Protein 8HMZ (pdb70)

B-factor: mean 37.79, std 27.29, range [3.71, 102.04]

Nearest PDB structures (foldseek):
  8hmz-assembly1_C  TM=1.004E+00  e=1.438E-59  Homo sapiens
  7uxa-assembly1_D  TM=9.930E-01  e=2.088E-48  Homo sapiens
  8iss-assembly1_D  TM=9.424E-01  e=1.522E-50  Homo sapiens
  7zrz-assembly1_CP1  TM=9.848E-01  e=1.367E-38  Homo sapiens
  5x89-assembly1_A-2  TM=7.540E-01  e=1.310E-06  Methanopyrus kandleri AV19

GO terms:
  GO:0006388 tRNA splicing, via endonucleolytic cleavage and ligation (P, IDA)
  GO:0005654 nucleoplasm (C, TAS)
  GO:0005515 protein binding (F, IPI)
  GO:0005654 nucleoplasm (C, IDA)
  GO:0000379 tRNA-type intron splice site recognition and cleavage (P, IDA)

Secondary structure (DSSP, 8-state):
--SSSS---SS--S---SS-S----EEEEEETTEEEE--HHHHHHHHHSS--SEESSSSSSS---SS-SGGGTTSTTS---S--B-HHHHHHHHHHHHHHHHHTT--HHHHHHHHHHHT--EEEEE-----EEEEE--------EEE-HHHHHHHHTTT--EEEEETTEE--TTHHHHHHHHHSTTHHHHHHHHHHHHTTT-EEEE-TTTTSSEEEESS-TTT--EEEEEEEEEEETTS----SS---TTHHHHHHHHHHHTT-EEEEEEEEE-TT--TTGGGSGGGGGG-EEEEEEEEE--TTTSS-SS---/---EEEETTEEEE--HHHHHHIIIII-----B-S--SS-TT-SSS--S-EEEPHHHHHHHHHTTS--EEEPP---SSS-HHHHHHHHHHHHHHHHTHHHHHHHHHHHHHHTSHHHHHHHHHHHHHHHHHHHTT--TTSSEEEE-SS-SS-EEE-B--TTS--SS-TTTT-HHHHHHHHHHHHHHHTT-EEEE-TTTTSSEEEESS-TTTB---EEEEE--TTSEEEHHHHHHHHHHHHHTT-EEEEEEE-TTS-EEEEEEEE--/--EEE-------HHHHHHHHS---PPPPSSSSS-BS----SSHHHHHHHHHHHTHHHHSS--EEEESSS-EEEEEETTTTEEEESS---GGGGTS-EEETTEEEE-HHHHHHHHHHTSEE-BSSSSB--HHHHHHHH-SSSS--HHHHHHHHHHHTTT-EEEE--GGG---S---S-----TT---EE--SSTT-TTGGGS--S----EEEE-GGGSTT--TTS--S-SEEEEEEETTSPPP-HHHHHHHHHHH-SS-EEEEEEETTEEEEEEEEEE---TT---/-TT-HHHHHHHHT----SHHHHHHHHHHHIIIIII--EEEEEEEETTTTEEEEEEESSBTB--EEEEEEESS-EEEHHHHHHHHHHHHHHH---SSPPEEEEEEE-TTS-EEEEEEESS---SS--/-EEEEEE-SSEEEEEEPPTT--EEEEEEEE--EETTEEPPBT--EEE-TT-EEEEEESS-EEEEEEE--SEEEEE----HHHHHHHHHHHHHHHHHHTTTT----EEEEE--SSS-HHHHHHHHHHHHHHTT---EEEE--TTS-SSSSSSEEEEEE-SS---SSS-S--SS-EEEE--SS-TTS-HHHHHHHHHHHHHHHHHHHHH-HHHHHH-EEEE-----SSTHHHHHHHHHHHTT--EEEEES-HHHHHHHTTSS-TTSEEEEEPPPTT-----HHHHHHHHHHHHHHHHT-GGG----EEEEEETTT-EE-B--BPPPP-GGGTT-EEEEE--EEEEEEEEE--TTTTEEEEEESS-SSPS-SEEEE-SS---

Foldseek 3Di:
DAQDPQDRDFDDPPDDDPPDDDAAAAEWEQDPNWIKHQDPVNQCVCCVPLRFFDWPPDGRGVPDQPADPVCCVVPVVDDDDRFEHEDVVVVVLLVVLVVVVVVVPHDDVVVVVVQVVQQCVWGKYWAVDIGIGTGHDSDDDGIMGIGDLLRQCCCCPNPNRYWYDYPNDTDGCLVSLVVNCVVPVPSQQLSLVCCVQVVVVWRWDQDVVLPAGIFTHNHDDVPGDTAEGEHTFEAEPVRHDDGPDDDDVVNVVSSQVSCVVVNYWYKYKYKYAYPPDDPVNVSDNCSSVGIDMDIDTDHDDDPVPVPDVPDDD/DAAWEQEQAWTKDQDDVVQVCCCVPQQAHAAADAADPVGRPDDPDHHDIGTDDNLVVVVCVVVPNYFYFYDDDDPVVPDPVVVVVVVVVVVVLQVVVVVVVVVVVVVVCVVCVVVVVVVVVVVVVVVVVCVVVPPPVPGDDDDDRDDPDDDDTDTDDQCDDDRSNNQHPDPVSVQVSLVVVVLSVVQWRWDQDPVLLAGIFTWNGDPVPTDTAAGEHGDEPPDDDDVVSVVVNQVSCVVVNHWYKYWYQDPVSDIDIDTDHDDD/DDDDDDDDDDQDPVRLVVLVPDDDDQDDQAPDDDDDDPPDDPPVVVSVVVNVVSVVVVVPHDDHDDPVQAWEWEADPVVAWIWTPDDADLCVLQAFDADPNTTIGALLVVLLCVVVPRYFYDYPNHTDDNVRSCVRQADPVRHHDQRSLVVNVQVVVQKRKDWDDLVPPDPDPPDPDPVPPPVPPDDDDALQRPQVVLCVCVDDWDWTIFIADNVQSVPADPVCRDQGQEIEIEDEPVDDDDDSSVSSNVPNSNDPHFYKYWYAYVHDIDIDGDDDDDDDPPPDD/DCVPPQLVVLVVQPLDDPVQSVLVVLVVCCQCPVLPWPDKDWDADNVLSFIKIWTGSDPPDAIAIETEDEPVDDDDVVVVVVVQVVQCVVSPDPPDFGKHWYWYAYPVSDTDIDIDTDDDDDDPPD/DKDKDWAAAQKKKWWAAAAAWKKWKFFDWDWWDWLAAIDDHRDIDIHHHPDITTTHGHHIGMMMMDIDTPDTDMDNQFPCVVLVVVVVVLVCQQVVCVVPVHFGAEEAAAAAPLFCLVSSVLNNCQVLVVVVAWAKEKEAQLQQDQLAQRQWIWIAGAPHFFDRHRTGDDDVIQIGGRFDNDCVVPVVSLLVVLLVVLVVVVVVCVVVVRNRSSPYYYHHHNDDDDCRVVSVQSNCVSNVHQEYEYGPDCVCVVVVVVPHDPNYHYHYDYGGPNRDDDDDVRSVVSSLVSVCCQQQNDVRPQDWDKFKDAPVAAWEQEVDDTDDDDPVQAQWKKFPVPSTDGMKGWHAADDVRRITIIIGRDDPDRPDSYIYIHPDGHD

Sequence (1367 aa):
VYETYESPLPIPFGQDHGPLKEFKIFRAEMINNNVIVRNAEDIEQLYGKGYFGKGILSRSRPSFTISDPKLVAKWKDMKTNMPIITSKRYQHSVEWAAELMRRQGQDESTVRRILKDYTKEYVLVEEQRNRLICRRNPYRIFEYLQLSLEEAFFLVYALGCLSIYYEKEPLTIVKLWKAFTVVQPTFRTTYMAYHYFRSKGWVPKVGLKYGTDLLLYRKGPPFYHASYSVIIELVDDHFEGSLRRPLSWKSLAALSRVSVNVSKELMLCYLIKPSTMTDKEMESPECMKRIKVQEVILSRWVSSRERSDQDDLMLVVEVANGRSLVWGAEAVQALRERLGVGGRTVGALPRGPRQNSRLGLPLLLMPEEARLLAEIGAVTLVSAPRPDSRHHSLALTSFKRQQEESFQEQSALAAEARETRRQELLEKITEGQAAKKQKLEQASGASPRSALLVQLATARPRPVKARPLDWRVQSKDWPHAGRPAHELRYSIYRDLWERGFFLSAAGKFGGDFLVYPGDPLRFHAHYIAQCWAPEDTIPLQDLVAAGRLGTSVRKTLLLCSPQPDGKVVYTSLQWASAAVEVPAGRVLSARELFAARSRSQKLPQRSHGPKDFLPDGSAAQAERLRRCREELWQLLAEQRVERLGSLVAAEWRPEEGFVELKSPAGKFWQTMGFSEQGRQRLHPEEALYLLECGSIHLFHQDLPLSIQEAYQLLLTDHTVTFLQYQVFSHLKRLGYVVRRFQPSSVPGQASSPAVVLQHISVLQTTHLPDGGARLLEKSGGLEIIFDVYQADAVATFRKNNPGKPYARMCISGFDEPVPDLCSLKRLSYQSGDVPLIFALVDHGDISFYSFRDFTLPQDVGHMGTHPKYLEMMELDIGDATQVYVAFLVYLDLMESKSWHEVNCVGLPELQLICLVGTEIEGEGLQTVVPTPITASLSHNRIREILKASRKLQGDPDLPMSFTLAIVESDSTIVYYKLTDGFMLPDPQPTTKFELERETELRFEVEASQSVQLELLTGMAEIFGTELTRNKKFTFDAGAKVAVFTWHGCSVQLSGRTEVAYVSKDTPMLLYLNTHTALEQMRRQAEKEEERGPRVMVVGPTDVGKSTVCRLLLNYAVRLGRRPTYVELDVGQGSVSIPGTMGALYIERPADVEEGFSIQAPLVYHFGSTTPGTNIKLYNKITSRLADVFNQRCEVNRRASVSGCVINTCGWVKGSGYQALVHAASAFEVDVVVVLDQERLYNELKRDLPHFVRTVLLPKSGGVVERSKDFRRECRDERIREYFYGFRGCFYPHAFNVKFSDVKIYKVLVPVTPGRDMVHHLLSVSTSVAGFIVVTSVDLEHQVFTVLSPAPRPLPKNFLLIMDIRFM

Radius of gyration: 47.11 Å; Cα contacts (8 Å, |Δi|>4): 2543; chains: 5; bounding box: 120×109×137 Å

Structure (mmCIF, N/CA/C/O backbone):
data_8HMZ
#
_entry.id   8HMZ
#
_cell.length_a   1.00
_cell.length_b   1.00
_cell.length_c   1.00
_cell.angle_alpha   90.00
_cell.angle_beta   90.00
_cell.angle_gamma   90.00
#
_symmetry.space_group_name_H-M   'P 1'
#
loop_
_entity.id
_entity.type
_entity.pdbx_description
1 polymer 'tRNA-splicing endonuclease subunit Sen2'
2 polymer 'tRNA-splicing endonuclease subunit Sen34'
3 polymer 'tRNA-splicing endonuclease subunit Sen54'
4 polymer 'Chromosome 1 open reading frame 19, isoform CRA_a'
5 polymer "Pre-tRNA 5' END"
6 polymer "Pre-tRNA 3' END"
7 polymer "Polyribonucleotide 5'-hydroxyl-kinase Clp1"
8 non-polymer 'MAGNESIUM ION'
#
loop_
_atom_site.group_PDB
_atom_site.id
_atom_site.type_symbol
_atom_site.label_atom_id
_atom_site.label_alt_id
_atom_site.label_comp_id
_atom_site.label_asym_id
_atom_site.label_entity_id
_atom_site.label_seq_id
_atom_site.pdbx_PDB_ins_code
_atom_site.Cartn_x
_atom_site.Cartn_y
_atom_site.Cartn_z
_atom_site.occupancy
_atom_site.B_iso_or_equiv
_atom_site.auth_seq_id
_atom_site.auth_comp_id
_atom_site.auth_asym_id
_atom_site.auth_atom_id
_atom_site.pdbx_PDB_model_num
ATOM 1 N N . VAL A 1 35 ? 142.572 117.577 112.726 1.00 50.05 15 VAL A N 1
ATOM 2 C CA . VAL A 1 35 ? 141.194 118.011 112.574 1.00 50.05 15 VAL A CA 1
ATOM 3 C C . VAL A 1 35 ? 140.363 116.992 113.369 1.00 50.05 15 VAL A C 1
ATOM 4 O O . VAL A 1 35 ? 139.227 116.684 113.023 1.00 50.05 15 VAL A O 1
ATOM 8 N N . TYR A 1 36 ? 140.922 116.447 114.450 1.00 53.16 16 TYR A N 1
ATOM 9 C CA . TYR A 1 36 ? 140.226 115.308 115.032 1.00 53.16 16 TYR A CA 1
ATOM 10 C C . TYR A 1 36 ? 139.662 115.503 116.441 1.00 53.16 16 TYR A C 1
ATOM 11 O O . TYR A 1 36 ? 138.448 115.671 116.575 1.00 53.16 16 TYR A O 1
ATOM 20 N N . GLU A 1 37 ? 140.522 115.551 117.467 1.00 46.63 17 GLU A N 1
ATOM 21 C CA . GLU A 1 37 ? 140.160 115.658 118.904 1.00 46.63 17 GLU A CA 1
ATOM 22 C C . GLU A 1 37 ? 138.655 115.647 119.212 1.00 46.63 17 GLU A C 1
ATOM 23 O O . GLU A 1 37 ? 138.168 116.444 120.017 1.00 46.63 17 GLU A O 1
ATOM 29 N N . THR A 1 38 ? 137.909 114.727 118.598 1.00 52.28 18 THR A N 1
ATOM 30 C CA . THR A 1 38 ? 136.479 114.613 118.869 1.00 52.28 18 THR A CA 1
ATOM 31 C C . THR A 1 38 ? 135.983 113.259 118.382 1.00 52.28 18 THR A C 1
ATOM 32 O O . THR A 1 38 ? 136.514 112.706 117.416 1.00 52.28 18 THR A O 1
ATOM 36 N N . TYR A 1 39 ? 134.983 112.721 119.078 1.00 55.42 19 TYR A N 1
ATOM 37 C CA . TYR A 1 39 ? 134.465 111.391 118.785 1.00 55.42 19 TYR A CA 1
ATOM 38 C C . TYR A 1 39 ? 133.709 111.303 117.462 1.00 55.42 19 TYR A C 1
ATOM 39 O O . TYR A 1 39 ? 133.437 110.197 116.983 1.00 55.42 19 TYR A O 1
ATOM 48 N N . GLU A 1 40 ? 133.356 112.440 116.861 1.00 52.72 20 GLU A N 1
ATOM 49 C CA . GLU A 1 40 ? 132.439 112.394 115.726 1.00 52.72 20 GLU A CA 1
ATOM 50 C C . GLU A 1 40 ? 133.125 112.129 114.386 1.00 52.72 20 GLU A C 1
ATOM 51 O O . GLU A 1 40 ? 132.880 111.095 113.754 1.00 52.72 20 GLU A O 1
ATOM 57 N N . SER A 1 41 ? 133.976 113.059 113.938 1.00 53.56 21 SER A N 1
ATOM 58 C CA . SER A 1 41 ? 134.662 112.970 112.649 1.00 53.56 21 SER A CA 1
ATOM 59 C C . SER A 1 41 ? 136.138 113.296 112.846 1.00 53.56 21 SER A C 1
ATOM 60 O O . SER A 1 41 ? 136.580 114.411 112.533 1.00 53.56 21 SER A O 1
ATOM 63 N N . PRO A 1 42 ? 136.929 112.357 113.358 1.00 53.69 22 PRO A N 1
ATOM 64 C CA . PRO A 1 42 ? 138.367 112.644 113.516 1.00 53.69 22 PRO A CA 1
ATOM 65 C C . PRO A 1 42 ? 139.162 112.407 112.237 1.00 53.69 22 PRO A C 1
ATOM 66 O O . PRO A 1 42 ? 140.081 111.587 112.167 1.00 53.69 22 PRO A O 1
ATOM 70 N N . LEU A 1 43 ? 138.819 113.147 111.185 1.00 53.45 23 LEU A N 1
ATOM 71 C CA . LEU A 1 43 ? 139.562 113.006 109.944 1.00 53.45 23 LEU A CA 1
ATOM 72 C C . LEU A 1 43 ? 140.066 114.368 109.465 1.00 53.45 23 LEU A C 1
ATOM 73 O O . LEU A 1 43 ? 139.340 115.363 109.553 1.00 53.45 23 LEU A O 1
ATOM 78 N N . PRO A 1 44 ? 141.334 114.458 109.000 1.00 53.02 24 PRO A N 1
ATOM 79 C CA . PRO A 1 44 ? 141.881 115.767 108.600 1.00 53.02 24 PRO A CA 1
ATOM 80 C C . PRO A 1 44 ? 141.103 116.471 107.493 1.00 53.02 24 PRO A C 1
ATOM 81 O O . PRO A 1 44 ? 140.496 117.518 107.737 1.00 53.02 24 PRO A O 1
ATOM 85 N N . ILE A 1 45 ? 141.102 115.912 106.284 1.00 51.59 25 ILE A N 1
ATOM 86 C CA . ILE A 1 45 ? 140.299 116.447 105.185 1.00 51.59 25 ILE A CA 1
ATOM 87 C C . ILE A 1 45 ? 139.756 115.321 104.296 1.00 51.59 25 ILE A C 1
ATOM 88 O O . ILE A 1 45 ? 139.786 115.439 103.062 1.00 51.59 25 ILE A O 1
ATOM 93 N N . PRO A 1 46 ? 139.244 114.215 104.835 1.00 53.64 26 PRO A N 1
ATOM 94 C CA . PRO A 1 46 ? 138.277 113.431 104.060 1.00 53.64 26 PRO A CA 1
ATOM 95 C C . PRO A 1 46 ? 136.920 114.117 104.014 1.00 53.64 26 PRO A C 1
ATOM 96 O O . PRO A 1 46 ? 136.363 114.502 105.044 1.00 53.64 26 PRO A O 1
ATOM 100 N N . PHE A 1 47 ? 136.388 114.283 102.803 1.00 54.03 27 PHE A N 1
ATOM 101 C CA . PHE A 1 47 ? 135.015 114.747 102.636 1.00 54.03 27 PHE A CA 1
ATOM 102 C C . PHE A 1 47 ? 134.015 113.605 102.527 1.00 54.03 27 PHE A C 1
ATOM 103 O O . PHE A 1 47 ? 132.806 113.846 102.623 1.00 54.03 27 PHE A O 1
ATOM 111 N N . GLY A 1 48 ? 134.487 112.376 102.324 1.00 49.59 28 GLY A N 1
ATOM 112 C CA . GLY A 1 48 ? 133.614 111.219 102.259 1.00 49.59 28 GLY A CA 1
ATOM 113 C C . GLY A 1 48 ? 133.193 110.738 103.631 1.00 49.59 28 GLY A C 1
ATOM 114 O O . GLY A 1 48 ? 133.739 109.759 104.150 1.00 49.59 28 GLY A O 1
ATOM 115 N N . GLN A 1 49 ? 132.228 111.436 104.226 1.00 54.24 29 GLN A N 1
ATOM 116 C CA . GLN A 1 49 ? 131.796 111.141 105.587 1.00 54.24 29 GLN A CA 1
ATOM 117 C C . GLN A 1 49 ? 131.297 109.705 105.697 1.00 54.24 29 GLN A C 1
ATOM 118 O O . GLN A 1 49 ? 130.412 109.282 104.947 1.00 54.24 29 GLN A O 1
ATOM 124 N N . ASP A 1 50 ? 131.876 108.951 106.632 1.00 54.82 30 ASP A N 1
ATOM 125 C CA . ASP A 1 50 ? 131.414 107.598 106.917 1.00 54.82 30 ASP A CA 1
ATOM 126 C C . ASP A 1 50 ? 131.904 107.174 108.294 1.00 54.82 30 ASP A C 1
ATOM 127 O O . ASP A 1 50 ? 133.093 106.891 108.471 1.00 54.82 30 ASP A O 1
ATOM 132 N N . HIS A 1 51 ? 130.989 107.142 109.264 1.00 53.17 31 HIS A N 1
ATOM 133 C CA . HIS A 1 51 ? 131.289 106.595 110.582 1.00 53.17 31 HIS A CA 1
ATOM 134 C C . HIS A 1 51 ? 130.364 105.436 110.933 1.00 53.17 31 HIS A C 1
ATOM 135 O O . HIS A 1 51 ? 130.830 104.382 111.380 1.00 53.17 31 HIS A O 1
ATOM 142 N N . GLY A 1 52 ? 129.058 105.615 110.736 1.00 45.47 32 GLY A N 1
ATOM 143 C CA . GLY A 1 52 ? 128.098 104.633 111.175 1.00 45.47 32 GLY A CA 1
ATOM 144 C C . GLY A 1 52 ? 127.185 105.146 112.269 1.00 45.47 32 GLY A C 1
ATOM 145 O O . GLY A 1 52 ? 126.260 105.930 112.028 1.00 45.47 32 GLY A O 1
ATOM 146 N N . PRO A 1 53 ? 127.427 104.703 113.503 1.00 45.93 33 PRO A N 1
ATOM 147 C CA . PRO A 1 53 ? 126.475 104.959 114.592 1.00 45.93 33 PRO A CA 1
ATOM 148 C C . PRO A 1 53 ? 126.533 106.381 115.133 1.00 45.93 33 PRO A C 1
ATOM 149 O O . PRO A 1 53 ? 127.226 106.660 116.117 1.00 45.93 33 PRO A O 1
ATOM 153 N N . LEU A 1 54 ? 125.800 107.290 114.496 1.00 49.10 34 LEU A N 1
ATOM 154 C CA . LEU A 1 54 ? 125.840 108.701 114.855 1.00 49.10 34 LEU A CA 1
ATOM 155 C C . LEU A 1 54 ? 124.432 109.260 114.675 1.00 49.10 34 LEU A C 1
ATOM 156 O O . LEU A 1 54 ? 123.581 108.635 114.035 1.00 49.10 34 LEU A O 1
ATOM 161 N N . LYS A 1 55 ? 124.174 110.435 115.258 1.00 48.56 35 LYS A N 1
ATOM 162 C CA . LYS A 1 55 ? 122.831 110.992 115.121 1.00 48.56 35 LYS A CA 1
ATOM 163 C C . LYS A 1 55 ? 122.666 111.826 113.856 1.00 48.56 35 LYS A C 1
ATOM 164 O O . LYS A 1 55 ? 122.049 111.371 112.887 1.00 48.56 35 LYS A O 1
ATOM 170 N N . GLU A 1 56 ? 123.231 113.036 113.849 1.00 50.89 36 GLU A N 1
ATOM 171 C CA . GLU A 1 56 ? 123.224 113.894 112.667 1.00 50.89 36 GLU A CA 1
ATOM 172 C C . GLU A 1 56 ? 124.223 115.042 112.799 1.00 50.89 36 GLU A C 1
ATOM 173 O O . GLU A 1 56 ? 123.954 116.008 113.521 1.00 50.89 36 GLU A O 1
ATOM 179 N N . PHE A 1 57 ? 125.363 114.968 112.118 1.00 49.50 37 PHE A N 1
ATOM 180 C CA . PHE A 1 57 ? 126.320 116.066 112.091 1.00 49.50 37 PHE A CA 1
ATOM 181 C C . PHE A 1 57 ? 126.293 116.732 110.722 1.00 49.50 37 PHE A C 1
ATOM 182 O O . PHE A 1 57 ? 126.299 116.051 109.692 1.00 49.50 37 PHE A O 1
ATOM 190 N N . LYS A 1 58 ? 126.264 118.062 110.710 1.00 46.47 38 LYS A N 1
ATOM 191 C CA . LYS A 1 58 ? 126.246 118.837 109.469 1.00 46.47 38 LYS A CA 1
ATOM 192 C C . LYS A 1 58 ? 127.443 119.784 109.469 1.00 46.47 38 LYS A C 1
ATOM 193 O O . LYS A 1 58 ? 127.445 120.793 110.182 1.00 46.47 38 LYS A O 1
ATOM 199 N N . ILE A 1 59 ? 128.455 119.450 108.665 1.00 42.89 39 ILE A N 1
ATOM 200 C CA . ILE A 1 59 ? 129.672 120.250 108.604 1.00 42.89 39 ILE A CA 1
ATOM 201 C C . ILE A 1 59 ? 129.350 121.642 108.082 1.00 42.89 39 ILE A C 1
ATOM 202 O O . ILE A 1 59 ? 128.612 121.806 107.102 1.00 42.89 39 ILE A O 1
ATOM 207 N N . PHE A 1 60 ? 129.888 122.658 108.751 1.00 42.01 40 PHE A N 1
ATOM 208 C CA . PHE A 1 60 ? 129.663 124.036 108.351 1.00 42.01 40 PHE A CA 1
ATOM 209 C C . PHE A 1 60 ? 130.656 124.446 107.262 1.00 42.01 40 PHE A C 1
ATOM 210 O O . PHE A 1 60 ? 131.575 123.703 106.907 1.00 42.01 40 PHE A O 1
ATOM 218 N N . ARG A 1 61 ? 130.457 125.647 106.721 1.00 41.85 41 ARG A N 1
ATOM 219 C CA . ARG A 1 61 ? 131.239 126.132 105.594 1.00 41.85 41 ARG A CA 1
ATOM 220 C C . ARG A 1 61 ? 131.750 127.540 105.870 1.00 41.85 41 ARG A C 1
ATOM 221 O O . ARG A 1 61 ? 131.115 128.319 106.583 1.00 41.85 41 ARG A O 1
ATOM 229 N N . ALA A 1 62 ? 132.907 127.856 105.291 1.00 38.55 42 ALA A N 1
ATOM 230 C CA . ALA A 1 62 ? 133.502 129.180 105.407 1.00 38.55 42 ALA A CA 1
ATOM 231 C C . ALA A 1 62 ? 134.490 129.384 104.267 1.00 38.55 42 ALA A C 1
ATOM 232 O O . ALA A 1 62 ? 135.053 128.422 103.738 1.00 38.55 42 ALA A O 1
ATOM 234 N N . GLU A 1 63 ? 134.685 130.644 103.884 1.00 41.03 43 GLU A N 1
ATOM 235 C CA . GLU A 1 63 ? 135.619 131.017 102.831 1.00 41.03 43 GLU A CA 1
ATOM 236 C C . GLU A 1 63 ? 136.637 132.009 103.376 1.00 41.03 43 GLU A C 1
ATOM 237 O O . GLU A 1 63 ? 136.285 132.907 104.150 1.00 41.03 43 GLU A O 1
ATOM 243 N N . MET A 1 64 ? 137.895 131.836 102.978 1.00 44.18 44 MET A N 1
ATOM 244 C CA . MET A 1 64 ? 138.982 132.713 103.400 1.00 44.18 44 MET A CA 1
ATOM 245 C C . MET A 1 64 ? 139.232 133.757 102.316 1.00 44.18 44 MET A C 1
ATOM 246 O O . MET A 1 64 ? 139.793 133.446 101.261 1.00 44.18 44 MET A O 1
ATOM 251 N N . ILE A 1 65 ? 138.821 134.993 102.580 1.00 41.16 45 ILE A N 1
ATOM 252 C CA . ILE A 1 65 ? 139.012 136.119 101.674 1.00 41.16 45 ILE A CA 1
ATOM 253 C C . ILE A 1 65 ? 140.076 137.022 102.285 1.00 41.16 45 ILE A C 1
ATOM 254 O O . ILE A 1 65 ? 139.898 137.540 103.395 1.00 41.16 45 ILE A O 1
ATOM 259 N N . ASN A 1 66 ? 141.198 137.170 101.572 1.00 41.36 46 ASN A N 1
ATOM 260 C CA . ASN A 1 66 ? 142.353 137.988 101.945 1.00 41.36 46 ASN A CA 1
ATOM 261 C C . ASN A 1 66 ? 142.621 137.973 103.446 1.00 41.36 46 ASN A C 1
ATOM 262 O O . ASN A 1 66 ? 142.601 139.023 104.095 1.00 41.36 46 ASN A O 1
ATOM 267 N N . ASN A 1 67 ? 142.855 136.778 103.995 1.00 41.15 47 ASN A N 1
ATOM 268 C CA . ASN A 1 67 ? 143.254 136.561 105.385 1.00 41.15 47 ASN A CA 1
ATOM 269 C C . ASN A 1 67 ? 142.132 136.836 106.379 1.00 41.15 47 ASN A C 1
ATOM 270 O O . ASN A 1 67 ? 142.396 137.241 107.516 1.00 41.15 47 ASN A O 1
ATOM 275 N N . ASN A 1 68 ? 140.882 136.620 105.971 1.00 40.79 48 ASN A N 1
ATOM 276 C CA . ASN A 1 68 ? 139.748 136.720 106.882 1.00 40.79 48 ASN A CA 1
ATOM 277 C C . ASN A 1 68 ? 138.744 135.631 106.542 1.00 40.79 48 ASN A C 1
ATOM 278 O O . ASN A 1 68 ? 138.373 135.473 105.377 1.00 40.79 48 ASN A O 1
ATOM 283 N N . VAL A 1 69 ? 138.297 134.899 107.555 1.00 34.57 49 VAL A N 1
ATOM 284 C CA . VAL A 1 69 ? 137.352 133.805 107.368 1.00 34.57 49 VAL A CA 1
ATOM 285 C C . VAL A 1 69 ? 135.939 134.344 107.533 1.00 34.57 49 VAL A C 1
ATOM 286 O O . VAL A 1 69 ? 135.622 134.986 108.541 1.00 34.57 49 VAL A O 1
ATOM 290 N N . ILE A 1 70 ? 135.085 134.084 106.544 1.00 35.83 50 ILE A N 1
ATOM 291 C CA . ILE A 1 70 ? 133.719 134.596 106.536 1.00 35.83 50 ILE A CA 1
ATOM 292 C C . ILE A 1 70 ? 132.769 133.482 106.122 1.00 35.83 50 ILE A C 1
ATOM 293 O O . ILE A 1 70 ? 133.093 132.659 105.259 1.00 35.83 50 ILE A O 1
ATOM 298 N N . VAL A 1 71 ? 131.596 133.452 106.749 1.00 37.89 51 VAL A N 1
ATOM 299 C CA . VAL A 1 71 ? 130.515 132.544 106.382 1.00 37.89 51 VAL A CA 1
ATOM 300 C C . VAL A 1 71 ? 129.363 133.385 105.847 1.00 37.89 51 VAL A C 1
ATOM 301 O O . VAL A 1 71 ? 129.035 134.434 106.417 1.00 37.89 51 VAL A O 1
ATOM 305 N N . ARG A 1 72 ? 128.776 132.949 104.730 1.00 43.27 52 ARG A N 1
ATOM 306 C CA . ARG A 1 72 ? 127.767 133.727 104.021 1.00 43.27 52 ARG A CA 1
ATOM 307 C C . ARG A 1 72 ? 126.407 133.035 103.961 1.00 43.27 52 ARG A C 1
ATOM 308 O O . ARG A 1 72 ? 125.600 133.353 103.081 1.00 43.27 52 ARG A O 1
ATOM 316 N N . ASN A 1 73 ? 126.133 132.098 104.864 1.00 43.89 53 ASN A N 1
ATOM 317 C CA . ASN A 1 73 ? 124.874 131.365 104.862 1.00 43.89 53 ASN A CA 1
ATOM 318 C C . ASN A 1 73 ? 124.125 131.614 106.164 1.00 43.89 53 ASN A C 1
ATOM 319 O O . ASN A 1 73 ? 124.730 131.666 107.238 1.00 43.89 53 ASN A O 1
ATOM 324 N N . ALA A 1 74 ? 122.799 131.749 106.061 1.00 45.51 54 ALA A N 1
ATOM 325 C CA . ALA A 1 74 ? 121.992 132.111 107.224 1.00 45.51 54 ALA A CA 1
ATOM 326 C C . ALA A 1 74 ? 121.953 130.989 108.254 1.00 45.51 54 ALA A C 1
ATOM 327 O O . ALA A 1 74 ? 122.049 131.244 109.462 1.00 45.51 54 ALA A O 1
ATOM 329 N N . GLU A 1 75 ? 121.797 129.745 107.795 1.00 46.92 55 GLU A N 1
ATOM 330 C CA . GLU A 1 75 ? 121.848 128.598 108.698 1.00 46.92 55 GLU A CA 1
ATOM 331 C C . GLU A 1 75 ? 123.167 128.563 109.456 1.00 46.92 55 GLU A C 1
ATOM 332 O O . GLU A 1 75 ? 123.197 128.421 110.686 1.00 46.92 55 GLU A O 1
ATOM 338 N N . ASP A 1 76 ? 124.272 128.698 108.721 1.00 44.17 56 ASP A N 1
ATOM 339 C CA . ASP A 1 76 ? 125.599 128.641 109.316 1.00 44.17 56 ASP A CA 1
ATOM 340 C C . ASP A 1 76 ? 125.778 129.743 110.352 1.00 44.17 56 ASP A C 1
ATOM 341 O O . ASP A 1 76 ? 126.253 129.493 111.470 1.00 44.17 56 ASP A O 1
ATOM 346 N N . ILE A 1 77 ? 125.360 130.963 110.004 1.00 42.68 57 ILE A N 1
ATOM 347 C CA . ILE A 1 77 ? 125.482 132.107 110.903 1.00 42.68 57 ILE A CA 1
ATOM 348 C C . ILE A 1 77 ? 124.692 131.870 112.182 1.00 42.68 57 ILE A C 1
ATOM 349 O O . ILE A 1 77 ? 125.206 132.043 113.297 1.00 42.68 57 ILE A O 1
ATOM 354 N N . GLU A 1 78 ? 123.417 131.500 112.038 1.00 44.82 58 GLU A N 1
ATOM 355 C CA . GLU A 1 78 ? 122.557 131.359 113.207 1.00 44.82 58 GLU A CA 1
ATOM 356 C C . GLU A 1 78 ? 123.036 130.231 114.109 1.00 44.82 58 GLU A C 1
ATOM 357 O O . GLU A 1 78 ? 122.976 130.348 115.338 1.00 44.82 58 GLU A O 1
ATOM 363 N N . GLN A 1 79 ? 123.533 129.136 113.524 1.00 44.28 59 GLN A N 1
ATOM 364 C CA . GLN A 1 79 ? 124.038 128.043 114.348 1.00 44.28 59 GLN A CA 1
ATOM 365 C C . GLN A 1 79 ? 125.315 128.438 115.082 1.00 44.28 59 GLN A C 1
ATOM 366 O O . GLN A 1 79 ? 125.475 128.117 116.265 1.00 44.28 59 GLN A O 1
ATOM 372 N N . LEU A 1 80 ? 126.240 129.131 114.407 1.00 40.79 60 LEU A N 1
ATOM 373 C CA . LEU A 1 80 ? 127.477 129.510 115.087 1.00 40.79 60 LEU A CA 1
ATOM 374 C C . LEU A 1 80 ? 127.248 130.556 116.166 1.00 40.79 60 LEU A C 1
ATOM 375 O O . LEU A 1 80 ? 127.992 130.591 117.153 1.00 40.79 60 LEU A O 1
ATOM 380 N N . TYR A 1 81 ? 126.249 131.424 116.008 1.00 43.84 61 TYR A N 1
ATOM 381 C CA . TYR A 1 81 ? 126.074 132.471 117.007 1.00 43.84 61 TYR A CA 1
ATOM 382 C C . TYR A 1 81 ? 125.108 132.102 118.121 1.00 43.84 61 TYR A C 1
ATOM 383 O O . TYR A 1 81 ? 125.308 132.537 119.260 1.00 43.84 61 TYR A O 1
ATOM 392 N N . GLY A 1 82 ? 124.071 131.314 117.842 1.00 39.54 62 GLY A N 1
ATOM 393 C CA . GLY A 1 82 ? 123.236 130.843 118.930 1.00 39.54 62 GLY A CA 1
ATOM 394 C C . GLY A 1 82 ? 123.909 129.837 119.834 1.00 39.54 62 GLY A C 1
ATOM 395 O O . GLY A 1 82 ? 123.411 129.587 120.936 1.00 39.54 62 GLY A O 1
ATOM 396 N N . LYS A 1 83 ? 125.035 129.275 119.401 1.00 41.58 63 LYS A N 1
ATOM 397 C CA . LYS A 1 83 ? 125.740 128.219 120.118 1.00 41.58 63 LYS A CA 1
ATOM 398 C C . LYS A 1 83 ? 127.167 128.690 120.359 1.00 41.58 63 LYS A C 1
ATOM 399 O O . LYS A 1 83 ? 127.957 128.792 119.415 1.00 41.58 63 LYS A O 1
ATOM 405 N N . GLY A 1 84 ? 127.501 128.976 121.616 1.00 37.74 64 GLY A N 1
ATOM 406 C CA . GLY A 1 84 ? 128.838 129.387 121.974 1.00 37.74 64 GLY A CA 1
ATOM 407 C C . GLY A 1 84 ? 129.186 130.825 121.660 1.00 37.74 64 GLY A C 1
ATOM 408 O O . GLY A 1 84 ? 130.213 131.312 122.145 1.00 37.74 64 GLY A O 1
ATOM 409 N N . TYR A 1 85 ? 128.373 131.518 120.860 1.00 37.74 65 TYR A N 1
ATOM 410 C CA . TYR A 1 85 ? 128.619 132.908 120.471 1.00 37.74 65 TYR A CA 1
ATOM 411 C C . TYR A 1 85 ? 129.962 133.044 119.749 1.00 37.74 65 TYR A C 1
ATOM 412 O O . TYR A 1 85 ? 130.889 133.712 120.209 1.00 37.74 65 TYR A O 1
ATOM 421 N N . PHE A 1 86 ? 130.044 132.388 118.595 1.00 32.98 66 PHE A N 1
ATOM 422 C CA . PHE A 1 86 ? 131.261 132.351 117.794 1.00 32.98 66 PHE A CA 1
ATOM 423 C C . PHE A 1 86 ? 131.244 133.485 116.775 1.00 32.98 66 PHE A C 1
ATOM 424 O O . PHE A 1 86 ? 130.299 133.607 115.989 1.00 32.98 66 PHE A O 1
ATOM 432 N N . GLY A 1 87 ? 132.287 134.306 116.789 1.00 34.99 67 GLY A N 1
ATOM 433 C CA . GLY A 1 87 ? 132.443 135.342 115.794 1.00 34.99 67 GLY A CA 1
ATOM 434 C C . GLY A 1 87 ? 131.644 136.597 116.084 1.00 34.99 67 GLY A C 1
ATOM 435 O O . GLY A 1 87 ? 130.999 136.756 117.124 1.00 34.99 67 GLY A O 1
ATOM 436 N N . LYS A 1 88 ? 131.703 137.512 115.120 1.00 37.71 68 LYS A N 1
ATOM 437 C CA . LYS A 1 88 ? 131.080 138.822 115.217 1.00 37.71 68 LYS A CA 1
ATOM 438 C C . LYS A 1 88 ? 130.417 139.163 113.891 1.00 37.71 68 LYS A C 1
ATOM 439 O O . LYS A 1 88 ? 130.901 138.780 112.824 1.00 37.71 68 LYS A O 1
ATOM 445 N N . GLY A 1 89 ? 129.306 139.892 113.963 1.00 39.75 69 GLY A N 1
ATOM 446 C CA . GLY A 1 89 ? 128.660 140.366 112.750 1.00 39.75 69 GLY A CA 1
ATOM 447 C C . GLY A 1 89 ? 129.475 141.481 112.115 1.00 39.75 69 GLY A C 1
ATOM 448 O O . GLY A 1 89 ? 129.969 142.382 112.792 1.00 39.75 69 GLY A O 1
ATOM 449 N N . ILE A 1 90 ? 129.603 141.418 110.789 1.00 41.68 70 ILE A N 1
ATOM 450 C CA . ILE A 1 90 ? 130.545 142.294 110.100 1.00 41.68 70 ILE A CA 1
ATOM 451 C C . ILE A 1 90 ? 130.064 143.741 110.061 1.00 41.68 70 ILE A C 1
ATOM 452 O O . ILE A 1 90 ? 130.886 144.658 109.927 1.00 41.68 70 ILE A O 1
ATOM 457 N N . LEU A 1 91 ? 128.762 143.978 110.224 1.00 45.11 71 LEU A N 1
ATOM 458 C CA . LEU A 1 91 ? 128.208 145.325 110.238 1.00 45.11 71 LEU A CA 1
ATOM 459 C C . LEU A 1 91 ? 127.787 145.752 111.638 1.00 45.11 71 LEU A C 1
ATOM 460 O O . LEU A 1 91 ? 128.141 146.849 112.079 1.00 45.11 71 LEU A O 1
ATOM 465 N N . SER A 1 92 ? 127.033 144.920 112.352 1.00 46.07 72 SER A N 1
ATOM 466 C CA . SER A 1 92 ? 126.563 145.302 113.675 1.00 46.07 72 SER A CA 1
ATOM 467 C C . SER A 1 92 ? 127.699 145.205 114.694 1.00 46.07 72 SER A C 1
ATOM 468 O O . SER A 1 92 ? 128.851 144.905 114.365 1.00 46.07 72 SER A O 1
ATOM 471 N N . ARG A 1 93 ? 127.359 145.464 115.957 1.00 46.75 73 ARG A N 1
ATOM 472 C CA . ARG A 1 93 ? 128.324 145.405 117.049 1.00 46.75 73 ARG A CA 1
ATOM 473 C C . ARG A 1 93 ? 128.379 144.024 117.696 1.00 46.75 73 ARG A C 1
ATOM 474 O O . ARG A 1 93 ? 129.454 143.428 117.808 1.00 46.75 73 ARG A O 1
ATOM 482 N N . SER A 1 94 ? 127.230 143.499 118.121 1.00 51.10 74 SER A N 1
ATOM 483 C CA . SER A 1 94 ? 127.187 142.236 118.855 1.00 51.10 74 SER A CA 1
ATOM 484 C C . SER A 1 94 ? 126.952 141.041 117.934 1.00 51.10 74 SER A C 1
ATOM 485 O O . SER A 1 94 ? 127.790 140.136 117.860 1.00 51.10 74 SER A O 1
ATOM 488 N N . ARG A 1 95 ? 125.835 141.039 117.209 1.00 51.39 75 ARG A N 1
ATOM 489 C CA . ARG A 1 95 ? 125.477 139.886 116.393 1.00 51.39 75 ARG A CA 1
ATOM 490 C C . ARG A 1 95 ? 125.247 140.313 114.951 1.00 51.39 75 ARG A C 1
ATOM 491 O O . ARG A 1 95 ? 125.028 141.499 114.687 1.00 51.39 75 ARG A O 1
ATOM 499 N N . PRO A 1 96 ? 125.275 139.388 113.994 1.00 46.66 76 PRO A N 1
ATOM 500 C CA . PRO A 1 96 ? 124.899 139.747 112.621 1.00 46.66 76 PRO A CA 1
ATOM 501 C C . PRO A 1 96 ? 123.409 140.017 112.514 1.00 46.66 76 PRO A C 1
ATOM 502 O O . PRO A 1 96 ? 122.645 139.187 112.013 1.00 46.66 76 PRO A O 1
ATOM 506 N N . SER A 1 97 ? 122.993 141.192 112.993 1.00 47.66 77 SER A N 1
ATOM 507 C CA . SER A 1 97 ? 121.589 141.579 113.039 1.00 47.66 77 SER A CA 1
ATOM 508 C C . SER A 1 97 ? 121.393 142.983 112.485 1.00 47.66 77 SER A C 1
ATOM 509 O O . SER A 1 97 ? 120.483 143.703 112.914 1.00 47.66 77 SER A O 1
ATOM 512 N N . PHE A 1 98 ? 122.236 143.386 111.536 1.00 48.97 78 PHE A N 1
ATOM 513 C CA . PHE A 1 98 ? 122.163 144.723 110.959 1.00 48.97 78 PHE A CA 1
ATOM 514 C C . PHE A 1 98 ? 120.999 144.781 109.984 1.00 48.97 78 PHE A C 1
ATOM 515 O O . PHE A 1 98 ? 121.108 144.317 108.845 1.00 48.97 78 PHE A O 1
ATOM 523 N N . THR A 1 99 ? 119.888 145.357 110.428 1.00 50.13 79 THR A N 1
ATOM 524 C CA . THR A 1 99 ? 118.792 145.666 109.526 1.00 50.13 79 THR A CA 1
ATOM 525 C C . THR A 1 99 ? 119.183 146.866 108.679 1.00 50.13 79 THR A C 1
ATOM 526 O O . THR A 1 99 ? 119.594 147.900 109.212 1.00 50.13 79 THR A O 1
ATOM 530 N N . ILE A 1 100 ? 119.052 146.734 107.361 1.00 51.19 80 ILE A N 1
ATOM 531 C CA . ILE A 1 100 ? 119.378 147.845 106.477 1.00 51.19 80 ILE A CA 1
ATOM 532 C C . ILE A 1 100 ? 118.184 148.781 106.422 1.00 51.19 80 ILE A C 1
ATOM 533 O O . ILE A 1 100 ? 118.187 149.771 105.683 1.00 51.19 80 ILE A O 1
ATOM 538 N N . SER A 1 101 ? 117.166 148.476 107.221 1.00 51.94 81 SER A N 1
ATOM 539 C CA . SER A 1 101 ? 116.093 149.418 107.470 1.00 51.94 81 SER A CA 1
ATOM 540 C C . SER A 1 101 ? 116.590 150.540 108.376 1.00 51.94 81 SER A C 1
ATOM 541 O O . SER A 1 101 ? 117.732 150.546 108.844 1.00 51.94 81 SER A O 1
ATOM 544 N N . ASP A 1 102 ? 115.722 151.495 108.615 1.00 52.41 82 ASP A N 1
ATOM 545 C CA . ASP A 1 102 ? 116.104 152.596 109.473 1.00 52.41 82 ASP A CA 1
ATOM 546 C C . ASP A 1 102 ? 115.364 152.515 110.801 1.00 52.41 82 ASP A C 1
ATOM 547 O O . ASP A 1 102 ? 114.145 152.315 110.817 1.00 52.41 82 ASP A O 1
ATOM 552 N N . PRO A 1 103 ? 116.065 152.670 111.924 1.00 50.97 83 PRO A N 1
ATOM 553 C CA . PRO A 1 103 ? 115.417 152.481 113.229 1.00 50.97 83 PRO A CA 1
ATOM 554 C C . PRO A 1 103 ? 114.524 153.652 113.604 1.00 50.97 83 PRO A C 1
ATOM 555 O O . PRO A 1 103 ? 113.514 153.475 114.292 1.00 50.97 83 PRO A O 1
ATOM 559 N N . LYS A 1 104 ? 114.891 154.855 113.154 1.00 50.11 84 LYS A N 1
ATOM 560 C CA . LYS A 1 104 ? 114.128 156.045 113.512 1.00 50.11 84 LYS A CA 1
ATOM 561 C C . LYS A 1 104 ? 112.740 156.033 112.879 1.00 50.11 84 LYS A C 1
ATOM 562 O O . LYS A 1 104 ? 111.760 156.398 113.537 1.00 50.11 84 LYS A O 1
ATOM 568 N N . LEU A 1 105 ? 112.629 155.606 111.624 1.00 49.67 85 LEU A N 1
ATOM 569 C CA . LEU A 1 105 ? 111.357 155.623 110.913 1.00 49.67 85 LEU A CA 1
ATOM 570 C C . LEU A 1 105 ? 110.566 154.329 111.064 1.00 49.67 85 LEU A C 1
ATOM 571 O O . LEU A 1 105 ? 109.650 154.085 110.273 1.00 49.67 85 LEU A O 1
ATOM 576 N N . VAL A 1 106 ? 110.902 153.487 112.042 1.00 47.88 86 VAL A N 1
ATOM 577 C CA . VAL A 1 106 ? 110.055 152.334 112.332 1.00 47.88 86 VAL A CA 1
ATOM 578 C C . VAL A 1 106 ? 108.718 152.795 112.897 1.00 47.88 86 VAL A C 1
ATOM 579 O O . VAL A 1 106 ? 107.663 152.234 112.577 1.00 47.88 86 VAL A O 1
ATOM 583 N N . ALA A 1 107 ? 108.739 153.830 113.735 1.00 47.53 87 ALA A N 1
ATOM 584 C CA . ALA A 1 107 ? 107.515 154.427 114.250 1.00 47.53 87 ALA A CA 1
ATOM 585 C C . ALA A 1 107 ? 106.855 155.373 113.257 1.00 47.53 87 ALA A C 1
ATOM 586 O O . ALA A 1 107 ? 105.766 155.882 113.544 1.00 47.53 87 ALA A O 1
ATOM 588 N N . LYS A 1 108 ? 107.482 155.618 112.105 1.00 51.83 88 LYS A N 1
ATOM 589 C CA . LYS A 1 108 ? 106.912 156.489 111.083 1.00 51.83 88 LYS A CA 1
ATOM 590 C C . LYS A 1 108 ? 105.565 155.963 110.608 1.00 51.83 88 LYS A C 1
ATOM 591 O O . LYS A 1 108 ? 104.538 156.626 110.777 1.00 51.83 88 LYS A O 1
ATOM 597 N N . TRP A 1 109 ? 105.556 154.769 110.025 1.00 57.51 89 TRP A N 1
ATOM 598 C CA . TRP A 1 109 ? 104.348 154.176 109.470 1.00 57.51 89 TRP A CA 1
ATOM 599 C C . TRP A 1 109 ? 104.122 152.770 110.010 1.00 57.51 89 TRP A C 1
ATOM 600 O O . TRP A 1 109 ? 103.850 151.832 109.257 1.00 57.51 89 TRP A O 1
ATOM 611 N N . LYS A 1 110 ? 104.239 152.606 111.327 1.00 57.99 90 LYS A N 1
ATOM 612 C CA . LYS A 1 110 ? 103.854 151.341 111.949 1.00 57.99 90 LYS A CA 1
ATOM 613 C C . LYS A 1 110 ? 102.317 151.164 111.989 1.00 57.99 90 LYS A C 1
ATOM 614 O O . LYS A 1 110 ? 101.783 150.114 112.370 1.00 57.99 90 LYS A O 1
ATOM 620 N N . ASP A 1 111 ? 101.617 152.212 111.542 1.00 57.88 91 ASP A N 1
ATOM 621 C CA . ASP A 1 111 ? 100.164 152.162 111.419 1.00 57.88 91 ASP A CA 1
ATOM 622 C C . ASP A 1 111 ? 99.724 151.204 110.319 1.00 57.88 91 ASP A C 1
ATOM 623 O O . ASP A 1 111 ? 98.587 150.716 110.341 1.00 57.88 91 ASP A O 1
ATOM 628 N N . MET A 1 112 ? 100.596 150.930 109.356 1.00 58.19 92 MET A N 1
ATOM 629 C CA . MET A 1 112 ? 100.284 150.094 108.208 1.00 58.19 92 MET A CA 1
ATOM 630 C C . MET A 1 112 ? 100.748 148.661 108.446 1.00 58.19 92 MET A C 1
ATOM 631 O O . MET A 1 112 ? 101.531 148.376 109.355 1.00 58.19 92 MET A O 1
ATOM 636 N N . LYS A 1 113 ? 100.246 147.754 107.611 1.00 54.88 93 LYS A N 1
ATOM 637 C CA . LYS A 1 113 ? 100.617 146.343 107.654 1.00 54.88 93 LYS A CA 1
ATOM 638 C C . LYS A 1 113 ? 101.546 146.040 106.482 1.00 54.88 93 LYS A C 1
ATOM 639 O O . LYS A 1 113 ? 101.088 145.859 105.348 1.00 54.88 93 LYS A O 1
ATOM 645 N N . THR A 1 114 ? 102.845 145.986 106.754 1.00 54.23 94 THR A N 1
ATOM 646 C CA . THR A 1 114 ? 103.837 145.620 105.748 1.00 54.23 94 THR A CA 1
ATOM 647 C C . THR A 1 114 ? 104.943 144.831 106.443 1.00 54.23 94 THR A C 1
ATOM 648 O O . THR A 1 114 ? 104.808 144.414 107.599 1.00 54.23 94 THR A O 1
ATOM 652 N N . ASN A 1 115 ? 106.050 144.613 105.737 1.00 53.73 95 ASN A N 1
ATOM 653 C CA . ASN A 1 115 ? 107.188 143.886 106.274 1.00 53.73 95 ASN A CA 1
ATOM 654 C C . ASN A 1 115 ? 108.350 144.840 106.559 1.00 53.73 95 ASN A C 1
ATOM 655 O O . ASN A 1 115 ? 108.215 146.064 106.522 1.00 53.73 95 ASN A O 1
ATOM 660 N N . MET A 1 116 ? 109.509 144.248 106.850 1.00 56.31 96 MET A N 1
ATOM 661 C CA . MET A 1 116 ? 110.664 144.996 107.348 1.00 56.31 96 MET A CA 1
ATOM 662 C C . MET A 1 116 ? 111.139 146.128 106.438 1.00 56.31 96 MET A C 1
ATOM 663 O O . MET A 1 116 ? 111.366 147.239 106.948 1.00 56.31 96 MET A O 1
ATOM 668 N N . PRO A 1 117 ? 111.344 145.935 105.114 1.00 55.65 97 PRO A N 1
ATOM 669 C CA . PRO A 1 117 ? 112.031 146.978 104.329 1.00 55.65 97 PRO A CA 1
ATOM 670 C C . PRO A 1 117 ? 111.261 148.284 104.179 1.00 55.65 97 PRO A C 1
ATOM 671 O O . PRO A 1 117 ? 110.250 148.341 103.471 1.00 55.65 97 PRO A O 1
ATOM 675 N N . ILE A 1 118 ? 111.752 149.344 104.829 1.00 53.28 98 ILE A N 1
ATOM 676 C CA . ILE A 1 118 ? 111.281 150.715 104.633 1.00 53.28 98 ILE A CA 1
ATOM 677 C C . ILE A 1 118 ? 112.486 151.647 104.691 1.00 53.28 98 ILE A C 1
ATOM 678 O O . ILE A 1 118 ? 113.088 151.830 105.755 1.00 53.28 98 ILE A O 1
ATOM 683 N N . ILE A 1 119 ? 112.846 152.249 103.557 1.00 55.32 99 ILE A N 1
ATOM 684 C CA . ILE A 1 119 ? 114.091 152.999 103.418 1.00 55.32 99 ILE A CA 1
ATOM 685 C C . ILE A 1 119 ? 113.785 154.417 102.950 1.00 55.32 99 ILE A C 1
ATOM 686 O O . ILE A 1 119 ? 112.897 154.626 102.117 1.00 55.32 99 ILE A O 1
ATOM 691 N N . THR A 1 120 ? 114.526 155.391 103.478 1.00 57.38 100 THR A N 1
ATOM 692 C CA . THR A 1 120 ? 114.457 156.744 102.942 1.00 57.38 100 THR A CA 1
ATOM 693 C C . THR A 1 120 ? 114.984 156.777 101.507 1.00 57.38 100 THR A C 1
ATOM 694 O O . THR A 1 120 ? 115.653 155.854 101.037 1.00 57.38 100 THR A O 1
ATOM 698 N N . SER A 1 121 ? 114.673 157.873 100.812 1.00 56.21 101 SER A N 1
ATOM 699 C CA . SER A 1 121 ? 114.939 157.954 99.379 1.00 56.21 101 SER A CA 1
ATOM 700 C C . SER A 1 121 ? 116.431 158.055 99.074 1.00 56.21 101 SER A C 1
ATOM 701 O O . SER A 1 121 ? 116.924 157.388 98.157 1.00 56.21 101 SER A O 1
ATOM 704 N N . LYS A 1 122 ? 117.168 158.868 99.833 1.00 56.67 102 LYS A N 1
ATOM 705 C CA . LYS A 1 122 ? 118.528 159.206 99.418 1.00 56.67 102 LYS A CA 1
ATOM 706 C C . LYS A 1 122 ? 119.495 158.036 99.587 1.00 56.67 102 LYS A C 1
ATOM 707 O O . LYS A 1 122 ? 120.487 157.947 98.852 1.00 56.67 102 LYS A O 1
ATOM 713 N N . ARG A 1 123 ? 119.226 157.112 100.515 1.00 56.46 103 ARG A N 1
ATOM 714 C CA . ARG A 1 123 ? 120.100 155.947 100.626 1.00 56.46 103 ARG A CA 1
ATOM 715 C C . ARG A 1 123 ? 119.966 155.043 99.409 1.00 56.46 103 ARG A C 1
ATOM 716 O O . ARG A 1 123 ? 120.971 154.552 98.875 1.00 56.46 103 ARG A O 1
ATOM 724 N N . TYR A 1 124 ? 118.733 154.804 98.958 1.00 57.89 104 TYR A N 1
ATOM 725 C CA . TYR A 1 124 ? 118.553 154.062 97.716 1.00 57.89 104 TYR A CA 1
ATOM 726 C C . TYR A 1 124 ? 119.099 154.840 96.527 1.00 57.89 104 TYR A C 1
ATOM 727 O O . TYR A 1 124 ? 119.584 154.243 95.560 1.00 57.89 104 TYR A O 1
ATOM 736 N N . GLN A 1 125 ? 119.068 156.173 96.592 1.00 57.00 105 GLN A N 1
ATOM 737 C CA . GLN A 1 125 ? 119.715 156.965 95.551 1.00 57.00 105 GLN A CA 1
ATOM 738 C C . GLN A 1 125 ? 121.220 156.741 95.521 1.00 57.00 105 GLN A C 1
ATOM 739 O O . GLN A 1 125 ? 121.811 156.673 94.438 1.00 57.00 105 GLN A O 1
ATOM 745 N N . HIS A 1 126 ? 121.842 156.576 96.686 1.00 57.86 106 HIS A N 1
ATOM 746 C CA . HIS A 1 126 ? 123.276 156.311 96.730 1.00 57.86 106 HIS A CA 1
ATOM 747 C C . HIS A 1 126 ? 123.590 154.897 96.248 1.00 57.86 106 HIS A C 1
ATOM 748 O O . HIS A 1 126 ? 124.615 154.668 95.584 1.00 57.86 106 HIS A O 1
ATOM 755 N N . SER A 1 127 ? 122.730 153.931 96.588 1.00 55.88 107 SER A N 1
ATOM 756 C CA . SER A 1 127 ? 122.902 152.593 96.029 1.00 55.88 107 SER A CA 1
ATOM 757 C C . SER A 1 127 ? 122.749 152.621 94.513 1.00 55.88 107 SER A C 1
ATOM 758 O O . SER A 1 127 ? 123.425 151.875 93.800 1.00 55.88 107 SER A O 1
ATOM 761 N N . VAL A 1 128 ? 121.888 153.500 93.998 1.00 55.25 108 VAL A N 1
ATOM 762 C CA . VAL A 1 128 ? 121.781 153.665 92.552 1.00 55.25 108 VAL A CA 1
ATOM 763 C C . VAL A 1 128 ? 123.033 154.327 91.987 1.00 55.25 108 VAL A C 1
ATOM 764 O O . VAL A 1 128 ? 123.435 154.040 90.855 1.00 55.25 108 VAL A O 1
ATOM 768 N N . GLU A 1 129 ? 123.682 155.200 92.760 1.00 57.53 109 GLU A N 1
ATOM 769 C CA . GLU A 1 129 ? 124.967 155.751 92.330 1.00 57.53 109 GLU A CA 1
ATOM 770 C C . GLU A 1 129 ? 126.003 154.641 92.158 1.00 57.53 109 GLU A C 1
ATOM 771 O O . GLU A 1 129 ? 126.592 154.475 91.079 1.00 57.53 109 GLU A O 1
ATOM 777 N N . TRP A 1 130 ? 126.233 153.854 93.211 1.00 57.33 110 TRP A N 1
ATOM 778 C CA . TRP A 1 130 ? 127.206 152.773 93.051 1.00 57.33 110 TRP A CA 1
ATOM 779 C C . TRP A 1 130 ? 126.618 151.524 92.388 1.00 57.33 110 TRP A C 1
ATOM 780 O O . TRP A 1 130 ? 127.255 150.461 92.413 1.00 57.33 110 TRP A O 1
ATOM 791 N N . ALA A 1 131 ? 125.431 151.637 91.796 1.00 53.17 111 ALA A N 1
ATOM 792 C CA . ALA A 1 131 ? 124.930 150.680 90.817 1.00 53.17 111 ALA A CA 1
ATOM 793 C C . ALA A 1 131 ? 125.194 151.131 89.390 1.00 53.17 111 ALA A C 1
ATOM 794 O O . ALA A 1 131 ? 125.565 150.316 88.545 1.00 53.17 111 ALA A O 1
ATOM 796 N N . ALA A 1 132 ? 125.016 152.423 89.104 1.00 52.87 112 ALA A N 1
ATOM 797 C CA . ALA A 1 132 ? 125.510 152.984 87.854 1.00 52.87 112 ALA A CA 1
ATOM 798 C C . ALA A 1 132 ? 127.023 152.856 87.751 1.00 52.87 112 ALA A C 1
ATOM 799 O O . ALA A 1 132 ? 127.557 152.815 86.637 1.00 52.87 112 ALA A O 1
ATOM 801 N N . GLU A 1 133 ? 127.717 152.796 88.891 1.00 54.24 113 GLU A N 1
ATOM 802 C CA . GLU A 1 133 ? 129.106 152.343 88.903 1.00 54.24 113 GLU A CA 1
ATOM 803 C C . GLU A 1 133 ? 129.259 151.033 88.133 1.00 54.24 113 GLU A C 1
ATOM 804 O O . GLU A 1 133 ? 129.990 150.956 87.137 1.00 54.24 113 GLU A O 1
ATOM 810 N N . LEU A 1 134 ? 128.555 149.989 88.588 1.00 54.40 114 LEU A N 1
ATOM 811 C CA . LEU A 1 134 ? 128.599 148.693 87.915 1.00 54.40 114 LEU A CA 1
ATOM 812 C C . LEU A 1 134 ? 128.133 148.806 86.470 1.00 54.40 114 LEU A C 1
ATOM 813 O O . LEU A 1 134 ? 128.657 148.124 85.581 1.00 54.40 114 LEU A O 1
ATOM 818 N N . MET A 1 135 ? 127.130 149.651 86.224 1.00 54.96 115 MET A N 1
ATOM 819 C CA . MET A 1 135 ? 126.581 149.793 84.879 1.00 54.96 115 MET A CA 1
ATOM 820 C C . MET A 1 135 ? 127.632 150.296 83.899 1.00 54.96 115 MET A C 1
ATOM 821 O O . MET A 1 135 ? 127.805 149.723 82.817 1.00 54.96 115 MET A O 1
ATOM 826 N N . ARG A 1 136 ? 128.348 151.364 84.259 1.00 54.14 116 ARG A N 1
ATOM 827 C CA . ARG A 1 136 ? 129.365 151.889 83.353 1.00 54.14 116 ARG A CA 1
ATOM 828 C C . ARG A 1 136 ? 130.584 150.976 83.308 1.00 54.14 116 ARG A C 1
ATOM 829 O O . ARG A 1 136 ? 131.253 150.882 82.272 1.00 54.14 116 ARG A O 1
ATOM 837 N N . ARG A 1 137 ? 130.893 150.296 84.416 1.00 52.27 117 ARG A N 1
ATOM 838 C CA . ARG A 1 137 ? 132.045 149.399 84.424 1.00 52.27 117 ARG A CA 1
ATOM 839 C C . ARG A 1 137 ? 131.846 148.177 83.534 1.00 52.27 117 ARG A C 1
ATOM 840 O O . ARG A 1 137 ? 132.831 147.520 83.179 1.00 52.27 117 ARG A O 1
ATOM 848 N N . GLN A 1 138 ? 130.606 147.855 83.162 1.00 55.68 118 GLN A N 1
ATOM 849 C CA . GLN A 1 138 ? 130.333 146.716 82.294 1.00 55.68 118 GLN A CA 1
ATOM 850 C C . GLN A 1 138 ? 130.010 147.128 80.863 1.00 55.68 118 GLN A C 1
ATOM 851 O O . GLN A 1 138 ? 129.557 146.290 80.075 1.00 55.68 118 GLN A O 1
ATOM 857 N N . GLY A 1 139 ? 130.230 148.394 80.507 1.00 51.04 119 GLY A N 1
ATOM 858 C CA . GLY A 1 139 ? 130.236 148.815 79.123 1.00 51.04 119 GLY A CA 1
ATOM 859 C C . GLY A 1 139 ? 128.949 149.411 78.588 1.00 51.04 119 GLY A C 1
ATOM 860 O O . GLY A 1 139 ? 128.961 149.960 77.479 1.00 51.04 119 GLY A O 1
ATOM 861 N N . GLN A 1 140 ? 127.843 149.329 79.323 1.00 54.08 120 GLN A N 1
ATOM 862 C CA . GLN A 1 140 ? 126.582 149.877 78.838 1.00 54.08 120 GLN A CA 1
ATOM 863 C C . GLN A 1 140 ? 126.583 151.394 78.991 1.00 54.08 120 GLN A C 1
ATOM 864 O O . GLN A 1 140 ? 126.876 151.918 80.071 1.00 54.08 120 GLN A O 1
ATOM 870 N N . ASP A 1 141 ? 126.251 152.097 77.910 1.00 52.93 121 ASP A N 1
ATOM 871 C CA . ASP A 1 141 ? 126.330 153.549 77.915 1.00 52.93 121 ASP A CA 1
ATOM 872 C C . ASP A 1 141 ? 125.178 154.161 78.711 1.00 52.93 121 ASP A C 1
ATOM 873 O O . ASP A 1 141 ? 124.203 153.497 79.071 1.00 52.93 121 ASP A O 1
ATOM 878 N N . GLU A 1 142 ? 125.292 155.471 78.942 1.00 52.69 122 GLU A N 1
ATOM 879 C CA . GLU A 1 142 ? 124.458 156.144 79.933 1.00 52.69 122 GLU A CA 1
ATOM 880 C C . GLU A 1 142 ? 122.992 156.175 79.513 1.00 52.69 122 GLU A C 1
ATOM 881 O O . GLU A 1 142 ? 122.098 155.945 80.340 1.00 52.69 122 GLU A O 1
ATOM 887 N N . SER A 1 143 ? 122.721 156.449 78.233 1.00 52.57 123 SER A N 1
ATOM 888 C CA . SER A 1 143 ? 121.343 156.629 77.790 1.00 52.57 123 SER A CA 1
ATOM 889 C C . SER A 1 143 ? 120.547 155.330 77.801 1.00 52.57 123 SER A C 1
ATOM 890 O O . SER A 1 143 ? 119.315 155.377 77.877 1.00 52.57 123 SER A O 1
ATOM 893 N N . THR A 1 144 ? 121.215 154.179 77.731 1.00 54.49 124 THR A N 1
ATOM 894 C CA . THR A 1 144 ? 120.532 152.900 77.887 1.00 54.49 124 THR A CA 1
ATOM 895 C C . THR A 1 144 ? 120.500 152.436 79.339 1.00 54.49 124 THR A C 1
ATOM 896 O O . THR A 1 144 ? 119.541 151.770 79.746 1.00 54.49 124 THR A O 1
ATOM 900 N N . VAL A 1 145 ? 121.532 152.770 80.120 1.00 53.29 125 VAL A N 1
ATOM 901 C CA . VAL A 1 145 ? 121.514 152.513 81.560 1.00 53.29 125 VAL A CA 1
ATOM 902 C C . VAL A 1 145 ? 120.311 153.188 82.209 1.00 53.29 125 VAL A C 1
ATOM 903 O O . VAL A 1 145 ? 119.585 152.576 83.003 1.00 53.29 125 VAL A O 1
ATOM 907 N N . ARG A 1 146 ? 120.087 154.464 81.891 1.00 54.57 126 ARG A N 1
ATOM 908 C CA . ARG A 1 146 ? 118.966 155.178 82.495 1.00 54.57 126 ARG A CA 1
ATOM 909 C C . ARG A 1 146 ? 117.634 154.525 82.151 1.00 54.57 126 ARG A C 1
ATOM 910 O O . ARG A 1 146 ? 116.775 154.371 83.023 1.00 54.57 126 ARG A O 1
ATOM 918 N N . ARG A 1 147 ? 117.451 154.105 80.895 1.00 55.52 127 ARG A N 1
ATOM 919 C CA . ARG A 1 147 ? 116.178 153.489 80.524 1.00 55.52 127 ARG A CA 1
ATOM 920 C C . ARG A 1 147 ? 116.010 152.113 81.165 1.00 55.52 127 ARG A C 1
ATOM 921 O O . ARG A 1 147 ? 114.918 151.772 81.643 1.00 55.52 127 ARG A O 1
ATOM 929 N N . ILE A 1 148 ? 117.082 151.316 81.206 1.00 53.28 128 ILE A N 1
ATOM 930 C CA . ILE A 1 148 ? 116.994 149.981 81.793 1.00 53.28 128 ILE A CA 1
ATOM 931 C C . ILE A 1 148 ? 116.642 150.070 83.273 1.00 53.28 128 ILE A C 1
ATOM 932 O O . ILE A 1 148 ? 115.757 149.353 83.762 1.00 53.28 128 ILE A O 1
ATOM 937 N N . LEU A 1 149 ? 117.296 150.971 84.004 1.00 53.05 129 LEU A N 1
ATOM 938 C CA . LEU A 1 149 ? 116.989 151.097 85.422 1.00 53.05 129 LEU A CA 1
ATOM 939 C C . LEU A 1 149 ? 115.697 151.858 85.685 1.00 53.05 129 LEU A C 1
ATOM 940 O O . LEU A 1 149 ? 115.062 151.619 86.716 1.00 53.05 129 LEU A O 1
ATOM 945 N N . LYS A 1 150 ? 115.264 152.726 84.764 1.00 52.18 130 LYS A N 1
ATOM 946 C CA . LYS A 1 150 ? 113.937 153.317 84.869 1.00 52.18 130 LYS A CA 1
ATOM 947 C C . LYS A 1 150 ? 112.868 152.248 84.749 1.00 52.18 130 LYS A C 1
ATOM 948 O O . LYS A 1 150 ? 111.815 152.341 85.391 1.00 52.18 130 LYS A O 1
ATOM 954 N N . ASP A 1 151 ? 113.123 151.231 83.923 1.00 55.02 131 ASP A N 1
ATOM 955 C CA . ASP A 1 151 ? 112.271 150.051 83.916 1.00 55.02 131 ASP A CA 1
ATOM 956 C C . ASP A 1 151 ? 112.444 149.210 85.174 1.00 55.02 131 ASP A C 1
ATOM 957 O O . ASP A 1 151 ? 111.499 148.525 85.580 1.00 55.02 131 ASP A O 1
ATOM 962 N N . TYR A 1 152 ? 113.625 149.240 85.797 1.00 57.27 132 TYR A N 1
ATOM 963 C CA . TYR A 1 152 ? 113.800 148.547 87.069 1.00 57.27 132 TYR A CA 1
ATOM 964 C C . TYR A 1 152 ? 113.317 149.366 88.263 1.00 57.27 132 TYR A C 1
ATOM 965 O O . TYR A 1 152 ? 113.063 148.791 89.326 1.00 57.27 132 TYR A O 1
ATOM 974 N N . THR A 1 153 ? 113.183 150.686 88.119 1.00 55.15 133 THR A N 1
ATOM 975 C CA . THR A 1 153 ? 112.526 151.517 89.123 1.00 55.15 133 THR A CA 1
ATOM 976 C C . THR A 1 153 ? 111.037 151.691 88.852 1.00 55.15 133 THR A C 1
ATOM 977 O O . THR A 1 153 ? 110.459 152.723 89.221 1.00 55.15 133 THR A O 1
ATOM 981 N N . LYS A 1 154 ? 110.406 150.709 88.214 1.00 55.90 134 LYS A N 1
ATOM 982 C CA . LYS A 1 154 ? 108.982 150.760 87.899 1.00 55.90 134 LYS A CA 1
ATOM 983 C C . LYS A 1 154 ? 108.132 150.881 89.159 1.00 55.90 134 LYS A C 1
ATOM 984 O O . LYS A 1 154 ? 107.492 151.906 89.394 1.00 55.90 134 LYS A O 1
ATOM 990 N N . GLU A 1 276 ? 114.508 139.885 97.352 1.00 60.04 256 GLU A N 1
ATOM 991 C CA . GLU A 1 276 ? 114.821 139.926 95.928 1.00 60.04 256 GLU A CA 1
ATOM 992 C C . GLU A 1 276 ? 114.428 141.270 95.319 1.00 60.04 256 GLU A C 1
ATOM 993 O O . GLU A 1 276 ? 114.792 141.576 94.185 1.00 60.04 256 GLU A O 1
ATOM 999 N N . TYR A 1 277 ? 113.687 142.068 96.083 1.00 59.38 257 TYR A N 1
ATOM 1000 C CA . TYR A 1 277 ? 113.339 143.427 95.682 1.00 59.38 257 TYR A CA 1
ATOM 1001 C C . TYR A 1 277 ? 112.927 144.191 96.933 1.00 59.38 257 TYR A C 1
ATOM 1002 O O . TYR A 1 277 ? 112.693 143.605 97.993 1.00 59.38 257 TYR A O 1
ATOM 1011 N N . VAL A 1 278 ? 112.843 145.514 96.794 1.00 56.70 258 VAL A N 1
ATOM 1012 C CA . VAL A 1 278 ? 112.759 146.405 97.946 1.00 56.70 258 VAL A CA 1
ATOM 1013 C C . VAL A 1 278 ? 111.514 147.276 97.843 1.00 56.70 258 VAL A C 1
ATOM 1014 O O . VAL A 1 278 ? 110.705 147.112 96.925 1.00 56.70 258 VAL A O 1
ATOM 1018 N N . LEU A 1 279 ? 111.336 148.194 98.792 1.00 56.23 259 LEU A N 1
ATOM 1019 C CA . LEU A 1 279 ? 110.210 149.127 98.774 1.00 56.23 259 LEU A CA 1
ATOM 1020 C C . LEU A 1 279 ? 110.724 150.501 99.180 1.00 56.23 259 LEU A C 1
ATOM 1021 O O . LEU A 1 279 ? 111.060 150.715 100.349 1.00 56.23 259 LEU A O 1
ATOM 1026 N N . VAL A 1 280 ? 110.792 151.428 98.227 1.00 56.06 260 VAL A N 1
ATOM 1027 C CA . VAL A 1 280 ? 111.246 152.777 98.540 1.00 56.06 260 VAL A CA 1
ATOM 1028 C C . VAL A 1 280 ? 110.068 153.598 99.045 1.00 56.06 260 VAL A C 1
ATOM 1029 O O . VAL A 1 280 ? 108.901 153.267 98.810 1.00 56.06 260 VAL A O 1
ATOM 1033 N N . GLU A 1 281 ? 110.378 154.662 99.774 1.00 55.99 261 GLU A N 1
ATOM 1034 C CA . GLU A 1 281 ? 109.399 155.654 100.190 1.00 55.99 261 GLU A CA 1
ATOM 1035 C C . GLU A 1 281 ? 109.620 156.949 99.416 1.00 55.99 261 GLU A C 1
ATOM 1036 O O . GLU A 1 281 ? 110.598 157.104 98.679 1.00 55.99 261 GLU A O 1
ATOM 1042 N N . GLU A 1 282 ? 108.692 157.885 99.593 1.00 55.65 262 GLU A N 1
ATOM 1043 C CA . GLU A 1 282 ? 108.770 159.178 98.918 1.00 55.65 262 GLU A CA 1
ATOM 1044 C C . GLU A 1 282 ? 109.827 160.076 99.551 1.00 55.65 262 GLU A C 1
ATOM 1045 O O . GLU A 1 282 ? 109.811 161.293 99.364 1.00 55.65 262 GLU A O 1
ATOM 1051 N N . GLN A 1 300 ? 102.394 168.381 102.185 1.00 53.44 280 GLN A N 1
ATOM 1052 C CA . GLN A 1 300 ? 102.652 167.265 101.284 1.00 53.44 280 GLN A CA 1
ATOM 1053 C C . GLN A 1 300 ? 102.703 165.936 102.034 1.00 53.44 280 GLN A C 1
ATOM 1054 O O . GLN A 1 300 ? 102.752 165.904 103.265 1.00 53.44 280 GLN A O 1
ATOM 1060 N N . ARG A 1 301 ? 102.694 164.843 101.280 1.00 56.26 281 ARG A N 1
ATOM 1061 C CA . ARG A 1 301 ? 102.663 163.493 101.822 1.00 56.26 281 ARG A CA 1
ATOM 1062 C C . ARG A 1 301 ? 103.955 162.756 101.485 1.00 56.26 281 ARG A C 1
ATOM 1063 O O . ARG A 1 301 ? 104.730 163.170 100.620 1.00 56.26 281 ARG A O 1
ATOM 1071 N N . ASN A 1 302 ? 104.182 161.646 102.186 1.00 56.02 282 ASN A N 1
ATOM 1072 C CA . ASN A 1 302 ? 105.320 160.765 101.925 1.00 56.02 282 ASN A CA 1
ATOM 1073 C C . ASN A 1 302 ? 104.826 159.321 101.889 1.00 56.02 282 ASN A C 1
ATOM 1074 O O . ASN A 1 302 ? 104.575 158.718 102.938 1.00 56.02 282 ASN A O 1
ATOM 1079 N N . ARG A 1 303 ? 104.707 158.765 100.686 1.00 56.21 283 ARG A N 1
ATOM 1080 C CA . ARG A 1 303 ? 104.188 157.421 100.454 1.00 56.21 283 ARG A CA 1
ATOM 1081 C C . ARG A 1 303 ? 105.302 156.514 99.933 1.00 56.21 283 ARG A C 1
ATOM 1082 O O . ARG A 1 303 ? 106.467 156.906 99.856 1.00 56.21 283 ARG A O 1
ATOM 1090 N N . LEU A 1 304 ? 104.931 155.285 99.571 1.00 55.57 284 LEU A N 1
ATOM 1091 C CA . LEU A 1 304 ? 105.906 154.254 99.246 1.00 55.57 284 LEU A CA 1
ATOM 1092 C C . LEU A 1 304 ? 105.464 153.458 98.025 1.00 55.57 284 LEU A C 1
ATOM 1093 O O . LEU A 1 304 ? 104.269 153.333 97.742 1.00 55.57 284 LEU A O 1
ATOM 1098 N N . ILE A 1 305 ? 106.451 152.907 97.318 1.00 55.78 285 ILE A N 1
ATOM 1099 C CA . ILE A 1 305 ? 106.228 152.079 96.134 1.00 55.78 285 ILE A CA 1
ATOM 1100 C C . ILE A 1 305 ? 107.331 151.029 96.060 1.00 55.78 285 ILE A C 1
ATOM 1101 O O . ILE A 1 305 ? 108.477 151.279 96.448 1.00 55.78 285 ILE A O 1
ATOM 1106 N N . CYS A 1 306 ? 106.973 149.843 95.569 1.00 59.03 286 CYS A N 1
ATOM 1107 C CA . CYS A 1 306 ? 107.935 148.755 95.424 1.00 59.03 286 CYS A CA 1
ATOM 1108 C C . CYS A 1 306 ? 108.967 149.062 94.344 1.00 59.03 286 CYS A C 1
ATOM 1109 O O . CYS A 1 306 ? 108.633 149.567 93.268 1.00 59.03 286 CYS A O 1
ATOM 1112 N N . ARG A 1 307 ? 110.222 148.741 94.641 1.00 57.40 287 ARG A N 1
ATOM 1113 C CA . ARG A 1 307 ? 111.379 148.930 93.782 1.00 57.40 287 ARG A CA 1
ATOM 1114 C C . ARG A 1 307 ? 112.070 147.581 93.583 1.00 57.40 287 ARG A C 1
ATOM 1115 O O . ARG A 1 307 ? 111.804 146.610 94.298 1.00 57.40 287 ARG A O 1
ATOM 1123 N N . ARG A 1 308 ? 113.012 147.540 92.646 1.00 58.54 288 ARG A N 1
ATOM 1124 C CA . ARG A 1 308 ? 113.839 146.364 92.418 1.00 58.54 288 ARG A CA 1
ATOM 1125 C C . ARG A 1 308 ? 115.148 146.509 93.186 1.00 58.54 288 ARG A C 1
ATOM 1126 O O . ARG A 1 308 ? 115.561 147.619 93.533 1.00 58.54 288 ARG A O 1
ATOM 1134 N N . ASN A 1 309 ? 115.797 145.373 93.447 1.00 58.16 289 ASN A N 1
ATOM 1135 C CA . ASN A 1 309 ? 117.002 145.311 94.271 1.00 58.16 289 ASN A CA 1
ATOM 1136 C C . ASN A 1 309 ? 118.161 146.099 93.667 1.00 58.16 289 ASN A C 1
ATOM 1137 O O . ASN A 1 309 ? 118.699 145.713 92.621 1.00 58.16 289 ASN A O 1
ATOM 1142 N N . PRO A 1 310 ? 118.574 147.208 94.288 1.00 54.83 290 PRO A N 1
ATOM 1143 C CA . PRO A 1 310 ? 119.724 147.956 93.760 1.00 54.83 290 PRO A CA 1
ATOM 1144 C C . PRO A 1 310 ? 121.038 147.199 93.886 1.00 54.83 290 PRO A C 1
ATOM 1145 O O . PRO A 1 310 ? 121.746 147.012 92.892 1.00 54.83 290 PRO A O 1
ATOM 1149 N N . TYR A 1 311 ? 121.374 146.755 95.098 1.00 50.56 291 TYR A N 1
ATOM 1150 C CA . TYR A 1 311 ? 122.650 146.093 95.345 1.00 50.56 291 TYR A CA 1
ATOM 1151 C C . TYR A 1 311 ? 122.534 145.082 96.477 1.00 50.56 291 TYR A C 1
ATOM 1152 O O . TYR A 1 311 ? 121.880 145.349 97.490 1.00 50.56 291 TYR A O 1
ATOM 1161 N N . ARG A 1 312 ? 123.191 143.935 96.301 1.00 51.58 292 ARG A N 1
ATOM 1162 C CA . ARG A 1 312 ? 123.224 142.881 97.307 1.00 51.58 292 ARG A CA 1
ATOM 1163 C C . ARG A 1 312 ? 124.079 143.296 98.499 1.00 51.58 292 ARG A C 1
ATOM 1164 O O . ARG A 1 312 ? 125.208 143.770 98.340 1.00 51.58 292 ARG A O 1
ATOM 1172 N N . ILE A 1 313 ? 123.540 143.094 99.702 1.00 50.58 293 ILE A N 1
ATOM 1173 C CA . ILE A 1 313 ? 124.211 143.507 100.932 1.00 50.58 293 ILE A CA 1
ATOM 1174 C C . ILE A 1 313 ? 124.130 142.414 101.992 1.00 50.58 293 ILE A C 1
ATOM 1175 O O . ILE A 1 313 ? 124.269 142.692 103.189 1.00 50.58 293 ILE A O 1
ATOM 1180 N N . PHE A 1 314 ? 123.900 141.173 101.562 1.00 51.89 294 PHE A N 1
ATOM 1181 C CA . PHE A 1 314 ? 123.640 140.077 102.490 1.00 51.89 294 PHE A CA 1
ATOM 1182 C C . PHE A 1 314 ? 124.754 139.950 103.526 1.00 51.89 294 PHE A C 1
ATOM 1183 O O . PHE A 1 314 ? 125.927 140.202 103.240 1.00 51.89 294 PHE A O 1
ATOM 1191 N N . GLU A 1 315 ? 124.371 139.559 104.740 1.00 50.52 295 GLU A N 1
ATOM 1192 C CA . GLU A 1 315 ? 125.265 139.539 105.888 1.00 50.52 295 GLU A CA 1
ATOM 1193 C C . GLU A 1 315 ? 126.301 138.427 105.764 1.00 50.52 295 GLU A C 1
ATOM 1194 O O . GLU A 1 315 ? 126.083 137.402 105.113 1.00 50.52 295 GLU A O 1
ATOM 1200 N N . TYR A 1 316 ? 127.444 138.643 106.412 1.00 44.55 296 TYR A N 1
ATOM 1201 C CA . TYR A 1 316 ? 128.488 137.635 106.543 1.00 44.55 296 TYR A CA 1
ATOM 1202 C C . TYR A 1 316 ? 128.989 137.625 107.978 1.00 44.55 296 TYR A C 1
ATOM 1203 O O . TYR A 1 316 ? 129.226 138.685 108.563 1.00 44.55 296 TYR A O 1
ATOM 1212 N N . LEU A 1 317 ? 129.140 136.432 108.541 1.00 36.24 297 LEU A N 1
ATOM 1213 C CA . LEU A 1 317 ? 129.745 136.286 109.858 1.00 36.24 297 LEU A CA 1
ATOM 1214 C C . LEU A 1 317 ? 131.255 136.181 109.694 1.00 36.24 297 LEU A C 1
ATOM 1215 O O . LEU A 1 317 ? 131.743 135.309 108.968 1.00 36.24 297 LEU A O 1
ATOM 1220 N N . GLN A 1 318 ? 131.994 137.066 110.355 1.00 35.01 298 GLN A N 1
ATOM 1221 C CA . GLN A 1 318 ? 133.447 137.119 110.238 1.00 35.01 298 GLN A CA 1
ATOM 1222 C C . GLN A 1 318 ? 134.056 136.482 111.480 1.00 35.01 298 GLN A C 1
ATOM 1223 O O . GLN A 1 318 ? 133.917 137.010 112.588 1.00 35.01 298 GLN A O 1
ATOM 1229 N N . LEU A 1 319 ? 134.726 135.347 111.293 1.00 31.41 299 LEU A N 1
ATOM 1230 C CA . LEU A 1 319 ? 135.299 134.579 112.390 1.00 31.41 299 LEU A CA 1
ATOM 1231 C C . LEU A 1 319 ? 136.764 134.943 112.572 1.00 31.41 299 LEU A C 1
ATOM 1232 O O . LEU A 1 319 ? 137.502 135.077 111.591 1.00 31.41 299 LEU A O 1
ATOM 1237 N N . SER A 1 320 ? 137.178 135.107 113.826 1.00 26.72 300 SER A N 1
ATOM 1238 C CA . SER A 1 320 ? 138.582 135.333 114.126 1.00 26.72 300 SER A CA 1
ATOM 1239 C C . SER A 1 320 ? 139.414 134.121 113.716 1.00 26.72 300 SER A C 1
ATOM 1240 O O . SER A 1 320 ? 138.893 133.043 113.420 1.00 26.72 300 SER A O 1
ATOM 1243 N N . LEU A 1 321 ? 140.733 134.314 113.686 1.00 26.98 301 LEU A N 1
ATOM 1244 C CA . LEU A 1 321 ? 141.632 133.228 113.306 1.00 26.98 301 LEU A CA 1
ATOM 1245 C C . LEU A 1 321 ? 141.603 132.109 114.340 1.00 26.98 301 LEU A C 1
ATOM 1246 O O . LEU A 1 321 ? 141.331 130.947 114.010 1.00 26.98 301 LEU A O 1
ATOM 1251 N N . GLU A 1 322 ? 141.904 132.441 115.600 1.00 26.40 302 GLU A N 1
ATOM 1252 C CA . GLU A 1 322 ? 141.826 131.459 116.677 1.00 26.40 302 GLU A CA 1
ATOM 1253 C C . GLU A 1 322 ? 140.455 130.797 116.735 1.00 26.40 302 GLU A C 1
ATOM 1254 O O . GLU A 1 322 ? 140.352 129.592 116.980 1.00 26.40 302 GLU A O 1
ATOM 1260 N N . GLU A 1 323 ? 139.391 131.570 116.510 1.00 28.21 303 GLU A N 1
ATOM 1261 C CA . GLU A 1 323 ? 138.045 131.004 116.520 1.00 28.21 303 GLU A CA 1
ATOM 1262 C C . GLU A 1 323 ? 137.886 129.941 115.442 1.00 28.21 303 GLU A C 1
ATOM 1263 O O . GLU A 1 323 ? 137.463 128.812 115.721 1.00 28.21 303 GLU A O 1
ATOM 1269 N N . ALA A 1 324 ? 138.219 130.289 114.197 1.00 27.30 304 ALA A N 1
ATOM 1270 C CA . ALA A 1 324 ? 138.051 129.350 113.094 1.00 27.30 304 ALA A CA 1
ATOM 1271 C C . ALA A 1 324 ? 138.933 128.123 113.264 1.00 27.30 304 ALA A C 1
ATOM 1272 O O . ALA A 1 324 ? 138.540 127.018 112.868 1.00 27.30 304 ALA A O 1
ATOM 1274 N N . PHE A 1 325 ? 140.119 128.285 113.858 1.00 27.65 305 PHE A N 1
ATOM 1275 C CA . PHE A 1 325 ? 140.977 127.124 114.068 1.00 27.65 305 PHE A CA 1
ATOM 1276 C C . PHE A 1 325 ? 140.425 126.223 115.165 1.00 27.65 305 PHE A C 1
ATOM 1277 O O . PHE A 1 325 ? 140.402 124.997 115.016 1.00 27.65 305 PHE A O 1
ATOM 1285 N N . PHE A 1 326 ? 139.977 126.810 116.279 1.00 26.71 306 PHE A N 1
ATOM 1286 C CA . PHE A 1 326 ? 139.310 126.015 117.304 1.00 26.71 306 PHE A CA 1
ATOM 1287 C C . PHE A 1 326 ? 138.094 125.302 116.739 1.00 26.71 306 PHE A C 1
ATOM 1288 O O . PHE A 1 326 ? 137.723 124.227 117.222 1.00 26.71 306 PHE A O 1
ATOM 1296 N N . LEU A 1 327 ? 137.469 125.876 115.712 1.00 28.13 307 LEU A N 1
ATOM 1297 C CA . LEU A 1 327 ? 136.308 125.229 115.115 1.00 28.13 307 LEU A CA 1
ATOM 1298 C C . LEU A 1 327 ? 136.708 124.075 114.202 1.00 28.13 307 LEU A C 1
ATOM 1299 O O . LEU A 1 327 ? 136.063 123.021 114.221 1.00 28.13 307 LEU A O 1
ATOM 1304 N N . VAL A 1 328 ? 137.754 124.248 113.395 1.00 32.22 308 VAL A N 1
ATOM 1305 C CA . VAL A 1 328 ? 138.178 123.178 112.493 1.00 32.22 308 VAL A CA 1
ATOM 1306 C C . VAL A 1 328 ? 139.011 122.134 113.235 1.00 32.22 308 VAL A C 1
ATOM 1307 O O . VAL A 1 328 ? 138.760 120.929 113.128 1.00 32.22 308 VAL A O 1
ATOM 1311 N N . TYR A 1 329 ? 140.024 122.574 113.984 1.00 34.95 309 TYR A N 1
ATOM 1312 C CA . TYR A 1 329 ? 140.929 121.642 114.653 1.00 34.95 309 TYR A CA 1
ATOM 1313 C C . TYR A 1 329 ? 140.256 120.954 115.838 1.00 34.95 309 TYR A C 1
ATOM 1314 O O . TYR A 1 329 ? 140.123 119.726 115.864 1.00 34.95 309 TYR A O 1
ATOM 1323 N N . ALA A 1 330 ? 139.824 121.731 116.834 1.00 31.22 310 ALA A N 1
ATOM 1324 C CA . ALA A 1 330 ? 139.377 121.158 118.099 1.00 31.22 310 ALA A CA 1
ATOM 1325 C C . ALA A 1 330 ? 137.966 120.587 118.053 1.00 31.22 310 ALA A C 1
ATOM 1326 O O . ALA A 1 330 ? 137.591 119.847 118.968 1.00 31.22 310 ALA A O 1
ATOM 1328 N N . LEU A 1 331 ? 137.180 120.907 117.044 1.00 31.95 311 LEU A N 1
ATOM 1329 C CA . LEU A 1 331 ? 135.837 120.341 117.014 1.00 31.95 311 LEU A CA 1
ATOM 1330 C C . LEU A 1 331 ? 135.527 119.637 115.703 1.00 31.95 311 LEU A C 1
ATOM 1331 O O . LEU A 1 331 ? 134.828 118.622 115.708 1.00 31.95 311 LEU A O 1
ATOM 1336 N N . GLY A 1 332 ? 136.027 120.151 114.580 1.00 33.22 312 GLY A N 1
ATOM 1337 C CA . GLY A 1 332 ? 135.824 119.533 113.288 1.00 33.22 312 GLY A CA 1
ATOM 1338 C C . GLY A 1 332 ? 134.606 120.000 112.520 1.00 33.22 312 GLY A C 1
ATOM 1339 O O . GLY A 1 332 ? 134.396 119.539 111.391 1.00 33.22 312 GLY A O 1
ATOM 1340 N N . CYS A 1 333 ? 133.802 120.899 113.082 1.00 35.56 313 CYS A N 1
ATOM 1341 C CA . CYS A 1 333 ? 132.538 121.296 112.473 1.00 35.56 313 CYS A CA 1
ATOM 1342 C C . CYS A 1 333 ? 132.687 122.357 111.388 1.00 35.56 313 CYS A C 1
ATOM 1343 O O . CYS A 1 333 ? 131.669 122.830 110.876 1.00 35.56 313 CYS A O 1
ATOM 1346 N N . LEU A 1 334 ? 133.905 122.742 111.017 1.00 33.78 314 LEU A N 1
ATOM 1347 C CA . LEU A 1 334 ? 134.096 123.831 110.071 1.00 33.78 314 LEU A CA 1
ATOM 1348 C C . LEU A 1 334 ? 135.111 123.434 109.013 1.00 33.78 314 LEU A C 1
ATOM 1349 O O . LEU A 1 334 ? 136.101 122.761 109.310 1.00 33.78 314 LEU A O 1
ATOM 1354 N N . SER A 1 335 ? 134.857 123.857 107.777 1.00 37.37 315 SER A N 1
ATOM 1355 C CA . SER A 1 335 ? 135.768 123.642 106.663 1.00 37.37 315 SER A CA 1
ATOM 1356 C C . SER A 1 335 ? 136.034 124.978 105.989 1.00 37.37 315 SER A C 1
ATOM 1357 O O . SER A 1 335 ? 135.094 125.693 105.630 1.00 37.37 315 SER A O 1
ATOM 1360 N N . ILE A 1 336 ? 137.311 125.307 105.816 1.00 38.50 316 ILE A N 1
ATOM 1361 C CA . ILE A 1 336 ? 137.734 126.580 105.242 1.00 38.50 316 ILE A CA 1
ATOM 1362 C C . ILE A 1 336 ? 138.109 126.358 103.786 1.00 38.50 316 ILE A C 1
ATOM 1363 O O . ILE A 1 336 ? 138.727 125.343 103.441 1.00 38.50 316 ILE A O 1
ATOM 1368 N N . TYR A 1 337 ? 137.735 127.302 102.926 1.00 44.82 317 TYR A N 1
ATOM 1369 C CA . TYR A 1 337 ? 138.036 127.240 101.501 1.00 44.82 317 TYR A CA 1
ATOM 1370 C C . TYR A 1 337 ? 138.908 128.423 101.111 1.00 44.82 317 TYR A C 1
ATOM 1371 O O . TYR A 1 337 ? 138.577 129.572 101.421 1.00 44.82 317 TYR A O 1
ATOM 1380 N N . TYR A 1 338 ? 140.012 128.140 100.426 1.00 50.17 318 TYR A N 1
ATOM 1381 C CA . TYR A 1 338 ? 140.897 129.159 99.866 1.00 50.17 318 TYR A CA 1
ATOM 1382 C C . TYR A 1 338 ? 140.993 128.892 98.370 1.00 50.17 318 TYR A C 1
ATOM 1383 O O . TYR A 1 338 ? 141.699 127.975 97.948 1.00 50.17 318 TYR A O 1
ATOM 1392 N N . GLU A 1 339 ? 140.283 129.693 97.576 1.00 53.83 319 GLU A N 1
ATOM 1393 C CA . GLU A 1 339 ? 140.113 129.468 96.140 1.00 53.83 319 GLU A CA 1
ATOM 1394 C C . GLU A 1 339 ? 139.468 128.104 95.881 1.00 53.83 319 GLU A C 1
ATOM 1395 O O . GLU A 1 339 ? 139.948 127.293 95.085 1.00 53.83 319 GLU A O 1
ATOM 1401 N N . LYS A 1 340 ? 138.361 127.867 96.590 1.00 52.29 320 LYS A N 1
ATOM 1402 C CA . LYS A 1 340 ? 137.499 126.701 96.408 1.00 52.29 320 LYS A CA 1
ATOM 1403 C C . LYS A 1 340 ? 138.179 125.365 96.696 1.00 52.29 320 LYS A C 1
ATOM 1404 O O . LYS A 1 340 ? 137.566 124.310 96.505 1.00 52.29 320 LYS A O 1
ATOM 1410 N N . GLU A 1 341 ? 139.424 125.380 97.165 1.00 49.45 321 GLU A N 1
ATOM 1411 C CA . GLU A 1 341 ? 140.083 124.138 97.557 1.00 49.45 321 GLU A CA 1
ATOM 1412 C C . GLU A 1 341 ? 140.235 124.088 99.072 1.00 49.45 321 GLU A C 1
ATOM 1413 O O . GLU A 1 341 ? 140.920 124.946 99.652 1.00 49.45 321 GLU A O 1
ATOM 1419 N N . PRO A 1 342 ? 139.595 123.133 99.747 1.00 45.16 322 PRO A N 1
ATOM 1420 C CA . PRO A 1 342 ? 139.663 123.079 101.212 1.00 45.16 322 PRO A CA 1
ATOM 1421 C C . PRO A 1 342 ? 141.088 122.938 101.725 1.00 45.16 322 PRO A C 1
ATOM 1422 O O . PRO A 1 342 ? 141.979 122.443 101.032 1.00 45.16 322 PRO A O 1
ATOM 1426 N N . LEU A 1 343 ? 141.290 123.385 102.962 1.00 42.39 323 LEU A N 1
ATOM 1427 C CA . LEU A 1 343 ? 142.590 123.422 103.610 1.00 42.39 323 LEU A CA 1
ATOM 1428 C C . LEU A 1 343 ? 142.709 122.267 104.607 1.00 42.39 323 LEU A C 1
ATOM 1429 O O . LEU A 1 343 ? 141.775 121.483 104.799 1.00 42.39 323 LEU A O 1
ATOM 1434 N N . THR A 1 344 ? 143.873 122.157 105.248 1.00 41.19 324 THR A N 1
ATOM 1435 C CA . THR A 1 344 ? 144.109 121.189 106.312 1.00 41.19 324 THR A CA 1
ATOM 1436 C C . THR A 1 344 ? 144.806 121.903 107.461 1.00 41.19 324 THR A C 1
ATOM 1437 O O . THR A 1 344 ? 145.525 122.881 107.255 1.00 41.19 324 THR A O 1
ATOM 1441 N N . ILE A 1 345 ? 144.621 121.382 108.680 1.00 40.34 325 ILE A N 1
ATOM 1442 C CA . ILE A 1 345 ? 145.190 122.033 109.861 1.00 40.34 325 ILE A CA 1
ATOM 1443 C C . ILE A 1 345 ? 146.700 121.894 109.962 1.00 40.34 325 ILE A C 1
ATOM 1444 O O . ILE A 1 345 ? 147.271 122.249 111.000 1.00 40.34 325 ILE A O 1
ATOM 1449 N N . VAL A 1 346 ? 147.365 121.386 108.928 1.00 39.11 326 VAL A N 1
ATOM 1450 C CA . VAL A 1 346 ? 148.812 121.519 108.816 1.00 39.11 326 VAL A CA 1
ATOM 1451 C C . VAL A 1 346 ? 149.095 122.833 108.103 1.00 39.11 326 VAL A C 1
ATOM 1452 O O . VAL A 1 346 ? 149.717 123.749 108.662 1.00 39.11 326 VAL A O 1
ATOM 1456 N N . LYS A 1 347 ? 148.604 122.949 106.871 1.00 40.28 327 LYS A N 1
ATOM 1457 C CA . LYS A 1 347 ? 148.789 124.194 106.145 1.00 40.28 327 LYS A CA 1
ATOM 1458 C C . LYS A 1 347 ? 147.881 125.308 106.650 1.00 40.28 327 LYS A C 1
ATOM 1459 O O . LYS A 1 347 ? 148.209 126.478 106.443 1.00 40.28 327 LYS A O 1
ATOM 1465 N N . LEU A 1 348 ? 146.786 124.988 107.348 1.00 36.94 328 LEU A N 1
ATOM 1466 C CA . LEU A 1 348 ? 146.026 126.034 108.029 1.00 36.94 328 LEU A CA 1
ATOM 1467 C C . LEU A 1 348 ? 146.848 126.646 109.153 1.00 36.94 328 LEU A C 1
ATOM 1468 O O . LEU A 1 348 ? 146.911 127.873 109.296 1.00 36.94 328 LEU A O 1
ATOM 1473 N N . TRP A 1 349 ? 147.457 125.798 109.985 1.00 36.32 329 TRP A N 1
ATOM 1474 C CA . TRP A 1 349 ? 148.422 126.256 110.976 1.00 36.32 329 TRP A CA 1
ATOM 1475 C C . TRP A 1 349 ? 149.486 127.137 110.337 1.00 36.32 329 TRP A C 1
ATOM 1476 O O . TRP A 1 349 ? 149.757 128.247 110.807 1.00 36.32 329 TRP A O 1
ATOM 1487 N N . LYS A 1 350 ? 150.083 126.658 109.242 1.00 37.53 330 LYS A N 1
ATOM 1488 C CA . LYS A 1 350 ? 151.154 127.408 108.585 1.00 37.53 330 LYS A CA 1
ATOM 1489 C C . LYS A 1 350 ? 150.672 128.774 108.103 1.00 37.53 330 LYS A C 1
ATOM 1490 O O . LYS A 1 350 ? 151.326 129.798 108.340 1.00 37.53 330 LYS A O 1
ATOM 1496 N N . ALA A 1 351 ? 149.525 128.806 107.421 1.00 36.22 331 ALA A N 1
ATOM 1497 C CA . ALA A 1 351 ? 149.015 130.048 106.853 1.00 36.22 331 ALA A CA 1
ATOM 1498 C C . ALA A 1 351 ? 148.633 131.041 107.941 1.00 36.22 331 ALA A C 1
ATOM 1499 O O . ALA A 1 351 ? 148.989 132.223 107.868 1.00 36.22 331 ALA A O 1
ATOM 1501 N N . PHE A 1 352 ? 147.886 130.585 108.949 1.00 31.98 332 PHE A N 1
ATOM 1502 C CA . PHE A 1 352 ? 147.486 131.477 110.030 1.00 31.98 332 PHE A CA 1
ATOM 1503 C C . PHE A 1 352 ? 148.697 131.987 110.798 1.00 31.98 332 PHE A C 1
ATOM 1504 O O . PHE A 1 352 ? 148.701 133.128 111.274 1.00 31.98 332 PHE A O 1
ATOM 1512 N N . THR A 1 353 ? 149.737 131.157 110.931 1.00 35.32 333 THR A N 1
ATOM 1513 C CA . THR A 1 353 ? 150.949 131.607 111.604 1.00 35.32 333 THR A CA 1
ATOM 1514 C C . THR A 1 353 ? 151.717 132.617 110.764 1.00 35.32 333 THR A C 1
ATOM 1515 O O . THR A 1 353 ? 152.342 133.530 111.315 1.00 35.32 333 THR A O 1
ATOM 1519 N N . VAL A 1 354 ? 151.681 132.478 109.438 1.00 38.47 334 VAL A N 1
ATOM 1520 C CA . VAL A 1 354 ? 152.455 133.378 108.590 1.00 38.47 334 VAL A CA 1
ATOM 1521 C C . VAL A 1 354 ? 151.729 134.691 108.311 1.00 38.47 334 VAL A C 1
ATOM 1522 O O . VAL A 1 354 ? 152.387 135.695 108.010 1.00 38.47 334 VAL A O 1
ATOM 1526 N N . VAL A 1 355 ? 150.398 134.730 108.409 1.00 37.20 335 VAL A N 1
ATOM 1527 C CA . VAL A 1 355 ? 149.714 136.004 108.207 1.00 37.20 335 VAL A CA 1
ATOM 1528 C C . VAL A 1 355 ? 149.697 136.819 109.497 1.00 37.20 335 VAL A C 1
ATOM 1529 O O . VAL A 1 355 ? 149.957 138.027 109.482 1.00 37.20 335 VAL A O 1
ATOM 1533 N N . GLN A 1 356 ? 149.401 136.179 110.630 1.00 36.63 336 GLN A N 1
ATOM 1534 C CA . GLN A 1 356 ? 149.455 136.810 111.946 1.00 36.63 336 GLN A CA 1
ATOM 1535 C C . GLN A 1 356 ? 150.595 136.162 112.721 1.00 36.63 336 GLN A C 1
ATOM 1536 O O . GLN A 1 356 ? 150.436 135.063 113.272 1.00 36.63 336 GLN A O 1
ATOM 1542 N N . PRO A 1 357 ? 151.769 136.794 112.782 1.00 37.67 337 PRO A N 1
ATOM 1543 C CA . PRO A 1 357 ? 152.969 136.113 113.294 1.00 37.67 337 PRO A CA 1
ATOM 1544 C C . PRO A 1 357 ? 152.899 135.680 114.753 1.00 37.67 337 PRO A C 1
ATOM 1545 O O . PRO A 1 357 ? 153.861 135.100 115.267 1.00 37.67 337 PRO A O 1
ATOM 1549 N N . THR A 1 358 ? 151.785 135.942 115.429 1.00 35.63 338 THR A N 1
ATOM 1550 C CA . THR A 1 358 ? 151.613 135.565 116.829 1.00 35.63 338 THR A CA 1
ATOM 1551 C C . THR A 1 358 ? 150.311 134.789 116.994 1.00 35.63 338 THR A C 1
ATOM 1552 O O . THR A 1 358 ? 149.553 134.983 117.944 1.00 35.63 338 THR A O 1
ATOM 1556 N N . PHE A 1 359 ? 150.047 133.886 116.049 1.00 29.77 339 PHE A N 1
ATOM 1557 C CA . PHE A 1 359 ? 148.845 133.065 116.101 1.00 29.77 339 PHE A CA 1
ATOM 1558 C C . PHE A 1 359 ? 148.965 131.921 117.098 1.00 29.77 339 PHE A C 1
ATOM 1559 O O . PHE A 1 359 ? 147.952 131.508 117.670 1.00 29.77 339 PHE A O 1
ATOM 1567 N N . ARG A 1 360 ? 150.177 131.422 117.344 1.00 32.71 340 ARG A N 1
ATOM 1568 C CA . ARG A 1 360 ? 150.327 130.213 118.147 1.00 32.71 340 ARG A CA 1
ATOM 1569 C C . ARG A 1 360 ? 149.988 130.465 119.610 1.00 32.71 340 ARG A C 1
ATOM 1570 O O . ARG A 1 360 ? 149.201 129.723 120.208 1.00 32.71 340 ARG A O 1
ATOM 1578 N N . THR A 1 361 ? 150.576 131.504 120.210 1.00 26.86 341 THR A N 1
ATOM 1579 C CA . THR A 1 361 ? 150.294 131.787 121.613 1.00 26.86 341 THR A CA 1
ATOM 1580 C C . THR A 1 361 ? 148.827 132.145 121.818 1.00 26.86 341 THR A C 1
ATOM 1581 O O . THR A 1 361 ? 148.193 131.684 122.776 1.00 26.86 341 THR A O 1
ATOM 1585 N N . THR A 1 362 ? 148.268 132.963 120.922 1.00 25.13 342 THR A N 1
ATOM 1586 C CA . THR A 1 362 ? 146.882 133.381 121.079 1.00 25.13 342 THR A CA 1
ATOM 1587 C C . THR A 1 362 ? 145.927 132.211 120.915 1.00 25.13 342 THR A C 1
ATOM 1588 O O . THR A 1 362 ? 144.958 132.101 121.673 1.00 25.13 342 THR A O 1
ATOM 1592 N N . TYR A 1 363 ? 146.197 131.305 119.972 1.00 24.08 343 TYR A N 1
ATOM 1593 C CA . TYR A 1 363 ? 145.338 130.136 119.855 1.00 24.08 343 TYR A CA 1
ATOM 1594 C C . TYR A 1 363 ? 145.528 129.165 121.008 1.00 24.08 343 TYR A C 1
ATOM 1595 O O . TYR A 1 363 ? 144.571 128.498 121.401 1.00 24.08 343 TYR A O 1
ATOM 1604 N N . MET A 1 364 ? 146.728 129.082 121.581 1.00 25.96 344 MET A N 1
ATOM 1605 C CA . MET A 1 364 ? 146.914 128.183 122.713 1.00 25.96 344 MET A CA 1
ATOM 1606 C C . MET A 1 364 ? 146.169 128.694 123.936 1.00 25.96 344 MET A C 1
ATOM 1607 O O . MET A 1 364 ? 145.528 127.915 124.652 1.00 25.96 344 MET A O 1
ATOM 1612 N N . ALA A 1 365 ? 146.194 130.009 124.161 1.00 19.38 345 ALA A N 1
ATOM 1613 C CA . ALA A 1 365 ? 145.415 130.575 125.258 1.00 19.38 345 ALA A CA 1
ATOM 1614 C C . ALA A 1 365 ? 143.917 130.441 125.005 1.00 19.38 345 ALA A C 1
ATOM 1615 O O . ALA A 1 365 ? 143.155 130.109 125.921 1.00 19.38 345 ALA A O 1
ATOM 1617 N N . TYR A 1 366 ? 143.475 130.700 123.771 1.00 19.22 346 TYR A N 1
ATOM 1618 C CA . TYR A 1 366 ? 142.065 130.541 123.429 1.00 19.22 346 TYR A CA 1
ATOM 1619 C C . TYR A 1 366 ? 141.597 129.107 123.641 1.00 19.22 346 TYR A C 1
ATOM 1620 O O . TYR A 1 366 ? 140.516 128.872 124.195 1.00 19.22 346 TYR A O 1
ATOM 1629 N N . HIS A 1 367 ? 142.398 128.135 123.203 1.00 21.37 347 HIS A N 1
ATOM 1630 C CA . HIS A 1 367 ? 142.064 126.731 123.406 1.00 21.37 347 HIS A CA 1
ATOM 1631 C C . HIS A 1 367 ? 142.017 126.382 124.885 1.00 21.37 347 HIS A C 1
ATOM 1632 O O . HIS A 1 367 ? 141.124 125.654 125.329 1.00 21.37 347 HIS A O 1
ATOM 1639 N N . TYR A 1 368 ? 142.977 126.885 125.664 1.00 20.37 348 TYR A N 1
ATOM 1640 C CA . TYR A 1 368 ? 142.987 126.598 127.092 1.00 20.37 348 TYR A CA 1
ATOM 1641 C C . TYR A 1 368 ? 141.740 127.143 127.775 1.00 20.37 348 TYR A C 1
ATOM 1642 O O . TYR A 1 368 ? 141.150 126.472 128.627 1.00 20.37 348 TYR A O 1
ATOM 1651 N N . PHE A 1 369 ? 141.318 128.354 127.407 1.00 16.70 349 PHE A N 1
ATOM 1652 C CA . PHE A 1 369 ? 140.194 128.985 128.095 1.00 16.70 349 PHE A CA 1
ATOM 1653 C C . PHE A 1 369 ? 138.858 128.394 127.661 1.00 16.70 349 PHE A C 1
ATOM 1654 O O . PHE A 1 369 ? 138.045 127.998 128.501 1.00 16.70 349 PHE A O 1
ATOM 1662 N N . ARG A 1 370 ? 138.599 128.338 126.354 1.00 20.60 350 ARG A N 1
ATOM 1663 C CA . ARG A 1 370 ? 137.318 127.801 125.906 1.00 20.60 350 ARG A CA 1
ATOM 1664 C C . ARG A 1 370 ? 137.151 126.319 126.214 1.00 20.60 350 ARG A C 1
ATOM 1665 O O . ARG A 1 370 ? 136.046 125.792 126.043 1.00 20.60 350 ARG A O 1
ATOM 1673 N N . SER A 1 371 ? 138.201 125.636 126.667 1.00 24.02 351 SER A N 1
ATOM 1674 C CA . SER A 1 371 ? 138.083 124.244 127.079 1.00 24.02 351 SER A CA 1
ATOM 1675 C C . SER A 1 371 ? 137.608 124.098 128.515 1.00 24.02 351 SER A C 1
ATOM 1676 O O . SER A 1 371 ? 137.222 122.995 128.916 1.00 24.02 351 SER A O 1
ATOM 1679 N N . LYS A 1 372 ? 137.640 125.173 129.297 1.00 24.74 352 LYS A N 1
ATOM 1680 C CA . LYS A 1 372 ? 137.105 125.177 130.649 1.00 24.74 352 LYS A CA 1
ATOM 1681 C C . LYS A 1 372 ? 135.647 125.608 130.699 1.00 24.74 352 LYS A C 1
ATOM 1682 O O . LYS A 1 372 ? 135.081 125.706 131.792 1.00 24.74 352 LYS A O 1
ATOM 1688 N N . GLY A 1 373 ? 135.028 125.866 129.549 1.00 21.20 353 GLY A N 1
ATOM 1689 C CA . GLY A 1 373 ? 133.644 126.279 129.486 1.00 21.20 353 GLY A CA 1
ATOM 1690 C C . GLY A 1 373 ? 133.429 127.772 129.369 1.00 21.20 353 GLY A C 1
ATOM 1691 O O . GLY A 1 373 ? 132.291 128.199 129.140 1.00 21.20 353 GLY A O 1
ATOM 1692 N N . TRP A 1 374 ? 134.478 128.575 129.524 1.00 20.42 354 TRP A N 1
ATOM 1693 C CA . TRP A 1 374 ? 134.363 130.019 129.411 1.00 20.42 354 TRP A CA 1
ATOM 1694 C C . TRP A 1 374 ? 134.164 130.421 127.953 1.00 20.42 354 TRP A C 1
ATOM 1695 O O . TRP A 1 374 ? 134.218 129.598 127.035 1.00 20.42 354 TRP A O 1
ATOM 1706 N N . VAL A 1 375 ? 133.924 131.709 127.734 1.00 21.35 355 VAL A N 1
ATOM 1707 C CA . VAL A 1 375 ? 133.771 132.220 126.374 1.00 21.35 355 VAL A CA 1
ATOM 1708 C C . VAL A 1 375 ? 134.786 133.335 126.161 1.00 21.35 355 VAL A C 1
ATOM 1709 O O . VAL A 1 375 ? 134.681 134.398 126.791 1.00 21.35 355 VAL A O 1
ATOM 1713 N N . PRO A 1 376 ? 135.801 133.125 125.325 1.00 19.40 356 PRO A N 1
ATOM 1714 C CA . PRO A 1 376 ? 136.792 134.175 125.076 1.00 19.40 356 PRO A CA 1
ATOM 1715 C C . PRO A 1 376 ? 136.397 135.082 123.923 1.00 19.40 356 PRO A C 1
ATOM 1716 O O . PRO A 1 376 ? 135.948 134.637 122.865 1.00 19.40 356 PRO A O 1
ATOM 1720 N N . LYS A 1 377 ? 136.567 136.381 124.144 1.00 21.50 357 LYS A N 1
ATOM 1721 C CA . LYS A 1 377 ? 136.361 137.390 123.118 1.00 21.50 357 LYS A CA 1
ATOM 1722 C C . LYS A 1 377 ? 137.560 138.325 123.116 1.00 21.50 357 LYS A C 1
ATOM 1723 O O . LYS A 1 377 ? 138.391 138.298 124.022 1.00 21.50 357 LYS A O 1
ATOM 1729 N N . VAL A 1 378 ? 137.657 139.150 122.090 1.00 20.92 358 VAL A N 1
ATOM 1730 C CA . VAL A 1 378 ? 138.831 139.998 121.931 1.00 20.92 358 VAL A CA 1
ATOM 1731 C C . VAL A 1 378 ? 138.721 141.206 122.853 1.00 20.92 358 VAL A C 1
ATOM 1732 O O . VAL A 1 378 ? 137.630 141.741 123.083 1.00 20.92 358 VAL A O 1
ATOM 1736 N N . GLY A 1 379 ? 139.857 141.625 123.402 1.00 18.79 359 GLY A N 1
ATOM 1737 C CA . GLY A 1 379 ? 139.890 142.697 124.377 1.00 18.79 359 GLY A CA 1
ATOM 1738 C C . GLY A 1 379 ? 140.551 143.953 123.855 1.00 18.79 359 GLY A C 1
ATOM 1739 O O . GLY A 1 379 ? 141.344 144.585 124.557 1.00 18.79 359 GLY A O 1
ATOM 1740 N N . LEU A 1 380 ? 140.228 144.320 122.614 1.00 19.30 360 LEU A N 1
ATOM 1741 C CA . LEU A 1 380 ? 140.894 145.445 121.966 1.00 19.30 360 LEU A CA 1
ATOM 1742 C C . LEU A 1 380 ? 140.547 146.766 122.638 1.00 19.30 360 LEU A C 1
ATOM 1743 O O . LEU A 1 380 ? 141.402 147.651 122.755 1.00 19.30 360 LEU A O 1
ATOM 1748 N N . LYS A 1 381 ? 139.302 146.918 123.093 1.00 18.97 361 LYS A N 1
ATOM 1749 C CA . LYS A 1 381 ? 138.863 148.186 123.663 1.00 18.97 361 LYS A CA 1
ATOM 1750 C C . LYS A 1 381 ? 139.536 148.504 124.991 1.00 18.97 361 LYS A C 1
ATOM 1751 O O . LYS A 1 381 ? 139.473 149.653 125.440 1.00 18.97 361 LYS A O 1
ATOM 1757 N N . TYR A 1 382 ? 140.173 147.523 125.630 1.00 16.20 362 TYR A N 1
ATOM 1758 C CA . TYR A 1 382 ? 140.806 147.723 126.925 1.00 16.20 362 TYR A CA 1
ATOM 1759 C C . TYR A 1 382 ? 142.324 147.639 126.887 1.00 16.20 362 TYR A C 1
ATOM 1760 O O . TYR A 1 382 ? 142.967 147.995 127.878 1.00 16.20 362 TYR A O 1
ATOM 1769 N N . GLY A 1 383 ? 142.909 147.174 125.791 1.00 17.59 363 GLY A N 1
ATOM 1770 C CA . GLY A 1 383 ? 144.346 147.072 125.674 1.00 17.59 363 GLY A CA 1
ATOM 1771 C C . GLY A 1 383 ? 144.935 145.732 126.046 1.00 17.59 363 GLY A C 1
ATOM 1772 O O . GLY A 1 383 ? 146.163 145.608 126.088 1.00 17.59 363 GLY A O 1
ATOM 1773 N N . THR A 1 384 ? 144.106 144.733 126.323 1.00 16.26 364 THR A N 1
ATOM 1774 C CA . THR A 1 384 ? 144.538 143.396 126.687 1.00 16.26 364 THR A CA 1
ATOM 1775 C C . THR A 1 384 ? 144.380 142.461 125.493 1.00 16.26 364 THR A C 1
ATOM 1776 O O . THR A 1 384 ? 144.097 142.892 124.370 1.00 16.26 364 THR A O 1
ATOM 1780 N N . ASP A 1 385 ? 144.570 141.167 125.738 1.00 17.97 365 ASP A N 1
ATOM 1781 C CA . ASP A 1 385 ? 144.491 140.160 124.690 1.00 17.97 365 ASP A CA 1
ATOM 1782 C C . ASP A 1 385 ? 143.124 139.501 124.598 1.00 17.97 365 ASP A C 1
ATOM 1783 O O . ASP A 1 385 ? 142.590 139.357 123.495 1.00 17.97 365 ASP A O 1
ATOM 1788 N N . LEU A 1 386 ? 142.537 139.095 125.723 1.00 16.46 366 LEU A N 1
ATOM 1789 C CA . LEU A 1 386 ? 141.226 138.460 125.699 1.00 16.46 366 LEU A CA 1
ATOM 1790 C C . LEU A 1 386 ? 140.376 138.958 126.859 1.00 16.46 366 LEU A C 1
ATOM 1791 O O . LEU A 1 386 ? 140.871 139.561 127.811 1.00 16.46 366 LEU A O 1
ATOM 1796 N N . LEU A 1 387 ? 139.079 138.681 126.764 1.00 17.42 367 LEU A N 1
ATOM 1797 C CA . LEU A 1 387 ? 138.112 138.872 127.834 1.00 17.42 367 LEU A CA 1
ATOM 1798 C C . LEU A 1 387 ? 137.317 137.585 127.980 1.00 17.42 367 LEU A C 1
ATOM 1799 O O . LEU A 1 387 ? 136.940 136.968 126.979 1.00 17.42 367 LEU A O 1
ATOM 1804 N N . LEU A 1 388 ? 137.061 137.176 129.220 1.00 17.72 368 LEU A N 1
ATOM 1805 C CA . LEU A 1 388 ? 136.399 135.901 129.484 1.00 17.72 368 LEU A CA 1
ATOM 1806 C C . LEU A 1 388 ? 135.005 136.135 130.046 1.00 17.72 368 LEU A C 1
ATOM 1807 O O . LEU A 1 388 ? 134.851 136.761 131.099 1.00 17.72 368 LEU A O 1
ATOM 1812 N N . TYR A 1 389 ? 133.998 135.630 129.338 1.00 25.23 369 TYR A N 1
ATOM 1813 C CA . TYR A 1 389 ? 132.609 135.678 129.767 1.00 25.23 369 TYR A CA 1
ATOM 1814 C C . TYR A 1 389 ? 132.211 134.331 130.353 1.00 25.23 369 TYR A C 1
ATOM 1815 O O . TYR A 1 389 ? 132.596 133.279 129.833 1.00 25.23 369 TYR A O 1
ATOM 1824 N N . ARG A 1 390 ? 131.433 134.372 131.437 1.00 33.58 370 ARG A N 1
ATOM 1825 C CA . ARG A 1 390 ? 131.031 133.141 132.112 1.00 33.58 370 ARG A CA 1
ATOM 1826 C C . ARG A 1 390 ? 130.186 132.259 131.200 1.00 33.58 370 ARG A C 1
ATOM 1827 O O . ARG A 1 390 ? 130.476 131.070 131.028 1.00 33.58 370 ARG A O 1
ATOM 1835 N N . LYS A 1 391 ? 129.128 132.820 130.609 1.00 36.57 371 LYS A N 1
ATOM 1836 C CA . LYS A 1 391 ? 128.304 132.060 129.677 1.00 36.57 371 LYS A CA 1
ATOM 1837 C C . LYS A 1 391 ? 127.943 132.819 128.407 1.00 36.57 371 LYS A C 1
ATOM 1838 O O . LYS A 1 391 ? 127.103 132.333 127.645 1.00 36.57 371 LYS A O 1
ATOM 1844 N N . GLY A 1 392 ? 128.533 133.984 128.155 1.00 37.47 372 GLY A N 1
ATOM 1845 C CA . GLY A 1 392 ? 128.302 134.697 126.923 1.00 37.47 372 GLY A CA 1
ATOM 1846 C C . GLY A 1 392 ? 128.027 136.166 127.143 1.00 37.47 372 GLY A C 1
ATOM 1847 O O . GLY A 1 392 ? 127.668 136.595 128.242 1.00 37.47 372 GLY A O 1
ATOM 1848 N N . PRO A 1 393 ? 128.206 136.969 126.098 1.00 38.43 373 PRO A N 1
ATOM 1849 C CA . PRO A 1 393 ? 127.933 138.410 126.199 1.00 38.43 373 PRO A CA 1
ATOM 1850 C C . PRO A 1 393 ? 126.502 138.712 126.620 1.00 38.43 373 PRO A C 1
ATOM 1851 O O . PRO A 1 393 ? 126.297 139.549 127.512 1.00 38.43 373 PRO A O 1
ATOM 1855 N N . PRO A 1 394 ? 125.475 138.084 126.023 1.00 42.29 374 PRO A N 1
ATOM 1856 C CA . PRO A 1 394 ? 124.104 138.477 126.392 1.00 42.29 374 PRO A CA 1
ATOM 1857 C C . PRO A 1 394 ? 123.683 138.023 127.777 1.00 42.29 374 PRO A C 1
ATOM 1858 O O . PRO A 1 394 ? 122.808 138.660 128.374 1.00 42.29 374 PRO A O 1
ATOM 1862 N N . PHE A 1 395 ? 124.264 136.948 128.308 1.00 45.55 375 PHE A N 1
ATOM 1863 C CA . PHE A 1 395 ? 123.876 136.480 129.634 1.00 45.55 375 PHE A CA 1
ATOM 1864 C C . PHE A 1 395 ? 124.654 137.200 130.732 1.00 45.55 375 PHE A C 1
ATOM 1865 O O . PHE A 1 395 ? 124.062 137.807 131.630 1.00 45.55 375 PHE A O 1
ATOM 1873 N N . TYR A 1 396 ? 125.983 137.136 130.679 1.00 43.32 376 TYR A N 1
ATOM 1874 C CA . TYR A 1 396 ? 126.842 137.747 131.682 1.00 43.32 376 TYR A CA 1
ATOM 1875 C C . TYR A 1 396 ? 127.763 138.758 131.013 1.00 43.32 376 TYR A C 1
ATOM 1876 O O . TYR A 1 396 ? 127.842 138.848 129.786 1.00 43.32 376 TYR A O 1
ATOM 1885 N N . HIS A 1 397 ? 128.461 139.527 131.838 1.00 36.42 377 HIS A N 1
ATOM 1886 C CA . HIS A 1 397 ? 129.536 140.399 131.390 1.00 36.42 377 HIS A CA 1
ATOM 1887 C C . HIS A 1 397 ? 130.878 139.796 131.783 1.00 36.42 377 HIS A C 1
ATOM 1888 O O . HIS A 1 397 ? 130.957 138.889 132.614 1.00 36.42 377 HIS A O 1
ATOM 1895 N N . ALA A 1 398 ? 131.940 140.305 131.167 1.00 23.77 378 ALA A N 1
ATOM 1896 C CA . ALA A 1 398 ? 133.250 139.701 131.348 1.00 23.77 378 ALA A CA 1
ATOM 1897 C C . ALA A 1 398 ? 133.754 139.902 132.770 1.00 23.77 378 ALA A C 1
ATOM 1898 O O . ALA A 1 398 ? 133.513 140.933 133.404 1.00 23.77 378 ALA A O 1
ATOM 1900 N N . SER A 1 399 ? 134.466 138.894 133.267 1.00 19.77 379 SER A N 1
ATOM 1901 C CA . SER A 1 399 ? 135.050 138.916 134.599 1.00 19.77 379 SER A CA 1
ATOM 1902 C C . SER A 1 399 ? 136.559 139.108 134.558 1.00 19.77 379 SER A C 1
ATOM 1903 O O . SER A 1 399 ? 137.115 139.837 135.382 1.00 19.77 379 SER A O 1
ATOM 1906 N N . TYR A 1 400 ? 137.230 138.459 133.610 1.00 17.59 380 TYR A N 1
ATOM 1907 C CA . TYR A 1 400 ? 138.680 138.454 133.527 1.00 17.59 380 TYR A CA 1
ATOM 1908 C C . TYR A 1 400 ? 139.144 139.048 132.206 1.00 17.59 380 TYR A C 1
ATOM 1909 O O . TYR A 1 400 ? 138.485 138.901 131.169 1.00 17.59 380 TYR A O 1
ATOM 1918 N N . SER A 1 401 ? 140.313 139.688 132.262 1.00 16.23 381 SER A N 1
ATOM 1919 C CA . SER A 1 401 ? 140.945 140.357 131.128 1.00 16.23 381 SER A CA 1
ATOM 1920 C C . SER A 1 401 ? 142.377 139.844 131.033 1.00 16.23 381 SER A C 1
ATOM 1921 O O . SER A 1 401 ? 143.208 140.158 131.890 1.00 16.23 381 SER A O 1
ATOM 1924 N N . VAL A 1 402 ? 142.665 139.070 129.987 1.00 14.72 382 VAL A N 1
ATOM 1925 C CA . VAL A 1 402 ? 143.829 138.189 129.929 1.00 14.72 382 VAL A CA 1
ATOM 1926 C C . VAL A 1 402 ? 144.882 138.741 128.979 1.00 14.72 382 VAL A C 1
ATOM 1927 O O . VAL A 1 402 ? 144.561 139.245 127.894 1.00 14.72 382 VAL A O 1
ATOM 1931 N N . ILE A 1 403 ? 146.148 138.615 129.385 1.00 18.30 383 ILE A N 1
ATOM 1932 C CA . ILE A 1 403 ? 147.323 138.925 128.573 1.00 18.30 383 ILE A CA 1
ATOM 1933 C C . ILE A 1 403 ? 148.160 137.656 128.455 1.00 18.30 383 ILE A C 1
ATOM 1934 O O . ILE A 1 403 ? 148.375 136.961 129.453 1.00 18.30 383 ILE A O 1
ATOM 1939 N N . ILE A 1 404 ? 148.646 137.363 127.247 1.00 21.71 384 ILE A N 1
ATOM 1940 C CA . ILE A 1 404 ? 149.271 136.079 126.941 1.00 21.71 384 ILE A CA 1
ATOM 1941 C C . ILE A 1 404 ? 150.762 136.265 126.686 1.00 21.71 384 ILE A C 1
ATOM 1942 O O . ILE A 1 404 ? 151.189 137.244 126.067 1.00 21.71 384 ILE A O 1
ATOM 1947 N N . GLU A 1 405 ? 151.557 135.299 127.154 1.00 27.59 385 GLU A N 1
ATOM 1948 C CA . GLU A 1 405 ? 153.007 135.323 126.990 1.00 27.59 385 GLU A CA 1
ATOM 1949 C C . GLU A 1 405 ? 153.523 133.905 126.773 1.00 27.59 385 GLU A C 1
ATOM 1950 O O . GLU A 1 405 ? 152.895 132.926 127.182 1.00 27.59 385 GLU A O 1
ATOM 1956 N N . LEU A 1 406 ? 154.692 133.809 126.135 1.00 32.31 386 LEU A N 1
ATOM 1957 C CA . LEU A 1 406 ? 155.335 132.536 125.826 1.00 32.31 386 LEU A CA 1
ATOM 1958 C C . LEU A 1 406 ? 156.773 132.547 126.325 1.00 32.31 386 LEU A C 1
ATOM 1959 O O . LEU A 1 406 ? 157.495 133.529 126.132 1.00 32.31 386 LEU A O 1
ATOM 1964 N N . VAL A 1 407 ? 157.190 131.444 126.952 1.00 34.88 387 VAL A N 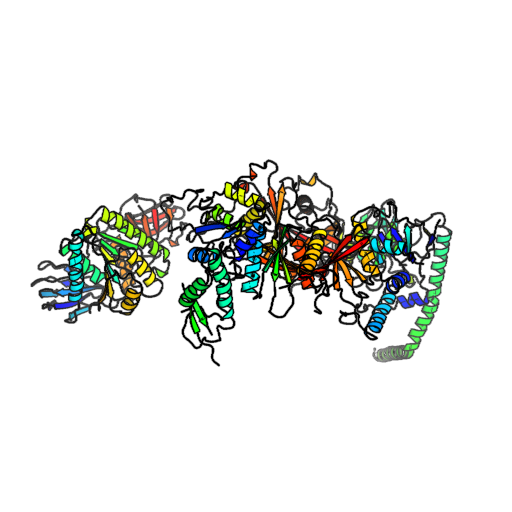1
ATOM 1965 C CA . VAL A 1 407 ? 158.522 131.309 127.536 1.00 34.88 387 VAL A CA 1
ATOM 1966 C C . VAL A 1 407 ? 158.960 129.851 127.439 1.00 34.88 387 VAL A C 1
ATOM 1967 O O . VAL A 1 407 ? 158.183 128.967 127.074 1.00 34.88 387 VAL A O 1
ATOM 1971 N N . ASP A 1 408 ? 160.226 129.603 127.771 1.00 42.29 388 ASP A N 1
ATOM 1972 C CA . ASP A 1 408 ? 160.829 128.277 127.761 1.00 42.29 388 ASP A CA 1
ATOM 1973 C C . ASP A 1 408 ? 160.750 127.646 129.147 1.00 42.29 388 ASP A C 1
ATOM 1974 O O . ASP A 1 408 ? 160.452 128.313 130.140 1.00 42.29 388 ASP A O 1
ATOM 1979 N N . ASP A 1 409 ? 161.033 126.343 129.209 1.00 43.29 389 ASP A N 1
ATOM 1980 C CA . ASP A 1 409 ? 160.974 125.633 130.481 1.00 43.29 389 ASP A CA 1
ATOM 1981 C C . ASP A 1 409 ? 162.216 125.855 131.331 1.00 43.29 389 ASP A C 1
ATOM 1982 O O . ASP A 1 409 ? 162.370 125.221 132.380 1.00 43.29 389 ASP A O 1
ATOM 1987 N N . HIS A 1 410 ? 163.099 126.750 130.895 1.00 48.45 390 HIS A N 1
ATOM 1988 C CA . HIS A 1 410 ? 164.064 127.404 131.765 1.00 48.45 390 HIS A CA 1
ATOM 1989 C C . HIS A 1 410 ? 163.774 128.892 131.863 1.00 48.45 390 HIS A C 1
ATOM 1990 O O . HIS A 1 410 ? 164.599 129.650 132.384 1.00 48.45 390 HIS A O 1
ATOM 1997 N N . PHE A 1 411 ? 162.615 129.316 131.355 1.00 46.02 391 PHE A N 1
ATOM 1998 C CA . PHE A 1 411 ? 162.152 130.699 131.432 1.00 46.02 391 PHE A CA 1
ATOM 1999 C C . PHE A 1 411 ? 163.061 131.628 130.634 1.00 46.02 391 PHE A C 1
ATOM 2000 O O . PHE A 1 411 ? 163.320 132.770 131.018 1.00 46.02 391 PHE A O 1
ATOM 2008 N N . GLU A 1 412 ? 163.545 131.115 129.507 1.00 46.04 392 GLU A N 1
ATOM 2009 C CA . GLU A 1 412 ? 164.135 131.914 128.447 1.00 46.04 392 GLU A CA 1
ATOM 2010 C C . GLU A 1 412 ? 163.059 132.261 127.425 1.00 46.04 392 GLU A C 1
ATOM 2011 O O . GLU A 1 412 ? 162.115 131.497 127.210 1.00 46.04 392 GLU A O 1
ATOM 2017 N N . GLY A 1 413 ? 163.203 133.422 126.795 1.00 44.50 393 GLY A N 1
ATOM 2018 C CA . GLY A 1 413 ? 162.240 133.795 125.778 1.00 44.50 393 GLY A CA 1
ATOM 2019 C C . GLY A 1 413 ? 161.971 135.279 125.657 1.00 44.50 393 GLY A C 1
ATOM 2020 O O . GLY A 1 413 ? 161.992 136.011 126.652 1.00 44.50 393 GLY A O 1
ATOM 2021 N N . SER A 1 414 ? 161.709 135.731 124.433 1.00 42.78 394 SER A N 1
ATOM 2022 C CA . SER A 1 414 ? 161.340 137.115 124.191 1.00 42.78 394 SER A CA 1
ATOM 2023 C C . SER A 1 414 ? 159.891 137.343 124.616 1.00 42.78 394 SER A C 1
ATOM 2024 O O . SER A 1 414 ? 159.193 136.429 125.062 1.00 42.78 394 SER A O 1
ATOM 2027 N N . LEU A 1 415 ? 159.428 138.582 124.483 1.00 39.25 395 LEU A N 1
ATOM 2028 C CA . LEU A 1 415 ? 158.078 138.945 124.882 1.00 39.25 395 LEU A CA 1
ATOM 2029 C C . LEU A 1 415 ? 157.318 139.539 123.705 1.00 39.25 395 LEU A C 1
ATOM 2030 O O . LEU A 1 415 ? 157.901 140.182 122.826 1.00 39.25 395 LEU A O 1
ATOM 2035 N N . ARG A 1 416 ? 156.004 139.307 123.698 1.00 33.67 396 ARG A N 1
ATOM 2036 C CA . ARG A 1 416 ? 155.138 139.934 122.706 1.00 33.67 396 ARG A CA 1
ATOM 2037 C C . ARG A 1 416 ? 155.157 141.449 122.859 1.00 33.67 396 ARG A C 1
ATOM 2038 O O . ARG A 1 416 ? 155.474 142.183 121.916 1.00 33.67 396 ARG A O 1
ATOM 2046 N N . ARG A 1 417 ? 154.814 141.934 124.051 1.00 28.96 397 ARG A N 1
ATOM 2047 C CA . ARG A 1 417 ? 154.958 143.336 124.407 1.00 28.96 397 ARG A CA 1
ATOM 2048 C C . ARG A 1 417 ? 155.643 143.406 125.765 1.00 28.96 397 ARG A C 1
ATOM 2049 O O . ARG A 1 417 ? 155.204 142.736 126.717 1.00 28.96 397 ARG A O 1
ATOM 2057 N N . PRO A 1 418 ? 156.718 144.179 125.901 1.00 28.79 398 PRO A N 1
ATOM 2058 C CA . PRO A 1 418 ? 157.401 144.264 127.196 1.00 28.79 398 PRO A CA 1
ATOM 2059 C C . PRO A 1 418 ? 156.600 145.085 128.192 1.00 28.79 398 PRO A C 1
ATOM 2060 O O . PRO A 1 418 ? 156.113 146.174 127.882 1.00 28.79 398 PRO A O 1
ATOM 2064 N N . LEU A 1 419 ? 156.467 144.550 129.401 1.00 23.87 399 LEU A N 1
ATOM 2065 C CA . LEU A 1 419 ? 155.668 145.182 130.440 1.00 23.87 399 LEU A CA 1
ATOM 2066 C C . LEU A 1 419 ? 156.565 146.014 131.346 1.00 23.87 399 LEU A C 1
ATOM 2067 O O . LEU A 1 419 ? 157.497 145.489 131.961 1.00 23.87 399 LEU A O 1
ATOM 2072 N N . SER A 1 420 ? 156.298 147.312 131.404 1.00 19.78 400 SER A N 1
ATOM 2073 C CA . SER A 1 420 ? 156.880 148.170 132.423 1.00 19.78 400 SER A CA 1
ATOM 2074 C C . SER A 1 420 ? 156.010 148.084 133.672 1.00 19.78 400 SER A C 1
ATOM 2075 O O . SER A 1 420 ? 155.135 147.222 133.789 1.00 19.78 400 SER A O 1
ATOM 2078 N N . TRP A 1 421 ? 156.240 148.975 134.632 1.00 18.96 401 TRP A N 1
ATOM 2079 C CA . TRP A 1 421 ? 155.296 149.180 135.719 1.00 18.96 401 TRP A CA 1
ATOM 2080 C C . TRP A 1 421 ? 154.362 150.349 135.450 1.00 18.96 401 TRP A C 1
ATOM 2081 O O . TRP A 1 421 ? 153.590 150.734 136.332 1.00 18.96 401 TRP A O 1
ATOM 2092 N N . LYS A 1 422 ? 154.408 150.912 134.245 1.00 14.41 402 LYS A N 1
ATOM 2093 C CA . LYS A 1 422 ? 153.409 151.875 133.808 1.00 14.41 402 LYS A CA 1
ATOM 2094 C C . LYS A 1 422 ? 152.321 151.241 132.961 1.00 14.41 402 LYS A C 1
ATOM 2095 O O . LYS A 1 422 ? 151.169 151.680 133.021 1.00 14.41 402 LYS A O 1
ATOM 2101 N N . SER A 1 423 ? 152.662 150.228 132.163 1.00 13.76 403 SER A N 1
ATOM 2102 C CA . SER A 1 423 ? 151.638 149.482 131.446 1.00 13.76 403 SER A CA 1
ATOM 2103 C C . SER A 1 423 ? 150.764 148.693 132.409 1.00 13.76 403 SER A C 1
ATOM 2104 O O . SER A 1 423 ? 149.539 148.643 132.250 1.00 13.76 403 SER A O 1
ATOM 2107 N N . LEU A 1 424 ? 151.371 148.093 133.432 1.00 12.60 404 LEU A N 1
ATOM 2108 C CA . LEU A 1 424 ? 150.604 147.294 134.377 1.00 12.60 404 LEU A CA 1
ATOM 2109 C C . LEU A 1 424 ? 149.755 148.167 135.288 1.00 12.60 404 LEU A C 1
ATOM 2110 O O . LEU A 1 424 ? 148.609 147.820 135.584 1.00 12.60 404 LEU A O 1
ATOM 2115 N N . ALA A 1 425 ? 150.288 149.310 135.723 1.00 13.13 405 ALA A N 1
ATOM 2116 C CA . ALA A 1 425 ? 149.498 150.222 136.542 1.00 13.13 405 ALA A CA 1
ATOM 2117 C C . ALA A 1 425 ? 148.296 150.753 135.769 1.00 13.13 405 ALA A C 1
ATOM 2118 O O . ALA A 1 425 ? 147.179 150.802 136.299 1.00 13.13 405 ALA A O 1
ATOM 2120 N N . ALA A 1 426 ? 148.497 151.116 134.501 1.00 12.13 406 ALA A N 1
ATOM 2121 C CA . ALA A 1 426 ? 147.394 151.612 133.684 1.00 12.13 406 ALA A CA 1
ATOM 2122 C C . ALA A 1 426 ? 146.362 150.521 133.425 1.00 12.13 406 ALA A C 1
ATOM 2123 O O . ALA A 1 426 ? 145.152 150.760 133.526 1.00 12.13 406 ALA A O 1
ATOM 2125 N N . LEU A 1 427 ? 146.823 149.320 133.068 1.00 11.90 407 LEU A N 1
ATOM 2126 C CA . LEU A 1 427 ? 145.903 148.219 132.804 1.00 11.90 407 LEU A CA 1
ATOM 2127 C C . LEU A 1 427 ? 145.099 147.868 134.047 1.00 11.90 407 LEU A C 1
ATOM 2128 O O . LEU A 1 427 ? 143.884 147.651 133.971 1.00 11.90 407 LEU A O 1
ATOM 2133 N N . SER A 1 428 ? 145.755 147.843 135.209 1.00 12.54 408 SER A N 1
ATOM 2134 C CA . SER A 1 428 ? 145.060 147.537 136.451 1.00 12.54 408 SER A CA 1
ATOM 2135 C C . SER A 1 428 ? 144.048 148.619 136.798 1.00 12.54 408 SER A C 1
ATOM 2136 O O . SER A 1 428 ? 142.931 148.314 137.231 1.00 12.54 408 SER A O 1
ATOM 2139 N N . ARG A 1 429 ? 144.408 149.886 136.591 1.00 12.24 409 ARG A N 1
ATOM 2140 C CA . ARG A 1 429 ? 143.479 150.971 136.881 1.00 12.24 409 ARG A CA 1
ATOM 2141 C C . ARG A 1 429 ? 142.241 150.883 135.996 1.00 12.24 409 ARG A C 1
ATOM 2142 O O . ARG A 1 429 ? 141.105 150.949 136.486 1.00 12.24 409 ARG A O 1
ATOM 2150 N N . VAL A 1 430 ? 142.439 150.703 134.687 1.00 13.04 410 VAL A N 1
ATOM 2151 C CA . VAL A 1 430 ? 141.292 150.646 133.786 1.00 13.04 410 VAL A CA 1
ATOM 2152 C C . VAL A 1 430 ? 140.501 149.354 133.936 1.00 13.04 410 VAL A C 1
ATOM 2153 O O . VAL A 1 430 ? 139.339 149.303 133.518 1.00 13.04 410 VAL A O 1
ATOM 2157 N N . SER A 1 431 ? 141.087 148.307 134.519 1.00 13.70 411 SER A N 1
ATOM 2158 C CA . SER A 1 431 ? 140.300 147.118 134.823 1.00 13.70 411 SER A CA 1
ATOM 2159 C C . SER A 1 431 ? 139.496 147.284 136.105 1.00 13.70 411 SER A C 1
ATOM 2160 O O . SER A 1 431 ? 138.395 146.738 136.213 1.00 13.70 411 SER A O 1
ATOM 2163 N N . VAL A 1 432 ? 140.020 148.028 137.082 1.00 16.19 412 VAL A N 1
ATOM 2164 C CA . VAL A 1 432 ? 139.238 148.295 138.284 1.00 16.19 412 VAL A CA 1
ATOM 2165 C C . VAL A 1 432 ? 138.086 149.242 137.975 1.00 16.19 412 VAL A C 1
ATOM 2166 O O . VAL A 1 432 ? 137.010 149.135 138.575 1.00 16.19 412 VAL A O 1
ATOM 2170 N N . ASN A 1 433 ? 138.274 150.168 137.030 1.00 16.40 413 ASN A N 1
ATOM 2171 C CA . ASN A 1 433 ? 137.179 151.066 136.672 1.00 16.40 413 ASN A CA 1
ATOM 2172 C C . ASN A 1 433 ? 136.026 150.328 135.997 1.00 16.40 413 ASN A C 1
ATOM 2173 O O . ASN A 1 433 ? 134.884 150.798 136.047 1.00 16.40 413 ASN A O 1
ATOM 2178 N N . VAL A 1 434 ? 136.288 149.186 135.368 1.00 15.72 414 VAL A N 1
ATOM 2179 C CA . VAL A 1 434 ? 135.257 148.452 134.645 1.00 15.72 414 VAL A CA 1
ATOM 2180 C C . VAL A 1 434 ? 134.923 147.127 135.330 1.00 15.72 414 VAL A C 1
ATOM 2181 O O . VAL A 1 434 ? 134.256 146.280 134.742 1.00 15.72 414 VAL A O 1
ATOM 2185 N N . SER A 1 435 ? 135.361 146.948 136.578 1.00 16.96 415 SER A N 1
ATOM 2186 C CA . SER A 1 435 ? 135.005 145.790 137.397 1.00 16.96 415 SER A CA 1
ATOM 2187 C C . SER A 1 435 ? 135.425 144.482 136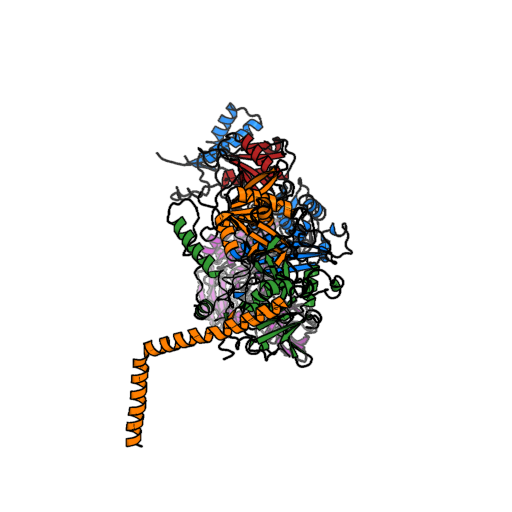.716 1.00 16.96 415 SER A C 1
ATOM 2188 O O . SER A 1 435 ? 134.607 143.628 136.371 1.00 16.96 415 SER A O 1
ATOM 2191 N N . LYS A 1 436 ? 136.739 144.349 136.537 1.00 15.58 416 LYS A N 1
ATOM 2192 C CA . LYS A 1 436 ? 137.329 143.156 135.947 1.00 15.58 416 LYS A CA 1
ATOM 2193 C C . LYS A 1 436 ? 138.603 142.804 136.703 1.00 15.58 416 LYS A C 1
ATOM 2194 O O . LYS A 1 436 ? 139.038 143.526 137.604 1.00 15.58 416 LYS A O 1
ATOM 2200 N N . GLU A 1 437 ? 139.209 141.682 136.322 1.00 17.99 417 GLU A N 1
ATOM 2201 C CA . GLU A 1 437 ? 140.420 141.182 136.957 1.00 17.99 417 GLU A CA 1
ATOM 2202 C C . GLU A 1 437 ? 141.500 141.004 135.903 1.00 17.99 417 GLU A C 1
ATOM 2203 O O . GLU A 1 437 ? 141.230 140.487 134.815 1.00 17.99 417 GLU A O 1
ATOM 2209 N N . LEU A 1 438 ? 142.718 141.427 136.232 1.00 13.15 418 LEU A N 1
ATOM 2210 C CA . LEU A 1 438 ? 143.837 141.429 135.292 1.00 13.15 418 LEU A CA 1
ATOM 2211 C C . LEU A 1 438 ? 144.635 140.144 135.487 1.00 13.15 418 LEU A C 1
ATOM 2212 O O . LEU A 1 438 ? 145.493 140.044 136.365 1.00 13.15 418 LEU A O 1
ATOM 2217 N N . MET A 1 439 ? 144.345 139.155 134.650 1.00 15.52 419 MET A N 1
ATOM 2218 C CA . MET A 1 439 ? 145.063 137.891 134.663 1.00 15.52 419 MET A CA 1
ATOM 2219 C C . MET A 1 439 ? 146.202 137.930 133.653 1.00 15.52 419 MET A C 1
ATOM 2220 O O . MET A 1 439 ? 145.996 138.270 132.485 1.00 15.52 419 MET A O 1
ATOM 2225 N N . LEU A 1 440 ? 147.400 137.584 134.108 1.00 17.65 420 LEU A N 1
ATOM 2226 C CA . LEU A 1 440 ? 148.546 137.383 133.233 1.00 17.65 420 LEU A CA 1
ATOM 2227 C C . LEU A 1 440 ? 148.735 135.887 133.022 1.00 17.65 420 LEU A C 1
ATOM 2228 O O . LEU A 1 440 ? 148.914 135.135 133.987 1.00 17.65 420 LEU A O 1
ATOM 2233 N N . CYS A 1 441 ? 148.678 135.463 131.768 1.00 21.40 421 CYS A N 1
ATOM 2234 C CA . CYS A 1 441 ? 148.849 134.069 131.398 1.00 21.40 421 CYS A CA 1
ATOM 2235 C C . CYS A 1 441 ? 150.246 133.858 130.834 1.00 21.40 421 CYS A C 1
ATOM 2236 O O . CYS A 1 441 ? 150.758 134.695 130.086 1.00 21.40 421 CYS A O 1
ATOM 2239 N N . TYR A 1 442 ? 150.865 132.745 131.209 1.00 22.64 422 TYR A N 1
ATOM 2240 C CA . TYR A 1 442 ? 152.162 132.347 130.692 1.00 22.64 422 TYR A CA 1
ATOM 2241 C C . TYR A 1 442 ? 152.044 130.958 130.092 1.00 22.64 422 TYR A C 1
ATOM 2242 O O . TYR A 1 442 ? 151.356 130.090 130.640 1.00 22.64 422 TYR A O 1
ATOM 2251 N N . LEU A 1 443 ? 152.715 130.753 128.964 1.00 27.80 423 LEU A N 1
ATOM 2252 C CA . LEU A 1 443 ? 152.780 129.453 128.312 1.00 27.80 423 LEU A CA 1
ATOM 2253 C C . LEU A 1 443 ? 154.231 128.999 128.323 1.00 27.80 423 LEU A C 1
ATOM 2254 O O . LEU A 1 443 ? 155.089 129.632 127.699 1.00 27.80 423 LEU A O 1
ATOM 2259 N N . ILE A 1 444 ? 154.501 127.918 129.044 1.00 31.86 424 ILE A N 1
ATOM 2260 C CA . ILE A 1 444 ? 155.851 127.410 129.246 1.00 31.86 424 ILE A CA 1
ATOM 2261 C C . ILE A 1 444 ? 156.048 126.200 128.348 1.00 31.86 424 ILE A C 1
ATOM 2262 O O . ILE A 1 444 ? 155.304 125.217 128.445 1.00 31.86 424 ILE A O 1
ATOM 2267 N N . LYS A 1 445 ? 157.053 126.267 127.479 1.00 38.10 425 LYS A N 1
ATOM 2268 C CA . LYS A 1 445 ? 157.352 125.191 126.556 1.00 38.10 425 LYS A CA 1
ATOM 2269 C C . LYS A 1 445 ? 158.710 124.580 126.878 1.00 38.10 425 LYS A C 1
ATOM 2270 O O . LYS A 1 445 ? 159.616 125.289 127.329 1.00 38.10 425 LYS A O 1
ATOM 2276 N N . PRO A 1 446 ? 158.876 123.273 126.684 1.00 39.41 426 PRO A N 1
ATOM 2277 C CA . PRO A 1 446 ? 160.117 122.615 127.106 1.00 39.41 426 PRO A CA 1
ATOM 2278 C C . PRO A 1 446 ? 161.322 123.112 126.323 1.00 39.41 426 PRO A C 1
ATOM 2279 O O . PRO A 1 446 ? 161.214 123.627 125.208 1.00 39.41 426 PRO A O 1
ATOM 2283 N N . SER A 1 447 ? 162.494 122.951 126.938 1.00 41.99 427 SER A N 1
ATOM 2284 C CA . SER A 1 447 ? 163.739 123.368 126.308 1.00 41.99 427 SER A CA 1
ATOM 2285 C C . SER A 1 447 ? 164.234 122.369 125.275 1.00 41.99 427 SER A C 1
ATOM 2286 O O . SER A 1 447 ? 164.984 122.752 124.371 1.00 41.99 427 SER A O 1
ATOM 2289 N N . THR A 1 448 ? 163.836 121.111 125.390 1.00 44.19 428 THR A N 1
ATOM 2290 C CA . THR A 1 448 ? 164.182 120.068 124.430 1.00 44.19 428 THR A CA 1
ATOM 2291 C C . THR A 1 448 ? 163.391 120.167 123.144 1.00 44.19 428 THR A C 1
ATOM 2292 O O . THR A 1 448 ? 163.524 119.296 122.272 1.00 44.19 428 THR A O 1
ATOM 2296 N N . MET A 1 449 ? 162.571 121.204 123.016 1.00 44.63 429 MET A N 1
ATOM 2297 C CA . MET A 1 449 ? 161.707 121.377 121.861 1.00 44.63 429 MET A CA 1
ATOM 2298 C C . MET A 1 449 ? 162.425 122.165 120.772 1.00 44.63 429 MET A C 1
ATOM 2299 O O . MET A 1 449 ? 163.300 122.990 121.048 1.00 44.63 429 MET A O 1
ATOM 2304 N N . THR A 1 450 ? 162.036 121.907 119.527 1.00 43.15 430 THR A N 1
ATOM 2305 C CA . THR A 1 450 ? 162.684 122.496 118.366 1.00 43.15 430 THR A CA 1
ATOM 2306 C C . THR A 1 450 ? 161.647 123.199 117.505 1.00 43.15 430 THR A C 1
ATOM 2307 O O . THR A 1 450 ? 160.457 122.880 117.552 1.00 43.15 430 THR A O 1
ATOM 2311 N N . ASP A 1 451 ? 162.115 124.161 116.708 1.00 42.56 431 ASP A N 1
ATOM 2312 C CA . ASP A 1 451 ? 161.230 124.992 115.898 1.00 42.56 431 ASP A CA 1
ATOM 2313 C C . ASP A 1 451 ? 160.568 124.232 114.754 1.00 42.56 431 ASP A C 1
ATOM 2314 O O . ASP A 1 451 ? 159.842 124.861 113.976 1.00 42.56 431 ASP A O 1
ATOM 2319 N N . LYS A 1 452 ? 160.782 122.923 114.614 1.00 43.61 432 LYS A N 1
ATOM 2320 C CA . LYS A 1 452 ? 160.004 122.109 113.692 1.00 43.61 432 LYS A CA 1
ATOM 2321 C C . LYS A 1 452 ? 159.049 121.166 114.408 1.00 43.61 432 LYS A C 1
ATOM 2322 O O . LYS A 1 452 ? 158.049 120.751 113.814 1.00 43.61 432 LYS A O 1
ATOM 2328 N N . GLU A 1 453 ? 159.323 120.834 115.672 1.00 44.10 433 GLU A N 1
ATOM 2329 C CA . GLU A 1 453 ? 158.334 120.139 116.484 1.00 44.10 433 GLU A CA 1
ATOM 2330 C C . GLU A 1 453 ? 157.170 121.051 116.835 1.00 44.10 433 GLU A C 1
ATOM 2331 O O . GLU A 1 453 ? 156.037 120.579 116.974 1.00 44.10 433 GLU A O 1
ATOM 2337 N N . MET A 1 454 ? 157.430 122.350 116.973 1.00 44.84 434 MET A N 1
ATOM 2338 C CA . MET A 1 454 ? 156.396 123.343 117.220 1.00 44.84 434 MET A CA 1
ATOM 2339 C C . MET A 1 454 ? 155.815 123.904 115.925 1.00 44.84 434 MET A C 1
ATOM 2340 O O . MET A 1 454 ? 155.156 124.949 115.948 1.00 44.84 434 MET A O 1
ATOM 2345 N N . GLU A 1 455 ? 156.043 123.227 114.801 1.00 42.59 435 GLU A N 1
ATOM 2346 C CA . GLU A 1 455 ? 155.423 123.569 113.530 1.00 42.59 435 GLU A CA 1
ATOM 2347 C C . GLU A 1 455 ? 154.200 122.714 113.243 1.00 42.59 435 GLU A C 1
ATOM 2348 O O . GLU A 1 455 ? 153.506 122.954 112.250 1.00 42.59 435 GLU A O 1
ATOM 2354 N N . SER A 1 456 ? 153.928 121.731 114.075 1.00 42.94 436 SER A N 1
ATOM 2355 C CA . SER A 1 456 ? 152.758 120.879 114.181 1.00 42.94 436 SER A CA 1
ATOM 2356 C C . SER A 1 456 ? 151.858 121.368 115.310 1.00 42.94 436 SER A C 1
ATOM 2357 O O . SER A 1 456 ? 152.345 121.872 116.327 1.00 42.94 436 SER A O 1
ATOM 2360 N N . PRO A 1 457 ? 150.539 121.244 115.156 1.00 42.72 437 PRO A N 1
ATOM 2361 C CA . PRO A 1 457 ? 149.646 121.657 116.251 1.00 42.72 437 PRO A CA 1
ATOM 2362 C C . PRO A 1 457 ? 149.802 120.812 117.502 1.00 42.72 437 PRO A C 1
ATOM 2363 O O . PRO A 1 457 ? 149.731 121.345 118.616 1.00 42.72 437 PRO A O 1
ATOM 2367 N N . GLU A 1 458 ? 150.025 119.504 117.348 1.00 44.89 438 GLU A N 1
ATOM 2368 C CA . GLU A 1 458 ? 150.041 118.585 118.482 1.00 44.89 438 GLU A CA 1
ATOM 2369 C C . GLU A 1 458 ? 151.162 118.872 119.471 1.00 44.89 438 GLU A C 1
ATOM 2370 O O . GLU A 1 458 ? 151.184 118.264 120.548 1.00 44.89 438 GLU A O 1
ATOM 2376 N N . CYS A 1 459 ? 152.082 119.784 119.144 1.00 42.90 439 CYS A N 1
ATOM 2377 C CA . CYS A 1 459 ? 153.008 120.301 120.146 1.00 42.90 439 CYS A CA 1
ATOM 2378 C C . CYS A 1 459 ? 152.269 120.777 121.389 1.00 42.90 439 CYS A C 1
ATOM 2379 O O . CYS A 1 459 ? 152.818 120.727 122.496 1.00 42.90 439 CYS A O 1
ATOM 2382 N N . MET A 1 460 ? 151.024 121.233 121.223 1.00 41.33 440 MET A N 1
ATOM 2383 C CA . MET A 1 460 ? 150.140 121.617 122.318 1.00 41.33 440 MET A CA 1
ATOM 2384 C C . MET A 1 460 ? 150.162 120.609 123.459 1.00 41.33 440 MET A C 1
ATOM 2385 O O . MET A 1 460 ? 150.076 120.988 124.630 1.00 41.33 440 MET A O 1
ATOM 2390 N N . LYS A 1 461 ? 150.272 119.322 123.131 1.00 44.18 441 LYS A N 1
ATOM 2391 C CA . LYS A 1 461 ? 150.191 118.286 124.154 1.00 44.18 441 LYS A CA 1
ATOM 2392 C C . LYS A 1 461 ? 151.403 118.251 125.080 1.00 44.18 441 LYS A C 1
ATOM 2393 O O . LYS A 1 461 ? 151.438 117.397 125.971 1.00 44.18 441 LYS A O 1
ATOM 2399 N N . ARG A 1 462 ? 152.390 119.140 124.911 1.00 41.58 442 ARG A N 1
ATOM 2400 C CA . ARG A 1 462 ? 153.564 119.143 125.778 1.00 41.58 442 ARG A CA 1
ATOM 2401 C C . ARG A 1 462 ? 153.907 120.536 126.296 1.00 41.58 442 ARG A C 1
ATOM 2402 O O . ARG A 1 462 ? 155.027 120.753 126.767 1.00 41.58 442 ARG A O 1
ATOM 2410 N N . ILE A 1 463 ? 152.977 121.482 126.224 1.00 35.39 443 ILE A N 1
ATOM 2411 C CA . ILE A 1 463 ? 153.194 122.833 126.726 1.00 35.39 443 ILE A CA 1
ATOM 2412 C C . ILE A 1 463 ? 152.292 123.055 127.935 1.00 35.39 443 ILE A C 1
ATOM 2413 O O . ILE A 1 463 ? 151.177 122.527 128.009 1.00 35.39 443 ILE A O 1
ATOM 2418 N N . LYS A 1 464 ? 152.790 123.828 128.897 1.00 31.88 444 LYS A N 1
ATOM 2419 C CA . LYS A 1 464 ? 152.109 124.065 130.161 1.00 31.88 444 LYS A CA 1
ATOM 2420 C C . LYS A 1 464 ? 151.592 125.496 130.232 1.00 31.88 444 LYS A C 1
ATOM 2421 O O . LYS A 1 464 ? 152.110 126.398 129.572 1.00 31.88 444 LYS A O 1
ATOM 2427 N N . VAL A 1 465 ? 150.570 125.698 131.062 1.00 27.70 445 VAL A N 1
ATOM 2428 C CA . VAL A 1 465 ? 149.923 126.995 131.221 1.00 27.70 445 VAL A CA 1
ATOM 2429 C C . VAL A 1 465 ? 150.007 127.414 132.683 1.00 27.70 445 VAL A C 1
ATOM 2430 O O . VAL A 1 465 ? 149.985 126.575 133.589 1.00 27.70 445 VAL A O 1
ATOM 2434 N N . GLN A 1 466 ? 150.108 128.722 132.912 1.00 24.65 446 GLN A N 1
ATOM 2435 C CA . GLN A 1 466 ? 150.131 129.247 134.274 1.00 24.65 446 GLN A CA 1
ATOM 2436 C C . GLN A 1 466 ? 149.466 130.612 134.318 1.00 24.65 446 GLN A C 1
ATOM 2437 O O . GLN A 1 466 ? 149.917 131.542 133.647 1.00 24.65 446 GLN A O 1
ATOM 2443 N N . GLU A 1 467 ? 148.414 130.734 135.118 1.00 21.13 447 GLU A N 1
ATOM 2444 C CA . GLU A 1 467 ? 147.758 132.013 135.331 1.00 21.13 447 GLU A CA 1
ATOM 2445 C C . GLU A 1 467 ? 148.255 132.660 136.615 1.00 21.13 447 GLU A C 1
ATOM 2446 O O . GLU A 1 467 ? 148.614 131.980 137.578 1.00 21.13 447 GLU A O 1
ATOM 2452 N N . VAL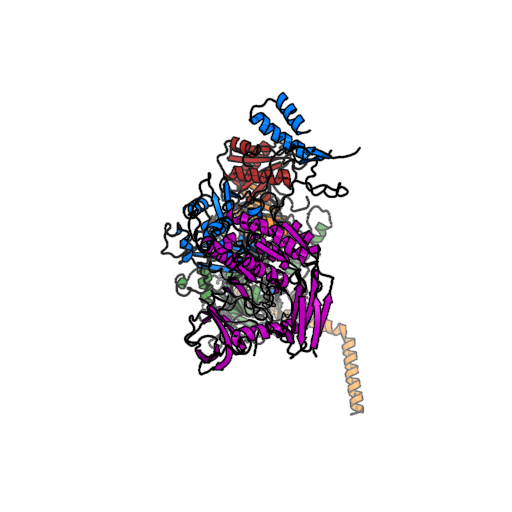 A 1 468 ? 148.269 133.990 136.619 1.00 17.33 448 VAL A N 1
ATOM 2453 C CA . VAL A 1 468 ? 148.424 134.774 137.840 1.00 17.33 448 VAL A CA 1
ATOM 2454 C C . VAL A 1 468 ? 147.438 135.926 137.768 1.00 17.33 448 VAL A C 1
ATOM 2455 O O . VAL A 1 468 ? 147.068 136.368 136.678 1.00 17.33 448 VAL A O 1
ATOM 2459 N N . ILE A 1 469 ? 146.986 136.392 138.925 1.00 14.83 449 ILE A N 1
ATOM 2460 C CA . ILE A 1 469 ? 146.064 137.517 139.011 1.00 14.83 449 ILE A CA 1
ATOM 2461 C C . ILE A 1 469 ? 146.807 138.678 139.650 1.00 14.83 449 ILE A C 1
ATOM 2462 O O . ILE A 1 469 ? 147.312 138.556 140.772 1.00 14.83 449 ILE A O 1
ATOM 2467 N N . LEU A 1 470 ? 146.887 139.799 138.939 1.00 12.99 450 LEU A N 1
ATOM 2468 C CA . LEU A 1 470 ? 147.531 140.990 139.469 1.00 12.99 450 LEU A CA 1
ATOM 2469 C C . LEU A 1 470 ? 146.483 141.893 140.101 1.00 12.99 450 LEU A C 1
ATOM 2470 O O . LEU A 1 470 ? 145.449 142.177 139.489 1.00 12.99 450 LEU A O 1
ATOM 2475 N N . SER A 1 471 ? 146.753 142.343 141.323 1.00 11.93 451 SER A N 1
ATOM 2476 C CA . SER A 1 471 ? 145.817 143.162 142.074 1.00 11.93 451 SER A CA 1
ATOM 2477 C C . SER A 1 471 ? 146.557 144.371 142.624 1.00 11.93 451 SER A C 1
ATOM 2478 O O . SER A 1 471 ? 147.762 144.532 142.426 1.00 11.93 451 SER A O 1
ATOM 2481 N N . ARG A 1 472 ? 145.823 145.220 143.336 1.00 9.77 452 ARG A N 1
ATOM 2482 C CA . ARG A 1 472 ? 146.361 146.454 143.900 1.00 9.77 452 ARG A CA 1
ATOM 2483 C C . ARG A 1 472 ? 146.114 146.422 145.402 1.00 9.77 452 ARG A C 1
ATOM 2484 O O . ARG A 1 472 ? 145.033 146.788 145.871 1.00 9.77 452 ARG A O 1
ATOM 2492 N N . TRP A 1 473 ? 147.116 145.973 146.145 1.00 8.70 453 TRP A N 1
ATOM 2493 C CA . TRP A 1 473 ? 147.049 145.964 147.597 1.00 8.70 453 TRP A CA 1
ATOM 2494 C C . TRP A 1 473 ? 147.011 147.398 148.110 1.00 8.70 453 TRP A C 1
ATOM 2495 O O . TRP A 1 473 ? 147.957 148.163 147.900 1.00 8.70 453 TRP A O 1
ATOM 2506 N N . VAL A 1 474 ? 145.918 147.773 148.764 1.00 9.73 454 VAL A N 1
ATOM 2507 C CA . VAL A 1 474 ? 145.789 149.103 149.346 1.00 9.73 454 VAL A CA 1
ATOM 2508 C C . VAL A 1 474 ? 146.219 149.036 150.803 1.00 9.73 454 VAL A C 1
ATOM 2509 O O . VAL A 1 474 ? 145.683 148.244 151.584 1.00 9.73 454 VAL A O 1
ATOM 2513 N N . SER A 1 475 ? 147.186 149.878 151.167 1.00 9.22 455 SER A N 1
ATOM 2514 C CA . SER A 1 475 ? 147.812 149.787 152.481 1.00 9.22 455 SER A CA 1
ATOM 2515 C C . SER A 1 475 ? 146.799 149.986 153.602 1.00 9.22 455 SER A C 1
ATOM 2516 O O . SER A 1 475 ? 146.816 149.263 154.604 1.00 9.22 455 SER A O 1
ATOM 2519 N N . SER A 1 476 ? 145.901 150.955 153.448 1.00 11.88 456 SER A N 1
ATOM 2520 C CA . SER A 1 476 ? 145.029 151.365 154.540 1.00 11.88 456 SER A CA 1
ATOM 2521 C C . SER A 1 476 ? 143.780 150.507 154.683 1.00 11.88 456 SER A C 1
ATOM 2522 O O . SER A 1 476 ? 143.103 150.602 155.711 1.00 11.88 456 SER A O 1
ATOM 2525 N N . ARG A 1 477 ? 143.453 149.676 153.698 1.00 11.58 457 ARG A N 1
ATOM 2526 C CA . ARG A 1 477 ? 142.260 148.849 153.789 1.00 11.58 457 ARG A CA 1
ATOM 2527 C C . ARG A 1 477 ? 142.530 147.454 154.331 1.00 11.58 457 ARG A C 1
ATOM 2528 O O . ARG A 1 477 ? 141.579 146.763 154.708 1.00 11.58 457 ARG A O 1
ATOM 2536 N N . GLU A 1 478 ? 143.788 147.020 154.379 1.00 14.23 458 GLU A N 1
ATOM 2537 C CA . GLU A 1 478 ? 144.118 145.655 154.765 1.00 14.23 458 GLU A CA 1
ATOM 2538 C C . GLU A 1 478 ? 144.865 145.582 156.090 1.00 14.23 458 GLU A C 1
ATOM 2539 O O . GLU A 1 478 ? 145.552 144.591 156.351 1.00 14.23 458 GLU A O 1
ATOM 2545 N N . ARG A 1 479 ? 144.748 146.602 156.937 1.00 12.66 459 ARG A N 1
ATOM 2546 C CA . ARG A 1 479 ? 145.404 146.575 158.234 1.00 12.66 459 ARG A CA 1
ATOM 2547 C C . ARG A 1 479 ? 144.551 145.908 159.302 1.00 12.66 459 ARG A C 1
ATOM 2548 O O . ARG A 1 479 ? 144.977 145.818 160.458 1.00 12.66 459 ARG A O 1
ATOM 2556 N N . SER A 1 480 ? 143.358 145.441 158.941 1.00 24.33 460 SER A N 1
ATOM 2557 C CA . SER A 1 480 ? 142.577 144.558 159.795 1.00 24.33 460 SER A CA 1
ATOM 2558 C C . SER A 1 480 ? 141.662 143.697 158.938 1.00 24.33 460 SER A C 1
ATOM 2559 O O . SER A 1 480 ? 140.584 144.147 158.538 1.00 24.33 460 SER A O 1
ATOM 2562 N N . ASP A 1 481 ? 142.076 142.465 158.639 1.00 29.52 461 ASP A N 1
ATOM 2563 C CA . ASP A 1 481 ? 141.257 141.576 157.816 1.00 29.52 461 ASP A CA 1
ATOM 2564 C C . ASP A 1 481 ? 140.441 140.648 158.718 1.00 29.52 461 ASP A C 1
ATOM 2565 O O . ASP A 1 481 ? 140.435 139.423 158.581 1.00 29.52 461 ASP A O 1
ATOM 2570 N N . GLN A 1 482 ? 139.745 141.268 159.670 1.00 38.65 462 GLN A N 1
ATOM 2571 C CA . GLN A 1 482 ? 138.732 140.569 160.447 1.00 38.65 462 GLN A CA 1
ATOM 2572 C C . GLN A 1 482 ? 137.434 141.366 160.450 1.00 38.65 462 GLN A C 1
ATOM 2573 O O . GLN A 1 482 ? 136.343 140.789 160.453 1.00 38.65 462 GLN A O 1
ATOM 2579 N N . ASP A 1 483 ? 137.545 142.694 160.485 1.00 46.00 463 ASP A N 1
ATOM 2580 C CA . ASP A 1 483 ? 136.374 143.561 160.498 1.00 46.00 463 ASP A CA 1
ATOM 2581 C C . ASP A 1 483 ? 135.515 143.376 159.253 1.00 46.00 463 ASP A C 1
ATOM 2582 O O . ASP A 1 483 ? 135.934 143.723 158.144 1.00 46.00 463 ASP A O 1
ATOM 2587 N N . ASP A 1 484 ? 134.313 142.823 159.425 1.00 49.11 464 ASP A N 1
ATOM 2588 C CA . ASP A 1 484 ? 133.305 142.800 158.363 1.00 49.11 464 ASP A CA 1
ATOM 2589 C C . ASP A 1 484 ? 131.940 142.650 159.037 1.00 49.11 464 ASP A C 1
ATOM 2590 O O . ASP A 1 484 ? 131.489 141.535 159.308 1.00 49.11 464 ASP A O 1
ATOM 2595 N N . LEU A 1 485 ? 131.286 143.783 159.276 1.00 46.88 465 LEU A N 1
ATOM 2596 C CA . LEU A 1 485 ? 129.973 143.833 159.923 1.00 46.88 465 LEU A CA 1
ATOM 2597 C C . LEU A 1 485 ? 129.884 142.937 161.160 1.00 46.88 465 LEU A C 1
ATOM 2598 O O . LEU A 1 485 ? 130.882 142.675 161.826 1.00 46.88 465 LEU A O 1
ATOM 2603 N N . MET B 2 21 ? 171.387 182.399 147.674 1.00 22.57 1 MET B N 1
ATOM 2604 C CA . MET B 2 21 ? 170.999 181.428 146.658 1.00 22.57 1 MET B CA 1
ATOM 2605 C C . MET B 2 21 ? 170.815 180.058 147.299 1.00 22.57 1 MET B C 1
ATOM 2606 O O . MET B 2 21 ? 171.349 179.794 148.375 1.00 22.57 1 MET B O 1
ATOM 2611 N N . LEU B 2 22 ? 170.060 179.187 146.639 1.00 15.18 2 LEU B N 1
ATOM 2612 C CA . LEU B 2 22 ? 169.674 177.924 147.243 1.00 15.18 2 LEU B CA 1
ATOM 2613 C C . LEU B 2 22 ? 170.769 176.877 147.075 1.00 15.18 2 LEU B C 1
ATOM 2614 O O . LEU B 2 22 ? 171.699 177.025 146.282 1.00 15.18 2 LEU B O 1
ATOM 2619 N N . VAL B 2 23 ? 170.640 175.801 147.842 1.00 14.35 3 VAL B N 1
ATOM 2620 C CA . VAL B 2 23 ? 171.587 174.693 147.815 1.00 14.35 3 VAL B CA 1
ATOM 2621 C C . VAL B 2 23 ? 170.812 173.404 148.045 1.00 14.35 3 VAL B C 1
ATOM 2622 O O . VAL B 2 23 ? 170.038 173.291 149.000 1.00 14.35 3 VAL B O 1
ATOM 2626 N N . VAL B 2 24 ? 170.993 172.447 147.143 1.00 14.94 4 VAL B N 1
ATOM 2627 C CA . VAL B 2 24 ? 170.340 171.148 147.214 1.00 14.94 4 VAL B CA 1
ATOM 2628 C C . VAL B 2 24 ? 171.406 170.113 147.538 1.00 14.94 4 VAL B C 1
ATOM 2629 O O . VAL B 2 24 ? 172.527 170.193 147.024 1.00 14.94 4 VAL B O 1
ATOM 2633 N N . GLU B 2 25 ? 171.071 169.148 148.393 1.00 17.96 5 GLU B N 1
ATOM 2634 C CA . GLU B 2 25 ? 172.042 168.150 148.822 1.00 17.96 5 GLU B CA 1
ATOM 2635 C C . GLU B 2 25 ? 171.848 166.885 147.999 1.00 17.96 5 GLU B C 1
ATOM 2636 O O . GLU B 2 25 ? 170.784 166.257 148.054 1.00 17.96 5 GLU B O 1
ATOM 2642 N N . VAL B 2 26 ? 172.871 166.527 147.230 1.00 15.18 6 VAL B N 1
ATOM 2643 C CA . VAL B 2 26 ? 172.844 165.362 146.357 1.00 15.18 6 VAL B CA 1
ATOM 2644 C C . VAL B 2 26 ? 173.675 164.274 147.017 1.00 15.18 6 VAL B C 1
ATOM 2645 O O . VAL B 2 26 ? 174.903 164.377 147.101 1.00 15.18 6 VAL B O 1
ATOM 2649 N N . ALA B 2 27 ? 173.004 163.230 147.492 1.00 17.56 7 ALA B N 1
ATOM 2650 C CA . ALA B 2 27 ? 173.655 162.088 148.119 1.00 17.56 7 ALA B CA 1
ATOM 2651 C C . ALA B 2 27 ? 173.312 160.844 147.316 1.00 17.56 7 ALA B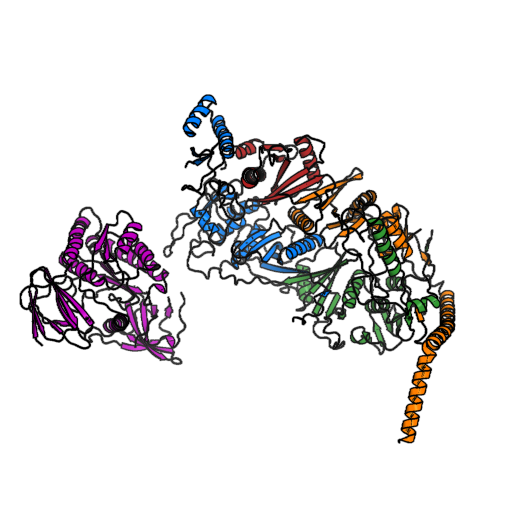 C 1
ATOM 2652 O O . ALA B 2 27 ? 172.132 160.561 147.084 1.00 17.56 7 ALA B O 1
ATOM 2654 N N . ASN B 2 28 ? 174.339 160.126 146.866 1.00 21.98 8 ASN B N 1
ATOM 2655 C CA . ASN B 2 28 ? 174.180 158.893 146.100 1.00 21.98 8 ASN B CA 1
ATOM 2656 C C . ASN B 2 28 ? 173.379 159.108 144.822 1.00 21.98 8 ASN B C 1
ATOM 2657 O O . ASN B 2 28 ? 172.876 158.148 144.230 1.00 21.98 8 ASN B O 1
ATOM 2662 N N . GLY B 2 29 ? 173.243 160.355 144.389 1.00 19.25 9 GLY B N 1
ATOM 2663 C CA . GLY B 2 29 ? 172.482 160.671 143.204 1.00 19.25 9 GLY B CA 1
ATOM 2664 C C . GLY B 2 29 ? 171.046 161.074 143.438 1.00 19.25 9 GLY B C 1
ATOM 2665 O O . GLY B 2 29 ? 170.281 161.143 142.470 1.00 19.25 9 GLY B O 1
ATOM 2666 N N . ARG B 2 30 ? 170.646 161.337 144.682 1.00 16.06 10 ARG B N 1
ATOM 2667 C CA . ARG B 2 30 ? 169.303 161.823 144.965 1.00 16.06 10 ARG B CA 1
ATOM 2668 C C . ARG B 2 30 ? 169.379 163.162 145.680 1.00 16.06 10 ARG B C 1
ATOM 2669 O O . ARG B 2 30 ? 170.249 163.378 146.531 1.00 16.06 10 ARG B O 1
ATOM 2677 N N . SER B 2 31 ? 168.453 164.051 145.330 1.00 13.50 11 SER B N 1
ATOM 2678 C CA . SER B 2 31 ? 168.510 165.462 145.685 1.00 13.50 11 SER B CA 1
ATOM 2679 C C . SER B 2 31 ? 167.438 165.776 146.717 1.00 13.50 11 SER B C 1
ATOM 2680 O O . SER B 2 31 ? 166.242 165.599 146.453 1.00 13.50 11 SER B O 1
ATOM 2683 N N . LEU B 2 32 ? 167.865 166.253 147.882 1.00 9.42 12 LEU B N 1
ATOM 2684 C CA . LEU B 2 32 ? 166.952 166.619 148.949 1.00 9.42 12 LEU B CA 1
ATOM 2685 C C . LEU B 2 32 ? 167.130 168.080 149.334 1.00 9.42 12 LEU B C 1
ATOM 2686 O O . LEU B 2 32 ? 168.222 168.656 149.212 1.00 9.42 12 LEU B O 1
ATOM 2691 N N . VAL B 2 33 ? 166.025 168.669 149.786 1.00 6.14 13 VAL B N 1
ATOM 2692 C CA . VAL B 2 33 ? 165.980 170.028 150.307 1.00 6.14 13 VAL B CA 1
ATOM 2693 C C . VAL B 2 33 ? 165.480 169.952 151.742 1.00 6.14 13 VAL B C 1
ATOM 2694 O O . VAL B 2 33 ? 164.460 169.309 152.015 1.00 6.14 13 VAL B O 1
ATOM 2698 N N . TRP B 2 34 ? 166.198 170.603 152.654 1.00 4.29 14 TRP B N 1
ATOM 2699 C CA . TRP B 2 34 ? 165.957 170.450 154.078 1.00 4.29 14 TRP B CA 1
ATOM 2700 C C . TRP B 2 34 ? 165.466 171.711 154.769 1.00 4.29 14 TRP B C 1
ATOM 2701 O O . TRP B 2 34 ? 165.123 171.646 155.953 1.00 4.29 14 TRP B O 1
ATOM 2712 N N . GLY B 2 35 ? 165.423 172.845 154.080 1.00 11.37 15 GLY B N 1
ATOM 2713 C CA . GLY B 2 35 ? 164.946 174.076 154.661 1.00 11.37 15 GLY B CA 1
ATOM 2714 C C . GLY B 2 35 ? 163.532 174.403 154.227 1.00 11.37 15 GLY B C 1
ATOM 2715 O O . GLY B 2 35 ? 163.047 173.918 153.211 1.00 11.37 15 GLY B O 1
ATOM 2716 N N . ALA B 2 36 ? 162.873 175.249 155.017 1.00 13.93 16 ALA B N 1
ATOM 2717 C CA . ALA B 2 36 ? 161.497 175.637 154.745 1.00 13.93 16 ALA B CA 1
ATOM 2718 C C . ALA B 2 36 ? 161.384 176.889 153.889 1.00 13.93 16 ALA B C 1
ATOM 2719 O O . ALA B 2 36 ? 160.338 177.100 153.267 1.00 13.93 16 ALA B O 1
ATOM 2721 N N . GLU B 2 37 ? 162.427 177.715 153.839 1.00 13.26 17 GLU B N 1
ATOM 2722 C CA . GLU B 2 37 ? 162.433 178.887 152.975 1.00 13.26 17 GLU B CA 1
ATOM 2723 C C . GLU B 2 37 ? 162.873 178.553 151.559 1.00 13.26 17 GLU B C 1
ATOM 2724 O O . GLU B 2 37 ? 162.452 179.225 150.609 1.00 13.26 17 GLU B O 1
ATOM 2730 N N . ALA B 2 38 ? 163.696 177.515 151.395 1.00 11.53 18 ALA B N 1
ATOM 2731 C CA . ALA B 2 38 ? 164.108 177.103 150.062 1.00 11.53 18 ALA B CA 1
ATOM 2732 C C . ALA B 2 38 ? 162.956 176.473 149.295 1.00 11.53 18 ALA B C 1
ATOM 2733 O O . ALA B 2 38 ? 162.841 176.675 148.084 1.00 11.53 18 ALA B O 1
ATOM 2735 N N . VAL B 2 39 ? 162.071 175.751 149.983 1.00 10.55 19 VAL B N 1
ATOM 2736 C CA . VAL B 2 39 ? 160.894 175.192 149.323 1.00 10.55 19 VAL B CA 1
ATOM 2737 C C . VAL B 2 39 ? 159.941 176.302 148.899 1.00 10.55 19 VAL B C 1
ATOM 2738 O O . VAL B 2 39 ? 159.397 176.284 147.785 1.00 10.55 19 VAL B O 1
ATOM 2742 N N . GLN B 2 40 ? 159.716 177.276 149.782 1.00 11.61 20 GLN B N 1
ATOM 2743 C CA . GLN B 2 40 ? 158.865 178.405 149.430 1.00 11.61 20 GLN B CA 1
ATOM 2744 C C . GLN B 2 40 ? 159.428 179.165 148.240 1.00 11.61 20 GLN B C 1
ATOM 2745 O O . GLN B 2 40 ? 158.693 179.492 147.304 1.00 11.61 20 GLN B O 1
ATOM 2751 N N . ALA B 2 41 ? 160.731 179.452 148.255 1.00 11.53 21 ALA B N 1
ATOM 2752 C CA . ALA B 2 41 ? 161.348 180.144 147.128 1.00 11.53 21 ALA B CA 1
ATOM 2753 C C . ALA B 2 41 ? 161.208 179.333 145.847 1.00 11.53 21 ALA B C 1
ATOM 2754 O O . ALA B 2 41 ? 160.800 179.862 144.807 1.00 11.53 21 ALA B O 1
ATOM 2756 N N . LEU B 2 42 ? 161.508 178.033 145.915 1.00 10.60 22 LEU B N 1
ATOM 2757 C CA . LEU B 2 42 ? 161.389 177.167 144.748 1.00 10.60 22 LEU B CA 1
ATOM 2758 C C . LEU B 2 42 ? 159.999 177.256 144.137 1.00 10.60 22 LEU B C 1
ATOM 2759 O O . LEU B 2 42 ? 159.851 177.580 142.954 1.00 10.60 22 LEU B O 1
ATOM 2764 N N . ARG B 2 43 ? 158.963 177.018 144.941 1.00 11.28 23 ARG B N 1
ATOM 2765 C CA . ARG B 2 43 ? 157.626 176.929 144.363 1.00 11.28 23 ARG B CA 1
ATOM 2766 C C . ARG B 2 43 ? 157.097 178.294 143.944 1.00 11.28 23 ARG B C 1
ATOM 2767 O O . ARG B 2 43 ? 156.506 178.431 142.869 1.00 11.28 23 ARG B O 1
ATOM 2775 N N . GLU B 2 44 ? 157.300 179.319 144.771 1.00 12.34 24 GLU B N 1
ATOM 2776 C CA . GLU B 2 44 ? 156.724 180.623 144.489 1.00 12.34 24 GLU B CA 1
ATOM 2777 C C . GLU B 2 44 ? 157.523 181.434 143.477 1.00 12.34 24 GLU B C 1
ATOM 2778 O O . GLU B 2 44 ? 157.038 182.485 143.045 1.00 12.34 24 GLU B O 1
ATOM 2784 N N . ARG B 2 45 ? 158.715 180.991 143.079 1.00 12.54 25 ARG B N 1
ATOM 2785 C CA . ARG B 2 45 ? 159.484 181.745 142.099 1.00 12.54 25 ARG B CA 1
ATOM 2786 C C . ARG B 2 45 ? 159.802 180.966 140.836 1.00 12.54 25 ARG B C 1
ATOM 2787 O O . ARG B 2 45 ? 159.727 181.525 139.741 1.00 12.54 25 ARG B O 1
ATOM 2795 N N . LEU B 2 46 ? 160.164 179.691 140.953 1.00 10.17 26 LEU B N 1
ATOM 2796 C CA . LEU B 2 46 ? 160.686 178.941 139.823 1.00 10.17 26 LEU B CA 1
ATOM 2797 C C . LEU B 2 46 ? 159.697 177.934 139.259 1.00 10.17 26 LEU B C 1
ATOM 2798 O O . LEU B 2 46 ? 159.994 177.307 138.237 1.00 10.17 26 LEU B O 1
ATOM 2803 N N . GLY B 2 47 ? 158.538 177.766 139.885 1.00 9.46 27 GLY B N 1
ATOM 2804 C CA . GLY B 2 47 ? 157.563 176.819 139.384 1.00 9.46 27 GLY B CA 1
ATOM 2805 C C . GLY B 2 47 ? 157.952 175.374 139.574 1.00 9.46 27 GLY B C 1
ATOM 2806 O O . GLY B 2 47 ? 157.588 174.528 138.754 1.00 9.46 27 GLY B O 1
ATOM 2807 N N . VAL B 2 48 ? 158.691 175.067 140.636 1.00 11.80 28 VAL B N 1
ATOM 2808 C CA . VAL B 2 48 ? 159.120 173.711 140.952 1.00 11.80 28 VAL B CA 1
ATOM 2809 C C . VAL B 2 48 ? 158.514 173.332 142.295 1.00 11.80 28 VAL B C 1
ATOM 2810 O O . VAL B 2 48 ? 158.615 174.095 143.260 1.00 11.80 28 VAL B O 1
ATOM 2814 N N . GLY B 2 49 ? 157.899 172.153 142.361 1.00 12.95 29 GLY B N 1
ATOM 2815 C CA . GLY B 2 49 ? 157.114 171.800 143.528 1.00 12.95 29 GLY B CA 1
ATOM 2816 C C . GLY B 2 49 ? 157.645 170.650 144.358 1.00 12.95 29 GLY B C 1
ATOM 2817 O O . GLY B 2 49 ? 157.414 170.607 145.569 1.00 12.95 29 GLY B O 1
ATOM 2818 N N . GLY B 2 50 ? 158.341 169.708 143.732 1.00 11.01 30 GLY B N 1
ATOM 2819 C CA . GLY B 2 50 ? 158.977 168.646 144.484 1.00 11.01 30 GLY B CA 1
ATOM 2820 C C . GLY B 2 50 ? 157.987 167.635 145.036 1.00 11.01 30 GLY B C 1
ATOM 2821 O O . GLY B 2 50 ? 156.897 167.418 144.501 1.00 11.01 30 GLY B O 1
ATOM 2822 N N . ARG B 2 51 ? 158.397 166.998 146.133 1.00 10.24 31 ARG B N 1
ATOM 2823 C CA . ARG B 2 51 ? 157.567 166.027 146.834 1.00 10.24 31 ARG B CA 1
ATOM 2824 C C . ARG B 2 51 ? 158.053 165.850 148.268 1.00 10.24 31 ARG B C 1
ATOM 2825 O O . ARG B 2 51 ? 159.177 165.392 148.491 1.00 10.24 31 ARG B O 1
ATOM 2833 N N . THR B 2 52 ? 157.221 166.204 149.244 1.00 9.80 32 THR B N 1
ATOM 2834 C CA . THR B 2 52 ? 157.584 166.041 150.645 1.00 9.80 32 THR B CA 1
ATOM 2835 C C . THR B 2 52 ? 157.495 164.572 151.036 1.00 9.80 32 THR B C 1
ATOM 2836 O O . THR B 2 52 ? 156.451 163.938 150.865 1.00 9.80 32 THR B O 1
ATOM 2840 N N . VAL B 2 53 ? 158.590 164.036 151.571 1.00 9.40 33 VAL B N 1
ATOM 2841 C CA . VAL B 2 53 ? 158.699 162.607 151.840 1.00 9.40 33 VAL B CA 1
ATOM 2842 C C . VAL B 2 53 ? 158.886 162.288 153.313 1.00 9.40 33 VAL B C 1
ATOM 2843 O O . VAL B 2 53 ? 158.831 161.106 153.683 1.00 9.40 33 VAL B O 1
ATOM 2847 N N . GLY B 2 54 ? 159.091 163.281 154.167 1.00 11.02 34 GLY B N 1
ATOM 2848 C CA . GLY B 2 54 ? 159.387 163.041 155.566 1.00 11.02 34 GLY B CA 1
ATOM 2849 C C . GLY B 2 54 ? 158.160 162.665 156.364 1.00 11.02 34 GLY B C 1
ATOM 2850 O O . GLY B 2 54 ? 157.229 162.026 155.863 1.00 11.02 34 GLY B O 1
ATOM 2851 N N . ALA B 2 55 ? 158.164 163.050 157.633 1.00 12.27 35 ALA B N 1
ATOM 2852 C CA . ALA B 2 55 ? 157.037 162.846 158.525 1.00 12.27 35 ALA B CA 1
ATOM 2853 C C . ALA B 2 55 ? 156.612 164.182 159.115 1.00 12.27 35 ALA B C 1
ATOM 2854 O O . ALA B 2 55 ? 157.357 165.165 159.087 1.00 12.27 35 ALA B O 1
ATOM 2856 N N . LEU B 2 56 ? 155.402 164.210 159.656 1.00 14.60 36 LEU B N 1
ATOM 2857 C CA . LEU B 2 56 ? 155.100 165.512 160.232 1.00 14.60 36 LEU B CA 1
ATOM 2858 C C . LEU B 2 56 ? 155.474 165.534 161.710 1.00 14.60 36 LEU B C 1
ATOM 2859 O O . LEU B 2 56 ? 155.293 164.535 162.409 1.00 14.60 36 LEU B O 1
ATOM 2864 N N . PRO B 2 57 ? 156.004 166.652 162.207 1.00 14.85 37 PRO B N 1
ATOM 2865 C CA . PRO B 2 57 ? 156.285 166.748 163.646 1.00 14.85 37 PRO B CA 1
ATOM 2866 C C . PRO B 2 57 ? 155.035 166.749 164.505 1.00 14.85 37 PRO B C 1
ATOM 2867 O O . PRO B 2 57 ? 155.135 166.502 165.713 1.00 14.85 37 PRO B O 1
ATOM 2871 N N . ARG B 2 58 ? 153.865 167.019 163.926 1.00 22.35 38 ARG B N 1
ATOM 2872 C CA . ARG B 2 58 ? 152.607 167.017 164.655 1.00 22.35 38 ARG B CA 1
ATOM 2873 C C . ARG B 2 58 ? 151.657 165.908 164.228 1.00 22.35 38 ARG B C 1
ATOM 2874 O O . ARG B 2 58 ? 150.630 165.710 164.885 1.00 22.35 38 ARG B O 1
ATOM 2882 N N . GLY B 2 59 ? 151.965 165.186 163.154 1.00 19.33 39 GLY B N 1
ATOM 2883 C CA . GLY B 2 59 ? 151.098 164.149 162.647 1.00 19.33 39 GLY B CA 1
ATOM 2884 C C . GLY B 2 59 ? 151.799 162.831 162.379 1.00 19.33 39 GLY B C 1
ATOM 2885 O O . GLY B 2 59 ? 151.556 162.187 161.356 1.00 19.33 39 GLY B O 1
ATOM 2886 N N . PRO B 2 60 ? 152.693 162.401 163.272 1.00 19.48 40 PRO B N 1
ATOM 2887 C CA . PRO B 2 60 ? 153.628 161.325 162.929 1.00 19.48 40 PRO B CA 1
ATOM 2888 C C . PRO B 2 60 ? 153.022 159.930 162.890 1.00 19.48 40 PRO B C 1
ATOM 2889 O O . PRO B 2 60 ? 153.778 158.956 162.867 1.00 19.48 40 PRO B O 1
ATOM 2893 N N . ARG B 2 61 ? 151.700 159.790 162.891 1.00 15.92 41 ARG B N 1
ATOM 2894 C CA . ARG B 2 61 ? 151.039 158.491 162.787 1.00 15.92 41 ARG B CA 1
ATOM 2895 C C . ARG B 2 61 ? 150.000 158.513 161.676 1.00 15.92 41 ARG B C 1
ATOM 2896 O O . ARG B 2 61 ? 148.871 158.046 161.833 1.00 15.92 41 ARG B O 1
ATOM 2904 N N . GLN B 2 62 ? 150.382 159.058 160.524 1.00 15.76 42 GLN B N 1
ATOM 2905 C CA . GLN B 2 62 ? 149.466 159.199 159.402 1.00 15.76 42 GLN B CA 1
ATOM 2906 C C . GLN B 2 62 ? 150.269 159.354 158.121 1.00 15.76 42 GLN B C 1
ATOM 2907 O O . GLN B 2 62 ? 151.408 159.827 158.140 1.00 15.76 42 GLN B O 1
ATOM 2913 N N . ASN B 2 63 ? 149.661 158.947 157.007 1.00 14.35 43 ASN B N 1
ATOM 2914 C CA . ASN B 2 63 ? 150.273 159.045 155.689 1.00 14.35 43 ASN B CA 1
ATOM 2915 C C . ASN B 2 63 ? 149.609 160.094 154.806 1.00 14.35 43 ASN B C 1
ATOM 2916 O O . ASN B 2 63 ? 149.942 160.190 153.621 1.00 14.35 43 ASN B O 1
ATOM 2921 N N . SER B 2 64 ? 148.678 160.879 155.350 1.00 19.01 44 SER B N 1
ATOM 2922 C CA . SER B 2 64 ? 147.962 161.858 154.537 1.00 19.01 44 SER B CA 1
ATOM 2923 C C . SER B 2 64 ? 148.837 163.068 154.230 1.00 19.01 44 SER B C 1
ATOM 2924 O O . SER B 2 64 ? 148.994 163.458 153.068 1.00 19.01 44 SER B O 1
ATOM 2927 N N . ARG B 2 65 ? 149.405 163.687 155.261 1.00 19.09 45 ARG B N 1
ATOM 2928 C CA . ARG B 2 65 ? 150.289 164.832 155.093 1.00 19.09 45 ARG B CA 1
ATOM 2929 C C . ARG B 2 65 ? 151.679 164.500 155.610 1.00 19.09 45 ARG B C 1
ATOM 2930 O O . ARG B 2 65 ? 151.830 163.926 156.692 1.00 19.09 45 ARG B O 1
ATOM 2938 N N . LEU B 2 66 ? 152.691 164.887 154.840 1.00 12.55 46 LEU B N 1
ATOM 2939 C CA . LEU B 2 66 ? 154.079 164.647 155.194 1.00 12.55 46 LEU B CA 1
ATOM 2940 C C . LEU B 2 66 ? 154.843 165.962 155.143 1.00 12.55 46 LEU B C 1
ATOM 2941 O O . LEU B 2 66 ? 154.375 166.954 154.580 1.00 12.55 46 LEU B O 1
ATOM 2946 N N . GLY B 2 67 ? 156.031 165.958 155.740 1.00 9.99 47 GLY B N 1
ATOM 2947 C CA . GLY B 2 67 ? 156.829 167.163 155.837 1.00 9.99 47 GLY B CA 1
ATOM 2948 C C . GLY B 2 67 ? 158.209 167.030 155.232 1.00 9.99 47 GLY B C 1
ATOM 2949 O O . GLY B 2 67 ? 158.437 166.183 154.367 1.00 9.99 47 GLY B O 1
ATOM 2950 N N . LEU B 2 68 ? 159.138 167.868 155.682 1.00 8.05 48 LEU B N 1
ATOM 2951 C CA . LEU B 2 68 ? 160.481 167.879 155.134 1.00 8.05 48 LEU B CA 1
ATOM 2952 C C . LEU B 2 68 ? 161.189 166.559 155.429 1.00 8.05 48 LEU B C 1
ATOM 2953 O O . LEU B 2 68 ? 160.875 165.883 156.410 1.00 8.05 48 LEU B O 1
ATOM 2958 N N . PRO B 2 69 ? 162.163 166.166 154.592 1.00 6.09 49 PRO B N 1
ATOM 2959 C CA . PRO B 2 69 ? 162.736 166.863 153.437 1.00 6.09 49 PRO B CA 1
ATOM 2960 C C . PRO B 2 69 ? 161.847 166.839 152.204 1.00 6.09 49 PRO B C 1
ATOM 2961 O O . PRO B 2 69 ? 160.876 166.092 152.150 1.00 6.09 49 PRO B O 1
ATOM 2965 N N . LEU B 2 70 ? 162.182 167.665 151.222 1.00 8.36 50 LEU B N 1
ATOM 2966 C CA . LEU B 2 70 ? 161.511 167.663 149.933 1.00 8.36 50 LEU B CA 1
ATOM 2967 C C . LEU B 2 70 ? 162.431 167.031 148.898 1.00 8.36 50 LEU B C 1
ATOM 2968 O O . LEU B 2 70 ? 163.594 167.426 148.770 1.00 8.36 50 LEU B O 1
ATOM 2973 N N . LEU B 2 71 ? 161.912 166.040 148.180 1.00 9.00 51 LEU B N 1
ATOM 2974 C CA . LEU B 2 71 ? 162.689 165.272 147.216 1.00 9.00 51 LEU B CA 1
ATOM 2975 C C . LEU B 2 71 ? 162.530 165.873 145.825 1.00 9.00 51 LEU B C 1
ATOM 2976 O O . LEU B 2 71 ? 161.404 166.068 145.356 1.00 9.00 51 LEU B O 1
ATOM 2981 N N . LEU B 2 72 ? 163.649 166.163 145.165 1.00 9.83 52 LEU B N 1
ATOM 2982 C CA . LEU B 2 72 ? 163.632 166.647 143.793 1.00 9.83 52 LEU B CA 1
ATOM 2983 C C . LEU B 2 72 ? 163.989 165.520 142.834 1.00 9.83 52 LEU B C 1
ATOM 2984 O O . LEU B 2 72 ? 164.831 164.672 143.142 1.00 9.83 52 LEU B O 1
ATOM 2989 N N . MET B 2 73 ? 163.333 165.508 141.674 1.00 12.68 53 MET B N 1
ATOM 2990 C CA . MET B 2 73 ? 163.743 164.626 140.598 1.00 12.68 53 MET B CA 1
ATOM 2991 C C . MET B 2 73 ? 165.115 165.052 140.082 1.00 12.68 53 MET B C 1
ATOM 2992 O O . MET B 2 73 ? 165.541 166.190 140.295 1.00 12.68 53 MET B O 1
ATOM 2997 N N . PRO B 2 74 ? 165.832 164.156 139.396 1.00 13.24 54 PRO B N 1
ATOM 2998 C CA . PRO B 2 74 ? 167.129 164.567 138.832 1.00 13.24 54 PRO B CA 1
ATOM 2999 C C . PRO B 2 74 ? 166.992 165.636 137.766 1.00 13.24 54 PRO B C 1
ATOM 3000 O O . PRO B 2 74 ? 167.862 166.509 137.651 1.00 13.24 54 PRO B O 1
ATOM 3004 N N . GLU B 2 75 ? 165.909 165.598 136.989 1.00 11.83 55 GLU B N 1
ATOM 3005 C CA . GLU B 2 75 ? 165.694 166.602 135.954 1.00 11.83 55 GLU B CA 1
ATOM 3006 C C . GLU B 2 75 ? 165.438 167.980 136.554 1.00 11.83 55 GLU B C 1
ATOM 3007 O O . GLU B 2 75 ? 165.945 168.987 136.046 1.00 11.83 55 GLU B O 1
ATOM 3013 N N . GLU B 2 76 ? 164.663 168.048 137.640 1.00 12.29 56 GLU B N 1
ATOM 3014 C CA . GLU B 2 76 ? 164.440 169.335 138.291 1.00 12.29 56 GLU B CA 1
ATOM 3015 C C . GLU B 2 76 ? 165.736 169.902 138.851 1.00 12.29 56 GLU B C 1
ATOM 3016 O O . GLU B 2 76 ? 166.004 171.101 138.713 1.00 12.29 56 GLU B O 1
ATOM 3022 N N . ALA B 2 77 ? 166.563 169.056 139.469 1.00 10.01 57 ALA B N 1
ATOM 3023 C CA . ALA B 2 77 ? 167.817 169.538 140.037 1.00 10.01 57 ALA B CA 1
ATOM 3024 C C . ALA B 2 77 ? 168.781 169.982 138.946 1.00 10.01 57 ALA B C 1
ATOM 3025 O O . ALA B 2 77 ? 169.482 170.987 139.103 1.00 10.01 57 ALA B O 1
ATOM 3027 N N . ARG B 2 78 ? 168.814 169.261 137.824 1.00 10.33 58 ARG B N 1
ATOM 3028 C CA . ARG B 2 78 ? 169.682 169.657 136.721 1.00 10.33 58 ARG B CA 1
ATOM 3029 C C . ARG B 2 78 ? 169.227 170.976 136.108 1.00 10.33 58 ARG B C 1
ATOM 3030 O O . ARG B 2 78 ? 170.047 171.863 135.840 1.00 10.33 58 ARG B O 1
ATOM 3038 N N . LEU B 2 79 ? 167.919 171.122 135.876 1.00 8.75 59 LEU B N 1
ATOM 3039 C CA . LEU B 2 79 ? 167.387 172.379 135.362 1.00 8.75 59 LEU B CA 1
ATOM 3040 C C . LEU B 2 79 ? 167.669 173.538 136.305 1.00 8.75 59 LEU B C 1
ATOM 3041 O O . LEU B 2 79 ? 168.035 174.631 135.856 1.00 8.75 59 LEU B O 1
ATOM 3046 N N . LEU B 2 80 ? 167.551 173.310 137.613 1.00 8.98 60 LEU B N 1
ATOM 3047 C CA . LEU B 2 80 ? 167.766 174.383 138.573 1.00 8.98 60 LEU B CA 1
ATOM 3048 C C . LEU B 2 80 ? 169.238 174.754 138.672 1.00 8.98 60 LEU B C 1
ATOM 3049 O O . LEU B 2 80 ? 169.573 175.927 138.865 1.00 8.98 60 LEU B O 1
ATOM 3054 N N . ALA B 2 81 ? 170.131 173.772 138.555 1.00 10.45 61 ALA B N 1
ATOM 3055 C CA . ALA B 2 81 ? 171.555 174.080 138.512 1.00 10.45 61 ALA B CA 1
ATOM 3056 C C . ALA B 2 81 ? 171.912 174.858 137.253 1.00 10.45 61 ALA B C 1
ATOM 3057 O O . ALA B 2 81 ? 172.735 175.780 137.297 1.00 10.45 61 ALA B O 1
ATOM 3059 N N . GLU B 2 82 ? 171.302 174.505 136.119 1.00 12.33 62 GLU B N 1
ATOM 3060 C CA . GLU B 2 82 ? 171.664 175.149 134.860 1.00 12.33 62 GLU B CA 1
ATOM 3061 C C . GLU B 2 82 ? 171.158 176.585 134.792 1.00 12.33 62 GLU B C 1
ATOM 3062 O O . GLU B 2 82 ? 171.900 177.490 134.394 1.00 12.33 62 GLU B O 1
ATOM 3068 N N . ILE B 2 83 ? 169.901 176.826 135.170 1.00 12.15 63 ILE B N 1
ATOM 3069 C CA . ILE B 2 83 ? 169.389 178.195 135.120 1.00 12.15 63 ILE B CA 1
ATOM 3070 C C . ILE B 2 83 ? 170.013 179.033 136.231 1.00 12.15 63 ILE B C 1
ATOM 3071 O O . ILE B 2 83 ? 169.795 180.246 136.302 1.00 12.15 63 ILE B O 1
ATOM 3076 N N . GLY B 2 84 ? 170.798 178.399 137.097 1.00 13.63 64 GLY B N 1
ATOM 3077 C CA . GLY B 2 84 ? 171.560 179.131 138.089 1.00 13.63 64 GLY B CA 1
ATOM 3078 C C . GLY B 2 84 ? 170.795 179.534 139.325 1.00 13.63 64 GLY B C 1
ATOM 3079 O O . GLY B 2 84 ? 171.082 180.585 139.905 1.00 13.63 64 GLY B O 1
ATOM 3080 N N . ALA B 2 85 ? 169.832 178.725 139.758 1.00 13.47 65 ALA B N 1
ATOM 3081 C CA . ALA B 2 85 ? 169.040 179.038 140.938 1.00 13.47 65 ALA B CA 1
ATOM 3082 C C . ALA B 2 85 ? 169.494 178.292 142.182 1.00 13.47 65 ALA B C 1
ATOM 3083 O O . ALA B 2 85 ? 169.299 178.793 143.292 1.00 13.47 65 ALA B O 1
ATOM 3085 N N . VAL B 2 86 ? 170.085 177.108 142.027 1.00 11.39 66 VAL B N 1
ATOM 3086 C CA . VAL B 2 86 ? 170.563 176.329 143.162 1.00 11.39 66 VAL B CA 1
ATOM 3087 C C . VAL B 2 86 ? 172.044 176.037 142.981 1.00 11.39 66 VAL B C 1
ATOM 3088 O O . VAL B 2 86 ? 172.665 176.482 142.011 1.00 11.39 66 VAL B O 1
ATOM 3092 N N . THR B 2 87 ? 172.615 175.286 143.918 1.00 14.94 67 THR B N 1
ATOM 3093 C CA . THR B 2 87 ? 174.006 174.852 143.834 1.00 14.94 67 THR B CA 1
ATOM 3094 C C . THR B 2 87 ? 174.060 173.423 144.350 1.00 14.94 67 THR B C 1
ATOM 3095 O O . THR B 2 87 ? 173.914 173.196 145.553 1.00 14.94 67 THR B O 1
ATOM 3099 N N . LEU B 2 88 ? 174.253 172.465 143.450 1.00 13.39 68 LEU B N 1
ATOM 3100 C CA . LEU B 2 88 ? 174.341 171.066 143.848 1.00 13.39 68 LEU B CA 1
ATOM 3101 C C . LEU B 2 88 ? 175.685 170.810 144.510 1.00 13.39 68 LEU B C 1
ATOM 3102 O O . LEU B 2 88 ? 176.733 170.884 143.862 1.00 13.39 68 LEU B O 1
ATOM 3107 N N . VAL B 2 89 ? 175.661 170.534 145.806 1.00 14.06 69 VAL B N 1
ATOM 3108 C CA . VAL B 2 89 ? 176.840 170.117 146.525 1.00 14.06 69 VAL B CA 1
ATOM 3109 C C . VAL B 2 89 ? 176.748 168.616 146.786 1.00 14.06 69 VAL B C 1
ATOM 3110 O O . VAL B 2 89 ? 175.709 167.993 146.597 1.00 14.06 69 VAL B O 1
ATOM 3114 N N . SER B 2 90 ? 177.856 168.031 147.219 1.00 15.79 70 SER B N 1
ATOM 3115 C CA . SER B 2 90 ? 177.872 166.661 147.706 1.00 15.79 70 SER B CA 1
ATOM 3116 C C . SER B 2 90 ? 177.758 166.684 149.223 1.00 15.79 70 SER B C 1
ATOM 3117 O O . SER B 2 90 ? 178.351 167.541 149.885 1.00 15.79 70 SER B O 1
ATOM 3120 N N . ALA B 2 91 ? 176.980 165.752 149.764 1.00 20.27 71 ALA B N 1
ATOM 3121 C CA . ALA B 2 91 ? 176.671 165.763 151.187 1.00 20.27 71 ALA B CA 1
ATOM 3122 C C . ALA B 2 91 ? 177.958 165.712 152.004 1.00 20.27 71 ALA B C 1
ATOM 3123 O O . ALA B 2 91 ? 178.756 164.781 151.835 1.00 20.27 71 ALA B O 1
ATOM 3125 N N . PRO B 2 92 ? 178.199 166.679 152.887 1.00 24.92 72 PRO B N 1
ATOM 3126 C CA . PRO B 2 92 ? 179.481 166.727 153.598 1.00 24.92 72 PRO B CA 1
ATOM 3127 C C . PRO B 2 92 ? 179.649 165.549 154.541 1.00 24.92 72 PRO B C 1
ATOM 3128 O O . PRO B 2 92 ? 178.737 164.758 154.789 1.00 24.92 72 PRO B O 1
ATOM 3132 N N . ARG B 2 93 ? 180.861 165.452 155.081 1.00 36.67 73 ARG B N 1
ATOM 3133 C CA . ARG B 2 93 ? 181.229 164.454 156.069 1.00 36.67 73 ARG B CA 1
ATOM 3134 C C . ARG B 2 93 ? 181.864 165.183 157.243 1.00 36.67 73 ARG B C 1
ATOM 3135 O O . ARG B 2 93 ? 182.615 166.152 157.032 1.00 36.67 73 ARG B O 1
ATOM 3143 N N . PRO B 2 94 ? 181.563 164.793 158.485 1.00 42.00 74 PRO B N 1
ATOM 3144 C CA . PRO B 2 94 ? 182.185 165.449 159.640 1.00 42.00 74 PRO B CA 1
ATOM 3145 C C . PRO B 2 94 ? 183.702 165.507 159.502 1.00 42.00 74 PRO B C 1
ATOM 3146 O O . PRO B 2 94 ? 184.344 164.574 159.016 1.00 42.00 74 PRO B O 1
ATOM 3150 N N . ASP B 2 95 ? 184.268 166.625 159.948 1.00 47.34 75 ASP B N 1
ATOM 3151 C CA . ASP B 2 95 ? 185.674 166.924 159.700 1.00 47.34 75 ASP B CA 1
ATOM 3152 C C . ASP B 2 95 ? 186.583 166.262 160.731 1.00 47.34 75 ASP B C 1
ATOM 3153 O O . ASP B 2 95 ? 187.746 165.962 160.438 1.00 47.34 75 ASP B O 1
ATOM 3158 N N . SER B 2 96 ? 186.083 166.076 161.953 1.00 46.33 76 SER B N 1
ATOM 3159 C CA . SER B 2 96 ? 186.763 165.383 163.044 1.00 46.33 76 SER B CA 1
ATOM 3160 C C . SER B 2 96 ? 187.885 166.241 163.617 1.00 46.33 76 SER B C 1
ATOM 3161 O O . SER B 2 96 ? 188.471 165.889 164.643 1.00 46.33 76 SER B O 1
ATOM 3164 N N . ARG B 2 97 ? 188.191 167.370 162.981 1.00 48.18 77 ARG B N 1
ATOM 3165 C CA . ARG B 2 97 ? 189.064 168.353 163.608 1.00 48.18 77 ARG B CA 1
ATOM 3166 C C . ARG B 2 97 ? 188.265 169.483 164.230 1.00 48.18 77 ARG B C 1
ATOM 3167 O O . ARG B 2 97 ? 188.783 170.198 165.096 1.00 48.18 77 ARG B O 1
ATOM 3175 N N . HIS B 2 98 ? 187.015 169.655 163.799 1.00 47.41 78 HIS B N 1
ATOM 3176 C CA . HIS B 2 98 ? 186.062 170.530 164.473 1.00 47.41 78 HIS B CA 1
ATOM 3177 C C . HIS B 2 98 ? 185.136 169.635 165.293 1.00 47.41 78 HIS B C 1
ATOM 3178 O O . HIS B 2 98 ? 183.991 169.368 164.925 1.00 47.41 78 HIS B O 1
ATOM 3185 N N . HIS B 2 99 ? 185.647 169.160 166.416 1.00 38.69 79 HIS B N 1
ATOM 3186 C CA . HIS B 2 99 ? 184.818 168.343 167.297 1.00 38.69 79 HIS B CA 1
ATOM 3187 C C . HIS B 2 99 ? 184.823 168.815 168.742 1.00 38.69 79 HIS B C 1
ATOM 3188 O O . HIS B 2 99 ? 183.787 168.747 169.403 1.00 38.69 79 HIS B O 1
ATOM 3195 N N . SER B 2 100 ? 185.958 169.296 169.251 1.00 38.25 80 SER B N 1
ATOM 3196 C CA . SER B 2 100 ? 186.027 169.642 170.668 1.00 38.25 80 SER B CA 1
ATOM 3197 C C . SER B 2 100 ? 185.267 170.929 170.967 1.00 38.25 80 SER B C 1
ATOM 3198 O O . SER B 2 100 ? 184.484 170.987 171.928 1.00 38.25 80 SER B O 1
ATOM 3201 N N . LEU B 2 101 ? 185.486 171.972 170.162 1.00 38.43 81 LEU B N 1
ATOM 3202 C CA . LEU B 2 101 ? 184.696 173.185 170.320 1.00 38.43 81 LEU B CA 1
ATOM 3203 C C . LEU B 2 101 ? 183.220 172.898 170.086 1.00 38.43 81 LEU B C 1
ATOM 3204 O O . LEU B 2 101 ? 182.356 173.486 170.743 1.00 38.43 81 LEU B O 1
ATOM 3209 N N . ALA B 2 102 ? 182.914 171.989 169.157 1.00 36.60 82 ALA B N 1
ATOM 3210 C CA . ALA B 2 102 ? 181.541 171.528 168.981 1.00 36.60 82 ALA B CA 1
ATOM 3211 C C . ALA B 2 102 ? 180.975 170.968 170.282 1.00 36.60 82 ALA B C 1
ATOM 3212 O O . ALA B 2 102 ? 179.856 171.306 170.684 1.00 36.60 82 ALA B O 1
ATOM 3214 N N . LEU B 2 103 ? 181.742 170.106 170.955 1.00 34.65 83 LEU B N 1
ATOM 3215 C CA . LEU B 2 103 ? 181.274 169.500 172.199 1.00 34.65 83 LEU B CA 1
ATOM 3216 C C . LEU B 2 103 ? 181.032 170.555 173.270 1.00 34.65 83 LEU B C 1
ATOM 3217 O O . LEU B 2 103 ? 179.987 170.554 173.934 1.00 34.65 83 LEU B O 1
ATOM 3222 N N . THR B 2 104 ? 181.996 171.460 173.463 1.00 37.58 84 THR B N 1
ATOM 3223 C CA . THR B 2 104 ? 181.841 172.462 174.513 1.00 37.58 84 THR B CA 1
ATOM 3224 C C . THR B 2 104 ? 180.695 173.417 174.200 1.00 37.58 84 THR B C 1
ATOM 3225 O O . THR B 2 104 ? 179.954 173.826 175.104 1.00 37.58 84 THR B O 1
ATOM 3229 N N . SER B 2 105 ? 180.523 173.772 172.925 1.00 36.67 85 SER B N 1
ATOM 3230 C CA . SER B 2 105 ? 179.410 174.624 172.530 1.00 36.67 85 SER B CA 1
ATOM 3231 C C . SER B 2 105 ? 178.078 173.944 172.808 1.00 36.67 85 SER B C 1
ATOM 3232 O O . SER B 2 105 ? 177.157 174.565 173.350 1.00 36.67 85 SER B O 1
ATOM 3235 N N . PHE B 2 106 ? 177.949 172.669 172.430 1.00 35.66 86 PHE B N 1
ATOM 3236 C CA . PHE B 2 106 ? 176.710 171.952 172.712 1.00 35.66 86 PHE B CA 1
ATOM 3237 C C . PHE B 2 106 ? 176.437 171.893 174.204 1.00 35.66 86 PHE B C 1
ATOM 3238 O O . PHE B 2 106 ? 175.293 172.059 174.639 1.00 35.66 86 PHE B O 1
ATOM 3246 N N . LYS B 2 107 ? 177.475 171.646 175.004 1.00 37.80 87 LYS B N 1
ATOM 3247 C CA . LYS B 2 107 ? 177.277 171.537 176.445 1.00 37.80 87 LYS B CA 1
ATOM 3248 C C . LYS B 2 107 ? 176.801 172.860 177.031 1.00 37.80 87 LYS B C 1
ATOM 3249 O O . LYS B 2 107 ? 175.836 172.895 177.807 1.00 37.80 87 LYS B O 1
ATOM 3255 N N . ARG B 2 108 ? 177.446 173.962 176.643 1.00 40.49 88 ARG B N 1
ATOM 3256 C CA . ARG B 2 108 ? 177.041 175.277 177.128 1.00 40.49 88 ARG B CA 1
ATOM 3257 C C . ARG B 2 108 ? 175.617 175.612 176.701 1.00 40.49 88 ARG B C 1
ATOM 3258 O O . ARG B 2 108 ? 174.816 176.107 177.505 1.00 40.49 88 ARG B O 1
ATOM 3266 N N . GLN B 2 109 ? 175.287 175.360 175.429 1.00 38.72 89 GLN B N 1
ATOM 3267 C CA . GLN B 2 109 ? 173.952 175.674 174.932 1.00 38.72 89 GLN B CA 1
ATOM 3268 C C . GLN B 2 109 ? 172.887 174.864 175.657 1.00 38.72 89 GLN B C 1
ATOM 3269 O O . GLN B 2 109 ? 171.855 175.404 176.065 1.00 38.72 89 GLN B O 1
ATOM 3275 N N . GLN B 2 110 ? 173.112 173.557 175.809 1.00 38.59 90 GLN B N 1
ATOM 3276 C CA . GLN B 2 110 ? 172.172 172.713 176.537 1.00 38.59 90 GLN B CA 1
ATOM 3277 C C . GLN B 2 110 ? 171.964 173.232 177.954 1.00 38.59 90 GLN B C 1
ATOM 3278 O O . GLN B 2 110 ? 170.825 173.384 178.415 1.00 38.59 90 GLN B O 1
ATOM 3284 N N . GLU B 2 111 ? 173.063 173.554 178.647 1.00 40.68 91 GLU B N 1
ATOM 3285 C CA . GLU B 2 111 ? 172.951 173.996 180.033 1.00 40.68 91 GLU B CA 1
ATOM 3286 C C . GLU B 2 111 ? 172.176 175.303 180.145 1.00 40.68 91 GLU B C 1
ATOM 3287 O O . GLU B 2 111 ? 171.291 175.437 181.001 1.00 40.68 91 GLU B O 1
ATOM 3293 N N . GLU B 2 112 ? 172.471 176.271 179.277 1.00 41.71 92 GLU B N 1
ATOM 3294 C CA . GLU B 2 112 ? 171.836 177.577 179.418 1.00 41.71 92 GLU B CA 1
ATOM 3295 C C . GLU B 2 112 ? 170.383 177.531 178.963 1.00 41.71 92 GLU B C 1
ATOM 3296 O O . GLU B 2 112 ? 169.514 178.162 179.571 1.00 41.71 92 GLU B O 1
ATOM 3302 N N . SER B 2 113 ? 170.092 176.788 177.893 1.00 36.97 93 SER B N 1
ATOM 3303 C CA . SER B 2 113 ? 168.710 176.656 177.457 1.00 36.97 93 SER B CA 1
ATOM 3304 C C . SER B 2 113 ? 167.874 175.856 178.438 1.00 36.97 93 SER B C 1
ATOM 3305 O O . SER B 2 113 ? 166.652 176.023 178.464 1.00 36.97 93 SER B O 1
ATOM 3308 N N . PHE B 2 114 ? 168.496 174.995 179.246 1.00 35.30 94 PHE B N 1
ATOM 3309 C CA . PHE B 2 114 ? 167.753 174.323 180.305 1.00 35.30 94 PHE B CA 1
ATOM 3310 C C . PHE B 2 114 ? 167.482 175.271 181.466 1.00 35.30 94 PHE B C 1
ATOM 3311 O O . PHE B 2 114 ? 166.337 175.425 181.905 1.00 35.30 94 PHE B O 1
ATOM 3319 N N . GLN B 2 115 ? 168.526 175.923 181.979 1.00 38.26 95 GLN B N 1
ATOM 3320 C CA . GLN B 2 115 ? 168.322 176.751 183.163 1.00 38.26 95 GLN B CA 1
ATOM 3321 C C . GLN B 2 115 ? 167.630 178.079 182.862 1.00 38.26 95 GLN B C 1
ATOM 3322 O O . GLN B 2 115 ? 167.469 178.887 183.784 1.00 38.26 95 GLN B O 1
ATOM 3328 N N . GLU B 2 116 ? 167.216 178.332 181.621 1.00 38.40 96 GLU B N 1
ATOM 3329 C CA . GLU B 2 116 ? 166.415 179.505 181.296 1.00 38.40 96 GLU B CA 1
ATOM 3330 C C . GLU B 2 116 ? 164.959 179.177 181.002 1.00 38.40 96 GLU B C 1
ATOM 3331 O O . GLU B 2 116 ? 164.161 180.098 180.811 1.00 38.40 96 GLU B O 1
ATOM 3337 N N . GLN B 2 117 ? 164.588 177.896 180.959 1.00 32.94 97 GLN B N 1
ATOM 3338 C CA . GLN B 2 117 ? 163.180 177.536 180.846 1.00 32.94 97 GLN B CA 1
ATOM 3339 C C . GLN B 2 117 ? 162.471 177.617 182.190 1.00 32.94 97 GLN B C 1
ATOM 3340 O O . GLN B 2 117 ? 161.254 177.832 182.237 1.00 32.94 97 GLN B O 1
ATOM 3346 N N . SER B 2 118 ? 163.219 177.447 183.283 1.00 35.60 98 SER B N 1
ATOM 3347 C CA . SER B 2 118 ? 162.630 177.497 184.616 1.00 35.60 98 SER B CA 1
ATOM 3348 C C . SER B 2 118 ? 161.995 178.853 184.903 1.00 35.60 98 SER B C 1
ATOM 3349 O O . SER B 2 118 ? 160.954 178.930 185.565 1.00 35.60 98 SER B O 1
ATOM 3352 N N . ALA B 2 119 ? 162.596 179.933 184.402 1.00 36.53 99 ALA B N 1
ATOM 3353 C CA . ALA B 2 119 ? 162.103 181.272 184.718 1.00 36.53 99 ALA B CA 1
ATOM 3354 C C . ALA B 2 119 ? 160.721 181.510 184.118 1.00 36.53 99 ALA B C 1
ATOM 3355 O O . ALA B 2 119 ? 159.760 181.826 184.836 1.00 36.53 99 ALA B O 1
ATOM 3357 N N . LEU B 2 120 ? 160.600 181.373 182.796 1.00 36.19 100 LEU B N 1
ATOM 3358 C CA . LEU B 2 120 ? 159.294 181.574 182.188 1.00 36.19 100 LEU B CA 1
ATOM 3359 C C . LEU B 2 120 ? 158.315 180.475 182.566 1.00 36.19 100 LEU B C 1
ATOM 3360 O O . LEU B 2 120 ? 157.109 180.726 182.572 1.00 36.19 100 LEU B O 1
ATOM 3365 N N . ALA B 2 121 ? 158.800 179.285 182.929 1.00 37.22 101 ALA B N 1
ATOM 3366 C CA . ALA B 2 121 ? 157.912 178.281 183.506 1.00 37.22 101 ALA B CA 1
ATOM 3367 C C . ALA B 2 121 ? 157.276 178.792 184.794 1.00 37.22 101 ALA B C 1
ATOM 3368 O O . ALA B 2 121 ? 156.057 178.703 184.975 1.00 37.22 101 ALA B O 1
ATOM 3370 N N . ALA B 2 122 ? 158.093 179.329 185.704 1.00 40.55 102 ALA B N 1
ATOM 3371 C CA . ALA B 2 122 ? 157.576 179.859 186.963 1.00 40.55 102 ALA B CA 1
ATOM 3372 C C . ALA B 2 122 ? 156.587 180.991 186.722 1.00 40.55 102 ALA B C 1
ATOM 3373 O O . ALA B 2 122 ? 155.522 181.047 187.352 1.00 40.55 102 ALA B O 1
ATOM 3375 N N . GLU B 2 123 ? 156.938 181.924 185.834 1.00 42.34 103 GLU B N 1
ATOM 3376 C CA . GLU B 2 123 ? 156.036 183.035 185.542 1.00 42.34 103 GLU B CA 1
ATOM 3377 C C . GLU B 2 123 ? 154.710 182.547 184.961 1.00 42.34 103 GLU B C 1
ATOM 3378 O O . GLU B 2 123 ? 153.633 182.956 185.411 1.00 42.34 103 GLU B O 1
ATOM 3384 N N . ALA B 2 124 ? 154.771 181.690 183.936 1.00 43.71 104 ALA B N 1
ATOM 3385 C CA . ALA B 2 124 ? 153.550 181.154 183.346 1.00 43.71 104 ALA B CA 1
ATOM 3386 C C . ALA B 2 124 ? 152.723 180.375 184.361 1.00 43.71 104 ALA B C 1
ATOM 3387 O O . ALA B 2 124 ? 151.491 180.372 184.281 1.00 43.71 104 ALA B O 1
ATOM 3389 N N . ARG B 2 125 ? 153.369 179.736 185.339 1.00 46.33 105 ARG B N 1
ATOM 3390 C CA . ARG B 2 125 ? 152.612 178.993 186.341 1.00 46.33 105 ARG B CA 1
ATOM 3391 C C . ARG B 2 125 ? 151.913 179.931 187.316 1.00 46.33 105 ARG B C 1
ATOM 3392 O O . ARG B 2 125 ? 150.739 179.725 187.649 1.00 46.33 105 ARG B O 1
ATOM 3400 N N . GLU B 2 126 ? 152.611 180.974 187.769 1.00 46.77 106 GLU B N 1
ATOM 3401 C CA . GLU B 2 126 ? 151.960 181.991 188.591 1.00 46.77 106 GLU B CA 1
ATOM 3402 C C . GLU B 2 126 ? 150.808 182.652 187.842 1.00 46.77 106 GLU B C 1
ATOM 3403 O O . GLU B 2 126 ? 149.794 183.015 188.452 1.00 46.77 106 GLU B O 1
ATOM 3409 N N . THR B 2 127 ? 150.930 182.780 186.519 1.00 47.32 107 THR B N 1
ATOM 3410 C CA . THR B 2 127 ? 149.868 183.385 185.721 1.00 47.32 107 THR B CA 1
ATOM 3411 C C . THR B 2 127 ? 148.673 182.450 185.573 1.00 47.32 107 THR B C 1
ATOM 3412 O O . THR B 2 127 ? 147.521 182.892 185.659 1.00 47.32 107 THR B O 1
ATOM 3416 N N . ARG B 2 128 ? 148.925 181.159 185.350 1.00 50.66 108 ARG B N 1
ATOM 3417 C CA . ARG B 2 128 ? 147.848 180.181 185.285 1.00 50.66 108 ARG B CA 1
ATOM 3418 C C . ARG B 2 128 ? 147.235 179.904 186.650 1.00 50.66 108 ARG B C 1
ATOM 3419 O O . ARG B 2 128 ? 146.172 179.278 186.723 1.00 50.66 108 ARG B O 1
ATOM 3427 N N . ARG B 2 129 ? 147.870 180.355 187.729 1.00 51.11 109 ARG B N 1
ATOM 3428 C CA . ARG B 2 129 ? 147.262 180.271 189.052 1.00 51.11 109 ARG B CA 1
ATOM 3429 C C . ARG B 2 129 ? 146.436 181.505 189.394 1.00 51.11 109 ARG B C 1
ATOM 3430 O O . ARG B 2 129 ? 145.296 181.377 189.847 1.00 51.11 109 ARG B O 1
ATOM 3438 N N . GLN B 2 130 ? 146.984 182.705 189.185 1.00 48.94 110 GLN B N 1
ATOM 3439 C CA . GLN B 2 130 ? 146.244 183.920 189.510 1.00 48.94 110 GLN B CA 1
ATOM 3440 C C . GLN B 2 130 ? 145.044 184.152 188.599 1.00 48.94 110 GLN B C 1
ATOM 3441 O O . GLN B 2 130 ? 144.236 185.041 188.888 1.00 48.94 110 GLN B O 1
ATOM 3447 N N . GLU B 2 131 ? 144.902 183.381 187.519 1.00 52.45 111 GLU B N 1
ATOM 3448 C CA . GLU B 2 131 ? 143.748 183.535 186.641 1.00 52.45 111 GLU B CA 1
ATOM 3449 C C . GLU B 2 131 ? 142.506 182.880 187.232 1.00 52.45 111 GLU B C 1
ATOM 3450 O O . GLU B 2 131 ? 141.390 183.372 187.038 1.00 52.45 111 GLU B O 1
ATOM 3456 N N . LEU B 2 132 ? 142.677 181.773 187.950 1.00 46.68 112 LEU B N 1
ATOM 3457 C CA . LEU B 2 132 ? 141.573 181.028 188.545 1.00 46.68 112 LEU B CA 1
ATOM 3458 C C . LEU B 2 132 ? 141.799 180.844 190.039 1.00 46.68 112 LEU B C 1
ATOM 3459 O O . LEU B 2 132 ? 141.437 179.827 190.633 1.00 46.68 112 LEU B O 1
ATOM 3464 N N . LEU B 2 133 ? 142.375 181.862 190.679 1.00 45.38 113 LEU B N 1
ATOM 3465 C CA . LEU B 2 133 ? 142.609 181.790 192.118 1.00 45.38 113 LEU B CA 1
ATOM 3466 C C . LEU B 2 133 ? 141.294 181.775 192.886 1.00 45.38 113 LEU B C 1
ATOM 3467 O O . LEU B 2 133 ? 141.173 181.092 193.912 1.00 45.38 113 LEU B O 1
ATOM 3472 N N . GLU B 2 134 ? 140.306 182.547 192.420 1.00 43.91 114 GLU B N 1
ATOM 3473 C CA . GLU B 2 134 ? 139.018 182.593 193.105 1.00 43.91 114 GLU B CA 1
ATOM 3474 C C . GLU B 2 134 ? 138.384 181.208 193.189 1.00 43.91 114 GLU B C 1
ATOM 3475 O O . GLU B 2 134 ? 137.802 180.843 194.218 1.00 43.91 114 GLU B O 1
ATOM 3481 N N . LYS B 2 135 ? 138.499 180.417 192.121 1.00 43.48 115 LYS B N 1
ATOM 3482 C CA . LYS B 2 135 ? 137.977 179.056 192.150 1.00 43.48 115 LYS B CA 1
ATOM 3483 C C . LYS B 2 135 ? 138.733 178.203 193.161 1.00 43.48 115 LYS B C 1
ATOM 3484 O O . LYS B 2 135 ? 138.129 177.399 193.881 1.00 43.48 115 LYS B O 1
ATOM 3490 N N . ILE B 2 136 ? 140.058 178.358 193.219 1.00 41.40 116 ILE B N 1
ATOM 3491 C CA . ILE B 2 136 ? 140.861 177.632 194.200 1.00 41.40 116 ILE B CA 1
ATOM 3492 C C . ILE B 2 136 ? 140.390 177.950 195.613 1.00 41.40 116 ILE B C 1
ATOM 3493 O O . ILE B 2 136 ? 140.188 177.052 196.437 1.00 41.40 116 ILE B O 1
ATOM 3498 N N . THR B 2 137 ? 140.205 179.237 195.910 1.00 42.17 117 THR B N 1
ATOM 3499 C CA . THR B 2 137 ? 139.794 179.644 197.252 1.00 42.17 117 THR B CA 1
ATOM 3500 C C . THR B 2 137 ? 138.391 179.149 197.577 1.00 42.17 117 THR B C 1
ATOM 3501 O O . THR B 2 137 ? 138.134 178.687 198.695 1.00 42.17 117 THR B O 1
ATOM 3505 N N . GLU B 2 138 ? 137.470 179.238 196.615 1.00 41.92 118 GLU B N 1
ATOM 3506 C CA . GLU B 2 138 ? 136.108 178.768 196.846 1.00 41.92 118 GLU B CA 1
ATOM 3507 C C . GLU B 2 138 ? 136.084 177.271 197.122 1.00 41.92 118 GLU B C 1
ATOM 3508 O O . GLU B 2 138 ? 135.432 176.818 198.073 1.00 41.92 118 GLU B O 1
ATOM 3514 N N . GLY B 2 139 ? 136.803 176.490 196.313 1.00 40.27 119 GLY B N 1
ATOM 3515 C CA . GLY B 2 139 ? 136.840 175.055 196.534 1.00 40.27 119 GLY B CA 1
ATOM 3516 C C . GLY B 2 139 ? 137.518 174.681 197.839 1.00 40.27 119 GLY B C 1
ATOM 3517 O O . GLY B 2 139 ? 137.074 173.766 198.537 1.00 40.27 119 GLY B O 1
ATOM 3518 N N . GLN B 2 140 ? 138.585 175.398 198.201 1.00 41.43 120 GLN B N 1
ATOM 3519 C CA . GLN B 2 140 ? 139.276 175.122 199.456 1.00 41.43 120 GLN B CA 1
ATOM 3520 C C . GLN B 2 140 ? 138.385 175.425 200.651 1.00 41.43 120 GLN B C 1
ATOM 3521 O O . GLN B 2 140 ? 138.345 174.654 201.621 1.00 41.43 120 GLN B O 1
ATOM 3527 N N . ALA B 2 141 ? 137.657 176.543 200.596 1.00 41.93 121 ALA B N 1
ATOM 3528 C CA . ALA B 2 141 ? 136.760 176.881 201.691 1.00 41.93 121 ALA B CA 1
ATOM 3529 C C . ALA B 2 141 ? 135.613 175.889 201.790 1.00 41.93 121 ALA B C 1
ATOM 3530 O O . ALA B 2 141 ? 135.244 175.485 202.898 1.00 41.93 121 ALA B O 1
ATOM 3532 N N . ALA B 2 142 ? 135.054 175.465 200.654 1.00 42.55 122 ALA B N 1
ATOM 3533 C CA . ALA B 2 142 ? 134.006 174.450 200.687 1.00 42.55 122 ALA B CA 1
ATOM 3534 C C . ALA B 2 142 ? 134.524 173.157 201.305 1.00 42.55 122 ALA B C 1
ATOM 3535 O O . ALA B 2 142 ? 133.869 172.559 202.170 1.00 42.55 122 ALA B O 1
ATOM 3537 N N . LYS B 2 143 ? 135.704 172.710 200.866 1.00 44.64 123 LYS B N 1
ATOM 3538 C CA . LYS B 2 143 ? 136.329 171.516 201.423 1.00 44.64 123 LYS B CA 1
ATOM 3539 C C . LYS B 2 143 ? 136.463 171.604 202.938 1.00 44.64 123 LYS B C 1
ATOM 3540 O O . LYS B 2 143 ? 136.018 170.711 203.667 1.00 44.64 123 LYS B O 1
ATOM 3546 N N . LYS B 2 144 ? 137.084 172.679 203.433 1.00 47.78 124 LYS B N 1
ATOM 3547 C CA . LYS B 2 144 ? 137.368 172.725 204.864 1.00 47.78 124 LYS B CA 1
ATOM 3548 C C . LYS B 2 144 ? 136.109 172.976 205.691 1.00 47.78 124 LYS B C 1
ATOM 3549 O O . LYS B 2 144 ? 136.026 172.517 206.834 1.00 47.78 124 LYS B O 1
ATOM 3555 N N . GLN B 2 145 ? 135.098 173.652 205.137 1.00 49.58 125 GLN B N 1
ATOM 3556 C CA . GLN B 2 145 ? 133.859 173.806 205.892 1.00 49.58 125 GLN B CA 1
ATOM 3557 C C . GLN B 2 145 ? 133.056 172.514 205.945 1.00 49.58 125 GLN B C 1
ATOM 3558 O O . GLN B 2 145 ? 132.407 172.240 206.961 1.00 49.58 125 GLN B O 1
ATOM 3564 N N . LYS B 2 146 ? 133.088 171.700 204.886 1.00 49.27 126 LYS B N 1
ATOM 3565 C CA . LYS B 2 146 ? 132.454 170.391 204.997 1.00 49.27 126 LYS B CA 1
ATOM 3566 C C . LYS B 2 146 ? 133.257 169.479 205.917 1.00 49.27 126 LYS B C 1
ATOM 3567 O O . LYS B 2 146 ? 132.678 168.637 206.614 1.00 49.27 126 LYS B O 1
ATOM 3573 N N . LEU B 2 147 ? 134.579 169.664 205.971 1.00 48.18 127 LEU B N 1
ATOM 3574 C CA . LEU B 2 147 ? 135.376 168.950 206.963 1.00 48.18 127 LEU B CA 1
ATOM 3575 C C . LEU B 2 147 ? 134.980 169.369 208.376 1.00 48.18 127 LEU B C 1
ATOM 3576 O O . LEU B 2 147 ? 134.921 168.536 209.285 1.00 48.18 127 LEU B O 1
ATOM 3581 N N . GLU B 2 148 ? 134.692 170.657 208.574 1.00 50.20 128 GLU B N 1
ATOM 3582 C CA . GLU B 2 148 ? 134.226 171.128 209.874 1.00 50.20 128 GLU B CA 1
ATOM 3583 C C . GLU B 2 148 ? 132.878 170.512 210.231 1.00 50.20 128 GLU B C 1
ATOM 3584 O O . GLU B 2 148 ? 132.705 169.970 211.329 1.00 50.20 128 GLU B O 1
ATOM 3590 N N . GLN B 2 149 ? 131.902 170.604 209.321 1.00 47.61 129 GLN B N 1
ATOM 3591 C CA . GLN B 2 149 ? 130.584 170.030 209.580 1.00 47.61 129 GLN B CA 1
ATOM 3592 C C . GLN B 2 149 ? 130.695 168.539 209.905 1.00 47.61 129 GLN B C 1
ATOM 3593 O O . GLN B 2 149 ? 129.982 168.024 210.773 1.00 47.61 129 GLN B O 1
ATOM 3599 N N . ALA B 2 150 ? 131.592 167.828 209.211 1.00 45.27 130 ALA B N 1
ATOM 3600 C CA . ALA B 2 150 ? 131.864 166.434 209.556 1.00 45.27 130 ALA B CA 1
ATOM 3601 C C . ALA B 2 150 ? 132.465 166.312 210.952 1.00 45.27 130 ALA B C 1
ATOM 3602 O O . ALA B 2 150 ? 132.145 165.375 211.691 1.00 45.27 130 ALA B O 1
ATOM 3604 N N . SER B 2 151 ? 133.355 167.239 211.320 1.00 46.54 131 SER B N 1
ATOM 3605 C CA . SER B 2 151 ? 133.953 167.209 212.652 1.00 46.54 131 SER B CA 1
ATOM 3606 C C . SER B 2 151 ? 132.894 167.375 213.737 1.00 46.54 131 SER B C 1
ATOM 3607 O O . SER B 2 151 ? 132.985 166.757 214.804 1.00 46.54 131 SER B O 1
ATOM 3610 N N . GLY B 2 152 ? 131.884 168.208 213.484 1.00 45.48 132 GLY B N 1
ATOM 3611 C CA . GLY B 2 152 ? 130.775 168.346 214.408 1.00 45.48 132 GLY B CA 1
ATOM 3612 C C . GLY B 2 152 ? 129.749 167.238 214.339 1.00 45.48 132 GLY B C 1
ATOM 3613 O O . GLY B 2 152 ? 128.834 167.204 215.167 1.00 45.48 132 GLY B O 1
ATOM 3614 N N . ALA B 2 153 ? 129.880 166.333 213.367 1.00 45.30 133 ALA B N 1
ATOM 3615 C CA . ALA B 2 153 ? 128.974 165.205 213.216 1.00 45.30 133 ALA B CA 1
ATOM 3616 C C . ALA B 2 153 ? 129.645 163.851 213.374 1.00 45.30 133 ALA B C 1
ATOM 3617 O O . ALA B 2 153 ? 128.937 162.843 213.468 1.00 45.30 133 ALA B O 1
ATOM 3619 N N . SER B 2 154 ? 130.974 163.794 213.402 1.00 43.82 134 SER B N 1
ATOM 3620 C CA . SER B 2 154 ? 131.695 162.533 213.547 1.00 43.82 134 SER B CA 1
ATOM 3621 C C . SER B 2 154 ? 131.383 161.855 214.876 1.00 43.82 134 SER B C 1
ATOM 3622 O O . SER B 2 154 ? 131.522 160.639 215.009 1.00 43.82 134 SER B O 1
ATOM 3625 N N . PRO B 2 199 ? 163.024 170.243 186.915 1.00 37.20 179 PRO B N 1
ATOM 3626 C CA . PRO B 2 199 ? 163.772 168.983 186.927 1.00 37.20 179 PRO B CA 1
ATOM 3627 C C . PRO B 2 199 ? 163.775 168.296 185.569 1.00 37.20 179 PRO B C 1
ATOM 3628 O O . PRO B 2 199 ? 162.985 168.663 184.701 1.00 37.20 179 PRO B O 1
ATOM 3632 N N . ARG B 2 200 ? 164.660 167.315 185.395 1.00 38.71 180 ARG B N 1
ATOM 3633 C CA . ARG B 2 200 ? 164.649 166.499 184.188 1.00 38.71 180 ARG B CA 1
ATOM 3634 C C . ARG B 2 200 ? 163.284 165.845 184.010 1.00 38.71 180 ARG B C 1
ATOM 3635 O O . ARG B 2 200 ? 162.560 165.596 184.979 1.00 38.71 180 ARG B O 1
ATOM 3643 N N . SER B 2 201 ? 162.938 165.576 182.751 1.00 32.42 181 SER B N 1
ATOM 3644 C CA . SER B 2 201 ? 161.639 165.156 182.235 1.00 32.42 181 SER B CA 1
ATOM 3645 C C . SER B 2 201 ? 160.654 166.318 182.212 1.00 32.42 181 SER B C 1
ATOM 3646 O O . SER B 2 201 ? 159.555 166.163 181.678 1.00 32.42 181 SER B O 1
ATOM 3649 N N . ALA B 2 202 ? 161.012 167.482 182.755 1.00 33.17 182 ALA B N 1
ATOM 3650 C CA . ALA B 2 202 ? 160.244 168.709 182.591 1.00 33.17 182 ALA B CA 1
ATOM 3651 C C . ALA B 2 202 ? 161.075 169.783 181.905 1.00 33.17 182 ALA B C 1
ATOM 3652 O O . ALA B 2 202 ? 160.718 170.964 181.943 1.00 33.17 182 ALA B O 1
ATOM 3654 N N . LEU B 2 203 ? 162.187 169.392 181.290 1.00 29.16 183 LEU B N 1
ATOM 3655 C CA . LEU B 2 203 ? 163.026 170.285 180.509 1.00 29.16 183 LEU B CA 1
ATOM 3656 C C . LEU B 2 203 ? 162.858 169.934 179.040 1.00 29.16 183 LEU B C 1
ATOM 3657 O O . LEU B 2 203 ? 162.905 168.756 178.671 1.00 29.16 183 LEU B O 1
ATOM 3662 N N . LEU B 2 204 ? 162.655 170.949 178.213 1.00 23.29 184 LEU B N 1
ATOM 3663 C CA . LEU B 2 204 ? 162.297 170.751 176.820 1.00 23.29 184 LEU B CA 1
ATOM 3664 C C . LEU B 2 204 ? 163.539 170.766 175.940 1.00 23.29 184 LEU B C 1
ATOM 3665 O O . LEU B 2 204 ? 164.494 171.504 176.191 1.00 23.29 184 LEU B O 1
ATOM 3670 N N . VAL B 2 205 ? 163.512 169.941 174.896 1.00 17.14 185 VAL B N 1
ATOM 3671 C CA . VAL B 2 205 ? 164.624 169.839 173.961 1.00 17.14 185 VAL B CA 1
ATOM 3672 C C . VAL B 2 205 ? 164.052 169.706 172.558 1.00 17.14 185 VAL B C 1
ATOM 3673 O O . VAL B 2 205 ? 162.962 169.163 172.360 1.00 17.14 185 VAL B O 1
ATOM 3677 N N . GLN B 2 206 ? 164.783 170.231 171.581 1.00 13.65 186 GLN B N 1
ATOM 3678 C CA . GLN B 2 206 ? 164.344 170.254 170.195 1.00 13.65 186 GLN B CA 1
ATOM 3679 C C . GLN B 2 206 ? 165.111 169.218 169.384 1.00 13.65 186 GLN B C 1
ATOM 3680 O O . GLN B 2 206 ? 166.318 169.037 169.571 1.00 13.65 186 GLN B O 1
ATOM 3686 N N . LEU B 2 207 ? 164.403 168.543 168.484 1.00 11.55 187 LEU B N 1
ATOM 3687 C CA . LEU B 2 207 ? 164.989 167.587 167.551 1.00 11.55 187 LEU B CA 1
ATOM 3688 C C . LEU B 2 207 ? 165.018 168.259 166.185 1.00 11.55 187 LEU B C 1
ATOM 3689 O O . LEU B 2 207 ? 163.976 168.408 165.539 1.00 11.55 187 LEU B O 1
ATOM 3694 N N . ALA B 2 208 ? 166.204 168.662 165.746 1.00 11.51 188 ALA B N 1
ATOM 3695 C CA . ALA B 2 208 ? 166.319 169.496 164.562 1.00 11.51 188 ALA B CA 1
ATOM 3696 C C . ALA B 2 208 ? 166.041 168.700 163.295 1.00 11.51 188 ALA B C 1
ATOM 3697 O O . ALA B 2 208 ? 166.369 167.517 163.192 1.00 11.51 188 ALA B O 1
ATOM 3699 N N . THR B 2 209 ? 165.420 169.368 162.324 1.00 11.52 189 THR B N 1
ATOM 3700 C CA . THR B 2 209 ? 165.171 168.744 161.031 1.00 11.52 189 THR B CA 1
ATOM 3701 C C . THR B 2 209 ? 166.388 168.854 160.124 1.00 11.52 189 THR B C 1
ATOM 3702 O O . THR B 2 209 ? 166.757 167.886 159.452 1.00 11.52 189 THR B O 1
ATOM 3706 N N . ALA B 2 210 ? 167.029 170.015 160.107 1.00 12.04 190 ALA B N 1
ATOM 3707 C CA . ALA B 2 210 ? 168.227 170.246 159.320 1.00 12.04 190 ALA B CA 1
ATOM 3708 C C . ALA B 2 210 ? 169.384 170.557 160.255 1.00 12.04 190 ALA B C 1
ATOM 3709 O O . ALA B 2 210 ? 169.195 171.181 161.303 1.00 12.04 190 ALA B O 1
ATOM 3711 N N . ARG B 2 211 ? 170.572 170.100 159.870 1.00 15.08 191 ARG B N 1
ATOM 3712 C CA . ARG B 2 211 ? 171.820 170.244 160.609 1.00 15.08 191 ARG B CA 1
ATOM 3713 C C . ARG B 2 211 ? 171.955 171.652 161.175 1.00 15.08 191 ARG B C 1
ATOM 3714 O O . ARG B 2 211 ? 171.735 172.632 160.456 1.00 15.08 191 ARG B O 1
ATOM 3722 N N . PRO B 2 212 ? 172.275 171.795 162.461 1.00 17.24 192 PRO B N 1
ATOM 3723 C CA . PRO B 2 212 ? 172.361 173.131 163.081 1.00 17.24 192 PRO B CA 1
ATOM 3724 C C . PRO B 2 212 ? 173.747 173.765 163.065 1.00 17.24 192 PRO B C 1
ATOM 3725 O O . PRO B 2 212 ? 173.916 174.816 163.691 1.00 17.24 192 PRO B O 1
ATOM 3729 N N . ARG B 2 213 ? 174.725 173.169 162.385 1.00 20.56 193 ARG B N 1
ATOM 3730 C CA . ARG B 2 213 ? 176.061 173.727 162.348 1.00 20.56 193 ARG B CA 1
ATOM 3731 C C . ARG B 2 213 ? 176.449 174.076 160.917 1.00 20.56 193 ARG B C 1
ATOM 3732 O O . ARG B 2 213 ? 176.194 173.290 159.999 1.00 20.56 193 ARG B O 1
ATOM 3740 N N . PRO B 2 214 ? 177.063 175.238 160.695 1.00 19.36 194 PRO B N 1
ATOM 3741 C CA . PRO B 2 214 ? 177.534 175.572 159.345 1.00 19.36 194 PRO B CA 1
ATOM 3742 C C . PRO B 2 214 ? 178.718 174.697 158.963 1.00 19.36 194 PRO B C 1
ATOM 3743 O O . PRO B 2 214 ? 179.680 174.564 159.721 1.00 19.36 194 PRO B O 1
ATOM 3747 N N . VAL B 2 215 ? 178.639 174.100 157.777 1.00 20.00 195 VAL B N 1
ATOM 3748 C CA . VAL B 2 215 ? 179.707 173.243 157.276 1.00 20.00 195 VAL B CA 1
ATOM 3749 C C . VAL B 2 215 ? 180.185 173.776 155.936 1.00 20.00 195 VAL B C 1
ATOM 3750 O O . VAL B 2 215 ? 179.667 174.778 155.433 1.00 20.00 195 VAL B O 1
ATOM 3754 N N . LYS B 2 216 ? 181.175 173.111 155.350 1.00 20.68 196 LYS B N 1
ATOM 3755 C CA . LYS B 2 216 ? 181.640 173.427 154.008 1.00 20.68 196 LYS B CA 1
ATOM 3756 C C . LYS B 2 216 ? 181.520 172.181 153.150 1.00 20.68 196 LYS B C 1
ATOM 3757 O O . LYS B 2 216 ? 182.019 171.115 153.521 1.00 20.68 196 LYS B O 1
ATOM 3763 N N . ALA B 2 217 ? 180.860 172.320 152.010 1.00 19.88 197 ALA B N 1
ATOM 3764 C CA . ALA B 2 217 ? 180.713 171.241 151.054 1.00 19.88 197 ALA B CA 1
ATOM 3765 C C . ALA B 2 217 ? 181.436 171.616 149.770 1.00 19.88 197 ALA B C 1
ATOM 3766 O O . ALA B 2 217 ? 181.832 172.767 149.570 1.00 19.88 197 ALA B O 1
ATOM 3768 N N . ARG B 2 218 ? 181.613 170.630 148.902 1.00 23.54 198 ARG B N 1
ATOM 3769 C CA . ARG B 2 218 ? 182.290 170.877 147.646 1.00 23.54 198 ARG B CA 1
ATOM 3770 C C . ARG B 2 218 ? 181.298 170.756 146.504 1.00 23.54 198 ARG B C 1
ATOM 3771 O O . ARG B 2 218 ? 180.528 169.788 146.459 1.00 23.54 198 ARG B O 1
ATOM 3779 N N . PRO B 2 219 ? 181.278 171.715 145.580 1.00 18.95 199 PRO B N 1
ATOM 3780 C CA . PRO B 2 219 ? 180.242 171.719 144.542 1.00 18.95 199 PRO B CA 1
ATOM 3781 C C . PRO B 2 219 ? 180.333 170.500 143.638 1.00 18.95 199 PRO B C 1
ATOM 3782 O O . PRO B 2 219 ? 181.419 170.038 143.286 1.00 18.95 199 PRO B O 1
ATOM 3786 N N . LEU B 2 220 ? 179.167 169.985 143.267 1.00 14.96 200 LEU B N 1
ATOM 3787 C CA . LEU B 2 220 ? 179.053 168.827 142.398 1.00 14.96 200 LEU B CA 1
ATOM 3788 C C . LEU B 2 220 ? 178.995 169.263 140.941 1.00 14.96 200 LEU B C 1
ATOM 3789 O O . LEU B 2 220 ? 178.461 170.324 140.609 1.00 14.96 200 LEU B O 1
ATOM 3794 N N . ASP B 2 221 ? 179.549 168.426 140.069 1.00 17.25 201 ASP B N 1
ATOM 3795 C CA . ASP B 2 221 ? 179.563 168.667 138.631 1.00 17.25 201 ASP B CA 1
ATOM 3796 C C . ASP B 2 221 ? 178.543 167.734 137.990 1.00 17.25 201 ASP B C 1
ATOM 3797 O O . ASP B 2 221 ? 178.728 166.513 137.987 1.00 17.25 201 ASP B O 1
ATOM 3802 N N . TRP B 2 222 ? 177.467 168.310 137.456 1.00 13.84 202 TRP B N 1
ATOM 3803 C CA . TRP B 2 222 ? 176.373 167.518 136.912 1.00 13.84 202 TRP B CA 1
ATOM 3804 C C . TRP B 2 222 ? 176.558 167.156 135.444 1.00 13.84 202 TRP B C 1
ATOM 3805 O O . TRP B 2 222 ? 175.799 166.326 134.933 1.00 13.84 202 TRP B O 1
ATOM 3816 N N . ARG B 2 223 ? 177.534 167.745 134.752 1.00 17.16 203 ARG B N 1
ATOM 3817 C CA . ARG B 2 223 ? 177.779 167.433 133.351 1.00 17.16 203 ARG B CA 1
ATOM 3818 C C . ARG B 2 223 ? 178.898 166.417 133.175 1.00 17.16 203 ARG B C 1
ATOM 3819 O O . ARG B 2 223 ? 179.455 166.298 132.079 1.00 17.16 203 ARG B O 1
ATOM 3827 N N . VAL B 2 224 ? 179.231 165.681 134.234 1.00 18.17 204 VAL B N 1
ATOM 3828 C CA . VAL B 2 224 ? 180.225 164.613 134.204 1.00 18.17 204 VAL B CA 1
ATOM 3829 C C . VAL B 2 224 ? 179.733 163.502 135.121 1.00 18.17 204 VAL B C 1
ATOM 3830 O O . VAL B 2 224 ? 179.368 163.754 136.274 1.00 18.17 204 VAL B O 1
ATOM 3834 N N . GLN B 2 225 ? 179.702 162.272 134.616 1.00 17.72 205 GLN B N 1
ATOM 3835 C CA . GLN B 2 225 ? 179.259 161.149 135.429 1.00 17.72 205 GLN B CA 1
ATOM 3836 C C . GLN B 2 225 ? 180.242 160.902 136.566 1.00 17.72 205 GLN B C 1
ATOM 3837 O O . GLN B 2 225 ? 181.460 160.966 136.382 1.00 17.72 205 GLN B O 1
ATOM 3843 N N . SER B 2 226 ? 179.705 160.623 137.747 1.00 19.84 206 SER B N 1
ATOM 3844 C CA . SER B 2 226 ? 180.515 160.505 138.951 1.00 19.84 206 SER B CA 1
ATOM 3845 C C . SER B 2 226 ? 179.855 159.487 139.874 1.00 19.84 206 SER B C 1
ATOM 3846 O O . SER B 2 226 ? 179.013 158.693 139.442 1.00 19.84 206 SER B O 1
ATOM 3849 N N . LYS B 2 227 ? 180.245 159.504 141.147 1.00 21.80 207 LYS B N 1
ATOM 3850 C CA . LYS B 2 227 ? 179.719 158.579 142.142 1.00 21.80 207 LYS B CA 1
ATOM 3851 C C . LYS B 2 227 ? 178.379 159.043 142.695 1.00 21.80 207 LYS B C 1
ATOM 3852 O O . LYS B 2 227 ? 177.452 158.237 142.833 1.00 21.80 207 LYS B O 1
ATOM 3858 N N . ASP B 2 228 ? 178.259 160.327 143.017 1.00 20.82 208 ASP B N 1
ATOM 3859 C CA . ASP B 2 228 ? 177.017 160.899 143.531 1.00 20.82 208 ASP B CA 1
ATOM 3860 C C . ASP B 2 228 ? 176.288 161.702 142.466 1.00 20.82 208 ASP B C 1
ATOM 3861 O O . ASP B 2 228 ? 175.553 162.644 142.769 1.00 20.82 208 ASP B O 1
ATOM 3866 N N . TRP B 2 229 ? 176.488 161.334 141.200 1.00 16.28 209 TRP B N 1
ATOM 3867 C CA . TRP B 2 229 ? 175.668 161.828 140.095 1.00 16.28 209 TRP B CA 1
ATOM 3868 C C . TRP B 2 229 ? 175.759 160.823 138.956 1.00 16.28 209 TRP B C 1
ATOM 3869 O O . TRP B 2 229 ? 176.421 161.060 137.942 1.00 16.28 209 TRP B O 1
ATOM 3880 N N . PRO B 2 230 ? 175.106 159.673 139.103 1.00 17.21 210 PRO B N 1
ATOM 3881 C CA . PRO B 2 230 ? 175.234 158.613 138.094 1.00 17.21 210 PRO B CA 1
ATOM 3882 C C . PRO B 2 230 ? 174.384 158.852 136.858 1.00 17.21 210 PRO B C 1
ATOM 3883 O O . PRO B 2 230 ? 174.218 157.951 136.030 1.00 17.21 210 PRO B O 1
ATOM 3887 N N . HIS B 2 231 ? 173.838 160.056 136.719 1.00 16.11 211 HIS B N 1
ATOM 3888 C CA . HIS B 2 231 ? 172.805 160.333 135.732 1.00 16.11 211 HIS B CA 1
ATOM 3889 C C . HIS B 2 231 ? 173.357 160.816 134.400 1.00 16.11 211 HIS B C 1
ATOM 3890 O O . HIS B 2 231 ? 172.791 160.493 133.353 1.00 16.11 211 HIS B O 1
ATOM 3897 N N . ALA B 2 232 ? 174.434 161.598 134.420 1.00 17.15 212 ALA B N 1
ATOM 3898 C CA . ALA B 2 232 ? 174.996 162.162 133.199 1.00 17.15 212 ALA B CA 1
ATOM 3899 C C . ALA B 2 232 ? 175.330 161.077 132.184 1.00 17.15 212 ALA B C 1
ATOM 3900 O O . ALA B 2 232 ? 176.024 160.107 132.497 1.00 17.15 212 ALA B O 1
ATOM 3902 N N . GLY B 2 233 ? 174.832 161.248 130.960 1.00 17.43 213 GLY B N 1
ATOM 3903 C CA . GLY B 2 233 ? 175.109 160.356 129.861 1.00 17.43 213 GLY B CA 1
ATOM 3904 C C . GLY B 2 233 ? 174.024 159.333 129.587 1.00 17.43 213 GLY B C 1
ATOM 3905 O O . GLY B 2 233 ? 173.877 158.896 128.440 1.00 17.43 213 GLY B O 1
ATOM 3906 N N . ARG B 2 234 ? 173.275 158.932 130.611 1.00 19.20 214 ARG B N 1
ATOM 3907 C CA . ARG B 2 234 ? 172.207 157.965 130.423 1.00 19.20 214 ARG B CA 1
ATOM 3908 C C . ARG B 2 234 ? 171.170 158.517 129.446 1.00 19.20 214 ARG B C 1
ATOM 3909 O O . ARG B 2 234 ? 170.874 159.713 129.455 1.00 19.20 214 ARG B O 1
ATOM 3917 N N . PRO B 2 235 ? 170.602 157.669 128.593 1.00 16.17 215 PRO B N 1
ATOM 3918 C CA . PRO B 2 235 ? 169.702 158.175 127.548 1.00 16.17 215 PRO B CA 1
ATOM 3919 C C . PRO B 2 235 ? 168.340 158.590 128.081 1.00 16.17 215 PRO B C 1
ATOM 3920 O O . PRO B 2 235 ? 167.764 159.586 127.627 1.00 16.17 215 PRO B O 1
ATOM 3924 N N . ALA B 2 236 ? 167.817 157.827 129.043 1.00 14.86 216 ALA B N 1
ATOM 3925 C CA . ALA B 2 236 ? 166.515 158.152 129.617 1.00 14.86 216 ALA B CA 1
ATOM 3926 C C . ALA B 2 236 ? 166.547 159.504 130.314 1.00 14.86 216 ALA B C 1
ATOM 3927 O O . ALA B 2 236 ? 165.589 160.281 130.225 1.00 14.86 216 ALA B O 1
ATOM 3929 N N . HIS B 2 237 ? 167.654 159.810 130.993 1.00 13.30 217 HIS B N 1
ATOM 3930 C CA . HIS B 2 237 ? 167.789 161.106 131.645 1.00 13.30 217 HIS B CA 1
ATOM 3931 C C . HIS B 2 237 ? 167.811 162.235 130.624 1.00 13.30 217 HIS B C 1
ATOM 3932 O O . HIS B 2 237 ? 167.160 163.264 130.822 1.00 13.30 217 HIS B O 1
ATOM 3939 N N . GLU B 2 238 ? 168.538 162.054 129.520 1.00 14.05 218 GLU B N 1
ATOM 3940 C CA . GLU B 2 238 ? 168.588 163.085 128.487 1.00 14.05 218 GLU B CA 1
ATOM 3941 C C . GLU B 2 238 ? 167.209 163.323 127.885 1.00 14.05 218 GLU B C 1
ATOM 3942 O O . GLU B 2 238 ? 166.779 164.470 127.717 1.00 14.05 218 GLU B O 1
ATOM 3948 N N . LEU B 2 239 ? 166.502 162.241 127.549 1.00 10.53 219 LEU B N 1
ATOM 3949 C CA . LEU B 2 239 ? 165.158 162.356 126.987 1.00 10.53 219 LEU B CA 1
ATOM 3950 C C . LEU B 2 239 ? 164.216 163.093 127.935 1.00 10.53 219 LEU B C 1
ATOM 3951 O O . LEU B 2 239 ? 163.591 164.103 127.565 1.00 10.53 219 LEU B O 1
ATOM 3956 N N . ARG B 2 240 ? 164.099 162.596 129.168 1.00 10.39 220 ARG B N 1
ATOM 3957 C CA . ARG B 2 240 ? 163.167 163.193 130.109 1.00 10.39 220 ARG B CA 1
ATOM 3958 C C . ARG B 2 240 ? 163.564 164.610 130.485 1.00 10.39 220 ARG B C 1
ATOM 3959 O O . ARG B 2 240 ? 162.683 165.426 130.758 1.00 10.39 220 ARG B O 1
ATOM 3967 N N . TYR B 2 241 ? 164.857 164.942 130.448 1.00 7.50 221 TYR B N 1
ATOM 3968 C CA . TYR B 2 241 ? 165.264 166.309 130.736 1.00 7.50 221 TYR B CA 1
ATOM 3969 C C . TYR B 2 241 ? 164.910 167.238 129.585 1.00 7.50 221 TYR B C 1
ATOM 3970 O O . TYR B 2 241 ? 164.474 168.372 129.811 1.00 7.50 221 TYR B O 1
ATOM 3979 N N . SER B 2 242 ? 165.097 166.781 128.345 1.00 8.18 222 SER B N 1
ATOM 3980 C CA . SER B 2 242 ? 164.643 167.550 127.192 1.00 8.18 222 SER B CA 1
ATOM 3981 C C . SER B 2 242 ? 163.174 167.923 127.336 1.00 8.18 222 SER B C 1
ATOM 3982 O O . SER B 2 242 ? 162.797 169.102 127.247 1.00 8.18 222 SER B O 1
ATOM 3985 N N . ILE B 2 243 ? 162.329 166.923 127.595 1.00 8.54 223 ILE B N 1
ATOM 3986 C CA . ILE B 2 243 ? 160.893 167.193 127.652 1.00 8.54 223 ILE B CA 1
ATOM 3987 C C . ILE B 2 243 ? 160.540 168.041 128.872 1.00 8.54 223 ILE B C 1
ATOM 3988 O O . ILE B 2 243 ? 159.720 168.965 128.779 1.00 8.54 223 ILE B O 1
ATOM 3993 N N . TYR B 2 244 ? 161.140 167.749 130.031 1.00 7.64 224 TYR B N 1
ATOM 3994 C CA . TYR B 2 244 ? 160.893 168.553 131.223 1.00 7.64 224 TYR B CA 1
ATOM 3995 C C . TYR B 2 244 ? 161.221 170.019 130.982 1.00 7.64 224 TYR B C 1
ATOM 3996 O O . TYR B 2 244 ? 160.432 170.904 131.324 1.00 7.64 224 TYR B O 1
ATOM 4005 N N . ARG B 2 245 ? 162.398 170.298 130.422 1.00 8.44 225 ARG B N 1
ATOM 4006 C CA . ARG B 2 245 ? 162.802 171.683 130.221 1.00 8.44 225 ARG B CA 1
ATOM 4007 C C . ARG B 2 245 ? 161.900 172.384 129.217 1.00 8.44 225 ARG B C 1
ATOM 4008 O O . ARG B 2 245 ? 161.537 173.552 129.412 1.00 8.44 225 ARG B O 1
ATOM 4016 N N . ASP B 2 246 ? 161.503 171.686 128.147 1.00 7.78 226 ASP B N 1
ATOM 4017 C CA . ASP B 2 246 ? 160.609 172.315 127.179 1.00 7.78 226 ASP B CA 1
ATOM 4018 C C . ASP B 2 246 ? 159.265 172.657 127.808 1.00 7.78 226 ASP B C 1
ATOM 4019 O O . ASP B 2 246 ? 158.749 173.766 127.628 1.00 7.78 226 ASP B O 1
ATOM 4024 N N . LEU B 2 247 ? 158.674 171.711 128.542 1.00 6.58 227 LEU B N 1
ATOM 4025 C CA . LEU B 2 247 ? 157.374 171.968 129.156 1.00 6.58 227 LEU B CA 1
ATOM 4026 C C . LEU B 2 247 ? 157.466 173.041 130.235 1.00 6.58 227 LEU B C 1
ATOM 4027 O O . LEU B 2 247 ? 156.543 173.846 130.399 1.00 6.58 227 LEU B O 1
ATOM 4032 N N . TRP B 2 248 ? 158.569 173.069 130.984 1.00 7.51 228 TRP B N 1
ATOM 4033 C CA . TRP B 2 248 ? 158.722 174.058 132.042 1.00 7.51 228 TRP B CA 1
ATOM 4034 C C . TRP B 2 248 ? 158.924 175.457 131.482 1.00 7.51 228 TRP B C 1
ATOM 4035 O O . TRP B 2 248 ? 158.505 176.437 132.105 1.00 7.51 228 TRP B O 1
ATOM 4046 N N . GLU B 2 249 ? 159.553 175.577 130.310 1.00 8.97 229 GLU B N 1
ATOM 4047 C CA . GLU B 2 249 ? 159.718 176.896 129.711 1.00 8.97 229 GLU B CA 1
ATOM 4048 C C . GLU B 2 249 ? 158.397 177.457 129.201 1.00 8.97 229 GLU B C 1
ATOM 4049 O O . GLU B 2 249 ? 158.232 178.679 129.131 1.00 8.97 229 GLU B O 1
ATOM 4055 N N . ARG B 2 250 ? 157.452 176.591 128.832 1.00 7.81 230 ARG B N 1
ATOM 4056 C CA . ARG B 2 250 ? 156.142 177.027 128.360 1.00 7.81 230 ARG B CA 1
ATOM 4057 C C . ARG B 2 250 ? 155.237 177.532 129.474 1.00 7.81 230 ARG B C 1
ATOM 4058 O O . ARG B 2 250 ? 154.116 177.959 129.181 1.00 7.81 230 ARG B O 1
ATOM 4066 N N . GLY B 2 251 ? 155.674 177.492 130.726 1.00 6.16 231 GLY B N 1
ATOM 4067 C CA . GLY B 2 251 ? 154.886 177.995 131.829 1.00 6.16 231 GLY B CA 1
ATOM 4068 C C . GLY B 2 251 ? 154.040 176.978 132.559 1.00 6.16 231 GLY B C 1
ATOM 4069 O O . GLY B 2 251 ? 153.149 177.377 133.315 1.00 6.16 231 GLY B O 1
ATOM 4070 N N . PHE B 2 252 ? 154.289 175.688 132.370 1.00 5.97 232 PHE B N 1
ATOM 4071 C CA . PHE B 2 252 ? 153.469 174.655 132.981 1.00 5.97 232 PHE B CA 1
ATOM 4072 C C . PHE B 2 252 ? 154.018 174.252 134.344 1.00 5.97 232 PHE B C 1
ATOM 4073 O O . PHE B 2 252 ? 155.180 174.497 134.676 1.00 5.97 232 PHE B O 1
ATOM 4081 N N . PHE B 2 253 ? 153.156 173.631 135.142 1.00 8.14 233 PHE B N 1
ATOM 4082 C CA . PHE B 2 253 ? 153.583 172.937 136.345 1.00 8.14 233 PHE B CA 1
ATOM 4083 C C . PHE B 2 253 ? 153.657 171.445 136.050 1.00 8.14 233 PHE B C 1
ATOM 4084 O O . PHE B 2 253 ? 152.883 170.920 135.247 1.00 8.14 233 PHE B O 1
ATOM 4092 N N . LEU B 2 254 ? 154.579 170.757 136.716 1.00 8.07 234 LEU B N 1
ATOM 4093 C CA . LEU B 2 254 ? 154.878 169.379 136.361 1.00 8.07 234 LEU B CA 1
ATOM 4094 C C . LEU B 2 254 ? 155.028 168.525 137.610 1.00 8.07 234 LEU B C 1
ATOM 4095 O O . LEU B 2 254 ? 155.447 169.003 138.666 1.00 8.07 234 LEU B O 1
ATOM 4100 N N . SER B 2 255 ? 154.679 167.251 137.467 1.00 11.62 235 SER B N 1
ATOM 4101 C CA . SER B 2 255 ? 154.807 166.280 138.546 1.00 11.62 235 SER B CA 1
ATOM 4102 C C . SER B 2 255 ? 155.031 164.910 137.921 1.00 11.62 235 SER B C 1
ATOM 4103 O O . SER B 2 255 ? 155.042 164.766 136.698 1.00 11.62 235 SER B O 1
ATOM 4106 N N . ALA B 2 256 ? 155.180 163.897 138.766 1.00 11.28 236 ALA B N 1
ATOM 4107 C CA . ALA B 2 256 ? 155.399 162.532 138.308 1.00 11.28 236 ALA B CA 1
ATOM 4108 C C . ALA B 2 256 ? 154.072 161.795 138.212 1.00 11.28 236 ALA B C 1
ATOM 4109 O O . ALA B 2 256 ? 153.168 162.015 139.022 1.00 11.28 236 ALA B O 1
ATOM 4111 N N . ALA B 2 257 ? 153.955 160.919 137.210 1.00 10.65 237 ALA B N 1
ATOM 4112 C CA . ALA B 2 257 ? 152.734 160.148 136.969 1.00 10.65 237 ALA B CA 1
ATOM 4113 C C . ALA B 2 257 ? 153.105 158.678 136.820 1.00 10.65 237 ALA B C 1
ATOM 4114 O O . ALA B 2 257 ? 153.275 158.179 135.708 1.00 10.65 237 ALA B O 1
ATOM 4116 N N . GLY B 2 258 ? 153.206 157.976 137.941 1.00 13.12 238 GLY B N 1
ATOM 4117 C CA . GLY B 2 258 ? 153.388 156.542 137.897 1.00 13.12 238 GLY B CA 1
ATOM 4118 C C . GLY B 2 258 ? 152.053 155.836 137.961 1.00 13.12 238 GLY B C 1
ATOM 4119 O O . GLY B 2 258 ? 151.806 154.873 137.231 1.00 13.12 238 GLY B O 1
ATOM 4120 N N . LYS B 2 259 ? 151.175 156.333 138.831 1.00 12.40 239 LYS B N 1
ATOM 4121 C CA . LYS B 2 259 ? 149.851 155.755 139.012 1.00 12.40 239 LYS B CA 1
ATOM 4122 C C . LYS B 2 259 ? 148.918 156.034 137.842 1.00 12.40 239 LYS B C 1
ATOM 4123 O O . LYS B 2 259 ? 147.858 155.405 137.758 1.00 12.40 239 LYS B O 1
ATOM 4129 N N . PHE B 2 260 ? 149.276 156.953 136.947 1.00 10.19 240 PHE B N 1
ATOM 4130 C CA . PHE B 2 260 ? 148.479 157.260 135.768 1.00 10.19 240 PHE B CA 1
ATOM 4131 C C . PHE B 2 260 ? 149.073 156.684 134.489 1.00 10.19 240 PHE B C 1
ATOM 4132 O O . PHE B 2 260 ? 148.615 157.029 133.396 1.00 10.19 240 PHE B O 1
ATOM 4140 N N . GLY B 2 261 ? 150.082 155.827 134.597 1.00 11.08 241 GLY B N 1
ATOM 4141 C CA . GLY B 2 261 ? 150.647 155.183 133.424 1.00 11.08 241 GLY B CA 1
ATOM 4142 C C . GLY B 2 261 ? 151.321 156.120 132.446 1.00 11.08 241 GLY B C 1
ATOM 4143 O O . GLY B 2 261 ? 151.113 155.995 131.234 1.00 11.08 241 GLY B O 1
ATOM 4144 N N . GLY B 2 262 ? 152.128 157.052 132.939 1.00 11.95 242 GLY B N 1
ATOM 4145 C CA . GLY B 2 262 ? 152.775 158.026 132.083 1.00 11.95 242 GLY B CA 1
ATOM 4146 C C . GLY B 2 262 ? 154.120 158.454 132.625 1.00 11.95 242 GLY B C 1
ATOM 4147 O O . GLY B 2 262 ? 154.683 157.780 133.490 1.00 11.95 242 GLY B O 1
ATOM 4148 N N . ASP B 2 263 ? 154.661 159.555 132.119 1.00 11.41 243 ASP B N 1
ATOM 4149 C CA . ASP B 2 263 ? 155.935 160.068 132.604 1.00 11.41 243 ASP B CA 1
ATOM 4150 C C . ASP B 2 263 ? 155.800 161.333 133.429 1.00 11.41 243 ASP B C 1
ATOM 4151 O O . ASP B 2 263 ? 156.459 161.458 134.462 1.00 11.41 243 ASP B O 1
ATOM 4156 N N . PHE B 2 264 ? 154.961 162.277 133.009 1.00 8.57 244 PHE B N 1
ATOM 4157 C CA . PHE B 2 264 ? 154.726 163.489 133.779 1.00 8.57 244 PHE B CA 1
ATOM 4158 C C . PHE B 2 264 ? 153.235 163.785 133.846 1.00 8.57 244 PHE B C 1
ATOM 4159 O O . PHE B 2 264 ? 152.444 163.299 133.039 1.00 8.57 244 PHE B O 1
ATOM 4167 N N . LEU B 2 265 ? 152.868 164.597 134.829 1.00 7.25 245 LEU B N 1
ATOM 4168 C CA . LEU B 2 265 ? 151.562 165.234 134.907 1.00 7.25 245 LEU B CA 1
ATOM 4169 C C . LEU B 2 265 ? 151.747 166.732 134.726 1.00 7.25 245 LEU B C 1
ATOM 4170 O O . LEU B 2 265 ? 152.593 167.340 135.389 1.00 7.25 245 LEU B O 1
ATOM 4175 N N . VAL B 2 266 ? 150.943 167.321 133.844 1.00 5.12 246 VAL B N 1
ATOM 4176 C CA . VAL B 2 266 ? 151.092 168.710 133.424 1.00 5.12 246 VAL B CA 1
ATOM 4177 C C . VAL B 2 266 ? 149.851 169.477 133.853 1.00 5.12 246 VAL B C 1
ATOM 4178 O O . VAL B 2 266 ? 148.736 169.160 133.408 1.00 5.12 246 VAL B O 1
ATOM 4182 N N . TYR B 2 267 ? 150.056 170.509 134.716 1.00 10.80 247 TYR B N 1
ATOM 4183 C CA . TYR B 2 267 ? 149.096 171.416 135.331 1.00 10.80 247 TYR B CA 1
ATOM 4184 C C . TYR B 2 267 ? 149.202 172.813 134.732 1.00 10.80 247 TYR B C 1
ATOM 4185 O O . TYR B 2 267 ? 150.301 173.285 134.418 1.00 10.80 247 TYR B O 1
ATOM 4194 N N . PRO B 2 268 ? 148.075 173.516 134.614 1.00 12.81 248 PRO B N 1
ATOM 4195 C CA . PRO B 2 268 ? 148.093 174.919 134.188 1.00 12.81 248 PRO B CA 1
ATOM 4196 C C . PRO B 2 268 ? 148.418 175.905 135.297 1.00 12.81 248 PRO B C 1
ATOM 4197 O O . PRO B 2 268 ? 148.337 177.114 135.069 1.00 12.81 248 PRO B O 1
ATOM 4201 N N . GLY B 2 269 ? 148.782 175.418 136.473 1.00 12.09 249 GLY B N 1
ATOM 4202 C CA . GLY B 2 269 ? 149.022 176.270 137.617 1.00 12.09 249 GLY B CA 1
ATOM 4203 C C . GLY B 2 269 ? 149.453 175.418 138.787 1.00 12.09 249 GLY B C 1
ATOM 4204 O O . GLY B 2 269 ? 149.703 174.218 138.649 1.00 12.09 249 GLY B O 1
ATOM 4205 N N . ASP B 2 270 ? 149.551 176.064 139.941 1.00 10.83 250 ASP B N 1
ATOM 4206 C CA . ASP B 2 270 ? 149.961 175.374 141.152 1.00 10.83 250 ASP B CA 1
ATOM 4207 C C . ASP B 2 270 ? 149.064 174.164 141.399 1.00 10.83 250 ASP B C 1
ATOM 4208 O O . ASP B 2 270 ? 147.834 174.308 141.418 1.00 10.83 250 ASP B O 1
ATOM 4213 N N . PRO B 2 271 ? 149.631 172.968 141.585 1.00 8.70 251 PRO B N 1
ATOM 4214 C CA . PRO B 2 271 ? 148.802 171.775 141.811 1.00 8.70 251 PRO B CA 1
ATOM 4215 C C . PRO B 2 271 ? 148.022 171.795 143.113 1.00 8.70 251 PRO B C 1
ATOM 4216 O O . PRO B 2 271 ? 147.233 170.874 143.352 1.00 8.70 251 PRO B O 1
ATOM 4220 N N . LEU B 2 272 ? 148.217 172.802 143.967 1.00 10.41 252 LEU B N 1
ATOM 4221 C CA . LEU B 2 272 ? 147.404 172.912 145.171 1.00 10.41 252 LEU B CA 1
ATOM 4222 C C . LEU B 2 272 ? 145.959 173.246 144.840 1.00 10.41 252 LEU B C 1
ATOM 4223 O O . LEU B 2 272 ? 145.046 172.820 145.555 1.00 10.41 252 LEU B O 1
ATOM 4228 N N . ARG B 2 273 ? 145.729 174.000 143.767 1.00 12.20 253 ARG B N 1
ATOM 4229 C CA . ARG B 2 273 ? 144.399 174.482 143.440 1.00 12.20 253 ARG B CA 1
ATOM 4230 C C . ARG B 2 273 ? 143.874 174.018 142.092 1.00 12.20 253 ARG B C 1
ATOM 4231 O O . ARG B 2 273 ? 142.686 174.217 141.818 1.00 12.20 253 ARG B O 1
ATOM 4239 N N . PHE B 2 274 ? 144.703 173.423 141.243 1.00 12.83 254 PHE B N 1
ATOM 4240 C CA . PHE B 2 274 ? 144.282 173.029 139.909 1.00 12.83 254 PHE B CA 1
ATOM 4241 C C . PHE B 2 274 ? 144.395 171.524 139.722 1.00 12.83 254 PHE B C 1
ATOM 4242 O O . PHE B 2 274 ? 145.304 170.879 140.250 1.00 12.83 254 PHE B O 1
ATOM 4250 N N . HIS B 2 275 ? 143.453 170.977 138.963 1.00 15.47 255 HIS B N 1
ATOM 4251 C CA . HIS B 2 275 ? 143.574 169.624 138.452 1.00 15.47 255 HIS B CA 1
ATOM 4252 C C . HIS B 2 275 ? 144.526 169.625 137.264 1.00 15.47 255 HIS B C 1
ATOM 4253 O O . HIS B 2 275 ? 144.612 170.603 136.518 1.00 15.47 255 HIS B O 1
ATOM 4260 N N . ALA B 2 276 ? 145.251 168.526 137.092 1.00 12.15 256 ALA B N 1
ATOM 4261 C CA . ALA B 2 276 ? 146.135 168.445 135.945 1.00 12.15 256 ALA B CA 1
ATOM 4262 C C . ALA B 2 276 ? 145.317 168.396 134.659 1.00 12.15 256 ALA B C 1
ATOM 4263 O O . ALA B 2 276 ? 144.139 168.031 134.650 1.00 12.15 256 ALA B O 1
ATOM 4265 N N . HIS B 2 277 ? 145.954 168.768 133.559 1.00 14.36 257 HIS B N 1
ATOM 4266 C CA . HIS B 2 277 ? 145.325 168.669 132.254 1.00 14.36 257 HIS B CA 1
ATOM 4267 C C . HIS B 2 277 ? 145.927 167.596 131.376 1.00 14.36 257 HIS B C 1
ATOM 4268 O O . HIS B 2 277 ? 145.192 166.974 130.608 1.00 14.36 257 HIS B O 1
ATOM 4275 N N . TYR B 2 278 ? 147.232 167.352 131.456 1.00 3.71 258 TYR B N 1
ATOM 4276 C CA . TYR B 2 278 ? 147.830 166.368 130.567 1.00 3.71 258 TYR B CA 1
ATOM 4277 C C . TYR B 2 278 ? 148.598 165.311 131.343 1.00 3.71 258 TYR B C 1
ATOM 4278 O O . TYR B 2 278 ? 149.126 165.561 132.429 1.00 3.71 258 TYR B O 1
ATOM 4287 N N . ILE B 2 279 ? 148.651 164.118 130.758 1.00 9.08 259 ILE B N 1
ATOM 4288 C CA . ILE B 2 279 ? 149.614 163.090 131.125 1.00 9.08 259 ILE B CA 1
ATOM 4289 C C . ILE B 2 279 ? 150.587 162.952 129.966 1.00 9.08 259 ILE B C 1
ATOM 4290 O O . ILE B 2 279 ? 150.176 162.657 128.837 1.00 9.08 259 ILE B O 1
ATOM 4295 N N . ALA B 2 280 ? 151.867 163.164 130.240 1.00 9.81 260 ALA B N 1
ATOM 4296 C CA . ALA B 2 280 ? 152.895 163.211 129.214 1.00 9.81 260 ALA B CA 1
ATOM 4297 C C . ALA B 2 280 ? 153.725 161.938 129.234 1.00 9.81 260 ALA B C 1
ATOM 4298 O O . ALA B 2 280 ? 154.113 161.451 130.302 1.00 9.81 260 ALA B O 1
ATOM 4300 N N . GLN B 2 281 ? 154.013 161.427 128.039 1.00 12.58 261 GLN B N 1
ATOM 4301 C CA . GLN B 2 281 ? 154.768 160.196 127.838 1.00 12.58 261 GLN B CA 1
ATOM 4302 C C . GLN B 2 281 ? 155.964 160.516 126.954 1.00 12.58 261 GLN B C 1
ATOM 4303 O O . GLN B 2 281 ? 155.793 160.881 125.788 1.00 12.58 261 GLN B O 1
ATOM 4309 N N . CYS B 2 282 ? 157.169 160.373 127.501 1.00 12.91 262 CYS B N 1
ATOM 4310 C CA . CYS B 2 282 ? 158.387 160.650 126.753 1.00 12.91 262 CYS B CA 1
ATOM 4311 C C . CYS B 2 282 ? 158.701 159.495 125.813 1.00 12.91 262 CYS B C 1
ATOM 4312 O O . CYS B 2 282 ? 158.726 158.333 126.229 1.00 12.91 262 CYS B O 1
ATOM 4315 N N . TRP B 2 283 ? 158.939 159.815 124.545 1.00 14.96 263 TRP B N 1
ATOM 4316 C CA . TRP B 2 283 ? 159.193 158.818 123.517 1.00 14.96 263 TRP B CA 1
ATOM 4317 C C . TRP B 2 283 ? 160.370 159.247 122.658 1.00 14.96 263 TRP B C 1
ATOM 4318 O O . TRP B 2 283 ? 160.537 160.434 122.368 1.00 14.96 263 TRP B O 1
ATOM 4329 N N . ALA B 2 284 ? 161.179 158.282 122.254 1.00 18.43 264 ALA B N 1
ATOM 4330 C CA . ALA B 2 284 ? 162.230 158.577 121.293 1.00 18.43 264 ALA B CA 1
ATOM 4331 C C . ALA B 2 284 ? 161.628 158.704 119.895 1.00 18.43 264 ALA B C 1
ATOM 4332 O O . ALA B 2 284 ? 160.719 157.949 119.541 1.00 18.43 264 ALA B O 1
ATOM 4334 N N . PRO B 2 285 ? 162.116 159.643 119.082 1.00 18.97 265 PRO B N 1
ATOM 4335 C CA . PRO B 2 285 ? 161.452 159.934 117.802 1.00 18.97 265 PRO B CA 1
ATOM 4336 C C . PRO B 2 285 ? 161.487 158.781 116.813 1.00 18.97 265 PRO B C 1
ATOM 4337 O O . PRO B 2 285 ? 160.891 158.868 115.736 1.00 18.97 265 PRO B O 1
ATOM 4341 N N . GLU B 2 286 ? 162.171 157.694 117.163 1.00 24.99 266 GLU B N 1
ATOM 4342 C CA . GLU B 2 286 ? 162.246 156.525 116.302 1.00 24.99 266 GLU B CA 1
ATOM 4343 C C . GLU B 2 286 ? 161.800 155.242 116.984 1.00 24.99 266 GLU B C 1
ATOM 4344 O O . GLU B 2 286 ? 161.646 154.226 116.299 1.00 24.99 266 GLU B O 1
ATOM 4350 N N . ASP B 2 287 ? 161.603 155.249 118.300 1.00 22.93 267 ASP B N 1
ATOM 4351 C CA . ASP B 2 287 ? 161.047 154.093 118.987 1.00 22.93 267 ASP B CA 1
ATOM 4352 C C . ASP B 2 287 ? 159.613 153.849 118.536 1.00 22.93 267 ASP B C 1
ATOM 4353 O O . ASP B 2 287 ? 158.864 154.789 118.261 1.00 22.93 267 ASP B O 1
ATOM 4358 N N . THR B 2 288 ? 159.227 152.578 118.480 1.00 21.86 268 THR B N 1
ATOM 4359 C CA . THR B 2 288 ? 157.902 152.181 118.026 1.00 21.86 268 THR B CA 1
ATOM 4360 C C . THR B 2 288 ? 156.959 152.084 119.217 1.00 21.86 268 THR B C 1
ATOM 4361 O O . THR B 2 288 ? 157.314 151.509 120.251 1.00 21.86 268 THR B O 1
ATOM 4365 N N . ILE B 2 289 ? 155.768 152.647 119.067 1.00 19.69 269 ILE B N 1
ATOM 4366 C CA . ILE B 2 289 ? 154.755 152.667 120.118 1.00 19.69 269 ILE B CA 1
ATOM 4367 C C . ILE B 2 289 ? 153.800 151.505 119.873 1.00 19.69 269 ILE B C 1
ATOM 4368 O O . ILE B 2 289 ? 153.196 151.436 118.792 1.00 19.69 269 ILE B O 1
ATOM 4373 N N . PRO B 2 290 ? 153.638 150.581 120.820 1.00 20.03 270 PRO B N 1
ATOM 4374 C CA . PRO B 2 290 ? 152.667 149.495 120.628 1.00 20.03 270 PRO B CA 1
ATOM 4375 C C . PRO B 2 290 ? 151.243 150.018 120.743 1.00 20.03 270 PRO B C 1
ATOM 4376 O O . PRO B 2 290 ? 150.920 150.785 121.653 1.00 20.03 270 PRO B O 1
ATOM 4380 N N . LEU B 2 291 ? 150.393 149.595 119.805 1.00 19.16 271 LEU B N 1
ATOM 4381 C CA . LEU B 2 291 ? 149.039 150.133 119.708 1.00 19.16 271 LEU B CA 1
ATOM 4382 C C . LEU B 2 291 ? 148.239 149.886 120.982 1.00 19.16 271 LEU B C 1
ATOM 4383 O O . LEU B 2 291 ? 147.589 150.797 121.504 1.00 19.16 271 LEU B O 1
ATOM 4388 N N . GLN B 2 292 ? 148.234 148.643 121.469 1.00 20.52 272 GLN B N 1
ATOM 4389 C CA . GLN B 2 292 ? 147.545 148.293 122.709 1.00 20.52 272 GLN B CA 1
ATOM 4390 C C . GLN B 2 292 ? 147.899 149.235 123.853 1.00 20.52 272 GLN B C 1
ATOM 4391 O O . GLN B 2 292 ? 147.036 149.597 124.661 1.00 20.52 272 GLN B O 1
ATOM 4397 N N . ASP B 2 293 ? 149.171 149.631 123.931 1.00 20.10 273 ASP B N 1
ATOM 4398 C CA . ASP B 2 293 ? 149.590 150.598 124.941 1.00 20.10 273 ASP B CA 1
ATOM 4399 C C . ASP B 2 293 ? 148.907 151.943 124.727 1.00 20.10 273 ASP B C 1
ATOM 4400 O O . ASP B 2 293 ? 148.458 152.581 125.689 1.00 20.10 273 ASP B O 1
ATOM 4405 N N . LEU B 2 294 ? 148.807 152.381 123.469 1.00 16.32 274 LEU B N 1
ATOM 4406 C CA . LEU B 2 294 ? 148.109 153.625 123.165 1.00 16.32 274 LEU B CA 1
ATOM 4407 C C . LEU B 2 294 ? 146.644 153.547 123.567 1.00 16.32 274 LEU B C 1
ATOM 4408 O O . LEU B 2 294 ? 146.088 154.513 124.101 1.00 16.32 274 LEU B O 1
ATOM 4413 N N . VAL B 2 295 ? 146.010 152.399 123.335 1.00 15.00 275 VAL B N 1
ATOM 4414 C CA . VAL B 2 295 ? 144.596 152.259 123.661 1.00 15.00 275 VAL B CA 1
ATOM 4415 C C . VAL B 2 295 ? 144.392 152.272 125.169 1.00 15.00 275 VAL B C 1
ATOM 4416 O O . VAL B 2 295 ? 143.490 152.946 125.680 1.00 15.00 275 VAL B O 1
ATOM 4420 N N . ALA B 2 296 ? 145.228 151.537 125.907 1.00 13.79 276 ALA B N 1
ATOM 4421 C CA . ALA B 2 296 ? 145.114 151.533 127.362 1.00 13.79 276 ALA B CA 1
ATOM 4422 C C . ALA B 2 296 ? 145.339 152.925 127.940 1.00 13.79 276 ALA B C 1
ATOM 4423 O O . ALA B 2 296 ? 144.601 153.361 128.835 1.00 13.79 276 ALA B O 1
ATOM 4425 N N . ALA B 2 297 ? 146.326 153.657 127.415 1.00 13.61 277 ALA B N 1
ATOM 4426 C CA . ALA B 2 297 ? 146.601 154.990 127.938 1.00 13.61 277 ALA B CA 1
ATOM 4427 C C . ALA B 2 297 ? 145.509 155.987 127.573 1.00 13.61 277 ALA B C 1
ATOM 4428 O O . ALA B 2 297 ? 145.162 156.841 128.395 1.00 13.61 277 ALA B O 1
ATOM 4430 N N . GLY B 2 298 ? 144.936 155.882 126.372 1.00 14.65 278 GLY B N 1
ATOM 4431 C CA . GLY B 2 298 ? 143.833 156.757 126.016 1.00 14.65 278 GLY B CA 1
ATOM 4432 C C . GLY B 2 298 ? 142.585 156.480 126.831 1.00 14.65 278 GLY B C 1
ATOM 4433 O O . GLY B 2 298 ? 141.874 157.406 127.229 1.00 14.65 278 GLY B O 1
ATOM 4434 N N . ARG B 2 299 ? 142.312 155.204 127.111 1.00 14.05 279 ARG B N 1
ATOM 4435 C CA . ARG B 2 299 ? 141.171 154.874 127.956 1.00 14.05 279 ARG B CA 1
ATOM 4436 C C . ARG B 2 299 ? 141.370 155.392 129.375 1.00 14.05 279 ARG B C 1
ATOM 4437 O O . ARG B 2 299 ? 140.441 155.948 129.977 1.00 14.05 279 ARG B O 1
ATOM 4445 N N . LEU B 2 300 ? 142.578 155.234 129.922 1.00 12.32 280 LEU B N 1
ATOM 4446 C CA . LEU B 2 300 ? 142.840 155.740 131.264 1.00 12.32 280 LEU B CA 1
ATOM 4447 C C . LEU B 2 300 ? 142.736 157.260 131.309 1.00 12.32 280 LEU B C 1
ATOM 4448 O O . LEU B 2 300 ? 142.204 157.821 132.273 1.00 12.32 280 LEU B O 1
ATOM 4453 N N . GLY B 2 301 ? 143.236 157.945 130.279 1.00 12.88 281 GLY B N 1
ATOM 4454 C CA . GLY B 2 301 ? 143.098 159.391 130.236 1.00 12.88 281 GLY B CA 1
ATOM 4455 C C . GLY B 2 301 ? 141.654 159.837 130.119 1.00 12.88 281 GLY B C 1
ATOM 4456 O O . GLY B 2 301 ? 141.266 160.866 130.674 1.00 12.88 281 GLY B O 1
ATOM 4457 N N . THR B 2 302 ? 140.840 159.073 129.390 1.00 15.94 282 THR B N 1
ATOM 4458 C CA . THR B 2 302 ? 139.419 159.392 129.300 1.00 15.94 282 THR B CA 1
ATOM 4459 C C . THR B 2 302 ? 138.729 159.203 130.644 1.00 15.94 282 THR B C 1
ATOM 4460 O O . THR B 2 302 ? 137.831 159.973 131.003 1.00 15.94 282 THR B O 1
ATOM 4464 N N . SER B 2 303 ? 139.144 158.191 131.410 1.00 16.80 283 SER B N 1
ATOM 4465 C CA . SER B 2 303 ? 138.501 157.930 132.693 1.00 16.80 283 SER B CA 1
ATOM 4466 C C . SER B 2 303 ? 138.755 159.025 133.723 1.00 16.80 283 SER B C 1
ATOM 4467 O O . SER B 2 303 ? 137.914 159.229 134.602 1.00 16.80 283 SER B O 1
ATOM 4470 N N . VAL B 2 304 ? 139.880 159.735 133.642 1.00 16.83 284 VAL B N 1
ATOM 4471 C CA . VAL B 2 304 ? 140.238 160.745 134.633 1.00 16.83 284 VAL B CA 1
ATOM 4472 C C . VAL B 2 304 ? 140.168 162.156 134.063 1.00 16.83 284 VAL B C 1
ATOM 4473 O O . VAL B 2 304 ? 140.577 163.108 134.734 1.00 16.83 284 VAL B O 1
ATOM 4477 N N . ARG B 2 305 ? 139.651 162.314 132.843 1.00 18.42 285 ARG B N 1
ATOM 4478 C CA . ARG B 2 305 ? 139.531 163.605 132.162 1.00 18.42 285 ARG B CA 1
ATOM 4479 C C . ARG B 2 305 ? 140.903 164.265 131.983 1.00 18.42 285 ARG B C 1
ATOM 4480 O O . ARG B 2 305 ? 141.187 165.344 132.505 1.00 18.42 285 ARG B O 1
ATOM 4488 N N . LYS B 2 306 ? 141.747 163.579 131.215 1.00 13.01 286 LYS B N 1
ATOM 4489 C CA . LYS B 2 306 ? 143.073 164.078 130.878 1.00 13.01 286 LYS B CA 1
ATOM 4490 C C . LYS B 2 306 ? 143.427 163.637 129.466 1.00 13.01 286 LYS B C 1
ATOM 4491 O O . LYS B 2 306 ? 143.259 162.468 129.115 1.00 13.01 286 LYS B O 1
ATOM 4497 N N . THR B 2 307 ? 143.920 164.576 128.664 1.00 12.96 287 THR B N 1
ATOM 4498 C CA . THR B 2 307 ? 144.427 164.242 127.343 1.00 12.96 287 THR B CA 1
ATOM 4499 C C . THR B 2 307 ? 145.724 163.453 127.473 1.00 12.96 287 THR B C 1
ATOM 4500 O O . THR B 2 307 ? 146.453 163.579 128.458 1.00 12.96 287 THR B O 1
ATOM 4504 N N . LEU B 2 308 ? 146.027 162.633 126.468 1.00 10.12 288 LEU B N 1
ATOM 4505 C CA . LEU B 2 308 ? 147.283 161.893 126.491 1.00 10.12 288 LEU B CA 1
ATOM 4506 C C . LEU B 2 308 ? 148.280 162.579 125.566 1.00 10.12 288 LEU B C 1
ATOM 4507 O O . LEU B 2 308 ? 148.058 162.652 124.357 1.00 10.12 288 LEU B O 1
ATOM 4512 N N . LEU B 2 309 ? 149.374 163.075 126.129 1.00 9.43 289 LEU B N 1
ATOM 4513 C CA . LEU B 2 309 ? 150.382 163.752 125.330 1.00 9.43 289 LEU B CA 1
ATOM 4514 C C . LEU B 2 309 ? 151.474 162.783 124.895 1.00 9.43 289 LEU B C 1
ATOM 4515 O O . LEU B 2 309 ? 151.805 161.821 125.590 1.00 9.43 289 LEU B O 1
ATOM 4520 N N . LEU B 2 310 ? 152.049 163.065 123.729 1.00 11.09 290 LEU B N 1
ATOM 4521 C CA . LEU B 2 310 ? 153.175 162.304 123.198 1.00 11.09 290 LEU B CA 1
ATOM 4522 C C . LEU B 2 310 ? 154.246 163.317 122.837 1.00 11.09 290 LEU B C 1
ATOM 4523 O O . LEU B 2 310 ? 154.036 164.148 121.949 1.00 11.09 290 LEU B O 1
ATOM 4528 N N . CYS B 2 311 ? 155.371 163.259 123.539 1.00 13.01 291 CYS B N 1
ATOM 4529 C CA . CYS B 2 311 ? 156.435 164.241 123.423 1.00 13.01 291 CYS B CA 1
ATOM 4530 C C . CYS B 2 311 ? 157.675 163.579 122.846 1.00 13.01 291 CYS B C 1
ATOM 4531 O O . CYS B 2 311 ? 157.989 162.434 123.182 1.00 13.01 291 CYS B O 1
ATOM 4534 N N . SER B 2 312 ? 158.379 164.299 121.983 1.00 14.10 292 SER B N 1
ATOM 4535 C CA . SER B 2 312 ? 159.578 163.722 121.390 1.00 14.10 292 SER B CA 1
ATOM 4536 C C . SER B 2 312 ? 160.552 164.810 120.962 1.00 14.10 292 SER B C 1
ATOM 4537 O O . SER B 2 312 ? 160.179 165.722 120.217 1.00 14.10 292 SER B O 1
ATOM 4540 N N . PRO B 2 313 ? 161.805 164.748 121.404 1.00 15.67 293 PRO B N 1
ATOM 4541 C CA . PRO B 2 313 ? 162.765 165.797 121.045 1.00 15.67 293 PRO B CA 1
ATOM 4542 C C . PRO B 2 313 ? 163.398 165.553 119.688 1.00 15.67 293 PRO B C 1
ATOM 4543 O O . PRO B 2 313 ? 163.981 164.493 119.444 1.00 15.67 293 PRO B O 1
ATOM 4547 N N . GLN B 2 314 ? 163.306 166.512 118.830 1.00 23.36 294 GLN B N 1
ATOM 4548 C CA . GLN B 2 314 ? 163.809 166.328 117.481 1.00 23.36 294 GLN B CA 1
ATOM 4549 C C . GLN B 2 314 ? 165.273 166.749 117.391 1.00 23.36 294 GLN B C 1
ATOM 4550 O O . GLN B 2 314 ? 165.739 167.568 118.190 1.00 23.36 294 GLN B O 1
ATOM 4556 N N . PRO B 2 315 ? 166.021 166.179 116.441 1.00 28.53 295 PRO B N 1
ATOM 4557 C CA . PRO B 2 315 ? 167.443 166.539 116.300 1.00 28.53 295 PRO B CA 1
ATOM 4558 C C . PRO B 2 315 ? 167.709 168.033 116.200 1.00 28.53 295 PRO B C 1
ATOM 4559 O O . PRO B 2 315 ? 168.763 168.495 116.654 1.00 28.53 295 PRO B O 1
ATOM 4563 N N . ASP B 2 316 ? 166.794 168.803 115.624 1.00 30.10 296 ASP B N 1
ATOM 4564 C CA . ASP B 2 316 ? 167.006 170.240 115.465 1.00 30.10 296 ASP B CA 1
ATOM 4565 C C . ASP B 2 316 ? 166.842 171.028 116.773 1.00 30.10 296 ASP B C 1
ATOM 4566 O O . ASP B 2 316 ? 166.847 172.268 116.729 1.00 30.10 296 ASP B O 1
ATOM 4571 N N . GLY B 2 317 ? 166.699 170.368 117.920 1.00 26.39 297 GLY B N 1
ATOM 4572 C CA . GLY B 2 317 ? 166.594 171.066 119.185 1.00 26.39 297 GLY B CA 1
ATOM 4573 C C . GLY B 2 317 ? 165.184 171.169 119.725 1.00 26.39 297 GLY B C 1
ATOM 4574 O O . GLY B 2 317 ? 164.977 171.107 120.941 1.00 26.39 297 GLY B O 1
ATOM 4575 N N . LYS B 2 318 ? 164.204 171.319 118.840 1.00 21.26 298 LYS B N 1
ATOM 4576 C CA . LYS B 2 318 ? 162.824 171.524 119.253 1.00 21.26 298 LYS B CA 1
ATOM 4577 C C . LYS B 2 318 ? 162.127 170.201 119.542 1.00 21.26 298 LYS B C 1
ATOM 4578 O O . LYS B 2 318 ? 162.393 169.180 118.903 1.00 21.26 298 LYS B O 1
ATOM 4584 N N . VAL B 2 319 ? 161.225 170.234 120.512 1.00 10.53 299 VAL B N 1
ATOM 4585 C CA . VAL B 2 319 ? 160.400 169.088 120.872 1.00 10.53 299 VAL B CA 1
ATOM 4586 C C . VAL B 2 319 ? 159.070 169.190 120.142 1.00 10.53 299 VAL B C 1
ATOM 4587 O O . VAL B 2 319 ? 158.537 170.282 119.929 1.00 10.53 299 VAL B O 1
ATOM 4591 N N . VAL B 2 320 ? 158.528 168.041 119.746 1.00 9.50 300 VAL B N 1
ATOM 4592 C CA . VAL B 2 320 ? 157.233 167.977 119.083 1.00 9.50 300 VAL B CA 1
ATOM 4593 C C . VAL B 2 320 ? 156.259 167.243 119.992 1.00 9.50 300 VAL B C 1
ATOM 4594 O O . VAL B 2 320 ? 156.626 166.310 120.714 1.00 9.50 300 VAL B O 1
ATOM 4598 N N . TYR B 2 321 ? 155.006 167.685 119.951 1.00 7.27 301 TYR B N 1
ATOM 4599 C CA . TYR B 2 321 ? 153.950 167.190 120.817 1.00 7.27 301 TYR B CA 1
ATOM 4600 C C . TYR B 2 321 ? 152.792 166.680 119.975 1.00 7.27 301 TYR B C 1
ATOM 4601 O O . TYR B 2 321 ? 152.591 167.111 118.837 1.00 7.27 301 TYR B O 1
ATOM 4610 N N . THR B 2 322 ? 152.026 165.759 120.548 1.00 8.93 302 THR B N 1
ATOM 4611 C CA . THR B 2 322 ? 150.861 165.227 119.848 1.00 8.93 302 THR B CA 1
ATOM 4612 C C . THR B 2 322 ? 149.831 164.803 120.878 1.00 8.93 302 THR B C 1
ATOM 4613 O O . THR B 2 322 ? 150.151 164.040 121.791 1.00 8.93 302 THR B O 1
ATOM 4617 N N . SER B 2 323 ? 148.609 165.301 120.744 1.00 8.57 303 SER B N 1
ATOM 4618 C CA . SER B 2 323 ? 147.537 164.946 121.658 1.00 8.57 303 SER B CA 1
ATOM 4619 C C . SER B 2 323 ? 146.807 163.705 121.165 1.00 8.57 303 SER B C 1
ATOM 4620 O O . SER B 2 323 ? 146.681 163.469 119.962 1.00 8.57 303 SER B O 1
ATOM 4623 N N . LEU B 2 324 ? 146.337 162.905 122.113 1.00 8.88 304 LEU B N 1
ATOM 4624 C CA . LEU B 2 324 ? 145.538 161.728 121.824 1.00 8.88 304 LEU B CA 1
ATOM 4625 C C . LEU B 2 324 ? 144.315 161.735 122.726 1.00 8.88 304 LEU B C 1
ATOM 4626 O O . LEU B 2 324 ? 144.419 161.968 123.942 1.00 8.88 304 LEU B O 1
ATOM 4631 N N . GLN B 2 325 ? 143.168 161.465 122.101 1.00 12.86 305 GLN B N 1
ATOM 4632 C CA . GLN B 2 325 ? 141.840 161.568 122.680 1.00 12.86 305 GLN B CA 1
ATOM 4633 C C . GLN B 2 325 ? 140.963 160.509 122.034 1.00 12.86 305 GLN B C 1
ATOM 4634 O O . GLN B 2 325 ? 141.170 160.142 120.876 1.00 12.86 305 GLN B O 1
ATOM 4640 N N . TRP B 2 326 ? 139.978 160.025 122.782 1.00 16.11 306 TRP B N 1
ATOM 4641 C CA . TRP B 2 326 ? 139.033 159.060 122.240 1.00 16.11 306 TRP B CA 1
ATOM 4642 C C . TRP B 2 326 ? 137.947 159.776 121.449 1.00 16.11 306 TRP B C 1
ATOM 4643 O O . TRP B 2 326 ? 137.446 160.824 121.865 1.00 16.11 306 TRP B O 1
ATOM 4654 N N . ALA B 2 327 ? 137.584 159.205 120.307 1.00 19.63 307 ALA B N 1
ATOM 4655 C CA . ALA B 2 327 ? 136.596 159.788 119.409 1.00 19.63 307 ALA B CA 1
ATOM 4656 C C . ALA B 2 327 ? 135.474 158.788 119.148 1.00 19.63 307 ALA B C 1
ATOM 4657 O O . ALA B 2 327 ? 135.430 157.700 119.726 1.00 19.63 307 ALA B O 1
ATOM 4659 N N . SER B 2 328 ? 134.558 159.171 118.264 1.00 30.88 308 SER B N 1
ATOM 4660 C CA . SER B 2 328 ? 133.444 158.308 117.882 1.00 30.88 308 SER B CA 1
ATOM 4661 C C . SER B 2 328 ? 132.940 158.646 116.480 1.00 30.88 308 SER B C 1
ATOM 4662 O O . SER B 2 328 ? 133.534 158.244 115.480 1.00 30.88 308 SER B O 1
ATOM 4665 N N . ALA C 3 28 ? 186.857 175.166 144.381 1.00 32.54 8 ALA C N 1
ATOM 4666 C CA . ALA C 3 28 ? 186.533 175.974 145.551 1.00 32.54 8 ALA C CA 1
ATOM 4667 C C . ALA C 3 28 ? 185.768 175.154 146.584 1.00 32.54 8 ALA C C 1
ATOM 4668 O O . ALA C 3 28 ? 185.765 173.924 146.530 1.00 32.54 8 ALA C O 1
ATOM 4670 N N . ALA C 3 29 ? 185.117 175.838 147.523 1.00 28.06 9 ALA C N 1
ATOM 4671 C CA . ALA C 3 29 ? 184.336 175.163 148.557 1.00 28.06 9 ALA C CA 1
ATOM 4672 C C . ALA C 3 29 ? 183.263 176.117 149.052 1.00 28.06 9 ALA C C 1
ATOM 4673 O O . ALA C 3 29 ? 183.581 177.137 149.671 1.00 28.06 9 ALA C O 1
ATOM 4675 N N . VAL C 3 30 ? 182.007 175.788 148.782 1.00 24.98 10 VAL C N 1
ATOM 4676 C CA . VAL C 3 30 ? 180.882 176.609 149.212 1.00 24.98 10 VAL C CA 1
ATOM 4677 C C . VAL C 3 30 ? 180.518 176.259 150.648 1.00 24.98 10 VAL C C 1
ATOM 4678 O O . VAL C 3 30 ? 180.525 175.087 151.040 1.00 24.98 10 VAL C O 1
ATOM 4682 N N . GLU C 3 31 ? 180.190 177.277 151.437 1.00 24.09 11 GLU C N 1
ATOM 4683 C CA . GLU C 3 31 ? 179.873 177.117 152.851 1.00 24.09 11 GLU C CA 1
ATOM 4684 C C . GLU C 3 31 ? 178.358 177.077 153.001 1.00 24.09 11 GLU C C 1
ATOM 4685 O O . GLU C 3 31 ? 177.684 178.099 152.841 1.00 24.09 11 GLU C O 1
ATOM 4691 N N . VAL C 3 32 ? 177.832 175.894 153.301 1.00 21.67 12 VAL C N 1
ATOM 4692 C CA . VAL C 3 32 ? 176.397 175.658 153.437 1.00 21.67 12 VAL C CA 1
ATOM 4693 C C . VAL C 3 32 ? 175.893 176.273 154.738 1.00 21.67 12 VAL C C 1
ATOM 4694 O O . VAL C 3 32 ? 176.379 175.910 155.818 1.00 21.67 12 VAL C O 1
ATOM 4698 N N . PRO C 3 33 ? 174.935 177.194 154.697 1.00 23.26 13 PRO C N 1
ATOM 4699 C CA . PRO C 3 33 ? 174.310 177.668 155.934 1.00 23.26 13 PRO C CA 1
ATOM 4700 C C . PRO C 3 33 ? 173.391 176.590 156.490 1.00 23.26 13 PRO C C 1
ATOM 4701 O O . PRO C 3 33 ? 172.992 175.659 155.791 1.00 23.26 13 PRO C O 1
ATOM 4705 N N . ALA C 3 34 ? 173.042 176.727 157.767 1.00 20.51 14 ALA C N 1
ATOM 4706 C CA . ALA C 3 34 ? 172.435 175.585 158.435 1.00 20.51 14 ALA C CA 1
ATOM 4707 C C . ALA C 3 34 ? 171.573 175.982 159.624 1.00 20.51 14 ALA C C 1
ATOM 4708 O O . ALA C 3 34 ? 171.969 176.821 160.438 1.00 20.51 14 ALA C O 1
ATOM 4710 N N . GLY C 3 35 ? 170.392 175.368 159.702 1.00 21.31 15 GLY C N 1
ATOM 4711 C CA . GLY C 3 35 ? 169.629 175.226 160.927 1.00 21.31 15 GLY C CA 1
ATOM 4712 C C . GLY C 3 35 ? 168.898 176.424 161.493 1.00 21.31 15 GLY C C 1
ATOM 4713 O O . GLY C 3 35 ? 169.317 177.573 161.327 1.00 21.31 15 GLY C O 1
ATOM 4714 N N . ARG C 3 36 ? 167.795 176.142 162.183 1.00 22.00 16 ARG C N 1
ATOM 4715 C CA . ARG C 3 36 ? 167.023 177.124 162.934 1.00 22.00 16 ARG C CA 1
ATOM 4716 C C . ARG C 3 36 ? 166.894 176.621 164.364 1.00 22.00 16 ARG C C 1
ATOM 4717 O O . ARG C 3 36 ? 166.382 175.520 164.590 1.00 22.00 16 ARG C O 1
ATOM 4725 N N . VAL C 3 37 ? 167.356 177.418 165.321 1.00 19.83 17 VAL C N 1
ATOM 4726 C CA . VAL C 3 37 ? 167.350 177.020 166.724 1.00 19.83 17 VAL C CA 1
ATOM 4727 C C . VAL C 3 37 ? 166.136 177.639 167.412 1.00 19.83 17 VAL C C 1
ATOM 4728 O O . VAL C 3 37 ? 165.998 178.863 167.485 1.00 19.83 17 VAL C O 1
ATOM 4732 N N . LEU C 3 38 ? 165.229 176.782 167.878 1.00 18.09 18 LEU C N 1
ATOM 4733 C CA . LEU C 3 38 ? 164.061 177.242 168.616 1.00 18.09 18 LEU C CA 1
ATOM 4734 C C . LEU C 3 38 ? 164.482 177.809 169.964 1.00 18.09 18 LEU C C 1
ATOM 4735 O O . LEU C 3 38 ? 165.238 177.178 170.707 1.00 18.09 18 LEU C O 1
ATOM 4740 N N . SER C 3 39 ? 163.995 179.006 170.276 1.00 23.32 19 SER C N 1
ATOM 4741 C CA . SER C 3 39 ? 164.246 179.616 171.570 1.00 23.32 19 SER C CA 1
ATOM 4742 C C . SER C 3 39 ? 163.291 179.047 172.618 1.00 23.32 19 SER C C 1
ATOM 4743 O O . SER C 3 39 ? 162.312 178.367 172.302 1.00 23.32 19 SER C O 1
ATOM 4746 N N . ALA C 3 40 ? 163.606 179.316 173.887 1.00 24.56 20 ALA C N 1
ATOM 4747 C CA . ALA C 3 40 ? 162.766 178.870 174.996 1.00 24.56 20 ALA C CA 1
ATOM 4748 C C . ALA C 3 40 ? 161.308 179.262 174.783 1.00 24.56 20 ALA C C 1
ATOM 4749 O O . ALA C 3 40 ? 160.403 178.419 174.842 1.00 24.56 20 ALA C O 1
ATOM 4751 N N . ARG C 3 41 ? 161.066 180.554 174.547 1.00 26.70 21 ARG C N 1
ATOM 4752 C CA . ARG C 3 41 ? 159.710 181.048 174.343 1.00 26.70 21 ARG C CA 1
ATOM 4753 C C . ARG C 3 41 ? 159.016 180.380 173.167 1.00 26.70 21 ARG C C 1
ATOM 4754 O O . ARG C 3 41 ? 157.783 180.357 173.123 1.00 26.70 21 ARG C O 1
ATOM 4762 N N . GLU C 3 42 ? 159.771 179.845 172.211 1.00 24.83 22 GLU C N 1
ATOM 4763 C CA . GLU C 3 42 ? 159.173 179.131 171.095 1.00 24.83 22 GLU C CA 1
ATOM 4764 C C . GLU C 3 42 ? 159.164 177.624 171.303 1.00 24.83 22 GLU C C 1
ATOM 4765 O O . GLU C 3 42 ? 158.323 176.940 170.714 1.00 24.83 22 GLU C O 1
ATOM 4771 N N . LEU C 3 43 ? 160.024 177.102 172.178 1.00 20.73 23 LEU C N 1
ATOM 4772 C CA . LEU C 3 43 ? 159.910 175.707 172.585 1.00 20.73 23 LEU C CA 1
ATOM 4773 C C . LEU C 3 43 ? 158.620 175.486 173.362 1.00 20.73 23 LEU C C 1
ATOM 4774 O O . LEU C 3 43 ? 157.882 174.524 173.109 1.00 20.73 23 LEU C O 1
ATOM 4779 N N . PHE C 3 44 ? 158.332 176.384 174.306 1.00 25.89 24 PHE C N 1
ATOM 4780 C CA . PHE C 3 44 ? 157.068 176.322 175.032 1.00 25.89 24 PHE C CA 1
ATOM 4781 C C . PHE C 3 44 ? 155.879 176.467 174.091 1.00 25.89 24 PHE C C 1
ATOM 4782 O O . PHE C 3 44 ? 154.871 175.768 174.243 1.00 25.89 24 PHE C O 1
ATOM 4790 N N . ALA C 3 45 ? 155.968 177.381 173.123 1.00 23.26 25 ALA C N 1
ATOM 4791 C CA . ALA C 3 45 ? 154.880 177.548 172.166 1.00 23.26 25 ALA C CA 1
ATOM 4792 C C . ALA C 3 45 ? 154.678 176.301 171.319 1.00 23.26 25 ALA C C 1
ATOM 4793 O O . ALA C 3 45 ? 153.540 175.952 170.991 1.00 23.26 25 ALA C O 1
ATOM 4795 N N . ALA C 3 46 ? 155.761 175.619 170.952 1.00 24.01 26 ALA C N 1
ATOM 4796 C CA . ALA C 3 46 ? 155.649 174.382 170.195 1.00 24.01 26 ALA C CA 1
ATOM 4797 C C . ALA C 3 46 ? 155.202 173.207 171.049 1.00 24.01 26 ALA C C 1
ATOM 4798 O O . ALA C 3 46 ? 154.776 172.189 170.495 1.00 24.01 26 ALA C O 1
ATOM 4800 N N . ARG C 3 47 ? 155.285 173.319 172.375 1.00 27.72 27 ARG C N 1
ATOM 4801 C CA . ARG C 3 47 ? 154.719 172.279 173.228 1.00 27.72 27 ARG C CA 1
ATOM 4802 C C . ARG C 3 47 ? 153.196 172.331 173.222 1.00 27.72 27 ARG C C 1
ATOM 4803 O O . ARG C 3 47 ? 152.528 171.293 173.146 1.00 27.72 27 ARG C O 1
ATOM 4811 N N . SER C 3 48 ? 152.628 173.530 173.308 1.00 27.57 28 SER C N 1
ATOM 4812 C CA . SER C 3 48 ? 151.177 173.714 173.313 1.00 27.57 28 SER C CA 1
ATOM 4813 C C . SER C 3 48 ? 150.615 173.750 171.896 1.00 27.57 28 SER C C 1
ATOM 4814 O O . SER C 3 48 ? 149.912 174.681 171.502 1.00 27.57 28 SER C O 1
ATOM 4817 N N . ARG C 3 49 ? 150.924 172.720 171.116 1.00 27.34 29 ARG C N 1
ATOM 4818 C CA . ARG C 3 49 ? 150.507 172.638 169.725 1.00 27.34 29 ARG C CA 1
ATOM 4819 C C . ARG C 3 49 ? 149.197 171.870 169.609 1.00 27.34 29 ARG C C 1
ATOM 4820 O O . ARG C 3 49 ? 148.847 171.067 170.478 1.00 27.34 29 ARG C O 1
ATOM 4828 N N . SER C 3 50 ? 148.473 172.126 168.525 1.00 31.42 30 SER C N 1
ATOM 4829 C CA . SER C 3 50 ? 147.216 171.445 168.259 1.00 31.42 30 SER C CA 1
ATOM 4830 C C . SER C 3 50 ? 147.495 170.099 167.593 1.00 31.42 30 SER C C 1
ATOM 4831 O O . SER C 3 50 ? 148.634 169.628 167.536 1.00 31.42 30 SER C O 1
ATOM 4834 N N . GLN C 3 51 ? 146.446 169.463 167.079 1.00 21.38 31 GLN C N 1
ATOM 4835 C CA . GLN C 3 51 ? 146.564 168.146 166.477 1.00 21.38 31 GLN C CA 1
ATOM 4836 C C . GLN C 3 51 ? 145.898 168.040 165.115 1.00 21.38 31 GLN C C 1
ATOM 4837 O O . GLN C 3 51 ? 146.202 167.098 164.374 1.00 21.38 31 GLN C O 1
ATOM 4843 N N . LYS C 3 52 ? 145.027 168.975 164.749 1.00 28.15 32 LYS C N 1
ATOM 4844 C CA . LYS C 3 52 ? 144.262 168.858 163.517 1.00 28.15 32 LYS C CA 1
ATOM 4845 C C . LYS C 3 52 ? 145.084 169.363 162.340 1.00 28.15 32 LYS C C 1
ATOM 4846 O O . LYS C 3 52 ? 145.645 170.462 162.386 1.00 28.15 32 LYS C O 1
ATOM 4852 N N . LEU C 3 53 ? 145.156 168.553 161.290 1.00 27.93 33 LEU C N 1
ATOM 4853 C CA . LEU C 3 53 ? 145.844 168.961 160.082 1.00 27.93 33 LEU C CA 1
ATOM 4854 C C . LEU C 3 53 ? 145.013 169.994 159.326 1.00 27.93 33 LEU C C 1
ATOM 4855 O O . LEU C 3 53 ? 143.780 169.963 159.367 1.00 27.93 33 LEU C O 1
ATOM 4860 N N . PRO C 3 54 ? 145.661 170.926 158.634 1.00 29.17 34 PRO C N 1
ATOM 4861 C CA . PRO C 3 54 ? 144.925 171.801 157.720 1.00 29.17 34 PRO C CA 1
ATOM 4862 C C . PRO C 3 54 ? 144.396 171.009 156.537 1.00 29.17 34 PRO C C 1
ATOM 4863 O O . PRO C 3 54 ? 144.941 169.972 156.153 1.00 29.17 34 PRO C O 1
ATOM 4867 N N . GLN C 3 55 ? 143.312 171.510 155.955 1.00 30.15 35 GLN C N 1
ATOM 4868 C CA . GLN C 3 55 ? 142.748 170.870 154.777 1.00 30.15 35 GLN C CA 1
ATOM 4869 C C . GLN C 3 55 ? 143.592 171.213 153.558 1.00 30.15 35 GLN C C 1
ATOM 4870 O O . GLN C 3 55 ? 144.008 172.360 153.376 1.00 30.15 35 GLN C O 1
ATOM 4876 N N . ARG C 3 56 ? 143.852 170.203 152.727 1.00 28.55 36 ARG C N 1
ATOM 4877 C CA . ARG C 3 56 ? 144.815 170.361 151.642 1.00 28.55 36 ARG C CA 1
ATOM 4878 C C . ARG C 3 56 ? 144.345 171.404 150.637 1.00 28.55 36 ARG C C 1
ATOM 4879 O O . ARG C 3 56 ? 145.013 172.420 150.418 1.00 28.55 36 ARG C O 1
ATOM 4887 N N . SER C 3 57 ? 143.196 171.168 150.015 1.00 26.80 37 SER C N 1
ATOM 4888 C CA . SER C 3 57 ? 142.527 172.159 149.190 1.00 26.80 37 SER C CA 1
ATOM 4889 C C . SER C 3 57 ? 141.243 172.581 149.887 1.00 26.80 37 SER C C 1
ATOM 4890 O O . SER C 3 57 ? 140.540 171.749 150.468 1.00 26.80 37 SER C O 1
ATOM 4893 N N . HIS C 3 58 ? 140.940 173.877 149.831 1.00 27.86 38 HIS C N 1
ATOM 4894 C CA . HIS C 3 58 ? 139.746 174.413 150.481 1.00 27.86 38 HIS C CA 1
ATOM 4895 C C . HIS C 3 58 ? 138.578 174.287 149.510 1.00 27.86 38 HIS C C 1
ATOM 4896 O O . HIS C 3 58 ? 138.154 175.241 148.855 1.00 27.86 38 HIS C O 1
ATOM 4903 N N . GLY C 3 59 ? 138.053 173.070 149.425 1.00 22.35 39 GLY C N 1
ATOM 4904 C CA . GLY C 3 59 ? 136.968 172.766 148.528 1.00 22.35 39 GLY C CA 1
ATOM 4905 C C . GLY C 3 59 ? 137.458 172.163 147.230 1.00 22.35 39 GLY C C 1
ATOM 4906 O O . GLY C 3 59 ? 138.585 171.670 147.129 1.00 22.35 39 GLY C O 1
ATOM 4907 N N . PRO C 3 60 ? 136.611 172.194 146.204 1.00 18.31 40 PRO C N 1
ATOM 4908 C CA . PRO C 3 60 ? 136.981 171.588 144.920 1.00 18.31 40 PRO C CA 1
ATOM 4909 C C . PRO C 3 60 ? 138.030 172.414 144.192 1.00 18.31 40 PRO C C 1
ATOM 4910 O O . PRO C 3 60 ? 137.898 173.632 144.055 1.00 18.31 40 PRO C O 1
ATOM 4914 N N . LYS C 3 61 ? 139.075 171.737 143.721 1.00 14.89 41 LYS C N 1
ATOM 4915 C CA . LYS C 3 61 ? 140.087 172.376 142.894 1.00 14.89 41 LYS C CA 1
ATOM 4916 C C . LYS C 3 61 ? 139.466 172.913 141.609 1.00 14.89 41 LYS C C 1
ATOM 4917 O O . LYS C 3 61 ? 138.346 172.562 141.233 1.00 14.89 41 LYS C O 1
ATOM 4923 N N . ASP C 3 62 ? 140.211 173.776 140.929 1.00 16.63 42 ASP C N 1
ATOM 4924 C CA . ASP C 3 62 ? 139.708 174.420 139.727 1.00 16.63 42 ASP C CA 1
ATOM 4925 C C . ASP C 3 62 ? 140.083 173.608 138.489 1.00 16.63 42 ASP C C 1
ATOM 4926 O O . ASP C 3 62 ? 140.660 172.522 138.575 1.00 16.63 42 ASP C O 1
ATOM 4931 N N . PHE C 3 63 ? 139.744 174.133 137.315 1.00 21.26 43 PHE C N 1
ATOM 4932 C CA . PHE C 3 63 ? 140.069 173.486 136.048 1.00 21.26 43 PHE C CA 1
ATOM 4933 C C . PHE C 3 63 ? 140.697 174.422 135.026 1.00 21.26 43 PHE C C 1
ATOM 4934 O O . PHE C 3 63 ? 141.470 173.952 134.185 1.00 21.26 43 PHE C O 1
ATOM 4942 N N . LEU C 3 64 ? 140.427 175.724 135.077 1.00 21.14 44 LEU C N 1
ATOM 4943 C CA . LEU C 3 64 ? 140.913 176.666 134.076 1.00 21.14 44 LEU C CA 1
ATOM 4944 C C . LEU C 3 64 ? 141.486 177.877 134.795 1.00 21.14 44 LEU C C 1
ATOM 4945 O O . LEU C 3 64 ? 140.773 178.513 135.597 1.00 21.14 44 LEU C O 1
ATOM 4950 N N . PRO C 3 65 ? 142.747 178.241 134.547 1.00 23.53 45 PRO C N 1
ATOM 4951 C CA . PRO C 3 65 ? 143.397 179.268 135.372 1.00 23.53 45 PRO C CA 1
ATOM 4952 C C . PRO C 3 65 ? 142.949 180.686 135.076 1.00 23.53 45 PRO C C 1
ATOM 4953 O O . PRO C 3 65 ? 143.414 181.608 135.757 1.00 23.53 45 PRO C O 1
ATOM 4957 N N . ASP C 3 66 ? 142.086 180.902 134.089 1.00 30.87 46 ASP C N 1
ATOM 4958 C CA . ASP C 3 66 ? 141.648 182.253 133.754 1.00 30.87 46 ASP C CA 1
ATOM 4959 C C . ASP C 3 66 ? 140.800 182.806 134.896 1.00 30.87 46 ASP C C 1
ATOM 4960 O O . ASP C 3 66 ? 139.687 182.330 135.140 1.00 30.87 46 ASP C O 1
ATOM 4965 N N . GLY C 3 67 ? 141.324 183.809 135.592 1.00 34.79 47 GLY C N 1
ATOM 4966 C CA . GLY C 3 67 ? 140.616 184.412 136.707 1.00 34.79 47 GLY C CA 1
ATOM 4967 C C . GLY C 3 67 ? 141.317 185.683 137.128 1.00 34.79 47 GLY C C 1
ATOM 4968 O O . GLY C 3 67 ? 142.409 186.004 136.653 1.00 34.79 47 GLY C O 1
ATOM 4969 N N . SER C 3 68 ? 140.667 186.420 138.031 1.00 35.30 48 SER C N 1
ATOM 4970 C CA . SER C 3 68 ? 141.168 187.735 138.419 1.00 35.30 48 SER C CA 1
ATOM 4971 C C . SER C 3 68 ? 141.583 187.813 139.883 1.00 35.30 48 SER C C 1
ATOM 4972 O O . SER C 3 68 ? 142.749 188.106 140.167 1.00 35.30 48 SER C O 1
ATOM 4975 N N . ALA C 3 69 ? 140.672 187.567 140.826 1.00 28.54 49 ALA C N 1
ATOM 4976 C CA . ALA C 3 69 ? 140.998 187.756 142.239 1.00 28.54 49 ALA C CA 1
ATOM 4977 C C . ALA C 3 69 ? 140.497 186.663 143.168 1.00 28.54 49 ALA C C 1
ATOM 4978 O O . ALA C 3 69 ? 140.978 186.591 144.303 1.00 28.54 49 ALA C O 1
ATOM 4980 N N . ALA C 3 70 ? 139.553 185.818 142.756 1.00 23.20 50 ALA C N 1
ATOM 4981 C CA . ALA C 3 70 ? 139.149 184.698 143.597 1.00 23.20 50 ALA C CA 1
ATOM 4982 C C . ALA C 3 70 ? 140.225 183.622 143.606 1.00 23.20 50 ALA C C 1
ATOM 4983 O O . ALA C 3 70 ? 140.683 183.187 144.670 1.00 23.20 50 ALA C O 1
ATOM 4985 N N . GLN C 3 71 ? 140.627 183.173 142.415 1.00 21.36 51 GLN C N 1
ATOM 4986 C CA . GLN C 3 71 ? 141.666 182.157 142.295 1.00 21.36 51 GLN C CA 1
ATOM 4987 C C . GLN C 3 71 ? 142.959 182.599 142.966 1.00 21.36 51 GLN C C 1
ATOM 4988 O O . GLN C 3 71 ? 143.625 181.802 143.636 1.00 21.36 51 GLN C O 1
ATOM 4994 N N . ALA C 3 72 ? 143.322 183.874 142.809 1.00 19.67 52 ALA C N 1
ATOM 4995 C CA . ALA C 3 72 ? 144.588 184.357 143.349 1.00 19.67 52 ALA C CA 1
ATOM 4996 C C . ALA C 3 72 ? 144.593 184.323 144.871 1.00 19.67 52 ALA C C 1
ATOM 4997 O O . ALA C 3 72 ? 145.557 183.848 145.483 1.00 19.67 52 ALA C O 1
ATOM 4999 N N . GLU C 3 73 ? 143.519 184.799 145.500 1.00 20.40 53 GLU C N 1
ATOM 5000 C CA . GLU C 3 73 ? 143.464 184.792 146.956 1.00 20.40 53 GLU C CA 1
ATOM 5001 C C . GLU C 3 73 ? 143.316 183.378 147.502 1.00 20.40 53 GLU C C 1
ATOM 5002 O O . GLU C 3 73 ? 143.877 183.058 148.559 1.00 20.40 53 GLU C O 1
ATOM 5008 N N . ARG C 3 74 ? 142.584 182.516 146.793 1.00 18.84 54 ARG C N 1
ATOM 5009 C CA . ARG C 3 74 ? 142.486 181.123 147.213 1.00 18.84 54 ARG C CA 1
ATOM 5010 C C . ARG C 3 74 ? 143.850 180.447 147.193 1.00 18.84 54 ARG C C 1
ATOM 5011 O O . ARG C 3 74 ? 144.200 179.716 148.126 1.00 18.84 54 ARG C O 1
ATOM 5019 N N . LEU C 3 75 ? 144.639 180.688 146.142 1.00 16.24 55 LEU C N 1
ATOM 5020 C CA . LEU C 3 75 ? 145.990 180.139 146.089 1.00 16.24 55 LEU C CA 1
ATOM 5021 C C . LEU C 3 75 ? 146.873 180.732 147.178 1.00 16.24 55 LEU C C 1
ATOM 5022 O O . LEU C 3 75 ? 147.682 180.020 147.784 1.00 16.24 55 LEU C O 1
ATOM 5027 N N . ARG C 3 76 ? 146.746 182.037 147.426 1.00 18.55 56 ARG C N 1
ATOM 5028 C CA . ARG C 3 76 ? 147.497 182.664 148.508 1.00 18.55 56 ARG C CA 1
ATOM 5029 C C . ARG C 3 76 ? 147.260 181.945 149.829 1.00 18.55 56 ARG C C 1
ATOM 5030 O O . ARG C 3 76 ? 148.210 181.576 150.528 1.00 18.55 56 ARG C O 1
ATOM 5038 N N . ARG C 3 77 ? 145.990 181.743 150.191 1.00 19.98 57 ARG C N 1
ATOM 5039 C CA . ARG C 3 77 ? 145.689 181.061 151.448 1.00 19.98 57 ARG C CA 1
ATOM 5040 C C . ARG C 3 77 ? 146.161 179.612 151.426 1.00 19.98 57 ARG C C 1
ATOM 5041 O O . ARG C 3 77 ? 146.715 179.118 152.413 1.00 19.98 57 ARG C O 1
ATOM 5049 N N . CYS C 3 78 ? 145.932 178.904 150.319 1.00 16.66 58 CYS C N 1
ATOM 5050 C CA . CYS C 3 78 ? 146.380 177.520 150.232 1.00 16.66 58 CYS C CA 1
ATOM 5051 C C . CYS C 3 78 ? 147.892 177.387 150.330 1.00 16.66 58 CYS C C 1
ATOM 5052 O O . CYS C 3 78 ? 148.379 176.301 150.660 1.00 16.66 58 CYS C O 1
ATOM 5055 N N . ARG C 3 79 ? 148.640 178.457 150.067 1.00 14.08 59 ARG C N 1
ATOM 5056 C CA . ARG C 3 79 ? 150.092 178.437 150.201 1.00 14.08 59 ARG C CA 1
ATOM 5057 C C . ARG C 3 79 ? 150.561 178.843 151.591 1.00 14.08 59 ARG C C 1
ATOM 5058 O O . ARG C 3 79 ? 151.377 178.141 152.191 1.00 14.08 59 ARG C O 1
ATOM 5066 N N . GLU C 3 80 ? 150.070 179.972 152.113 1.00 17.82 60 GLU C N 1
ATOM 5067 C CA . GLU C 3 80 ? 150.473 180.414 153.446 1.00 17.82 60 GLU C CA 1
ATOM 5068 C C . GLU C 3 80 ? 150.216 179.361 154.516 1.00 17.82 60 GLU C C 1
ATOM 5069 O O . GLU C 3 80 ? 150.830 179.416 155.586 1.00 17.82 60 GLU C O 1
ATOM 5075 N N . GLU C 3 81 ? 149.323 178.406 154.256 1.00 20.18 61 GLU C N 1
ATOM 5076 C CA . GLU C 3 81 ? 149.120 177.294 155.174 1.00 20.18 61 GLU C CA 1
ATOM 5077 C C . GLU C 3 81 ? 150.191 176.225 155.021 1.00 20.18 61 GLU C C 1
ATOM 5078 O O . GLU C 3 81 ? 150.478 175.500 155.978 1.00 20.18 61 GLU C O 1
ATOM 5084 N N . LEU C 3 82 ? 150.772 176.096 153.828 1.00 13.26 62 LEU C N 1
ATOM 5085 C CA . LEU C 3 82 ? 151.817 175.103 153.614 1.00 13.26 62 LEU C CA 1
ATOM 5086 C C . LEU C 3 82 ? 153.126 175.527 154.269 1.00 13.26 62 LEU C C 1
ATOM 5087 O O . LEU C 3 82 ? 153.812 174.712 154.893 1.00 13.26 62 LEU C O 1
ATOM 5092 N N . TRP C 3 83 ? 153.495 176.801 154.132 1.00 12.58 63 TRP C N 1
ATOM 5093 C CA . TRP C 3 83 ? 154.744 177.284 154.707 1.00 12.58 63 TRP C CA 1
ATOM 5094 C C . TRP C 3 83 ? 154.708 177.362 156.224 1.00 12.58 63 TRP C C 1
ATOM 5095 O O . TRP C 3 83 ? 155.755 177.601 156.834 1.00 12.58 63 TRP C O 1
ATOM 5106 N N . GLN C 3 84 ? 153.545 177.172 156.845 1.00 17.51 64 GLN C N 1
ATOM 5107 C CA . GLN C 3 84 ? 153.451 177.080 158.295 1.00 17.51 64 GLN C CA 1
ATOM 5108 C C . GLN C 3 84 ? 153.620 175.648 158.779 1.00 17.51 64 GLN C C 1
ATOM 5109 O O . GLN C 3 84 ? 154.206 175.417 159.840 1.00 17.51 64 GLN C O 1
ATOM 5115 N N . LEU C 3 85 ? 153.109 174.684 158.016 1.00 15.98 65 LEU C N 1
ATOM 5116 C CA . LEU C 3 85 ? 153.247 173.281 158.387 1.00 15.98 65 LEU C CA 1
ATOM 5117 C C . LEU C 3 85 ? 154.698 172.827 158.302 1.00 15.98 65 LEU C C 1
ATOM 5118 O O . LEU C 3 85 ? 155.216 172.186 159.224 1.00 15.98 65 LEU C O 1
ATOM 5123 N N . LEU C 3 86 ? 155.371 173.139 157.192 1.00 14.60 66 LEU C N 1
ATOM 5124 C CA . LEU C 3 86 ? 156.738 172.669 156.996 1.00 14.60 66 LEU C CA 1
ATOM 5125 C C . LEU C 3 86 ? 157.738 173.361 157.912 1.00 14.60 66 LEU C C 1
ATOM 5126 O O . LEU C 3 86 ? 158.836 172.833 158.113 1.00 14.60 66 LEU C O 1
ATOM 5131 N N . ALA C 3 87 ? 157.397 174.520 158.461 1.00 17.38 67 ALA C N 1
ATOM 5132 C CA . ALA C 3 87 ? 158.280 175.222 159.390 1.00 17.38 67 ALA C CA 1
ATOM 5133 C C . ALA C 3 87 ? 157.910 174.889 160.834 1.00 17.38 67 ALA C C 1
ATOM 5134 O O . ALA C 3 87 ? 157.657 175.761 161.664 1.00 17.38 67 ALA C O 1
ATOM 5136 N N . GLU C 3 88 ? 157.895 173.591 161.127 1.00 19.91 68 GLU C N 1
ATOM 5137 C CA . GLU C 3 88 ? 157.539 173.084 162.444 1.00 19.91 68 GLU C CA 1
ATOM 5138 C C . GLU C 3 88 ? 158.604 172.099 162.896 1.00 19.91 68 GLU C C 1
ATOM 5139 O O . GLU C 3 88 ? 158.924 171.153 162.171 1.00 19.91 68 GLU C O 1
ATOM 5145 N N . GLN C 3 89 ? 159.150 172.327 164.084 1.00 17.02 69 GLN C N 1
ATOM 5146 C CA . GLN C 3 89 ? 160.187 171.481 164.650 1.00 17.02 69 GLN C CA 1
ATOM 5147 C C . GLN C 3 89 ? 159.605 170.572 165.724 1.00 17.02 69 GLN C C 1
ATOM 5148 O O . GLN C 3 89 ? 158.603 170.898 166.363 1.00 17.02 69 GLN C O 1
ATOM 5154 N N . ARG C 3 90 ? 160.245 169.421 165.915 1.00 11.65 70 ARG C N 1
ATOM 5155 C CA . ARG C 3 90 ? 159.874 168.522 166.996 1.00 11.65 70 ARG C CA 1
ATOM 5156 C C . ARG C 3 90 ? 160.404 169.052 168.320 1.00 11.65 70 ARG C C 1
ATOM 5157 O O . ARG C 3 90 ? 161.546 169.507 168.412 1.00 11.65 70 ARG C O 1
ATOM 5165 N N . VAL C 3 91 ? 159.561 168.995 169.348 1.00 14.97 71 VAL C N 1
ATOM 5166 C CA . VAL C 3 91 ? 159.916 169.441 170.691 1.00 14.97 71 VAL C CA 1
ATOM 5167 C C . VAL C 3 91 ? 159.371 168.413 171.670 1.00 14.97 71 VAL C C 1
ATOM 5168 O O . VAL C 3 91 ? 158.156 168.199 171.735 1.00 14.97 71 VAL C O 1
ATOM 5172 N N . GLU C 3 92 ? 160.260 167.774 172.425 1.00 19.91 72 GLU C N 1
ATOM 5173 C CA . GLU C 3 92 ? 159.892 166.705 173.338 1.00 19.91 72 GLU C CA 1
ATOM 5174 C C . GLU C 3 92 ? 160.514 166.965 174.702 1.00 19.91 72 GLU C C 1
ATOM 5175 O O . GLU C 3 92 ? 161.373 167.833 174.864 1.00 19.91 72 GLU C O 1
ATOM 5181 N N . ARG C 3 93 ? 160.072 166.194 175.691 1.00 26.46 73 ARG C N 1
ATOM 5182 C CA . ARG C 3 93 ? 160.595 166.296 177.044 1.00 26.46 73 ARG C CA 1
ATOM 5183 C C . ARG C 3 93 ? 161.776 165.355 177.228 1.00 26.46 73 ARG C C 1
ATOM 5184 O O . ARG C 3 93 ? 161.863 164.304 176.590 1.00 26.46 73 ARG C O 1
ATOM 5192 N N . LEU C 3 94 ? 162.677 165.735 178.120 1.00 25.05 74 LEU C N 1
ATOM 5193 C CA . LEU C 3 94 ? 163.877 164.942 178.358 1.00 25.05 74 LEU C CA 1
ATOM 5194 C C . LEU C 3 94 ? 163.604 163.656 179.142 1.00 25.05 74 LEU C C 1
ATOM 5195 O O . LEU C 3 94 ? 164.552 162.919 179.438 1.00 25.05 74 LEU C O 1
ATOM 5200 N N . GLY C 3 95 ? 162.361 163.337 179.484 1.00 22.32 75 GLY C N 1
ATOM 5201 C CA . GLY C 3 95 ? 162.072 162.119 180.212 1.00 22.32 75 GLY C CA 1
ATOM 5202 C C . GLY C 3 95 ? 161.258 161.157 179.379 1.00 22.32 75 GLY C C 1
ATOM 5203 O O . GLY C 3 95 ? 161.305 159.942 179.589 1.00 22.32 75 GLY C O 1
ATOM 5204 N N . SER C 3 96 ? 160.505 161.696 178.424 1.00 18.87 76 SER C N 1
ATOM 5205 C CA . SER C 3 96 ? 159.845 160.866 177.429 1.00 18.87 76 SER C CA 1
ATOM 5206 C C . SER C 3 96 ? 160.815 160.340 176.380 1.00 18.87 76 SER C C 1
ATOM 5207 O O . SER C 3 96 ? 160.406 159.553 175.520 1.00 18.87 76 SER C O 1
ATOM 5210 N N . LEU C 3 97 ? 162.078 160.752 176.434 1.00 13.59 77 LEU C N 1
ATOM 5211 C CA . LEU C 3 97 ? 163.068 160.433 175.416 1.00 13.59 77 LEU C CA 1
ATOM 5212 C C . LEU C 3 97 ? 164.037 159.385 175.948 1.00 13.59 77 LEU C C 1
ATOM 5213 O O . LEU C 3 97 ? 164.719 159.619 176.950 1.00 13.59 77 LEU C O 1
ATOM 5218 N N . VAL C 3 98 ? 164.090 158.233 175.280 1.00 9.62 78 VAL C N 1
ATOM 5219 C CA . VAL C 3 98 ? 165.149 157.268 175.541 1.00 9.62 78 VAL C CA 1
ATOM 5220 C C . VAL C 3 98 ? 166.439 157.771 174.910 1.00 9.62 78 VAL C C 1
ATOM 5221 O O . VAL C 3 98 ? 166.426 158.389 173.837 1.00 9.62 78 VAL C O 1
ATOM 5225 N N . ALA C 3 99 ? 167.562 157.525 175.576 1.00 9.32 79 ALA C N 1
ATOM 5226 C CA . ALA C 3 99 ? 168.867 157.961 175.097 1.00 9.32 79 ALA C CA 1
ATOM 5227 C C . ALA C 3 99 ? 169.547 156.799 174.388 1.00 9.32 79 ALA C C 1
ATOM 5228 O O . ALA C 3 99 ? 169.677 155.711 174.956 1.00 9.32 79 ALA C O 1
ATOM 5230 N N . ALA C 3 100 ? 169.966 157.026 173.148 1.00 9.31 80 ALA C N 1
ATOM 5231 C CA . ALA C 3 100 ? 170.574 155.997 172.323 1.00 9.31 80 ALA C CA 1
ATOM 5232 C C . ALA C 3 100 ? 171.954 156.436 171.850 1.00 9.31 80 ALA C C 1
ATOM 5233 O O . ALA C 3 100 ? 172.365 157.585 172.021 1.00 9.31 80 ALA C O 1
ATOM 5235 N N . GLU C 3 101 ? 172.673 155.490 171.251 1.00 12.55 81 GLU C N 1
ATOM 5236 C CA . GLU C 3 101 ? 173.994 155.731 170.689 1.00 12.55 81 GLU C CA 1
ATOM 5237 C C . GLU C 3 101 ? 174.131 154.912 169.415 1.00 12.55 81 GLU C C 1
ATOM 5238 O O . GLU C 3 101 ? 173.553 153.833 169.297 1.00 12.55 81 GLU C O 1
ATOM 5244 N N . TRP C 3 102 ? 174.900 155.425 168.464 1.00 13.76 82 TRP C N 1
ATOM 5245 C CA . TRP C 3 102 ? 175.035 154.807 167.147 1.00 13.76 82 TRP C CA 1
ATOM 5246 C C . TRP C 3 102 ? 176.414 154.168 167.044 1.00 13.76 82 TRP C C 1
ATOM 5247 O O . TRP C 3 102 ? 177.426 154.874 166.998 1.00 13.76 82 TRP C O 1
ATOM 5258 N N . ARG C 3 103 ? 176.453 152.828 167.041 1.00 18.62 83 ARG C N 1
ATOM 5259 C CA . ARG C 3 103 ? 177.676 152.067 166.831 1.00 18.62 83 ARG C CA 1
ATOM 5260 C C . ARG C 3 103 ? 177.793 151.727 165.352 1.00 18.62 83 ARG C C 1
ATOM 5261 O O . ARG C 3 103 ? 177.115 150.807 164.872 1.00 18.62 83 ARG C O 1
ATOM 5269 N N . PRO C 3 104 ? 178.623 152.454 164.596 1.00 17.87 84 PRO C N 1
ATOM 5270 C CA . PRO C 3 104 ? 178.718 152.192 163.154 1.00 17.87 84 PRO C CA 1
ATOM 5271 C C . PRO C 3 104 ? 179.582 150.999 162.797 1.00 17.87 84 PRO C C 1
ATOM 5272 O O . PRO C 3 104 ? 179.373 150.410 161.729 1.00 17.87 84 PRO C O 1
ATOM 5276 N N . GLU C 3 105 ? 180.536 150.621 163.647 1.00 22.97 85 GLU C N 1
ATOM 5277 C CA . GLU C 3 105 ? 181.403 149.489 163.341 1.00 22.97 85 GLU C CA 1
ATOM 5278 C C . GLU C 3 105 ? 180.666 148.167 163.544 1.00 22.97 85 GLU C C 1
ATOM 5279 O O . GLU C 3 105 ? 180.676 147.296 162.667 1.00 22.97 85 GLU C O 1
ATOM 5285 N N . GLU C 3 106 ? 180.024 147.998 164.702 1.00 22.19 86 GLU C N 1
ATOM 5286 C CA . GLU C 3 106 ? 179.165 146.839 164.911 1.00 22.19 86 GLU C CA 1
ATOM 5287 C C . GLU C 3 106 ? 177.891 146.951 164.085 1.00 22.19 86 GLU C C 1
ATOM 5288 O O . GLU C 3 106 ? 177.393 145.950 163.560 1.00 22.19 86 GLU C O 1
ATOM 5294 N N . GLY C 3 107 ? 177.348 148.158 163.964 1.00 17.05 87 GLY C N 1
ATOM 5295 C CA . GLY C 3 107 ? 176.314 148.415 162.984 1.00 17.05 87 GLY C CA 1
ATOM 5296 C C . GLY C 3 107 ? 174.905 148.461 163.528 1.00 17.05 87 GLY C C 1
ATOM 5297 O O . GLY C 3 107 ? 173.982 147.951 162.888 1.00 17.05 87 GLY C O 1
ATOM 5298 N N . PHE C 3 108 ? 174.712 149.068 164.694 1.00 12.19 88 PHE C N 1
ATOM 5299 C CA . PHE C 3 108 ? 173.386 149.099 165.299 1.00 12.19 88 PHE C CA 1
ATOM 5300 C C . PHE C 3 108 ? 173.304 150.289 166.246 1.00 12.19 88 PHE C C 1
ATOM 5301 O O . PHE C 3 108 ? 174.222 151.108 166.331 1.00 12.19 88 PHE C O 1
ATOM 5309 N N . VAL C 3 109 ? 172.170 150.399 166.928 1.00 9.17 89 VAL C N 1
ATOM 5310 C CA . VAL C 3 109 ? 171.923 151.460 167.895 1.00 9.17 89 VAL C CA 1
ATOM 5311 C C . VAL C 3 109 ? 171.751 150.824 169.266 1.00 9.17 89 VAL C C 1
ATOM 5312 O O . VAL C 3 109 ? 171.013 149.844 169.417 1.00 9.17 89 VAL C O 1
ATOM 5316 N N . GLU C 3 110 ? 172.431 151.381 170.258 1.00 10.21 90 GLU C N 1
ATOM 5317 C CA . GLU C 3 110 ? 172.446 150.864 171.619 1.00 10.21 90 GLU C CA 1
ATOM 5318 C C . GLU C 3 110 ? 171.708 151.835 172.529 1.00 10.21 90 GLU C C 1
ATOM 5319 O O . GLU C 3 110 ? 172.088 153.004 172.626 1.00 10.21 90 GLU C O 1
ATOM 5325 N N . LEU C 3 111 ? 170.656 151.352 173.184 1.00 8.85 91 LEU C N 1
ATOM 5326 C CA . LEU C 3 111 ? 169.882 152.180 174.098 1.00 8.85 91 LEU C CA 1
ATOM 5327 C C . LEU C 3 111 ? 170.598 152.302 175.435 1.00 8.85 91 LEU C C 1
ATOM 5328 O O . LEU C 3 111 ? 171.112 151.315 175.969 1.00 8.85 91 LEU C O 1
ATOM 5333 N N . LYS C 3 112 ? 170.631 153.519 175.972 1.00 9.92 92 LYS C N 1
ATOM 5334 C CA . LYS C 3 112 ? 171.246 153.807 177.259 1.00 9.92 92 LYS C CA 1
ATOM 5335 C C . LYS C 3 112 ? 170.229 153.879 178.389 1.00 9.92 92 LYS C C 1
ATOM 5336 O O . LYS C 3 112 ? 170.572 154.310 179.492 1.00 9.92 92 LYS C O 1
ATOM 5342 N N . SER C 3 113 ? 168.989 153.472 178.136 1.00 10.61 93 SER C N 1
ATOM 5343 C CA . SER C 3 113 ? 167.913 153.545 179.114 1.00 10.61 93 SER C CA 1
ATOM 5344 C C . SER C 3 113 ? 166.895 152.464 178.776 1.00 10.61 93 SER C C 1
ATOM 5345 O O . SER C 3 113 ? 166.890 151.946 177.654 1.00 10.61 93 SER C O 1
ATOM 5348 N N . PRO C 3 114 ? 166.029 152.095 179.722 1.00 11.47 94 PRO C N 1
ATOM 5349 C CA . PRO C 3 114 ? 164.991 151.101 179.412 1.00 11.47 94 PRO C CA 1
ATOM 5350 C C . PRO C 3 114 ? 164.032 151.627 178.354 1.00 11.47 94 PRO C C 1
ATOM 5351 O O . PRO C 3 114 ? 163.568 152.766 178.428 1.00 11.47 94 PRO C O 1
ATOM 5355 N N . ALA C 3 115 ? 163.736 150.786 177.371 1.00 11.42 95 ALA C N 1
ATOM 5356 C CA . ALA C 3 115 ? 162.882 151.173 176.257 1.00 11.42 95 ALA C CA 1
ATOM 5357 C C . ALA C 3 115 ? 161.437 151.298 176.739 1.00 11.42 95 ALA C C 1
ATOM 5358 O O . ALA C 3 115 ? 161.119 151.085 177.911 1.00 11.42 95 ALA C O 1
ATOM 5360 N N . GLY C 3 116 ? 160.539 151.644 175.823 1.00 10.38 96 GLY C N 1
ATOM 5361 C CA . GLY C 3 116 ? 159.152 151.862 176.177 1.00 10.38 96 GLY C CA 1
ATOM 5362 C C . GLY C 3 116 ? 158.195 150.938 175.458 1.00 10.38 96 GLY C C 1
ATOM 5363 O O . GLY C 3 116 ? 158.493 149.757 175.266 1.00 10.38 96 GLY C O 1
ATOM 5364 N N . LYS C 3 117 ? 157.042 151.467 175.043 1.00 7.98 97 LYS C N 1
ATOM 5365 C CA . LYS C 3 117 ? 156.015 150.631 174.437 1.00 7.98 97 LYS C CA 1
ATOM 5366 C C . LYS C 3 117 ? 156.416 150.125 173.058 1.00 7.98 97 LYS C C 1
ATOM 5367 O O . LYS C 3 117 ? 155.827 149.154 172.574 1.00 7.98 97 LYS C O 1
ATOM 5373 N N . PHE C 3 118 ? 157.409 150.746 172.419 1.00 7.09 98 PHE C N 1
ATOM 5374 C CA . PHE C 3 118 ? 157.878 150.236 171.139 1.00 7.09 98 PHE C CA 1
ATOM 5375 C C . PHE C 3 118 ? 158.685 148.955 171.291 1.00 7.09 98 PHE C C 1
ATOM 5376 O O . PHE C 3 118 ? 158.842 148.221 170.311 1.00 7.09 98 PHE C O 1
ATOM 5384 N N . TRP C 3 119 ? 159.194 148.665 172.489 1.00 8.42 99 TRP C N 1
ATOM 5385 C CA . TRP C 3 119 ? 159.989 147.459 172.672 1.00 8.42 99 TRP C CA 1
ATOM 5386 C C . TRP C 3 119 ? 159.168 146.180 172.573 1.00 8.42 99 TRP C C 1
ATOM 5387 O O . TRP C 3 119 ? 159.749 145.092 172.609 1.00 8.42 99 TRP C O 1
ATOM 5398 N N . GLN C 3 120 ? 157.851 146.270 172.422 1.00 8.90 100 GLN C N 1
ATOM 5399 C CA . GLN C 3 120 ? 157.019 145.086 172.294 1.00 8.90 100 GLN C CA 1
ATOM 5400 C C . GLN C 3 120 ? 156.964 144.564 170.867 1.00 8.90 100 GLN C C 1
ATOM 5401 O O . GLN C 3 120 ? 156.535 143.426 170.655 1.00 8.90 100 GLN C O 1
ATOM 5407 N N . THR C 3 121 ? 157.392 145.365 169.891 1.00 11.03 101 THR C N 1
ATOM 5408 C CA . THR C 3 121 ? 157.409 144.959 168.491 1.00 11.03 101 THR C CA 1
ATOM 5409 C C . THR C 3 121 ? 158.698 145.311 167.764 1.00 11.03 101 THR C C 1
ATOM 5410 O O . THR C 3 121 ? 158.860 144.887 166.617 1.00 11.03 101 THR C O 1
ATOM 5414 N N . MET C 3 122 ? 159.616 146.059 168.376 1.00 11.33 102 MET C N 1
ATOM 5415 C CA . MET C 3 122 ? 160.819 146.547 167.715 1.00 11.33 102 MET C CA 1
ATOM 5416 C C . MET C 3 122 ? 162.030 146.286 168.596 1.00 11.33 102 MET C C 1
ATOM 5417 O O . MET C 3 122 ? 162.000 146.580 169.793 1.00 11.33 102 MET C O 1
ATOM 5422 N N . GLY C 3 123 ? 163.081 145.731 168.010 1.00 10.83 103 GLY C N 1
ATOM 5423 C CA . GLY C 3 123 ? 164.369 145.625 168.663 1.00 10.83 103 GLY C CA 1
ATOM 5424 C C . GLY C 3 123 ? 164.779 144.184 168.893 1.00 10.83 103 GLY C C 1
ATOM 5425 O O . GLY C 3 123 ? 164.064 143.240 168.564 1.00 10.83 103 GLY C O 1
ATOM 5426 N N . PHE C 3 124 ? 165.969 144.034 169.469 1.00 8.00 104 PHE C N 1
ATOM 5427 C CA . PHE C 3 124 ? 166.456 142.727 169.882 1.00 8.00 104 PHE C CA 1
ATOM 5428 C C . PHE C 3 124 ? 167.419 142.913 171.043 1.00 8.00 104 PHE C C 1
ATOM 5429 O O . PHE C 3 124 ? 168.151 143.900 171.097 1.00 8.00 104 PHE C O 1
ATOM 5437 N N . SER C 3 125 ? 167.411 141.968 171.971 1.00 11.11 105 SER C N 1
ATOM 5438 C CA . SER C 3 125 ? 168.250 142.032 173.161 1.00 11.11 105 SER C CA 1
ATOM 5439 C C . SER C 3 125 ? 169.380 141.026 173.006 1.00 11.11 105 SER C C 1
ATOM 5440 O O . SER C 3 125 ? 169.136 139.818 172.925 1.00 11.11 105 SER C O 1
ATOM 5443 N N . GLU C 3 126 ? 170.611 141.520 172.960 1.00 11.95 106 GLU C N 1
ATOM 5444 C CA . GLU C 3 126 ? 171.778 140.662 172.848 1.00 11.95 106 GLU C CA 1
ATOM 5445 C C . GLU C 3 126 ? 172.838 141.096 173.847 1.00 11.95 106 GLU C C 1
ATOM 5446 O O . GLU C 3 126 ? 173.021 142.288 174.106 1.00 11.95 106 GLU C O 1
ATOM 5452 N N . GLN C 3 127 ? 173.529 140.103 174.408 1.00 13.01 107 GLN C N 1
ATOM 5453 C CA . GLN C 3 127 ? 174.633 140.319 175.344 1.00 13.01 107 GLN C CA 1
ATOM 5454 C C . GLN C 3 127 ? 174.219 141.193 176.523 1.00 13.01 107 GLN C C 1
ATOM 5455 O O . GLN C 3 127 ? 175.035 141.922 177.091 1.00 13.01 107 GLN C O 1
ATOM 5461 N N . GLY C 3 128 ? 172.947 141.121 176.903 1.00 12.00 108 GLY C N 1
ATOM 5462 C CA . GLY C 3 128 ? 172.445 141.875 178.029 1.00 12.00 108 GLY C CA 1
ATOM 5463 C C . GLY C 3 128 ? 172.010 143.289 177.722 1.00 12.00 108 GLY C C 1
ATOM 5464 O O . GLY C 3 128 ? 171.625 144.011 178.648 1.00 12.00 108 GLY C O 1
ATOM 5465 N N . ARG C 3 129 ? 172.070 143.719 176.464 1.00 10.38 109 ARG C N 1
ATOM 5466 C CA . ARG C 3 129 ? 171.704 145.078 176.104 1.00 10.38 109 ARG C CA 1
ATOM 5467 C C . ARG C 3 129 ? 170.668 145.066 174.991 1.00 10.38 109 ARG C C 1
ATOM 5468 O O . ARG C 3 129 ? 170.637 144.167 174.149 1.00 10.38 109 ARG C O 1
ATOM 5476 N N . GLN C 3 130 ? 169.841 146.106 174.980 1.00 7.14 110 GLN C N 1
ATOM 5477 C CA . GLN C 3 130 ? 168.802 146.272 173.977 1.00 7.14 110 GLN C CA 1
ATOM 5478 C C . GLN C 3 130 ? 169.337 147.057 172.788 1.00 7.14 110 GLN C C 1
ATOM 5479 O O . GLN C 3 130 ? 170.038 148.057 172.955 1.00 7.14 110 GLN C O 1
ATOM 5485 N N . ARG C 3 131 ? 168.990 146.608 171.582 1.00 7.08 111 ARG C N 1
ATOM 5486 C CA . ARG C 3 131 ? 169.560 147.155 170.365 1.00 7.08 111 ARG C CA 1
ATOM 5487 C C . ARG C 3 131 ? 168.487 147.268 169.293 1.00 7.08 111 ARG C C 1
ATOM 5488 O O . ARG C 3 131 ? 167.479 146.558 169.311 1.00 7.08 111 ARG C O 1
ATOM 5496 N N . LEU C 3 132 ? 168.733 148.173 168.348 1.00 7.62 112 LEU C N 1
ATOM 5497 C CA . LEU C 3 132 ? 167.820 148.478 167.258 1.00 7.62 112 LEU C CA 1
ATOM 5498 C C . LEU C 3 132 ? 168.578 148.473 165.942 1.00 7.62 112 LEU C C 1
ATOM 5499 O O . LEU C 3 132 ? 169.732 148.902 165.880 1.00 7.62 112 LEU C O 1
ATOM 5504 N N . HIS C 3 133 ? 167.922 147.993 164.892 1.00 10.38 113 HIS C N 1
ATOM 5505 C CA . HIS C 3 133 ? 168.458 148.099 163.552 1.00 10.38 113 HIS C CA 1
ATOM 5506 C C . HIS C 3 133 ? 168.413 149.562 163.118 1.00 10.38 113 HIS C C 1
ATOM 5507 O O . HIS C 3 133 ? 167.702 150.372 163.714 1.00 10.38 113 HIS C O 1
ATOM 5514 N N . PRO C 3 134 ? 169.171 149.939 162.082 1.00 12.02 114 PRO C N 1
ATOM 5515 C CA . PRO C 3 134 ? 169.224 151.361 161.708 1.00 12.02 114 PRO C CA 1
ATOM 5516 C C . PRO C 3 134 ? 167.889 151.944 161.273 1.00 12.02 114 PRO C C 1
ATOM 5517 O O . PRO C 3 134 ? 167.615 153.113 161.577 1.00 12.02 114 PRO C O 1
ATOM 5521 N N . GLU C 3 135 ? 167.041 151.176 160.587 1.00 10.25 115 GLU C N 1
ATOM 5522 C CA . GLU C 3 135 ? 165.781 151.737 160.111 1.00 10.25 115 GLU C CA 1
ATOM 5523 C C . GLU C 3 135 ? 164.766 151.904 161.237 1.00 10.25 115 GLU C C 1
ATOM 5524 O O . GLU C 3 135 ? 164.028 152.897 161.256 1.00 10.25 115 GLU C O 1
ATOM 5530 N N . GLU C 3 136 ? 164.734 150.974 162.195 1.00 10.55 116 GLU C N 1
ATOM 5531 C CA . GLU C 3 136 ? 163.917 151.168 163.387 1.00 10.55 116 GLU C CA 1
ATOM 5532 C C . GLU C 3 136 ? 164.361 152.405 164.152 1.00 10.55 116 GLU C C 1
ATOM 5533 O O . GLU C 3 136 ? 163.527 153.188 164.624 1.00 10.55 116 GLU C O 1
ATOM 5539 N N . ALA C 3 137 ? 165.674 152.598 164.279 1.00 8.83 117 ALA C N 1
ATOM 5540 C CA . ALA C 3 137 ? 166.191 153.769 164.975 1.00 8.83 117 ALA C CA 1
ATOM 5541 C C . ALA C 3 137 ? 165.808 155.056 164.259 1.00 8.83 117 ALA C C 1
ATOM 5542 O O . ALA C 3 137 ? 165.433 156.042 164.902 1.00 8.83 117 ALA C O 1
ATOM 5544 N N . LEU C 3 138 ? 165.890 155.069 162.926 1.00 9.81 118 LEU C N 1
ATOM 5545 C CA . LEU C 3 138 ? 165.548 156.286 162.196 1.00 9.81 118 LEU C CA 1
ATOM 5546 C C . LEU C 3 138 ? 164.058 156.589 162.300 1.00 9.81 118 LEU C C 1
ATOM 5547 O O . LEU C 3 138 ? 163.664 157.751 162.474 1.00 9.81 118 LEU C O 1
ATOM 5552 N N . TYR C 3 139 ? 163.212 155.557 162.233 1.00 7.09 119 TYR C N 1
ATOM 5553 C CA . TYR C 3 139 ? 161.779 155.787 162.379 1.00 7.09 119 TYR C CA 1
ATOM 5554 C C . TYR C 3 139 ? 161.430 156.272 163.781 1.00 7.09 119 TYR C C 1
ATOM 5555 O O . TYR C 3 139 ? 160.573 157.150 163.935 1.00 7.09 119 TYR C O 1
ATOM 5564 N N . LEU C 3 140 ? 162.096 155.741 164.811 1.00 8.21 120 LEU C N 1
ATOM 5565 C CA . LEU C 3 140 ? 161.830 156.197 166.171 1.00 8.21 120 LEU C CA 1
ATOM 5566 C C . LEU C 3 140 ? 162.365 157.598 166.420 1.00 8.21 120 LEU C C 1
ATOM 5567 O O . LEU C 3 140 ? 161.805 158.331 167.241 1.00 8.21 120 LEU C O 1
ATOM 5572 N N . LEU C 3 141 ? 163.454 157.978 165.750 1.00 8.50 121 LEU C N 1
ATOM 5573 C CA . LEU C 3 141 ? 163.915 159.359 165.821 1.00 8.50 121 LEU C CA 1
ATOM 5574 C C . LEU C 3 141 ? 162.921 160.297 165.151 1.00 8.50 121 LEU C C 1
ATOM 5575 O O . LEU C 3 141 ? 162.699 161.418 165.620 1.00 8.50 121 LEU C O 1
ATOM 5580 N N . GLU C 3 142 ? 162.314 159.853 164.049 1.00 10.31 122 GLU C N 1
ATOM 5581 C CA . GLU C 3 142 ? 161.344 160.694 163.355 1.00 10.31 122 GLU C CA 1
ATOM 5582 C C . GLU C 3 142 ? 160.073 160.873 164.176 1.00 10.31 122 GLU C C 1
ATOM 5583 O O . GLU C 3 142 ? 159.543 161.985 164.278 1.00 10.31 122 GLU C O 1
ATOM 5589 N N . CYS C 3 143 ? 159.549 159.784 164.748 1.00 11.77 123 CYS C N 1
ATOM 5590 C CA . CYS C 3 143 ? 158.398 159.915 165.638 1.00 11.77 123 CYS C CA 1
ATOM 5591 C C . CYS C 3 143 ? 158.727 160.768 166.855 1.00 11.77 123 CYS C C 1
ATOM 5592 O O . CYS C 3 143 ? 157.878 161.524 167.340 1.00 11.77 123 CYS C O 1
ATOM 5595 N N . GLY C 3 144 ? 159.941 160.655 167.368 1.00 10.89 124 GLY C N 1
ATOM 5596 C CA . GLY C 3 144 ? 160.350 161.372 168.548 1.00 10.89 124 GLY C CA 1
ATOM 5597 C C . GLY C 3 144 ? 160.430 160.551 169.818 1.00 10.89 124 GLY C C 1
ATOM 5598 O O . GLY C 3 144 ? 160.258 161.115 170.902 1.00 10.89 124 GLY C O 1
ATOM 5599 N N . SER C 3 145 ? 160.666 159.243 169.721 1.00 7.68 125 SER C N 1
ATOM 5600 C CA . SER C 3 145 ? 160.703 158.390 170.899 1.00 7.68 125 SER C CA 1
ATOM 5601 C C . SER C 3 145 ? 162.102 158.178 171.458 1.00 7.68 125 SER C C 1
ATOM 5602 O O . SER C 3 145 ? 162.227 157.804 172.628 1.00 7.68 125 SER C O 1
ATOM 5605 N N . ILE C 3 146 ? 163.147 158.394 170.661 1.00 6.87 126 ILE C N 1
ATOM 5606 C CA . ILE C 3 146 ? 164.515 158.228 171.140 1.00 6.87 126 ILE C CA 1
ATOM 5607 C C . ILE C 3 146 ? 165.302 159.509 170.910 1.00 6.87 126 ILE C C 1
ATOM 5608 O O . ILE C 3 146 ? 164.775 160.492 170.380 1.00 6.87 126 ILE C O 1
ATOM 5613 N N . HIS C 3 147 ? 166.576 159.495 171.301 1.00 7.05 127 HIS C N 1
ATOM 5614 C CA . HIS C 3 147 ? 167.455 160.660 171.198 1.00 7.05 127 HIS C CA 1
ATOM 5615 C C . HIS C 3 147 ? 168.829 160.136 170.777 1.00 7.05 127 HIS C C 1
ATOM 5616 O O . HIS C 3 147 ? 169.627 159.711 171.614 1.00 7.05 127 HIS C O 1
ATOM 5623 N N . LEU C 3 148 ? 169.093 160.186 169.474 1.00 7.66 128 LEU C N 1
ATOM 5624 C CA . LEU C 3 148 ? 170.276 159.556 168.906 1.00 7.66 128 LEU C CA 1
ATOM 5625 C C . LEU C 3 148 ? 171.515 160.413 169.123 1.00 7.66 128 LEU C C 1
ATOM 5626 O O . LEU C 3 148 ? 171.476 161.637 168.977 1.00 7.66 128 LEU C O 1
ATOM 5631 N N . PHE C 3 149 ? 172.618 159.758 169.470 1.00 10.33 129 PHE C N 1
ATOM 5632 C CA . PHE C 3 149 ? 173.909 160.399 169.643 1.00 10.33 129 PHE C CA 1
ATOM 5633 C C . PHE C 3 149 ? 174.939 159.740 168.737 1.00 10.33 129 PHE C C 1
ATOM 5634 O O . PHE C 3 149 ? 174.781 158.596 168.306 1.00 10.33 129 PHE C O 1
ATOM 5642 N N . HIS C 3 150 ? 176.001 160.483 168.447 1.00 15.40 130 HIS C N 1
ATOM 5643 C CA . HIS C 3 150 ? 177.131 159.945 167.697 1.00 15.40 130 HIS C CA 1
ATOM 5644 C C . HIS C 3 150 ? 178.367 160.724 168.113 1.00 15.40 130 HIS C C 1
ATOM 5645 O O . HIS C 3 150 ? 178.475 161.916 167.811 1.00 15.40 130 HIS C O 1
ATOM 5652 N N . GLN C 3 151 ? 179.281 160.053 168.816 1.00 21.05 131 GLN C N 1
ATOM 5653 C CA . GLN C 3 151 ? 180.527 160.657 169.279 1.00 21.05 131 GLN C CA 1
ATOM 5654 C C . GLN C 3 151 ? 180.255 161.767 170.291 1.00 21.05 131 GLN C C 1
ATOM 5655 O O . GLN C 3 151 ? 180.886 162.823 170.253 1.00 21.05 131 GLN C O 1
ATOM 5661 N N . ASP C 3 152 ? 179.293 161.523 171.186 1.00 20.27 132 ASP C N 1
ATOM 5662 C CA . ASP C 3 152 ? 178.918 162.422 172.273 1.00 20.27 132 ASP C CA 1
ATOM 5663 C C . ASP C 3 152 ? 178.164 163.653 171.789 1.00 20.27 132 ASP C C 1
ATOM 5664 O O . ASP C 3 152 ? 178.082 164.652 172.508 1.00 20.27 132 ASP C O 1
ATOM 5669 N N . LEU C 3 153 ? 177.601 163.605 170.585 1.00 16.56 133 LEU C N 1
ATOM 5670 C CA . LEU C 3 153 ? 176.864 164.727 170.033 1.00 16.56 133 LEU C CA 1
ATOM 5671 C C . LEU C 3 153 ? 175.564 164.234 169.417 1.00 16.56 133 LEU C C 1
ATOM 5672 O O . LEU C 3 153 ? 175.553 163.203 168.736 1.00 16.56 133 LEU C O 1
ATOM 5677 N N . PRO C 3 154 ? 174.460 164.943 169.628 1.00 12.31 134 PRO C N 1
ATOM 5678 C CA . PRO C 3 154 ? 173.173 164.473 169.113 1.00 12.31 134 PRO C CA 1
ATOM 5679 C C . PRO C 3 154 ? 173.007 164.767 167.633 1.00 12.31 134 PRO C C 1
ATOM 5680 O O . PRO C 3 154 ? 173.514 165.757 167.103 1.00 12.31 134 PRO C O 1
ATOM 5684 N N . LEU C 3 155 ? 172.271 163.883 166.971 1.00 11.01 135 LEU C N 1
ATOM 5685 C CA . LEU C 3 155 ? 172.086 163.936 165.531 1.00 11.01 135 LEU C CA 1
ATOM 5686 C C . LEU C 3 155 ? 170.725 164.523 165.195 1.00 11.01 135 LEU C C 1
ATOM 5687 O O . LEU C 3 155 ? 169.718 164.174 165.815 1.00 11.01 135 LEU C O 1
ATOM 5692 N N . SER C 3 156 ? 170.703 165.416 164.214 1.00 11.00 136 SER C N 1
ATOM 5693 C CA . SER C 3 156 ? 169.449 165.892 163.648 1.00 11.00 136 SER C CA 1
ATOM 5694 C C . SER C 3 156 ? 168.905 164.825 162.703 1.00 11.00 136 SER C C 1
ATOM 5695 O O . SER C 3 156 ? 169.424 163.710 162.609 1.00 11.00 136 SER C O 1
ATOM 5698 N N . ILE C 3 157 ? 167.836 165.159 161.987 1.00 10.89 137 ILE C N 1
ATOM 5699 C CA . ILE C 3 157 ? 167.259 164.216 161.040 1.00 10.89 137 ILE C CA 1
ATOM 5700 C C . ILE C 3 157 ? 167.994 164.220 159.703 1.00 10.89 137 ILE C C 1
ATOM 5701 O O . ILE C 3 157 ? 168.062 163.175 159.043 1.00 10.89 137 ILE C O 1
ATOM 5706 N N . GLN C 3 158 ? 168.601 165.341 159.314 1.00 8.19 138 GLN C N 1
ATOM 5707 C CA . GLN C 3 158 ? 169.447 165.351 158.125 1.00 8.19 138 GLN C CA 1
ATOM 5708 C C . GLN C 3 158 ? 170.680 164.476 158.322 1.00 8.19 138 GLN C C 1
ATOM 5709 O O . GLN C 3 158 ? 171.004 163.632 157.475 1.00 8.19 138 GLN C O 1
ATOM 5715 N N . GLU C 3 159 ? 171.382 164.669 159.442 1.00 12.27 139 GLU C N 1
ATOM 5716 C CA . GLU C 3 159 ? 172.575 163.882 159.729 1.00 12.27 139 GLU C CA 1
ATOM 5717 C C . GLU C 3 159 ? 172.243 162.405 159.883 1.00 12.27 139 GLU C C 1
ATOM 5718 O O . GLU C 3 159 ? 173.014 161.543 159.451 1.00 12.27 139 GLU C O 1
ATOM 5724 N N . ALA C 3 160 ? 171.108 162.093 160.508 1.00 10.94 140 ALA C N 1
ATOM 5725 C CA . ALA C 3 160 ? 170.703 160.699 160.647 1.00 10.94 140 ALA C CA 1
ATOM 5726 C C . ALA C 3 160 ? 170.362 160.090 159.296 1.00 10.94 140 ALA C C 1
ATOM 5727 O O . ALA C 3 160 ? 170.716 158.939 159.019 1.00 10.94 140 ALA C O 1
ATOM 5729 N N . TYR C 3 161 ? 169.656 160.842 158.449 1.00 9.36 141 TYR C N 1
ATOM 5730 C CA . TYR C 3 161 ? 169.378 160.388 157.092 1.00 9.36 141 TYR C CA 1
ATOM 5731 C C . TYR C 3 161 ? 170.665 160.083 156.341 1.00 9.36 141 TYR C C 1
ATOM 5732 O O . TYR C 3 161 ? 170.736 159.118 155.574 1.00 9.36 141 TYR C O 1
ATOM 5741 N N . GLN C 3 162 ? 171.696 160.901 156.549 1.00 13.55 142 GLN C N 1
ATOM 5742 C CA . GLN C 3 162 ? 172.945 160.700 155.824 1.00 13.55 142 GLN C CA 1
ATOM 5743 C C . GLN C 3 162 ? 173.768 159.548 156.393 1.00 13.55 142 GLN C C 1
ATOM 5744 O O . GLN C 3 162 ? 174.399 158.808 155.630 1.00 13.55 142 GLN C O 1
ATOM 5750 N N . LEU C 3 163 ? 173.760 159.367 157.714 1.00 11.83 143 LEU C N 1
ATOM 5751 C CA . LEU C 3 163 ? 174.580 158.335 158.341 1.00 11.83 143 LEU C CA 1
ATOM 5752 C C . LEU C 3 163 ? 173.945 156.954 158.233 1.00 11.83 143 LEU C C 1
ATOM 5753 O O . LEU C 3 163 ? 174.597 155.998 157.802 1.00 11.83 143 LEU C O 1
ATOM 5758 N N . LEU C 3 164 ? 172.681 156.822 158.633 1.00 12.08 144 LEU C N 1
ATOM 5759 C CA . LEU C 3 164 ? 172.064 155.504 158.704 1.00 12.08 144 LEU C CA 1
ATOM 5760 C C . LEU C 3 164 ? 171.675 154.946 157.343 1.00 12.08 144 LEU C C 1
ATOM 5761 O O . LEU C 3 164 ? 171.631 153.722 157.187 1.00 12.08 144 LEU C O 1
ATOM 5766 N N . LEU C 3 165 ? 171.390 155.796 156.362 1.00 15.13 145 LEU C N 1
ATOM 5767 C CA . LEU C 3 165 ? 170.869 155.340 155.072 1.00 15.13 145 LEU C CA 1
ATOM 5768 C C . LEU C 3 165 ? 171.983 155.228 154.033 1.00 15.13 145 LEU C C 1
ATOM 5769 O O . LEU C 3 165 ? 172.012 155.937 153.029 1.00 15.13 145 LEU C O 1
ATOM 5774 N N . THR C 3 166 ? 172.912 154.315 154.288 1.00 21.20 146 THR C N 1
ATOM 5775 C CA . THR C 3 166 ? 173.942 153.971 153.321 1.00 21.20 146 THR C CA 1
ATOM 5776 C C . THR C 3 166 ? 173.470 152.779 152.491 1.00 21.20 146 THR C C 1
ATOM 5777 O O . THR C 3 166 ? 172.298 152.402 152.515 1.00 21.20 146 THR C O 1
ATOM 5781 N N . ASP C 3 167 ? 174.379 152.180 151.730 1.00 33.00 147 ASP C N 1
ATOM 5782 C CA . ASP C 3 167 ? 174.097 150.909 151.081 1.00 33.00 147 ASP C CA 1
ATOM 5783 C C . ASP C 3 167 ? 174.449 149.722 151.967 1.00 33.00 147 ASP C C 1
ATOM 5784 O O . ASP C 3 167 ? 174.015 148.600 151.685 1.00 33.00 147 ASP C O 1
ATOM 5789 N N . HIS C 3 168 ? 175.219 149.949 153.032 1.00 35.21 148 HIS C N 1
ATOM 5790 C CA . HIS C 3 168 ? 175.595 148.872 153.940 1.00 35.21 148 HIS C CA 1
ATOM 5791 C C . HIS C 3 168 ? 174.477 148.546 154.921 1.00 35.21 148 HIS C C 1
ATOM 5792 O O . HIS C 3 168 ? 174.268 147.377 155.261 1.00 35.21 148 HIS C O 1
ATOM 5799 N N . THR C 3 169 ? 173.767 149.563 155.404 1.00 21.77 149 THR C N 1
ATOM 5800 C CA . THR C 3 169 ? 172.764 149.367 156.456 1.00 21.77 149 THR C CA 1
ATOM 5801 C C . THR C 3 169 ? 171.370 149.155 155.871 1.00 21.77 149 THR C C 1
ATOM 5802 O O . THR C 3 169 ? 170.777 148.084 156.031 1.00 21.77 149 THR C O 1
ATOM 5806 N N . VAL C 3 170 ? 170.850 150.164 155.175 1.00 16.22 150 VAL C N 1
ATOM 5807 C CA . VAL C 3 170 ? 169.516 150.106 154.587 1.00 16.22 150 VAL C CA 1
ATOM 5808 C C . VAL C 3 170 ? 169.387 151.249 153.588 1.00 16.22 150 VAL C C 1
ATOM 5809 O O . VAL C 3 170 ? 169.925 152.339 153.809 1.00 16.22 150 VAL C O 1
ATOM 5813 N N . THR C 3 171 ? 168.680 151.017 152.486 1.00 11.55 151 THR C N 1
ATOM 5814 C CA . THR C 3 171 ? 168.592 152.008 151.428 1.00 11.55 151 THR C CA 1
ATOM 5815 C C . THR C 3 171 ? 167.433 152.969 151.693 1.00 11.55 151 THR C C 1
ATOM 5816 O O . THR C 3 171 ? 166.687 152.837 152.663 1.00 11.55 151 THR C O 1
ATOM 5820 N N . PHE C 3 172 ? 167.287 153.960 150.814 1.00 10.00 152 PHE C N 1
ATOM 5821 C CA . PHE C 3 172 ? 166.287 155.003 151.007 1.00 10.00 152 PHE C CA 1
ATOM 5822 C C . PHE C 3 172 ? 164.882 154.520 150.661 1.00 10.00 152 PHE C C 1
ATOM 5823 O O . PHE C 3 172 ? 163.923 154.863 151.362 1.00 10.00 152 PHE C O 1
ATOM 5831 N N . LEU C 3 173 ? 164.745 153.703 149.615 1.00 9.70 153 LEU C N 1
ATOM 5832 C CA . LEU C 3 173 ? 163.432 153.184 149.242 1.00 9.70 153 LEU C CA 1
ATOM 5833 C C . LEU C 3 173 ? 162.914 152.200 150.282 1.00 9.70 153 LEU C C 1
ATOM 5834 O O . LEU C 3 173 ? 161.715 152.190 150.604 1.00 9.70 153 LEU C O 1
ATOM 5839 N N . GLN C 3 174 ? 163.804 151.368 150.821 1.00 8.64 154 GLN C N 1
ATOM 5840 C CA . GLN C 3 174 ? 163.395 150.412 151.840 1.00 8.64 154 GLN C CA 1
ATOM 5841 C C . GLN C 3 174 ? 162.945 151.127 153.103 1.00 8.64 154 GLN C C 1
ATOM 5842 O O . GLN C 3 174 ? 161.949 150.737 153.720 1.00 8.64 154 GLN C O 1
ATOM 5848 N N . TYR C 3 175 ? 163.641 152.200 153.482 1.00 7.08 155 TYR C N 1
ATOM 5849 C CA . TYR C 3 175 ? 163.197 152.983 154.628 1.00 7.08 155 TYR C CA 1
ATOM 5850 C C . TYR C 3 175 ? 161.875 153.680 154.352 1.00 7.08 155 TYR C C 1
ATOM 5851 O O . TYR C 3 175 ? 161.037 153.798 155.252 1.00 7.08 155 TYR C O 1
ATOM 5860 N N . GLN C 3 176 ? 161.669 154.150 153.121 1.00 7.49 156 GLN C N 1
ATOM 5861 C CA . GLN C 3 176 ? 160.400 154.783 152.779 1.00 7.49 156 GLN C CA 1
ATOM 5862 C C . GLN C 3 176 ? 159.240 153.816 152.963 1.00 7.49 156 GLN C C 1
ATOM 5863 O O . GLN C 3 176 ? 158.232 154.152 153.597 1.00 7.49 156 GLN C O 1
ATOM 5869 N N . VAL C 3 177 ? 159.371 152.603 152.423 1.00 5.64 157 VAL C N 1
ATOM 5870 C CA . VAL C 3 177 ? 158.310 151.608 152.574 1.00 5.64 157 VAL C CA 1
ATOM 5871 C C . VAL C 3 177 ? 158.133 151.228 154.042 1.00 5.64 157 VAL C C 1
ATOM 5872 O O . VAL C 3 177 ? 157.005 151.101 154.539 1.00 5.64 157 VAL C O 1
ATOM 5876 N N . PHE C 3 178 ? 159.248 151.040 154.755 1.00 7.98 158 PHE C N 1
ATOM 5877 C CA . PHE C 3 178 ? 159.201 150.667 156.166 1.00 7.98 158 PHE C CA 1
ATOM 5878 C C . PHE C 3 178 ? 158.406 151.682 156.977 1.00 7.98 158 PHE C C 1
ATOM 5879 O O . PHE C 3 178 ? 157.495 151.316 157.728 1.00 7.98 158 PHE C O 1
ATOM 5887 N N . SER C 3 179 ? 158.729 152.968 156.829 1.00 4.15 159 SER C N 1
ATOM 5888 C CA . SER C 3 179 ? 158.048 153.996 157.610 1.00 4.15 159 SER C CA 1
ATOM 5889 C C . SER C 3 179 ? 156.599 154.165 157.171 1.00 4.15 159 SER C C 1
ATOM 5890 O O . SER C 3 179 ? 155.712 154.353 158.012 1.00 4.15 159 SER C O 1
ATOM 5893 N N . HIS C 3 180 ? 156.338 154.112 155.862 1.00 6.60 160 HIS C N 1
ATOM 5894 C CA . HIS C 3 180 ? 154.966 154.164 155.370 1.00 6.60 160 HIS C CA 1
ATOM 5895 C C . HIS C 3 180 ? 154.101 153.110 156.048 1.00 6.60 160 HIS C C 1
ATOM 5896 O O . HIS C 3 180 ? 153.011 153.406 156.546 1.00 6.60 160 HIS C O 1
ATOM 5903 N N . LEU C 3 181 ? 154.573 151.862 156.070 1.00 4.94 161 LEU C N 1
ATOM 5904 C CA . LEU C 3 181 ? 153.803 150.800 156.711 1.00 4.94 161 LEU C CA 1
ATOM 5905 C C . LEU C 3 181 ? 153.699 151.019 158.216 1.00 4.94 161 LEU C C 1
ATOM 5906 O O . LEU C 3 181 ? 152.621 150.880 158.799 1.00 4.94 161 LEU C O 1
ATOM 5911 N N . LYS C 3 182 ? 154.815 151.357 158.866 1.00 6.79 162 LYS C N 1
ATOM 5912 C CA . LYS C 3 182 ? 154.821 151.469 160.320 1.00 6.79 162 LYS C CA 1
ATOM 5913 C C . LYS C 3 182 ? 153.956 152.615 160.827 1.00 6.79 162 LYS C C 1
ATOM 5914 O O . LYS C 3 182 ? 153.554 152.596 161.995 1.00 6.79 162 LYS C O 1
ATOM 5920 N N . ARG C 3 183 ? 153.654 153.606 159.990 1.00 6.96 163 ARG C N 1
ATOM 5921 C CA . ARG C 3 183 ? 152.782 154.695 160.412 1.00 6.96 163 ARG C CA 1
ATOM 5922 C C . ARG C 3 183 ? 151.304 154.343 160.338 1.00 6.96 163 ARG C C 1
ATOM 5923 O O . ARG C 3 183 ? 150.475 155.133 160.798 1.00 6.96 163 ARG C O 1
ATOM 5931 N N . LEU C 3 184 ? 150.955 153.187 159.776 1.00 7.08 164 LEU C N 1
ATOM 5932 C CA . LEU C 3 184 ? 149.576 152.723 159.756 1.00 7.08 164 LEU C CA 1
ATOM 5933 C C . LEU C 3 184 ? 149.255 151.746 160.875 1.00 7.08 164 LEU C C 1
ATOM 5934 O O . LEU C 3 184 ? 148.080 151.598 161.225 1.00 7.08 164 LEU C O 1
ATOM 5939 N N . GLY C 3 185 ? 150.255 151.077 161.440 1.00 8.48 165 GLY C N 1
ATOM 5940 C CA . GLY C 3 185 ? 150.011 150.188 162.555 1.00 8.48 165 GLY C CA 1
ATOM 5941 C C . GLY C 3 185 ? 150.639 148.817 162.426 1.00 8.48 165 GLY C C 1
ATOM 5942 O O . GLY C 3 185 ? 150.612 148.037 163.380 1.00 8.48 165 GLY C O 1
ATOM 5943 N N . TYR C 3 186 ? 151.207 148.507 161.264 1.00 8.67 166 TYR C N 1
ATOM 5944 C CA . TYR C 3 186 ? 151.700 147.162 161.019 1.00 8.67 166 TYR C CA 1
ATOM 5945 C C . TYR C 3 186 ? 152.943 146.869 161.857 1.00 8.67 166 TYR C C 1
ATOM 5946 O O . TYR C 3 186 ? 153.587 147.763 162.410 1.00 8.67 166 TYR C O 1
ATOM 5955 N N . VAL C 3 187 ? 153.278 145.585 161.929 1.00 10.48 167 VAL C N 1
ATOM 5956 C CA . VAL C 3 187 ? 154.510 145.104 162.542 1.00 10.48 167 VAL C CA 1
ATOM 5957 C C . VAL C 3 187 ? 155.438 144.696 161.408 1.00 10.48 167 VAL C C 1
ATOM 5958 O O . VAL C 3 187 ? 155.157 143.737 160.679 1.00 10.48 167 VAL C O 1
ATOM 5962 N N . VAL C 3 188 ? 156.534 145.427 161.247 1.00 10.56 168 VAL C N 1
ATOM 5963 C CA . VAL C 3 188 ? 157.487 145.194 160.172 1.00 10.56 168 VAL C CA 1
ATOM 5964 C C . VAL C 3 188 ? 158.748 144.624 160.800 1.00 10.56 168 VAL C C 1
ATOM 5965 O O . VAL C 3 188 ? 159.436 145.310 161.564 1.00 10.56 168 VAL C O 1
ATOM 5969 N N . ARG C 3 189 ? 159.051 143.368 160.487 1.00 11.07 169 ARG C N 1
ATOM 5970 C CA . ARG C 3 189 ? 160.264 142.717 160.954 1.00 11.07 169 ARG C CA 1
ATOM 5971 C C . ARG C 3 189 ? 161.164 142.419 159.764 1.00 11.07 169 ARG C C 1
ATOM 5972 O O . ARG C 3 189 ? 160.700 142.321 158.628 1.00 11.07 169 ARG C O 1
ATOM 5980 N N . ARG C 3 190 ? 162.458 142.282 160.025 1.00 11.64 170 ARG C N 1
ATOM 5981 C CA . ARG C 3 190 ? 163.392 141.908 158.974 1.00 11.64 170 ARG C CA 1
ATOM 5982 C C . ARG C 3 190 ? 163.238 140.433 158.637 1.00 11.64 170 ARG C C 1
ATOM 5983 O O . ARG C 3 190 ? 163.049 139.594 159.521 1.00 11.64 170 ARG C O 1
ATOM 5991 N N . PHE C 3 191 ? 163.332 140.116 157.350 1.00 16.17 171 PHE C N 1
ATOM 5992 C CA . PHE C 3 191 ? 163.138 138.748 156.873 1.00 16.17 171 PHE C CA 1
ATOM 5993 C C . PHE C 3 191 ? 164.462 138.007 156.991 1.00 16.17 171 PHE C C 1
ATOM 5994 O O . PHE C 3 191 ? 165.371 138.194 156.179 1.00 16.17 171 PHE C O 1
ATOM 6002 N N . GLN C 3 192 ? 164.576 137.175 158.013 1.00 26.75 172 GLN C N 1
ATOM 6003 C CA . GLN C 3 192 ? 165.743 136.322 158.158 1.00 26.75 172 GLN C CA 1
ATOM 6004 C C . GLN C 3 192 ? 165.525 135.050 157.349 1.00 26.75 172 GLN C C 1
ATOM 6005 O O . GLN C 3 192 ? 164.543 134.342 157.589 1.00 26.75 172 GLN C O 1
ATOM 6011 N N . PRO C 3 193 ? 166.400 134.730 156.381 1.00 29.96 173 PRO C N 1
ATOM 6012 C CA . PRO C 3 193 ? 166.172 133.562 155.516 1.00 29.96 173 PRO C CA 1
ATOM 6013 C C . PRO C 3 193 ? 165.899 132.272 156.275 1.00 29.96 173 PRO C C 1
ATOM 6014 O O . PRO C 3 193 ? 165.347 131.319 155.714 1.00 29.96 173 PRO C O 1
ATOM 6018 N N . SER C 3 194 ? 166.270 132.234 157.555 1.00 32.96 174 SER C N 1
ATOM 6019 C CA . SER C 3 194 ? 165.950 131.118 158.433 1.00 32.96 174 SER C CA 1
ATOM 6020 C C . SER C 3 194 ? 164.550 131.219 159.025 1.00 32.96 174 SER C C 1
ATOM 6021 O O . SER C 3 194 ? 164.258 130.534 160.013 1.00 32.96 174 SER C O 1
ATOM 6024 N N . SER C 3 195 ? 163.692 132.066 158.449 1.00 32.47 175 SER C N 1
ATOM 6025 C CA . SER C 3 195 ? 162.323 132.203 158.938 1.00 32.47 175 SER C CA 1
ATOM 6026 C C . SER C 3 195 ? 161.555 130.895 158.801 1.00 32.47 175 SER C C 1
ATOM 6027 O O . SER C 3 195 ? 160.914 130.433 159.752 1.00 32.47 175 SER C O 1
ATOM 6030 N N . VAL C 3 196 ? 161.601 130.290 157.618 1.00 33.05 176 VAL C N 1
ATOM 6031 C CA . VAL C 3 196 ? 160.922 129.026 157.370 1.00 33.05 176 VAL C CA 1
ATOM 6032 C C . VAL C 3 196 ? 161.954 127.933 157.124 1.00 33.05 176 VAL C C 1
ATOM 6033 O O . VAL C 3 196 ? 163.090 128.218 156.753 1.00 33.05 176 VAL C O 1
ATOM 6037 N N . PRO C 3 431 ? 125.940 124.155 124.741 1.00 45.62 411 PRO C N 1
ATOM 6038 C CA . PRO C 3 431 ? 126.973 125.133 124.506 1.00 45.62 411 PRO C CA 1
ATOM 6039 C C . PRO C 3 431 ? 127.314 125.113 123.024 1.00 45.62 411 PRO C C 1
ATOM 6040 O O . PRO C 3 431 ? 126.394 125.084 122.282 1.00 45.62 411 PRO C O 1
ATOM 6044 N N . GLY C 3 432 ? 128.606 125.059 122.685 1.00 43.51 412 GLY C N 1
ATOM 6045 C CA . GLY C 3 432 ? 129.052 125.119 121.284 1.00 43.51 412 GLY C CA 1
ATOM 6046 C C . GLY C 3 432 ? 128.518 124.006 120.423 1.00 43.51 412 GLY C C 1
ATOM 6047 O O . GLY C 3 432 ? 129.011 122.941 120.686 1.00 43.51 412 GLY C O 1
ATOM 6048 N N . GLN C 3 433 ? 127.963 124.406 119.262 1.00 39.17 413 GLN C N 1
ATOM 6049 C CA . GLN C 3 433 ? 127.122 123.895 118.117 1.00 39.17 413 GLN C CA 1
ATOM 6050 C C . GLN C 3 433 ? 127.141 122.406 117.743 1.00 39.17 413 GLN C C 1
ATOM 6051 O O . GLN C 3 433 ? 126.236 122.002 116.964 1.00 39.17 413 GLN C O 1
ATOM 6057 N N . ALA C 3 434 ? 128.180 121.662 118.108 1.00 40.54 414 ALA C N 1
ATOM 6058 C CA . ALA C 3 434 ? 128.099 120.199 118.013 1.00 40.54 414 ALA C CA 1
ATOM 6059 C C . ALA C 3 434 ? 127.012 119.825 119.030 1.00 40.54 414 ALA C C 1
ATOM 6060 O O . ALA C 3 434 ? 127.404 119.159 119.948 1.00 40.54 414 ALA C O 1
ATOM 6062 N N . SER C 3 435 ? 125.824 119.909 118.368 1.00 43.74 415 SER C N 1
ATOM 6063 C CA . SER C 3 435 ? 124.380 119.691 118.710 1.00 43.74 415 SER C CA 1
ATOM 6064 C C . SER C 3 435 ? 124.154 118.195 118.826 1.00 43.74 415 SER C C 1
ATOM 6065 O O . SER C 3 435 ? 123.220 117.584 118.248 1.00 43.74 415 SER C O 1
ATOM 6068 N N . SER C 3 436 ? 125.104 117.697 119.580 1.00 47.40 416 SER C N 1
ATOM 6069 C CA . SER C 3 436 ? 125.290 116.313 119.965 1.00 47.40 416 SER C CA 1
ATOM 6070 C C . SER C 3 436 ? 124.907 116.341 121.427 1.00 47.40 416 SER C C 1
ATOM 6071 O O . SER C 3 436 ? 125.413 117.220 122.145 1.00 47.40 416 SER C O 1
ATOM 6074 N N . PRO C 3 437 ? 123.921 115.523 121.842 1.00 47.63 417 PRO C N 1
ATOM 6075 C CA . PRO C 3 437 ? 123.546 115.369 123.230 1.00 47.63 417 PRO C CA 1
ATOM 6076 C C . PRO C 3 437 ? 124.392 114.362 124.017 1.00 47.63 417 PRO C C 1
ATOM 6077 O O . PRO C 3 437 ? 123.812 113.587 124.715 1.00 47.63 417 PRO C O 1
ATOM 6081 N N . ALA C 3 438 ? 125.717 114.543 123.986 1.00 44.98 418 ALA C N 1
ATOM 6082 C CA . ALA C 3 438 ? 126.712 113.764 124.732 1.00 44.98 418 ALA C CA 1
ATOM 6083 C C . ALA C 3 438 ? 127.674 114.728 125.433 1.00 44.98 418 ALA C C 1
ATOM 6084 O O . ALA C 3 438 ? 128.807 114.818 125.004 1.00 44.98 418 ALA C O 1
ATOM 6086 N N . VAL C 3 439 ? 127.247 115.486 126.450 1.00 45.74 419 VAL C N 1
ATOM 6087 C CA . VAL C 3 439 ? 128.293 116.362 127.068 1.00 45.74 419 VAL C CA 1
ATOM 6088 C C . VAL C 3 439 ? 128.771 115.867 128.442 1.00 45.74 419 VAL C C 1
ATOM 6089 O O . VAL C 3 439 ? 127.970 115.463 129.311 1.00 45.74 419 VAL C O 1
ATOM 6093 N N . VAL C 3 440 ? 130.063 115.582 128.350 1.00 43.06 420 VAL C N 1
ATOM 6094 C CA . VAL C 3 440 ? 131.155 115.242 129.280 1.00 43.06 420 VAL C CA 1
ATOM 6095 C C . VAL C 3 440 ? 132.251 116.038 128.599 1.00 43.06 420 VAL C C 1
ATOM 6096 O O . VAL C 3 440 ? 132.660 116.995 129.270 1.00 43.06 420 VAL C O 1
ATOM 6100 N N . LEU C 3 441 ? 132.452 115.735 127.288 1.00 42.45 421 LEU C N 1
ATOM 6101 C CA . LEU C 3 441 ? 133.329 116.204 126.171 1.00 42.45 421 LEU C CA 1
ATOM 6102 C C . LEU C 3 441 ? 133.956 117.559 126.414 1.00 42.45 421 LEU C C 1
ATOM 6103 O O . LEU C 3 441 ? 133.800 118.504 125.673 1.00 42.45 421 LEU C O 1
ATOM 6108 N N . GLN C 3 442 ? 134.411 117.698 127.620 1.00 38.20 422 GLN C N 1
ATOM 6109 C CA . GLN C 3 442 ? 135.503 118.661 127.635 1.00 38.20 422 GLN C CA 1
ATOM 6110 C C . GLN C 3 442 ? 136.860 117.978 127.665 1.00 38.20 422 GLN C C 1
ATOM 6111 O O . GLN C 3 442 ? 137.844 118.577 128.109 1.00 38.20 422 GLN C O 1
ATOM 6117 N N . HIS C 3 443 ? 136.930 116.734 127.186 1.00 42.75 423 HIS C N 1
ATOM 6118 C CA . HIS C 3 443 ? 138.186 116.002 127.099 1.00 42.75 423 HIS C CA 1
ATOM 6119 C C . HIS C 3 443 ? 139.201 116.690 126.199 1.00 42.75 423 HIS C C 1
ATOM 6120 O O . HIS C 3 443 ? 140.332 116.206 126.086 1.00 42.75 423 HIS C O 1
ATOM 6127 N N . ILE C 3 444 ? 138.819 117.804 125.569 1.00 37.05 424 ILE C N 1
ATOM 6128 C CA . ILE C 3 444 ? 139.694 118.529 124.661 1.00 37.05 424 ILE C CA 1
ATOM 6129 C C . ILE C 3 444 ? 140.906 119.087 125.394 1.00 37.05 424 ILE C C 1
ATOM 6130 O O . ILE C 3 444 ? 141.898 119.459 124.757 1.00 37.05 424 ILE C O 1
ATOM 6135 N N . SER C 3 445 ? 140.863 119.134 126.727 1.00 38.73 425 SER C N 1
ATOM 6136 C CA . SER C 3 445 ? 141.931 119.747 127.504 1.00 38.73 425 SER C CA 1
ATOM 6137 C C . SER C 3 445 ? 143.225 118.959 127.354 1.00 38.73 425 SER C C 1
ATOM 6138 O O . SER C 3 445 ? 143.384 117.886 127.943 1.00 38.73 425 SER C O 1
ATOM 6141 N N . VAL C 3 446 ? 144.157 119.502 126.578 1.00 36.82 426 VAL C N 1
ATOM 6142 C CA . VAL C 3 446 ? 145.453 118.883 126.329 1.00 36.82 426 VAL C CA 1
ATOM 6143 C C . VAL C 3 446 ? 146.536 119.859 126.758 1.00 36.82 426 VAL C C 1
ATOM 6144 O O . VAL C 3 446 ? 147.621 119.902 126.166 1.00 36.82 426 VAL C O 1
ATOM 6148 N N . LEU C 3 447 ? 146.239 120.659 127.781 1.00 34.18 427 LEU C N 1
ATOM 6149 C CA . LEU C 3 447 ? 147.104 121.770 128.170 1.00 34.18 427 LEU C CA 1
ATOM 6150 C C . LEU C 3 447 ? 147.153 121.779 129.694 1.00 34.18 427 LEU C C 1
ATOM 6151 O O . LEU C 3 447 ? 146.214 122.246 130.343 1.00 34.18 427 LEU C O 1
ATOM 6156 N N . GLN C 3 448 ? 148.244 121.267 130.251 1.00 35.46 428 GLN C N 1
ATOM 6157 C CA . GLN C 3 448 ? 148.352 121.049 131.686 1.00 35.46 428 GLN C CA 1
ATOM 6158 C C . GLN C 3 448 ? 148.714 122.340 132.401 1.00 35.46 428 GLN C C 1
ATOM 6159 O O . GLN C 3 448 ? 149.493 123.151 131.896 1.00 35.46 428 GLN C O 1
ATOM 6165 N N . THR C 3 449 ? 148.141 122.522 133.584 1.00 31.37 429 THR C N 1
ATOM 6166 C CA . THR C 3 449 ? 148.334 123.721 134.383 1.00 31.37 429 THR C CA 1
ATOM 6167 C C . THR C 3 449 ? 149.465 123.503 135.377 1.00 31.37 429 THR C C 1
ATOM 6168 O O . THR C 3 449 ? 149.543 122.455 136.026 1.00 31.37 429 THR C O 1
ATOM 6172 N N . THR C 3 450 ? 150.341 124.493 135.488 1.00 31.63 430 THR C N 1
ATOM 6173 C CA . THR C 3 450 ? 151.438 124.457 136.435 1.00 31.63 430 THR C CA 1
ATOM 6174 C C . THR C 3 450 ? 151.054 125.250 137.684 1.00 31.63 430 THR C C 1
ATOM 6175 O O . THR C 3 450 ? 149.906 125.671 137.855 1.00 31.63 430 THR C O 1
ATOM 6179 N N . HIS C 3 451 ? 152.019 125.447 138.577 1.00 35.22 431 HIS C N 1
ATOM 6180 C CA . HIS C 3 451 ? 151.852 126.294 139.746 1.00 35.22 431 HIS C CA 1
ATOM 6181 C C . HIS C 3 451 ? 153.146 127.059 139.975 1.00 35.22 431 HIS C C 1
ATOM 6182 O O . HIS C 3 451 ? 154.161 126.818 139.316 1.00 35.22 431 HIS C O 1
ATOM 6189 N N . LEU C 3 452 ? 153.103 127.995 140.914 1.00 31.47 432 LEU C N 1
ATOM 6190 C CA . LEU C 3 452 ? 154.233 128.891 141.127 1.00 31.47 432 LEU C CA 1
ATOM 6191 C C . LEU C 3 452 ? 155.399 128.221 141.855 1.00 31.47 432 LEU C C 1
ATOM 6192 O O . LEU C 3 452 ? 156.547 128.399 141.435 1.00 31.47 432 LEU C O 1
ATOM 6197 N N . PRO C 3 453 ? 155.189 127.452 142.925 1.00 37.74 433 PRO C N 1
ATOM 6198 C CA . PRO C 3 453 ? 156.333 126.811 143.586 1.00 37.74 433 PRO C CA 1
ATOM 6199 C C . PRO C 3 453 ? 156.770 125.496 142.961 1.00 37.74 433 PRO C C 1
ATOM 6200 O O . PRO C 3 453 ? 157.681 124.855 143.496 1.00 37.74 433 PRO C O 1
ATOM 6204 N N . ASP C 3 454 ? 156.160 125.091 141.847 1.00 39.38 434 ASP C N 1
ATOM 6205 C CA . ASP C 3 454 ? 156.473 123.828 141.178 1.00 39.38 434 ASP C CA 1
ATOM 6206 C C . ASP C 3 454 ? 157.782 123.975 140.407 1.00 39.38 434 ASP C C 1
ATOM 6207 O O . ASP C 3 454 ? 157.813 124.271 139.210 1.00 39.38 434 ASP C O 1
ATOM 6212 N N . GLY C 3 455 ? 158.889 123.761 141.111 1.00 40.96 435 GLY C N 1
ATOM 6213 C CA . GLY C 3 455 ? 160.194 123.817 140.483 1.00 40.96 435 GLY C CA 1
ATOM 6214 C C . GLY C 3 455 ? 160.998 125.044 140.854 1.00 40.96 435 GLY C C 1
ATOM 6215 O O . GLY C 3 455 ? 161.726 125.592 140.021 1.00 40.96 435 GLY C O 1
ATOM 6216 N N . GLY C 3 456 ? 160.878 125.486 142.102 1.00 39.84 436 GLY C N 1
ATOM 6217 C CA . GLY C 3 456 ? 161.616 126.644 142.561 1.00 39.84 436 GLY C CA 1
ATOM 6218 C C . GLY C 3 456 ? 162.874 126.282 143.321 1.00 39.84 436 GLY C C 1
ATOM 6219 O O . GLY C 3 456 ? 163.727 127.141 143.565 1.00 39.84 436 GLY C O 1
ATOM 6220 N N . ALA C 3 457 ? 163.005 125.010 143.699 1.00 40.46 437 ALA C N 1
ATOM 6221 C CA . ALA C 3 457 ? 164.188 124.555 144.417 1.00 40.46 437 ALA C CA 1
ATOM 6222 C C . ALA C 3 457 ? 165.388 124.352 143.504 1.00 40.46 437 ALA C C 1
ATOM 6223 O O . ALA C 3 457 ? 166.522 124.329 143.994 1.00 40.46 437 ALA C O 1
ATOM 6225 N N . ARG C 3 458 ? 165.168 124.199 142.199 1.00 44.64 438 ARG C N 1
ATOM 6226 C CA . ARG C 3 458 ? 166.248 124.183 141.225 1.00 44.64 438 ARG C CA 1
ATOM 6227 C C . ARG C 3 458 ? 166.434 125.522 140.528 1.00 44.64 438 ARG C C 1
ATOM 6228 O O . ARG C 3 458 ? 167.457 125.721 139.866 1.00 44.64 438 ARG C O 1
ATOM 6236 N N . LEU C 3 459 ? 165.468 126.431 140.649 1.00 43.90 439 LEU C N 1
ATOM 6237 C CA . LEU C 3 459 ? 165.621 127.782 140.127 1.00 43.90 439 LEU C CA 1
ATOM 6238 C C . LEU C 3 459 ? 166.472 128.670 141.022 1.00 43.90 439 LEU C C 1
ATOM 6239 O O . LEU C 3 459 ? 166.998 129.683 140.545 1.00 43.90 439 LEU C O 1
ATOM 6244 N N . LEU C 3 460 ? 166.640 128.303 142.292 1.00 47.04 440 LEU C N 1
ATOM 6245 C CA . LEU C 3 460 ? 167.346 129.141 143.252 1.00 47.04 440 LEU C CA 1
ATOM 6246 C C . LEU C 3 460 ? 168.821 129.245 142.882 1.00 47.04 440 LEU C C 1
ATOM 6247 O O . LEU C 3 460 ? 169.542 130.101 143.403 1.00 47.04 440 LEU C O 1
ATOM 6252 N N . GLU C 3 461 ? 169.265 128.406 141.941 1.00 50.41 441 GLU C N 1
ATOM 6253 C CA . GLU C 3 461 ? 170.614 128.546 141.405 1.00 50.41 441 GLU C CA 1
ATOM 6254 C C . GLU C 3 461 ? 170.840 129.935 140.820 1.00 50.41 441 GLU C C 1
ATOM 6255 O O . GLU C 3 461 ? 171.980 130.415 140.793 1.00 50.41 441 GLU C O 1
ATOM 6261 N N . LYS C 3 462 ? 169.780 130.600 140.370 1.00 49.19 442 LYS C N 1
ATOM 6262 C CA . LYS C 3 462 ? 169.863 132.009 139.987 1.00 49.19 442 LYS C CA 1
ATOM 6263 C C . LYS C 3 462 ? 169.502 132.898 141.176 1.00 49.19 442 LYS C C 1
ATOM 6264 O O . LYS C 3 462 ? 168.570 133.702 141.135 1.00 49.19 442 LYS C O 1
ATOM 6270 N N . SER C 3 463 ? 170.271 132.736 142.255 1.00 49.29 443 SER C N 1
ATOM 6271 C CA . SER C 3 463 ? 170.068 133.513 143.472 1.00 49.29 443 SER C CA 1
ATOM 6272 C C . SER C 3 463 ? 170.588 134.932 143.284 1.00 49.29 443 SER C C 1
ATOM 6273 O O . SER C 3 463 ? 171.583 135.323 143.900 1.00 49.29 443 SER C O 1
ATOM 6276 N N . GLY C 3 464 ? 169.924 135.704 142.433 1.00 40.79 444 GLY C N 1
ATOM 6277 C CA . GLY C 3 464 ? 170.323 137.074 142.180 1.00 40.79 444 GLY C CA 1
ATOM 6278 C C . GLY C 3 464 ? 169.182 137.849 141.569 1.00 40.79 444 GLY C C 1
ATOM 6279 O O . GLY C 3 464 ? 168.389 137.308 140.792 1.00 40.79 444 GLY C O 1
ATOM 6280 N N . GLY C 3 465 ? 169.092 139.127 141.929 1.00 33.24 445 GLY C N 1
ATOM 6281 C CA . GLY C 3 465 ? 168.016 139.962 141.437 1.00 33.24 445 GLY C CA 1
ATOM 6282 C C . GLY C 3 465 ? 167.164 140.546 142.544 1.00 33.24 445 GLY C C 1
ATOM 6283 O O . GLY C 3 465 ? 167.631 141.381 143.322 1.00 33.24 445 GLY C O 1
ATOM 6284 N N . LEU C 3 466 ? 165.909 140.115 142.620 1.00 26.63 446 LEU C N 1
ATOM 6285 C CA . LEU C 3 466 ? 164.993 140.565 143.655 1.00 26.63 446 LEU C CA 1
ATOM 6286 C C . LEU C 3 466 ? 165.172 139.729 144.916 1.00 26.63 446 LEU C C 1
ATOM 6287 O O . LEU C 3 466 ? 165.643 138.590 144.868 1.00 26.63 446 LEU C O 1
ATOM 6292 N N . GLU C 3 467 ? 164.795 140.312 146.052 1.00 20.76 447 GLU C N 1
ATOM 6293 C CA . GLU C 3 467 ? 164.996 139.677 147.346 1.00 20.76 447 GLU C CA 1
ATOM 6294 C C . GLU C 3 467 ? 163.859 140.068 148.277 1.00 20.76 447 GLU C C 1
ATOM 6295 O O . GLU C 3 467 ? 163.299 141.160 148.166 1.00 20.76 447 GLU C O 1
ATOM 6301 N N . ILE C 3 468 ? 163.516 139.161 149.188 1.00 13.94 448 ILE C N 1
ATOM 6302 C CA . ILE C 3 468 ? 162.550 139.469 150.235 1.00 13.94 448 ILE C CA 1
ATOM 6303 C C . ILE C 3 468 ? 163.250 140.264 151.328 1.00 13.94 448 ILE C C 1
ATOM 6304 O O . ILE C 3 468 ? 164.403 139.996 151.681 1.00 13.94 448 ILE C O 1
ATOM 6309 N N . ILE C 3 469 ? 162.557 141.262 151.871 1.00 11.47 449 ILE C N 1
ATOM 6310 C CA . ILE C 3 469 ? 163.208 142.218 152.758 1.00 11.47 449 ILE C CA 1
ATOM 6311 C C . ILE C 3 469 ? 162.521 142.261 154.117 1.00 11.47 449 ILE C C 1
ATOM 6312 O O . ILE C 3 469 ? 163.190 142.260 155.156 1.00 11.47 449 ILE C O 1
ATOM 6317 N N . PHE C 3 470 ? 161.189 142.295 154.133 1.00 8.39 450 PHE C N 1
ATOM 6318 C CA . PHE C 3 470 ? 160.446 142.406 155.379 1.00 8.39 450 PHE C CA 1
ATOM 6319 C C . PHE C 3 470 ? 159.346 141.357 155.468 1.00 8.39 450 PHE C C 1
ATOM 6320 O O . PHE C 3 470 ? 158.811 140.891 154.459 1.00 8.39 450 PHE C O 1
ATOM 6328 N N . ASP C 3 471 ? 159.009 141.017 156.711 1.00 11.51 451 ASP C N 1
ATOM 6329 C CA . ASP C 3 471 ? 157.782 140.320 157.065 1.00 11.51 451 ASP C CA 1
ATOM 6330 C C . ASP C 3 471 ? 156.816 141.318 157.685 1.00 11.51 451 ASP C C 1
ATOM 6331 O O . ASP C 3 471 ? 157.213 142.152 158.508 1.00 11.51 451 ASP C O 1
ATOM 6336 N N . VAL C 3 472 ? 155.547 141.214 157.300 1.00 10.64 452 VAL C N 1
ATOM 6337 C CA . VAL C 3 472 ? 154.513 142.172 157.665 1.00 10.64 452 VAL C CA 1
ATOM 6338 C C . VAL C 3 472 ? 153.427 141.435 158.433 1.00 10.64 452 VAL C C 1
ATOM 6339 O O . VAL C 3 472 ? 152.865 140.451 157.934 1.00 10.64 452 VAL C O 1
ATOM 6343 N N . TYR C 3 473 ? 153.147 141.907 159.646 1.00 11.27 453 TYR C N 1
ATOM 6344 C CA . TYR C 3 473 ? 152.043 141.446 160.475 1.00 11.27 453 TYR C CA 1
ATOM 6345 C C . TYR C 3 473 ? 151.020 142.567 160.590 1.00 11.27 453 TYR C C 1
ATOM 6346 O O . TYR C 3 473 ? 151.389 143.738 160.711 1.00 11.27 453 TYR C O 1
ATOM 6355 N N . GLN C 3 474 ? 149.737 142.209 160.569 1.00 13.09 454 GLN C N 1
ATOM 6356 C CA . GLN C 3 474 ? 148.677 143.211 160.568 1.00 13.09 454 GLN C CA 1
ATOM 6357 C C . GLN C 3 474 ? 148.609 143.978 161.884 1.00 13.09 454 GLN C C 1
ATOM 6358 O O . GLN C 3 474 ? 149.344 143.675 162.827 1.00 13.09 454 GLN C O 1
ATOM 6364 N N . ALA C 3 475 ? 147.726 144.975 161.955 1.00 14.62 455 ALA C N 1
ATOM 6365 C CA . ALA C 3 475 ? 147.594 145.786 163.159 1.00 14.62 455 ALA C CA 1
ATOM 6366 C C . ALA C 3 475 ? 146.752 145.111 164.233 1.00 14.62 455 ALA C C 1
ATOM 6367 O O . ALA C 3 475 ? 146.753 145.567 165.380 1.00 14.62 455 ALA C O 1
ATOM 6369 N N . ASP C 3 476 ? 146.025 144.048 163.886 1.00 21.73 456 ASP C N 1
ATOM 6370 C CA . ASP C 3 476 ? 145.335 143.253 164.893 1.00 21.73 456 ASP C CA 1
ATOM 6371 C C . ASP C 3 476 ? 146.297 142.413 165.721 1.00 21.73 456 ASP C C 1
ATOM 6372 O O . ASP C 3 476 ? 145.909 141.910 166.780 1.00 21.73 456 ASP C O 1
ATOM 6377 N N . ALA C 3 477 ? 147.531 142.242 165.256 1.00 16.85 457 ALA C N 1
ATOM 6378 C CA . ALA C 3 477 ? 148.538 141.443 165.938 1.00 16.85 457 ALA C CA 1
ATOM 6379 C C . ALA C 3 477 ? 149.453 142.267 166.834 1.00 16.85 457 ALA C C 1
ATOM 6380 O O . ALA C 3 477 ? 150.469 141.746 167.302 1.00 16.85 457 ALA C O 1
ATOM 6382 N N . VAL C 3 478 ? 149.121 143.528 167.094 1.00 13.10 458 VAL C N 1
ATOM 6383 C CA . VAL C 3 478 ? 150.045 144.409 167.798 1.00 13.10 458 VAL C CA 1
ATOM 6384 C C . VAL C 3 478 ? 149.916 144.288 169.315 1.00 13.10 458 VAL C C 1
ATOM 6385 O O . VAL C 3 478 ? 150.916 144.403 170.031 1.00 13.10 458 VAL C O 1
ATOM 6389 N N . ALA C 3 479 ? 148.716 144.018 169.822 1.00 15.84 459 ALA C N 1
ATOM 6390 C CA . ALA C 3 479 ? 148.485 144.013 171.259 1.00 15.84 459 ALA C CA 1
ATOM 6391 C C . ALA C 3 479 ? 148.933 142.729 171.937 1.00 15.84 459 ALA C C 1
ATOM 6392 O O . ALA C 3 479 ? 149.161 142.733 173.151 1.00 15.84 459 ALA C O 1
ATOM 6394 N N . THR C 3 480 ? 149.066 141.637 171.192 1.00 15.22 460 THR C N 1
ATOM 6395 C CA . THR C 3 480 ? 149.490 140.347 171.724 1.00 15.22 460 THR C CA 1
ATOM 6396 C C . THR C 3 480 ? 150.616 139.774 170.878 1.00 15.22 460 THR C C 1
ATOM 6397 O O . THR C 3 480 ? 150.623 138.595 170.522 1.00 15.22 460 THR C O 1
ATOM 6401 N N . PHE C 3 481 ? 151.588 140.615 170.538 1.00 10.50 461 PHE C N 1
ATOM 6402 C CA . PHE C 3 481 ? 152.712 140.199 169.713 1.00 10.50 461 PHE C CA 1
ATOM 6403 C C . PHE C 3 481 ? 153.803 139.617 170.601 1.00 10.50 461 PHE C C 1
ATOM 6404 O O . PHE C 3 481 ? 154.176 140.219 171.612 1.00 10.50 461 PHE C O 1
ATOM 6412 N N . ARG C 3 482 ? 154.303 138.446 170.225 1.00 12.23 462 ARG C N 1
ATOM 6413 C CA . ARG C 3 482 ? 155.378 137.772 170.944 1.00 12.23 462 ARG C CA 1
ATOM 6414 C C . ARG C 3 482 ? 156.622 137.836 170.069 1.00 12.23 462 ARG C C 1
ATOM 6415 O O . ARG C 3 482 ? 156.756 137.073 169.111 1.00 12.23 462 ARG C O 1
ATOM 6423 N N . LYS C 3 483 ? 157.524 138.761 170.398 1.00 11.11 463 LYS C N 1
ATOM 6424 C CA . LYS C 3 483 ? 158.743 138.941 169.617 1.00 11.11 463 LYS C CA 1
ATOM 6425 C C . LYS C 3 483 ? 159.548 137.650 169.527 1.00 11.11 463 LYS C C 1
ATOM 6426 O O . LYS C 3 483 ? 160.193 137.380 168.508 1.00 11.11 463 LYS C O 1
ATOM 6432 N N . ASN C 3 484 ? 159.522 136.838 170.585 1.00 14.40 464 ASN C N 1
ATOM 6433 C CA . ASN C 3 484 ? 160.276 135.590 170.595 1.00 14.40 464 ASN C CA 1
ATOM 6434 C C . ASN C 3 484 ? 159.590 134.486 169.801 1.00 14.40 464 ASN C C 1
ATOM 6435 O O . ASN C 3 484 ? 160.267 133.583 169.298 1.00 14.40 464 ASN C O 1
ATOM 6440 N N . ASN C 3 485 ? 158.264 134.531 169.681 1.00 18.52 465 ASN C N 1
ATOM 6441 C CA . ASN C 3 485 ? 157.491 133.457 169.053 1.00 18.52 465 ASN C CA 1
ATOM 6442 C C . ASN C 3 485 ? 156.371 134.060 168.213 1.00 18.52 465 ASN C C 1
ATOM 6443 O O . ASN C 3 485 ? 155.187 133.839 168.477 1.00 18.52 465 ASN C O 1
ATOM 6448 N N . PRO C 3 486 ? 156.720 134.818 167.168 1.00 14.82 466 PRO C N 1
ATOM 6449 C CA . PRO C 3 486 ? 155.707 135.679 166.535 1.00 14.82 466 PRO C CA 1
ATOM 6450 C C . PRO C 3 486 ? 154.620 134.915 165.803 1.00 14.82 466 PRO C C 1
ATOM 6451 O O . PRO C 3 486 ? 153.455 135.328 165.835 1.00 14.82 466 PRO C O 1
ATOM 6455 N N . GLY C 3 487 ? 154.961 133.823 165.131 1.00 14.34 467 GLY C N 1
ATOM 6456 C CA . GLY C 3 487 ? 153.958 133.061 164.422 1.00 14.34 467 GLY C CA 1
ATOM 6457 C C . GLY C 3 487 ? 154.195 133.044 162.930 1.00 14.34 467 GLY C C 1
ATOM 6458 O O . GLY C 3 487 ? 155.340 133.014 162.471 1.00 14.34 467 GLY C O 1
ATOM 6459 N N . LYS C 3 488 ? 153.111 133.066 162.164 1.00 13.89 468 LYS C N 1
ATOM 6460 C CA . LYS C 3 488 ? 153.166 133.136 160.718 1.00 13.89 468 LYS C CA 1
ATOM 6461 C C . LYS C 3 488 ? 152.761 134.529 160.276 1.00 13.89 468 LYS C C 1
ATOM 6462 O O . LYS C 3 488 ? 151.732 135.039 160.738 1.00 13.89 468 LYS C O 1
ATOM 6468 N N . PRO C 3 489 ? 153.526 135.177 159.406 1.00 10.48 469 PRO C N 1
ATOM 6469 C CA . PRO C 3 489 ? 153.258 136.580 159.088 1.00 10.48 469 PRO C CA 1
ATOM 6470 C C . PRO C 3 489 ? 152.077 136.739 158.144 1.00 10.48 469 PRO C C 1
ATOM 6471 O O . PRO C 3 489 ? 151.533 135.779 157.599 1.00 10.48 469 PRO C O 1
ATOM 6475 N N . TYR C 3 490 ? 151.679 137.996 157.970 1.00 11.51 470 TYR C N 1
ATOM 6476 C CA . TYR C 3 490 ? 150.588 138.304 157.059 1.00 11.51 470 TYR C CA 1
ATOM 6477 C C . TYR C 3 490 ? 151.086 138.413 155.627 1.00 11.51 470 TYR C C 1
ATOM 6478 O O . TYR C 3 490 ? 150.402 137.978 154.694 1.00 11.51 470 TYR C O 1
ATOM 6487 N N . ALA C 3 491 ? 152.276 138.974 155.432 1.00 10.58 471 ALA C N 1
ATOM 6488 C CA . ALA C 3 491 ? 152.827 139.095 154.090 1.00 10.58 471 ALA C CA 1
ATOM 6489 C C . ALA C 3 491 ? 154.344 139.157 154.173 1.00 10.58 471 ALA C C 1
ATOM 6490 O O . ALA C 3 491 ? 154.924 139.308 155.248 1.00 10.58 471 ALA C O 1
ATOM 6492 N N . ARG C 3 492 ? 154.980 139.022 153.015 1.00 11.76 472 ARG C N 1
ATOM 6493 C CA . ARG C 3 492 ? 156.393 139.310 152.841 1.00 11.76 472 ARG C CA 1
ATOM 6494 C C . ARG C 3 492 ? 156.524 140.366 151.754 1.00 11.76 472 ARG C C 1
ATOM 6495 O O . ARG C 3 492 ? 155.656 140.501 150.891 1.00 11.76 472 ARG C O 1
ATOM 6503 N N . MET C 3 493 ? 157.615 141.123 151.789 1.00 10.26 473 MET C N 1
ATOM 6504 C CA . MET C 3 493 ? 157.681 142.338 150.987 1.00 10.26 473 MET C CA 1
ATOM 6505 C C . MET C 3 493 ? 158.988 142.411 150.216 1.00 10.26 473 MET C C 1
ATOM 6506 O O . MET C 3 493 ? 160.068 142.329 150.806 1.00 10.26 473 MET C O 1
ATOM 6511 N N . CYS C 3 494 ? 158.879 142.567 148.899 1.00 11.34 474 CYS C N 1
ATOM 6512 C CA . CYS C 3 494 ? 159.986 142.980 148.049 1.00 11.34 474 CYS C CA 1
ATOM 6513 C C . CYS C 3 494 ? 159.842 144.464 147.746 1.00 11.34 474 CYS C C 1
ATOM 6514 O O . CYS C 3 494 ? 158.729 144.960 147.551 1.00 11.34 474 CYS C O 1
ATOM 6517 N N . ILE C 3 495 ? 160.966 145.174 147.722 1.00 10.83 475 ILE C N 1
ATOM 6518 C CA . ILE C 3 495 ? 160.979 146.619 147.529 1.00 10.83 475 ILE C CA 1
ATOM 6519 C C . ILE C 3 495 ? 161.839 146.934 146.317 1.00 10.83 475 ILE C C 1
ATOM 6520 O O . ILE C 3 495 ? 163.050 146.688 146.328 1.00 10.83 475 ILE C O 1
ATOM 6525 N N . SER C 3 496 ? 161.219 147.482 145.281 1.00 14.95 476 SER C N 1
ATOM 6526 C CA . SER C 3 496 ? 161.906 147.876 144.061 1.00 14.95 476 SER C CA 1
ATOM 6527 C C . SER C 3 496 ? 161.566 149.329 143.734 1.00 14.95 476 SER C C 1
ATOM 6528 O O . SER C 3 496 ? 160.890 150.020 144.499 1.00 14.95 476 SER C O 1
ATOM 6531 N N . GLY C 3 497 ? 162.042 149.789 142.578 1.00 18.29 477 GLY C N 1
ATOM 6532 C CA . GLY C 3 497 ? 161.725 151.103 142.071 1.00 18.29 477 GLY C CA 1
ATOM 6533 C C . GLY C 3 497 ? 160.758 151.012 140.900 1.00 18.29 477 GLY C C 1
ATOM 6534 O O . GLY C 3 497 ? 160.539 149.955 140.314 1.00 18.29 477 GLY C O 1
ATOM 6535 N N . PHE C 3 498 ? 160.174 152.161 140.566 1.00 18.82 478 PHE C N 1
ATOM 6536 C CA . PHE C 3 498 ? 159.157 152.201 139.525 1.00 18.82 478 PHE C CA 1
ATOM 6537 C C . PHE C 3 498 ? 159.749 152.172 138.122 1.00 18.82 478 PHE C C 1
ATOM 6538 O O . PHE C 3 498 ? 159.091 151.684 137.197 1.00 18.82 478 PHE C O 1
ATOM 6546 N N . ASP C 3 499 ? 160.970 152.668 137.947 1.00 25.37 479 ASP C N 1
ATOM 6547 C CA . ASP C 3 499 ? 161.632 152.684 136.649 1.00 25.37 479 ASP C CA 1
ATOM 6548 C C . ASP C 3 499 ? 162.366 151.387 136.339 1.00 25.37 479 ASP C C 1
ATOM 6549 O O . ASP C 3 499 ? 163.073 151.321 135.328 1.00 25.37 479 ASP C O 1
ATOM 6554 N N . GLU C 3 500 ? 162.213 150.367 137.163 1.00 26.01 480 GLU C N 1
ATOM 6555 C CA . GLU C 3 500 ? 162.997 149.147 137.095 1.00 26.01 480 GLU C CA 1
ATOM 6556 C C . GLU C 3 500 ? 162.232 148.067 136.347 1.00 26.01 480 GLU C C 1
ATOM 6557 O O . GLU C 3 500 ? 161.022 148.176 136.135 1.00 26.01 480 GLU C O 1
ATOM 6563 N N . PRO C 3 501 ? 162.912 147.010 135.901 1.00 28.29 481 PRO C N 1
ATOM 6564 C CA . PRO C 3 501 ? 162.215 145.961 135.145 1.00 28.29 481 PRO C CA 1
ATOM 6565 C C . PRO C 3 501 ? 161.257 145.177 136.028 1.00 28.29 481 PRO C C 1
ATOM 6566 O O . PRO C 3 501 ? 161.581 144.824 137.164 1.00 28.29 481 PRO C O 1
ATOM 6570 N N . VAL C 3 502 ? 160.066 144.917 135.496 1.00 26.93 482 VAL C N 1
ATOM 6571 C CA . VAL C 3 502 ? 159.092 144.070 136.191 1.00 26.93 482 VAL C CA 1
ATOM 6572 C C . VAL C 3 502 ? 159.697 142.682 136.371 1.00 26.93 482 VAL C C 1
ATOM 6573 O O . VAL C 3 502 ? 160.463 142.225 135.498 1.00 26.93 482 VAL C O 1
ATOM 6577 N N . PRO C 3 503 ? 159.445 141.981 137.477 1.00 28.18 483 PRO C N 1
ATOM 6578 C CA . PRO C 3 503 ? 160.063 140.665 137.654 1.00 28.18 483 PRO C CA 1
ATOM 6579 C C . PRO C 3 503 ? 159.512 139.647 136.672 1.00 28.18 483 PRO C C 1
ATOM 6580 O O . PRO C 3 503 ? 158.352 139.707 136.257 1.00 28.18 483 PRO C O 1
ATOM 6584 N N . ASP C 3 504 ? 160.365 138.695 136.312 1.00 29.89 484 ASP C N 1
ATOM 6585 C CA . ASP C 3 504 ? 160.041 137.697 135.303 1.00 29.89 484 ASP C CA 1
ATOM 6586 C C . ASP C 3 504 ? 159.168 136.609 135.921 1.00 29.89 484 ASP C C 1
ATOM 6587 O O . ASP C 3 504 ? 158.633 136.754 137.023 1.00 29.89 484 ASP C O 1
ATOM 6592 N N . LEU C 3 505 ? 159.007 135.501 135.205 1.00 27.23 485 LEU C N 1
ATOM 6593 C CA . LEU C 3 505 ? 158.362 134.327 135.772 1.00 27.23 485 LEU C CA 1
ATOM 6594 C C . LEU C 3 505 ? 159.316 133.508 136.628 1.00 27.23 485 LEU C C 1
ATOM 6595 O O . LEU C 3 505 ? 158.895 132.945 137.644 1.00 27.23 485 LEU C O 1
ATOM 6600 N N . CYS C 3 506 ? 160.594 133.442 136.250 1.00 30.89 486 CYS C N 1
ATOM 6601 C CA . CYS C 3 506 ? 161.563 132.704 137.054 1.00 30.89 486 CYS C CA 1
ATOM 6602 C C . CYS C 3 506 ? 161.799 133.383 138.396 1.00 30.89 486 CYS C C 1
ATOM 6603 O O . CYS C 3 506 ? 161.892 132.713 139.431 1.00 30.89 486 CYS C O 1
ATOM 6606 N N . SER C 3 507 ? 161.875 134.715 138.403 1.00 26.72 487 SER C N 1
ATOM 6607 C CA . SER C 3 507 ? 162.038 135.435 139.660 1.00 26.72 487 SER C CA 1
ATOM 6608 C C . SER C 3 507 ? 160.794 135.322 140.523 1.00 26.72 487 SER C C 1
ATOM 6609 O O . SER C 3 507 ? 160.895 135.204 141.751 1.00 26.72 487 SER C O 1
ATOM 6612 N N . LEU C 3 508 ? 159.618 135.338 139.898 1.00 24.59 488 LEU C N 1
ATOM 6613 C CA . LEU C 3 508 ? 158.380 135.161 140.643 1.00 24.59 488 LEU C CA 1
ATOM 6614 C C . LEU C 3 508 ? 158.320 133.777 141.273 1.00 24.59 488 LEU C C 1
ATOM 6615 O O . LEU C 3 508 ? 157.914 133.633 142.430 1.00 24.59 488 LEU C O 1
ATOM 6620 N N . LYS C 3 509 ? 158.743 132.749 140.533 1.00 26.53 489 LYS C N 1
ATOM 6621 C CA . LYS C 3 509 ? 158.771 131.396 141.077 1.00 26.53 489 LYS C CA 1
ATOM 6622 C C . LYS C 3 509 ? 159.767 131.277 142.222 1.00 26.53 489 LYS C C 1
ATOM 6623 O O . LYS C 3 509 ? 159.478 130.642 143.243 1.00 26.53 489 LYS C O 1
ATOM 6629 N N . ARG C 3 510 ? 160.946 131.881 142.070 1.00 24.22 490 ARG C N 1
ATOM 6630 C CA . ARG C 3 510 ? 161.947 131.836 143.130 1.00 24.22 490 ARG C CA 1
ATOM 6631 C C . ARG C 3 510 ? 161.429 132.496 144.401 1.00 24.22 490 ARG C C 1
ATOM 6632 O O . ARG C 3 510 ? 161.533 131.930 145.495 1.00 24.22 490 ARG C O 1
ATOM 6640 N N . LEU C 3 511 ? 160.874 133.705 144.279 1.00 19.90 491 LEU C N 1
ATOM 6641 C CA . LEU C 3 511 ? 160.365 134.397 145.459 1.00 19.90 491 LEU C CA 1
ATOM 6642 C C . LEU C 3 511 ? 159.162 133.681 146.059 1.00 19.90 491 LEU C C 1
ATOM 6643 O O . LEU C 3 511 ? 158.987 133.679 147.282 1.00 19.90 491 LEU C O 1
ATOM 6648 N N . SER C 3 512 ? 158.320 133.068 145.227 1.00 23.03 492 SER C N 1
ATOM 6649 C CA . SER C 3 512 ? 157.166 132.340 145.734 1.00 23.03 492 SER C CA 1
ATOM 6650 C C . SER C 3 512 ? 157.537 131.003 146.356 1.00 23.03 492 SER C C 1
ATOM 6651 O O . SER C 3 512 ? 156.730 130.442 147.104 1.00 23.03 492 SER C O 1
ATOM 6654 N N . TYR C 3 513 ? 158.727 130.481 146.070 1.00 25.13 493 TYR C N 1
ATOM 6655 C CA . TYR C 3 513 ? 159.210 129.298 146.767 1.00 25.13 493 TYR C CA 1
ATOM 6656 C C . TYR C 3 513 ? 159.941 129.666 148.052 1.00 25.13 493 TYR C C 1
ATOM 6657 O O . TYR C 3 513 ? 159.816 128.965 149.061 1.00 25.13 493 TYR C O 1
ATOM 6666 N N . GLN C 3 514 ? 160.707 130.758 148.021 1.00 21.99 494 GLN C N 1
ATOM 6667 C CA . GLN C 3 514 ? 161.359 131.267 149.222 1.00 21.99 494 GLN C CA 1
ATOM 6668 C C . GLN C 3 514 ? 160.339 131.614 150.299 1.00 21.99 494 GLN C C 1
ATOM 6669 O O . GLN C 3 514 ? 160.495 131.241 151.467 1.00 21.99 494 GLN C O 1
ATOM 6675 N N . SER C 3 515 ? 159.290 132.345 149.918 1.00 17.44 495 SER C N 1
ATOM 6676 C CA . SER C 3 515 ? 158.321 132.838 150.890 1.00 17.44 495 SER C CA 1
ATOM 6677 C C . SER C 3 515 ? 157.585 131.699 151.581 1.00 17.44 495 SER C C 1
ATOM 6678 O O . SER C 3 515 ? 157.322 131.762 152.787 1.00 17.44 495 SER C O 1
ATOM 6681 N N . GLY C 3 516 ? 157.233 130.656 150.837 1.00 17.77 496 GLY C N 1
ATOM 6682 C CA . GLY C 3 516 ? 156.471 129.564 151.409 1.00 17.77 496 GLY C CA 1
ATOM 6683 C C . GLY C 3 516 ? 155.010 129.639 151.024 1.00 17.77 496 GLY C C 1
ATOM 6684 O O . GL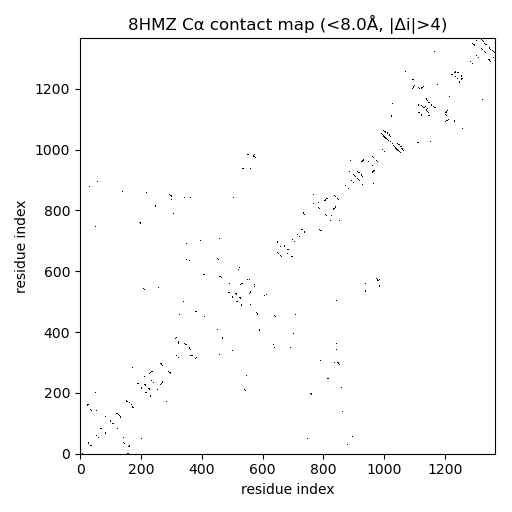Y C 3 516 ? 154.680 129.720 149.838 1.00 17.77 496 GLY C O 1
ATOM 6685 N N . ASP C 3 517 ? 154.121 129.618 152.018 1.00 18.22 497 ASP C N 1
ATOM 6686 C CA . ASP C 3 517 ? 152.692 129.785 151.788 1.00 18.22 497 ASP C CA 1
ATOM 6687 C C . ASP C 3 517 ? 152.184 131.127 152.309 1.00 18.22 497 ASP C C 1
ATOM 6688 O O . ASP C 3 517 ? 150.973 131.324 152.444 1.00 18.22 497 ASP C O 1
ATOM 6693 N N . VAL C 3 518 ? 153.088 132.055 152.597 1.00 14.14 498 VAL C N 1
ATOM 6694 C CA . VAL C 3 518 ? 152.711 133.422 152.941 1.00 14.14 498 VAL C CA 1
ATOM 6695 C C . VAL C 3 518 ? 152.636 134.199 151.632 1.00 14.14 498 VAL C C 1
ATOM 6696 O O . VAL C 3 518 ? 153.476 133.988 150.746 1.00 14.14 498 VAL C O 1
ATOM 6700 N N . PRO C 3 519 ? 151.661 135.083 151.451 1.00 13.87 499 PRO C N 1
ATOM 6701 C CA . PRO C 3 519 ? 151.611 135.887 150.228 1.00 13.87 499 PRO C CA 1
ATOM 6702 C C . PRO C 3 519 ? 152.736 136.911 150.178 1.00 13.87 499 PRO C C 1
ATOM 6703 O O . PRO C 3 519 ? 153.293 137.323 151.196 1.00 13.87 499 PRO C O 1
ATOM 6707 N N . LEU C 3 520 ? 153.054 137.324 148.956 1.00 10.55 500 LEU C N 1
ATOM 6708 C CA . LEU C 3 520 ? 154.223 138.146 148.680 1.00 10.55 500 LEU C CA 1
ATOM 6709 C C . LEU C 3 520 ? 153.785 139.393 147.929 1.00 10.55 500 LEU C C 1
ATOM 6710 O O . LEU C 3 520 ? 153.061 139.297 146.934 1.00 10.55 500 LEU C O 1
ATOM 6715 N N . ILE C 3 521 ? 154.225 140.556 148.401 1.00 8.88 501 ILE C N 1
ATOM 6716 C CA . ILE C 3 521 ? 153.777 141.838 147.875 1.00 8.88 501 ILE C CA 1
ATOM 6717 C C . ILE C 3 521 ? 154.979 142.592 147.325 1.00 8.88 501 ILE C C 1
ATOM 6718 O O . ILE C 3 521 ? 156.097 142.471 147.833 1.00 8.88 501 ILE C O 1
ATOM 6723 N N . PHE C 3 522 ? 154.743 143.369 146.270 1.00 9.25 502 PHE C N 1
ATOM 6724 C CA . PHE C 3 522 ? 155.772 144.159 145.609 1.00 9.25 502 PHE C CA 1
ATOM 6725 C C . PHE C 3 522 ? 155.479 145.629 145.850 1.00 9.25 502 PHE C C 1
ATOM 6726 O O . PHE C 3 522 ? 154.423 146.127 145.449 1.00 9.25 502 PHE C O 1
ATOM 6734 N N . ALA C 3 523 ? 156.407 146.311 146.514 1.00 10.21 503 ALA C N 1
ATOM 6735 C CA . ALA C 3 523 ? 156.283 147.728 146.822 1.00 10.21 503 ALA C CA 1
ATOM 6736 C C . ALA C 3 523 ? 157.170 148.527 145.878 1.00 10.21 503 ALA C C 1
ATOM 6737 O O . ALA C 3 523 ? 158.388 148.332 145.850 1.00 10.21 503 ALA C O 1
ATOM 6739 N N . LEU C 3 524 ? 156.556 149.420 145.111 1.00 11.69 504 LEU C N 1
ATOM 6740 C CA . LEU C 3 524 ? 157.246 150.259 144.145 1.00 11.69 504 LEU C CA 1
ATOM 6741 C C . LEU C 3 524 ? 157.226 151.700 144.626 1.00 11.69 504 LEU C C 1
ATOM 6742 O O . LEU C 3 524 ? 156.179 152.205 145.046 1.00 11.69 504 LEU C O 1
ATOM 6747 N N . VAL C 3 525 ? 158.381 152.355 144.564 1.00 11.53 505 VAL C N 1
ATOM 6748 C CA . VAL C 3 525 ? 158.519 153.758 144.926 1.00 11.53 505 VAL C CA 1
ATOM 6749 C C . VAL C 3 525 ? 158.803 154.542 143.654 1.00 11.53 505 VAL C C 1
ATOM 6750 O O . VAL C 3 525 ? 159.775 154.258 142.943 1.00 11.53 505 VAL C O 1
ATOM 6754 N N . ASP C 3 526 ? 157.959 155.527 143.373 1.00 12.77 506 ASP C N 1
ATOM 6755 C CA . ASP C 3 526 ? 158.044 156.354 142.173 1.00 12.77 506 ASP C CA 1
ATOM 6756 C C . ASP C 3 526 ? 158.276 157.788 142.629 1.00 12.77 506 ASP C C 1
ATOM 6757 O O . ASP C 3 526 ? 157.329 158.484 143.010 1.00 12.77 506 ASP C O 1
ATOM 6762 N N . HIS C 3 527 ? 159.544 158.206 142.619 1.00 13.20 507 HIS C N 1
ATOM 6763 C CA . HIS C 3 527 ? 159.963 159.549 143.005 1.00 13.20 507 HIS C CA 1
ATOM 6764 C C . HIS C 3 527 ? 159.282 160.021 144.284 1.00 13.20 507 HIS C C 1
ATOM 6765 O O . HIS C 3 527 ? 158.929 161.198 144.409 1.00 13.20 507 HIS C O 1
ATOM 6772 N N . GLY C 3 528 ? 159.090 159.111 145.234 1.00 11.97 508 GLY C N 1
ATOM 6773 C CA . GLY C 3 528 ? 158.498 159.438 146.512 1.00 11.97 508 GLY C CA 1
ATOM 6774 C C . GLY C 3 528 ? 157.075 158.969 146.729 1.00 11.97 508 GLY C C 1
ATOM 6775 O O . GLY C 3 528 ? 156.486 159.314 147.759 1.00 11.97 508 GLY C O 1
ATOM 6776 N N . ASP C 3 529 ? 156.501 158.194 145.811 1.00 13.00 509 ASP C N 1
ATOM 6777 C CA . ASP C 3 529 ? 155.126 157.723 145.932 1.00 13.00 509 ASP C CA 1
ATOM 6778 C C . ASP C 3 529 ? 155.125 156.203 145.992 1.00 13.00 509 ASP C C 1
ATOM 6779 O O . ASP C 3 529 ? 155.678 155.546 145.106 1.00 13.00 509 ASP C O 1
ATOM 6784 N N . ILE C 3 530 ? 154.498 155.650 147.026 1.00 9.09 510 ILE C N 1
ATOM 6785 C CA . ILE C 3 530 ? 154.534 154.217 147.299 1.00 9.09 510 ILE C CA 1
ATOM 6786 C C . ILE C 3 530 ? 153.288 153.558 146.731 1.00 9.09 510 ILE C C 1
ATOM 6787 O O . ILE C 3 530 ? 152.187 154.118 146.790 1.00 9.09 510 ILE C O 1
ATOM 6792 N N . SER C 3 531 ? 153.465 152.361 146.178 1.00 9.37 511 SER C N 1
ATOM 6793 C CA . SER C 3 531 ? 152.366 151.595 145.610 1.00 9.37 511 SER C CA 1
ATOM 6794 C C . SER C 3 531 ? 152.655 150.116 145.812 1.00 9.37 511 SER C C 1
ATOM 6795 O O . SER C 3 531 ? 153.812 149.700 145.833 1.00 9.37 511 SER C O 1
ATOM 6798 N N . PHE C 3 532 ? 151.599 149.322 145.971 1.00 6.20 512 PHE C N 1
ATOM 6799 C CA . PHE C 3 532 ? 151.741 147.914 146.325 1.00 6.20 512 PHE C CA 1
ATOM 6800 C C . PHE C 3 532 ? 150.929 147.051 145.375 1.00 6.20 512 PHE C C 1
ATOM 6801 O O . PHE C 3 532 ? 149.746 147.317 145.148 1.00 6.20 512 PHE C O 1
ATOM 6809 N N . TYR C 3 533 ? 151.567 146.022 144.827 1.00 10.45 513 TYR C N 1
ATOM 6810 C CA . TYR C 3 533 ? 150.915 145.048 143.964 1.00 10.45 513 TYR C CA 1
ATOM 6811 C C . TYR C 3 533 ? 151.149 143.648 144.513 1.00 10.45 513 TYR C C 1
ATOM 6812 O O . TYR C 3 533 ? 152.021 143.432 145.354 1.00 10.45 513 TYR C O 1
ATOM 6821 N N . SER C 3 534 ? 150.355 142.690 144.045 1.00 11.36 514 SER C N 1
ATOM 6822 C CA . SER C 3 534 ? 150.457 141.332 144.573 1.00 11.36 514 SER C CA 1
ATOM 6823 C C . SER C 3 534 ? 150.108 140.331 143.483 1.00 11.36 514 SER C C 1
ATOM 6824 O O . SER C 3 534 ? 148.949 140.231 143.075 1.00 11.36 514 SER C O 1
ATOM 6827 N N . PHE C 3 535 ? 151.112 139.589 143.021 1.00 14.63 515 PHE C N 1
ATOM 6828 C CA . PHE C 3 535 ? 150.889 138.479 142.109 1.00 14.63 515 PHE C CA 1
ATOM 6829 C C . PHE C 3 535 ? 150.455 137.246 142.888 1.00 14.63 515 PHE C C 1
ATOM 6830 O O . PHE C 3 535 ? 150.983 136.955 143.964 1.00 14.63 515 PHE C O 1
ATOM 6838 N N . ARG C 3 536 ? 149.494 136.515 142.334 1.00 19.78 516 ARG C N 1
ATOM 6839 C CA . ARG C 3 536 ? 148.913 135.367 143.015 1.00 19.78 516 ARG C CA 1
ATOM 6840 C C . ARG C 3 536 ? 148.499 134.340 141.976 1.00 19.78 516 ARG C C 1
ATOM 6841 O O . ARG C 3 536 ? 147.811 134.684 141.011 1.00 19.78 516 ARG C O 1
ATOM 6849 N N . ASP C 3 537 ? 148.903 133.089 142.173 1.00 23.86 517 ASP C N 1
ATOM 6850 C CA . ASP C 3 537 ? 148.576 132.052 141.208 1.00 23.86 517 ASP C CA 1
ATOM 6851 C C . ASP C 3 537 ? 147.098 131.696 141.294 1.00 23.86 517 ASP C C 1
ATOM 6852 O O . ASP C 3 537 ? 146.508 131.637 142.377 1.00 23.86 517 ASP C O 1
ATOM 6857 N N . PHE C 3 538 ? 146.505 131.444 140.131 1.00 22.87 518 PHE C N 1
ATOM 6858 C CA . PHE C 3 538 ? 145.062 131.358 139.984 1.00 22.87 518 PHE C CA 1
ATOM 6859 C C . PHE C 3 538 ? 144.701 130.107 139.194 1.00 22.87 518 PHE C C 1
ATOM 6860 O O . PHE C 3 538 ? 145.454 129.669 138.320 1.00 22.87 518 PHE C O 1
ATOM 6868 N N . THR C 3 539 ? 143.545 129.525 139.517 1.00 26.50 519 THR C N 1
ATOM 6869 C CA . THR C 3 539 ? 143.064 128.294 138.888 1.00 26.50 519 THR C CA 1
ATOM 6870 C C . THR C 3 539 ? 141.625 128.513 138.423 1.00 26.50 519 THR C C 1
ATOM 6871 O O . THR C 3 539 ? 140.688 128.376 139.213 1.00 26.50 519 THR C O 1
ATOM 6875 N N . LEU C 3 540 ? 141.470 128.870 137.150 1.00 26.64 520 LEU C N 1
ATOM 6876 C CA . LEU C 3 540 ? 140.163 129.123 136.561 1.00 26.64 520 LEU C CA 1
ATOM 6877 C C . LEU C 3 540 ? 139.209 127.960 136.836 1.00 26.64 520 LEU C C 1
ATOM 6878 O O . LEU C 3 540 ? 139.584 126.796 136.634 1.00 26.64 520 LEU C O 1
ATOM 6883 N N . PRO C 3 541 ? 137.982 128.227 137.290 1.00 33.19 521 PRO C N 1
ATOM 6884 C CA . PRO C 3 541 ? 137.071 127.139 137.673 1.00 33.19 521 PRO C CA 1
ATOM 6885 C C . PRO C 3 541 ? 136.337 126.546 136.476 1.00 33.19 521 PRO C C 1
ATOM 6886 O O . PRO C 3 541 ? 135.849 127.266 135.602 1.00 33.19 521 PRO C O 1
ATOM 6890 N N . GLN C 3 542 ? 136.681 125.325 136.143 1.00 40.15 522 GLN C N 1
ATOM 6891 C CA . GLN C 3 542 ? 136.108 124.624 134.960 1.00 40.15 522 GLN C CA 1
ATOM 6892 C C . GLN C 3 542 ? 134.606 124.695 134.998 1.00 40.15 522 GLN C C 1
ATOM 6893 O O . GLN C 3 542 ? 134.013 124.843 133.978 1.00 40.15 522 GLN C O 1
ATOM 6899 N N . ASP C 3 543 ? 134.082 125.020 136.147 1.00 48.71 523 ASP C N 1
ATOM 6900 C CA . ASP C 3 543 ? 132.675 124.698 136.456 1.00 48.71 523 ASP C CA 1
ATOM 6901 C C . ASP C 3 543 ? 131.618 125.139 135.444 1.00 48.71 523 ASP C C 1
ATOM 6902 O O . ASP C 3 543 ? 130.580 124.369 135.440 1.00 48.71 523 ASP C O 1
ATOM 6907 N N . VAL C 3 544 ? 131.840 126.258 134.717 1.00 50.44 524 VAL C N 1
ATOM 6908 C CA . VAL C 3 544 ? 130.823 126.914 133.851 1.00 50.44 524 VAL C CA 1
ATOM 6909 C C . VAL C 3 544 ? 130.035 125.804 133.139 1.00 50.44 524 VAL C C 1
ATOM 6910 O O . VAL C 3 544 ? 130.566 125.135 132.215 1.00 50.44 524 VAL C O 1
ATOM 6914 N N . GLY C 3 545 ? 128.872 125.528 133.766 1.00 56.18 525 GLY C N 1
ATOM 6915 C CA . GLY C 3 545 ? 127.936 124.418 133.513 1.00 56.18 525 GLY C CA 1
ATOM 6916 C C . GLY C 3 545 ? 126.571 124.823 132.994 1.00 56.18 525 GLY C C 1
ATOM 6917 O O . GLY C 3 545 ? 125.583 124.043 133.159 1.00 56.18 525 GLY C O 1
ATOM 6918 N N . HIS C 3 546 ? 126.466 126.035 132.476 1.00 57.03 526 HIS C N 1
ATOM 6919 C CA . HIS C 3 546 ? 125.189 126.423 131.838 1.00 57.03 526 HIS C CA 1
ATOM 6920 C C . HIS C 3 546 ? 125.530 127.309 130.638 1.00 57.03 526 HIS C C 1
ATOM 6921 O O . HIS C 3 546 ? 126.648 127.127 130.095 1.00 57.03 526 HIS C O 1
ATOM 6928 N N . MET D 4 78 ? 130.492 140.298 98.524 1.00 46.45 40 MET D N 1
ATOM 6929 C CA . MET D 4 78 ? 130.580 141.752 98.505 1.00 46.45 40 MET D CA 1
ATOM 6930 C C . MET D 4 78 ? 131.891 142.196 97.874 1.00 46.45 40 MET D C 1
ATOM 6931 O O . MET D 4 78 ? 132.101 143.384 97.636 1.00 46.45 40 MET D O 1
ATOM 6936 N N . GLY D 4 79 ? 132.779 141.235 97.622 1.00 42.50 41 GLY D N 1
ATOM 6937 C CA . GLY D 4 79 ? 134.097 141.531 97.095 1.00 42.50 41 GLY D CA 1
ATOM 6938 C C . GLY D 4 79 ? 134.090 142.317 95.801 1.00 42.50 41 GLY D C 1
ATOM 6939 O O . GLY D 4 79 ? 135.091 142.941 95.439 1.00 42.50 41 GLY D O 1
ATOM 6940 N N . THR D 4 80 ? 132.963 142.295 95.095 1.00 43.33 42 THR D N 1
ATOM 6941 C CA . THR D 4 80 ? 132.810 143.054 93.862 1.00 43.33 42 THR D CA 1
ATOM 6942 C C . THR D 4 80 ? 132.308 144.474 94.092 1.00 43.33 42 THR D C 1
ATOM 6943 O O . THR D 4 80 ? 132.034 145.174 93.111 1.00 43.33 42 THR D O 1
ATOM 6947 N N . HIS D 4 81 ? 132.159 144.904 95.348 1.00 44.00 43 HIS D N 1
ATOM 6948 C CA . HIS D 4 81 ? 131.732 146.261 95.671 1.00 44.00 43 HIS D CA 1
ATOM 6949 C C . HIS D 4 81 ? 132.593 147.261 94.913 1.00 44.00 43 HIS D C 1
ATOM 6950 O O . HIS D 4 81 ? 133.806 147.052 94.777 1.00 44.00 43 HIS D O 1
ATOM 6957 N N . PRO D 4 82 ? 132.005 148.339 94.386 1.00 44.25 44 PRO D N 1
ATOM 6958 C CA . PRO D 4 82 ? 132.810 149.321 93.640 1.00 44.25 44 PRO D CA 1
ATOM 6959 C C . PRO D 4 82 ? 133.998 149.856 94.419 1.00 44.25 44 PRO D C 1
ATOM 6960 O O . PRO D 4 82 ? 135.078 150.039 93.844 1.00 44.25 44 PRO D O 1
ATOM 6964 N N . LYS D 4 83 ? 133.834 150.097 95.722 1.00 40.45 45 LYS D N 1
ATOM 6965 C CA . LYS D 4 83 ? 134.915 150.701 96.492 1.00 40.45 45 LYS D CA 1
ATOM 6966 C C . LYS D 4 83 ? 136.036 149.707 96.763 1.00 40.45 45 LYS D C 1
ATOM 6967 O O . LYS D 4 83 ? 137.204 150.098 96.829 1.00 40.45 45 LYS D O 1
ATOM 6973 N N . TYR D 4 84 ? 135.711 148.421 96.916 1.00 41.59 46 TYR D N 1
ATOM 6974 C CA . TYR D 4 84 ? 136.761 147.427 97.118 1.00 41.59 46 TYR D CA 1
ATOM 6975 C C . TYR D 4 84 ? 137.673 147.338 95.898 1.00 41.59 46 TYR D C 1
ATOM 6976 O O . TYR D 4 84 ? 138.904 147.339 96.025 1.00 41.59 46 TYR D O 1
ATOM 6985 N N . LEU D 4 85 ? 137.085 147.273 94.703 1.00 44.97 47 LEU D N 1
ATOM 6986 C CA . LEU D 4 85 ? 137.895 147.225 93.491 1.00 44.97 47 LEU D CA 1
ATOM 6987 C C . LEU D 4 85 ? 138.605 148.551 93.243 1.00 44.97 47 LEU D C 1
ATOM 6988 O O . LEU D 4 85 ? 139.746 148.570 92.766 1.00 44.97 47 LEU D O 1
ATOM 6993 N N . GLU D 4 86 ? 137.960 149.673 93.574 1.00 43.55 48 GLU D N 1
ATOM 6994 C CA . GLU D 4 86 ? 138.630 150.962 93.443 1.00 43.55 48 GLU D CA 1
ATOM 6995 C C . GLU D 4 86 ? 139.810 151.078 94.405 1.00 43.55 48 GLU D C 1
ATOM 6996 O O . GLU D 4 86 ? 140.803 151.745 94.093 1.00 43.55 48 GLU D O 1
ATOM 7002 N N . MET D 4 87 ? 139.724 150.433 95.571 1.00 41.44 49 MET D N 1
ATOM 7003 C CA . MET D 4 87 ? 140.841 150.400 96.507 1.00 41.44 49 MET D CA 1
ATOM 7004 C C . MET D 4 87 ? 141.955 149.497 95.995 1.00 41.44 49 MET D C 1
ATOM 7005 O O . MET D 4 87 ? 143.137 149.832 96.120 1.00 41.44 49 MET D O 1
ATOM 7010 N N . MET D 4 88 ? 141.585 148.341 95.437 1.00 47.98 50 MET D N 1
ATOM 7011 C CA . MET D 4 88 ? 142.535 147.509 94.702 1.00 47.98 50 MET D CA 1
ATOM 7012 C C . MET D 4 88 ? 143.277 148.317 93.644 1.00 47.98 50 MET D C 1
ATOM 7013 O O . MET D 4 88 ? 144.471 148.104 93.403 1.00 47.98 50 MET D O 1
ATOM 7018 N N . GLU D 4 89 ? 142.570 149.245 92.996 1.00 46.81 51 GLU D N 1
ATOM 7019 C CA . GLU D 4 89 ? 143.124 150.033 91.899 1.00 46.81 51 GLU D CA 1
ATOM 7020 C C . GLU D 4 89 ? 144.326 150.886 92.299 1.00 46.81 51 GLU D C 1
ATOM 7021 O O . GLU D 4 89 ? 145.186 151.153 91.453 1.00 46.81 51 GLU D O 1
ATOM 7027 N N . LEU D 4 90 ? 144.428 151.301 93.561 1.00 43.26 52 LEU D N 1
ATOM 7028 C CA . LEU D 4 90 ? 145.318 152.395 93.930 1.00 43.26 52 LEU D CA 1
ATOM 7029 C C . LEU D 4 90 ? 146.775 151.969 94.091 1.00 43.26 52 LEU D C 1
ATOM 7030 O O . LEU D 4 90 ? 147.592 152.777 94.548 1.00 43.26 52 LEU D O 1
ATOM 7035 N N . ASP D 4 91 ? 147.122 150.736 93.711 1.00 44.53 53 ASP D N 1
ATOM 7036 C CA . ASP D 4 91 ? 148.517 150.289 93.642 1.00 44.53 53 ASP D CA 1
ATOM 7037 C C . ASP D 4 91 ? 149.253 150.511 94.963 1.00 44.53 53 ASP D C 1
ATOM 7038 O O . ASP D 4 91 ? 150.335 151.099 95.004 1.00 44.53 53 ASP D O 1
ATOM 7043 N N . ILE D 4 92 ? 148.661 150.038 96.053 1.00 40.26 54 ILE D N 1
ATOM 7044 C CA . ILE D 4 92 ? 149.232 150.218 97.384 1.00 40.26 54 ILE D CA 1
ATOM 7045 C C . ILE D 4 92 ? 150.177 149.080 97.741 1.00 40.26 54 ILE D C 1
ATOM 7046 O O . ILE D 4 92 ? 151.321 149.313 98.130 1.00 40.26 54 ILE D O 1
ATOM 7051 N N . GLY D 4 93 ? 149.717 147.838 97.616 1.00 43.20 55 GLY D N 1
ATOM 7052 C CA . GLY D 4 93 ? 150.598 146.699 97.781 1.00 43.20 55 GLY D CA 1
ATOM 7053 C C . GLY D 4 93 ? 150.347 145.881 99.029 1.00 43.20 55 GLY D C 1
ATOM 7054 O O . GLY D 4 93 ? 151.280 145.303 99.595 1.00 43.20 55 GLY D O 1
ATOM 7055 N N . ASP D 4 94 ? 149.093 145.819 99.470 1.00 43.35 56 ASP D N 1
ATOM 7056 C CA . ASP D 4 94 ? 148.744 145.061 100.660 1.00 43.35 56 ASP D CA 1
ATOM 7057 C C . ASP D 4 94 ? 147.362 144.453 100.484 1.00 43.35 56 ASP D C 1
ATOM 7058 O O . ASP D 4 94 ? 146.525 144.977 99.746 1.00 43.35 56 ASP D O 1
ATOM 7063 N N . ALA D 4 95 ? 147.141 143.325 101.154 1.00 39.86 57 ALA D N 1
ATOM 7064 C CA . ALA D 4 95 ? 145.800 142.777 101.304 1.00 39.86 57 ALA D CA 1
ATOM 7065 C C . ALA D 4 95 ? 145.181 143.139 102.644 1.00 39.86 57 ALA D C 1
ATOM 7066 O O . ALA D 4 95 ? 143.956 143.279 102.738 1.00 39.86 57 ALA D O 1
ATOM 7068 N N . THR D 4 96 ? 146.004 143.271 103.684 1.00 37.74 58 THR D N 1
ATOM 7069 C CA . THR D 4 96 ? 145.523 143.702 104.991 1.00 37.74 58 THR D CA 1
ATOM 7070 C C . THR D 4 96 ? 144.943 145.111 104.932 1.00 37.74 58 THR D C 1
ATOM 7071 O O . THR D 4 96 ? 143.800 145.351 105.338 1.00 37.74 58 THR D O 1
ATOM 7075 N N . GLN D 4 97 ? 145.740 146.061 104.439 1.00 38.15 59 GLN D N 1
ATOM 7076 C CA . GLN D 4 97 ? 145.340 147.463 104.469 1.00 38.15 59 GLN D CA 1
ATOM 7077 C C . GLN D 4 97 ? 144.061 147.696 103.676 1.00 38.15 59 GLN D C 1
ATOM 7078 O O . GLN D 4 97 ? 143.184 148.440 104.117 1.00 38.15 59 GLN D O 1
ATOM 7084 N N . VAL D 4 98 ? 143.923 147.057 102.515 1.00 35.64 60 VAL D N 1
ATOM 7085 C CA . VAL D 4 98 ? 142.759 147.313 101.670 1.00 35.64 60 VAL D CA 1
ATOM 7086 C C . VAL D 4 98 ? 141.489 146.764 102.313 1.00 35.64 60 VAL D C 1
ATOM 7087 O O . VAL D 4 98 ? 140.447 147.429 102.317 1.00 35.64 60 VAL D O 1
ATOM 7091 N N . TYR D 4 99 ? 141.551 145.558 102.884 1.00 35.15 61 TYR D N 1
ATOM 7092 C CA . TYR D 4 99 ? 140.359 145.003 103.515 1.00 35.15 61 TYR D CA 1
ATOM 7093 C C . TYR D 4 99 ? 140.000 145.761 104.784 1.00 35.15 61 TYR D C 1
ATOM 7094 O O . TYR D 4 99 ? 138.815 145.944 105.079 1.00 35.15 61 TYR D O 1
ATOM 7103 N N . VAL D 4 100 ? 141.001 146.236 105.526 1.00 26.40 62 VAL D N 1
ATOM 7104 C CA . VAL D 4 100 ? 140.719 147.020 106.723 1.00 26.40 62 VAL D CA 1
ATOM 7105 C C . VAL D 4 100 ? 140.114 148.370 106.348 1.00 26.40 62 VAL D C 1
ATOM 7106 O O . VAL D 4 100 ? 139.196 148.866 107.015 1.00 26.40 62 VAL D O 1
ATOM 7110 N N . ALA D 4 101 ? 140.605 148.977 105.265 1.00 27.88 63 ALA D N 1
ATOM 7111 C CA . ALA D 4 101 ? 140.022 150.219 104.773 1.00 27.88 63 ALA D CA 1
ATOM 7112 C C . ALA D 4 101 ? 138.579 150.008 104.340 1.00 27.88 63 ALA D C 1
ATOM 7113 O O . ALA D 4 101 ? 137.709 150.843 104.612 1.00 27.88 63 ALA D O 1
ATOM 7115 N N . PHE D 4 102 ? 138.314 148.910 103.630 1.00 28.74 64 PHE D N 1
ATOM 7116 C CA . PHE D 4 102 ? 136.942 148.571 103.267 1.00 28.74 64 PHE D CA 1
ATOM 7117 C C . PHE D 4 102 ? 136.065 148.420 104.505 1.00 28.74 64 PHE D C 1
ATOM 7118 O O . PHE D 4 102 ? 134.917 148.879 104.530 1.00 28.74 64 PHE D O 1
ATOM 7126 N N . LEU D 4 103 ? 136.595 147.777 105.549 1.00 25.49 65 LEU D N 1
ATOM 7127 C CA . LEU D 4 103 ? 135.825 147.588 106.774 1.00 25.49 65 LEU D CA 1
ATOM 7128 C C . LEU D 4 103 ? 135.489 148.918 107.434 1.00 25.49 65 LEU D C 1
ATOM 7129 O O . LEU D 4 103 ? 134.354 149.126 107.877 1.00 25.49 65 LEU D O 1
ATOM 7134 N N . VAL D 4 104 ? 136.461 149.829 107.515 1.00 23.95 66 VAL D N 1
ATOM 7135 C CA . VAL D 4 104 ? 136.201 151.132 108.129 1.00 23.95 66 VAL D CA 1
ATOM 7136 C C . VAL D 4 104 ? 135.229 151.945 107.282 1.00 23.95 66 VAL D C 1
ATOM 7137 O O . VAL D 4 104 ? 134.369 152.657 107.813 1.00 23.95 66 VAL D O 1
ATOM 7141 N N . TYR D 4 105 ? 135.363 151.875 105.956 1.00 29.56 67 TYR D N 1
ATOM 7142 C CA . TYR D 4 105 ? 134.390 152.514 105.075 1.00 29.56 67 TYR D CA 1
ATOM 7143 C C . TYR D 4 105 ? 132.982 152.003 105.344 1.00 29.56 67 TYR D C 1
ATOM 7144 O O . TYR D 4 105 ? 132.029 152.785 105.426 1.00 29.56 67 TYR D O 1
ATOM 7153 N N . LEU D 4 106 ? 132.830 150.683 105.459 1.00 29.03 68 LEU D N 1
ATOM 7154 C CA . LEU D 4 106 ? 131.517 150.121 105.753 1.00 29.03 68 LEU D CA 1
ATOM 7155 C C . LEU D 4 106 ? 131.016 150.560 107.120 1.00 29.03 68 LEU D C 1
ATOM 7156 O O . LEU D 4 106 ? 129.815 150.791 107.297 1.00 29.03 68 LEU D O 1
ATOM 7161 N N . ASP D 4 107 ? 131.917 150.679 108.095 1.00 25.11 69 ASP D N 1
ATOM 7162 C CA . ASP D 4 107 ? 131.511 151.106 109.430 1.00 25.11 69 ASP D CA 1
ATOM 7163 C C . ASP D 4 107 ? 131.052 152.558 109.430 1.00 25.11 69 ASP D C 1
ATOM 7164 O O . ASP D 4 107 ? 130.125 152.921 110.161 1.00 25.11 69 ASP D O 1
ATOM 7169 N N . LEU D 4 108 ? 131.687 153.401 108.617 1.00 25.16 70 LEU D N 1
ATOM 7170 C CA . LEU D 4 108 ? 131.342 154.819 108.587 1.00 25.16 70 LEU D CA 1
ATOM 7171 C C . LEU D 4 108 ? 130.085 155.074 107.764 1.00 25.16 70 LEU D C 1
ATOM 7172 O O . LEU D 4 108 ? 129.104 155.631 108.266 1.00 25.16 70 LEU D O 1
ATOM 7177 N N . MET D 4 109 ? 130.096 154.669 106.497 1.00 33.29 71 MET D N 1
ATOM 7178 C CA . MET D 4 109 ? 129.054 155.063 105.557 1.00 33.29 71 MET D CA 1
ATOM 7179 C C . MET D 4 109 ? 127.691 154.454 105.859 1.00 33.29 71 MET D C 1
ATOM 7180 O O . MET D 4 109 ? 126.692 154.943 105.321 1.00 33.29 71 MET D O 1
ATOM 7185 N N . GLU D 4 110 ? 127.604 153.423 106.697 1.00 34.00 72 GLU D N 1
ATOM 7186 C CA . GLU D 4 110 ? 126.319 152.803 107.003 1.00 34.00 72 GLU D CA 1
ATOM 7187 C C . GLU D 4 110 ? 125.944 152.944 108.470 1.00 34.00 72 GLU D C 1
ATOM 7188 O O . GLU D 4 110 ? 124.833 153.390 108.773 1.00 34.00 72 GLU D O 1
ATOM 7194 N N . SER D 4 111 ? 126.830 152.575 109.394 1.00 30.19 73 SER D N 1
ATOM 7195 C CA . SER D 4 111 ? 126.493 152.665 110.810 1.00 30.19 73 SER D CA 1
ATOM 7196 C C . SER D 4 111 ? 126.475 154.114 111.281 1.00 30.19 73 SER D C 1
ATOM 7197 O O . SER D 4 111 ? 125.459 154.603 111.788 1.00 30.19 73 SER D O 1
ATOM 7200 N N . LYS D 4 112 ? 127.591 154.818 111.120 1.00 27.78 74 LYS D N 1
ATOM 7201 C CA . LYS D 4 112 ? 127.721 156.174 111.638 1.00 27.78 74 LYS D CA 1
ATOM 7202 C C . LYS D 4 112 ? 127.120 157.232 110.722 1.00 27.78 74 LYS D C 1
ATOM 7203 O O . LYS D 4 112 ? 127.094 158.407 111.103 1.00 27.78 74 LYS D O 1
ATOM 7209 N N . SER D 4 113 ? 126.644 156.849 109.540 1.00 28.86 75 SER D N 1
ATOM 7210 C CA . SER D 4 113 ? 125.892 157.731 108.651 1.00 28.86 75 SER D CA 1
ATOM 7211 C C . SER D 4 113 ? 126.701 158.966 108.252 1.00 28.86 75 SER D C 1
ATOM 7212 O O . SER D 4 113 ? 126.296 160.109 108.466 1.00 28.86 75 SER D O 1
ATOM 7215 N N . TRP D 4 114 ? 127.863 158.720 107.656 1.00 29.88 76 TRP D N 1
ATOM 7216 C CA . TRP D 4 114 ? 128.608 159.808 107.047 1.00 29.88 76 TRP D CA 1
ATOM 7217 C C . TRP D 4 114 ? 128.135 160.037 105.614 1.00 29.88 76 TRP D C 1
ATOM 7218 O O . TRP D 4 114 ? 127.445 159.209 105.014 1.00 29.88 76 TRP D O 1
ATOM 7229 N N . HIS D 4 115 ? 128.522 161.182 105.060 1.00 36.29 77 HIS D N 1
ATOM 7230 C CA . HIS D 4 115 ? 128.142 161.575 103.710 1.00 36.29 77 HIS D CA 1
ATOM 7231 C C . HIS D 4 115 ? 129.399 161.825 102.889 1.00 36.29 77 HIS D C 1
ATOM 7232 O O . HIS D 4 115 ? 130.349 162.444 103.377 1.00 36.29 77 HIS D O 1
ATOM 7239 N N . GLU D 4 116 ? 129.402 161.341 101.647 1.00 38.54 78 GLU D N 1
ATOM 7240 C CA . GLU D 4 116 ? 130.447 161.658 100.674 1.00 38.54 78 GLU D CA 1
ATOM 7241 C C . GLU D 4 116 ? 131.830 161.252 101.187 1.00 38.54 78 GLU D C 1
ATOM 7242 O O . GLU D 4 116 ? 132.724 162.080 101.363 1.00 38.54 78 GLU D O 1
ATOM 7248 N N . VAL D 4 117 ? 131.991 159.959 101.430 1.00 31.86 79 VAL D N 1
ATOM 7249 C CA . VAL D 4 117 ? 133.271 159.419 101.872 1.00 31.86 79 VAL D CA 1
ATOM 7250 C C . VAL D 4 117 ? 134.018 158.880 100.661 1.00 31.86 79 VAL D C 1
ATOM 7251 O O . VAL D 4 117 ? 133.458 158.132 99.852 1.00 31.86 79 VAL D O 1
ATOM 7255 N N . ASN D 4 118 ? 135.288 159.266 100.529 1.00 32.21 80 ASN D N 1
ATOM 7256 C CA . ASN D 4 118 ? 136.111 158.799 99.420 1.00 32.21 80 ASN D CA 1
ATOM 7257 C C . ASN D 4 118 ? 137.408 158.185 99.931 1.00 32.21 80 ASN D C 1
ATOM 7258 O O . ASN D 4 118 ? 137.678 158.214 101.134 1.00 32.21 80 ASN D O 1
ATOM 7263 N N . CYS D 4 119 ? 138.236 157.672 99.023 1.00 35.50 81 CYS D N 1
ATOM 7264 C CA . CYS D 4 119 ? 139.422 156.901 99.391 1.00 35.50 81 CYS D CA 1
ATOM 7265 C C . CYS D 4 119 ? 140.599 157.398 98.566 1.00 35.50 81 CYS D C 1
ATOM 7266 O O . CYS D 4 119 ? 140.592 157.268 97.338 1.00 35.50 81 CYS D O 1
ATOM 7269 N N . VAL D 4 120 ? 141.604 157.968 99.229 1.00 32.59 82 VAL D N 1
ATOM 7270 C CA . VAL D 4 120 ? 142.802 158.474 98.574 1.00 32.59 82 VAL D CA 1
ATOM 7271 C C . VAL D 4 120 ? 143.998 157.664 99.052 1.00 32.59 82 VAL D C 1
ATOM 7272 O O . VAL D 4 120 ? 144.075 157.279 100.224 1.00 32.59 82 VAL D O 1
ATOM 7276 N N . GLY D 4 121 ? 144.935 157.408 98.145 1.00 33.15 83 GLY D N 1
ATOM 7277 C CA . GLY D 4 121 ? 146.154 156.687 98.462 1.00 33.15 83 GLY D CA 1
ATOM 7278 C C . GLY D 4 121 ? 147.335 157.636 98.540 1.00 33.15 83 GLY D C 1
ATOM 7279 O O . GLY D 4 121 ? 147.541 158.463 97.648 1.00 33.15 83 GLY D O 1
ATOM 7280 N N . LEU D 4 122 ? 148.106 157.506 99.619 1.00 33.22 84 LEU D N 1
ATOM 7281 C CA . LEU D 4 122 ? 149.348 158.243 99.811 1.00 33.22 84 LEU D CA 1
ATOM 7282 C C . LEU D 4 122 ? 150.503 157.290 99.546 1.00 33.22 84 LEU D C 1
ATOM 7283 O O . LEU D 4 122 ? 150.843 156.469 100.414 1.00 33.22 84 LEU D O 1
ATOM 7288 N N . PRO D 4 123 ? 151.120 157.332 98.360 1.00 35.07 85 PRO D N 1
ATOM 7289 C CA . PRO D 4 123 ? 152.237 156.420 98.082 1.00 35.07 85 PRO D CA 1
ATOM 7290 C C . PRO D 4 123 ? 153.532 156.820 98.762 1.00 35.07 85 PRO D C 1
ATOM 7291 O O . PRO D 4 123 ? 154.435 155.979 98.870 1.00 35.07 85 PRO D O 1
ATOM 7295 N N . GLU D 4 124 ? 153.655 158.074 99.207 1.00 38.42 86 GLU D N 1
ATOM 7296 C CA . GLU D 4 124 ? 154.803 158.470 100.013 1.00 38.42 86 GLU D CA 1
ATOM 7297 C C . GLU D 4 124 ? 154.960 157.582 101.239 1.00 38.42 86 GLU D C 1
ATOM 7298 O O . GLU D 4 124 ? 156.085 157.232 101.615 1.00 38.42 86 GLU D O 1
ATOM 7304 N N . LEU D 4 125 ? 153.847 157.207 101.870 1.00 33.39 87 LEU D N 1
ATOM 7305 C CA . LEU D 4 125 ? 153.857 156.344 103.040 1.00 33.39 87 LEU D CA 1
ATOM 7306 C C . LEU D 4 125 ? 153.244 154.976 102.787 1.00 33.39 87 LEU D C 1
ATOM 7307 O O . LEU D 4 125 ? 153.274 154.134 103.691 1.00 33.39 87 LEU D O 1
ATOM 7312 N N . GLN D 4 126 ? 152.677 154.741 101.601 1.00 34.18 88 GLN D N 1
ATOM 7313 C CA . GLN D 4 126 ? 151.941 153.517 101.302 1.00 34.18 88 GLN D CA 1
ATOM 7314 C C . GLN D 4 126 ? 150.750 153.384 102.241 1.00 34.18 88 GLN D C 1
ATOM 7315 O O . GLN D 4 126 ? 150.623 152.384 102.956 1.00 34.18 88 GLN D O 1
ATOM 7321 N N . LEU D 4 127 ? 149.876 154.389 102.252 1.00 30.41 89 LEU D N 1
ATOM 7322 C CA . LEU D 4 127 ? 148.751 154.434 103.179 1.00 30.41 89 LEU D CA 1
ATOM 7323 C C . LEU D 4 127 ? 147.465 154.671 102.406 1.00 30.41 89 LEU D C 1
ATOM 7324 O O . LEU D 4 127 ? 147.362 155.637 101.646 1.00 30.41 89 LEU D O 1
ATOM 7329 N N . ILE D 4 128 ? 146.483 153.805 102.611 1.00 30.32 90 ILE D N 1
ATOM 7330 C CA . ILE D 4 128 ? 145.179 153.927 101.974 1.00 30.32 90 ILE D CA 1
ATOM 7331 C C . ILE D 4 128 ? 144.256 154.585 102.999 1.00 30.32 90 ILE D C 1
ATOM 7332 O O . ILE D 4 128 ? 143.930 154.003 104.035 1.00 30.32 90 ILE D O 1
ATOM 7337 N N . CYS D 4 129 ? 143.866 155.834 102.736 1.00 27.62 91 CYS D N 1
ATOM 7338 C CA . CYS D 4 129 ? 143.286 156.710 103.746 1.00 27.62 91 CYS D CA 1
ATOM 7339 C C . CYS D 4 129 ? 141.962 157.279 103.257 1.00 27.62 91 CYS D C 1
ATOM 7340 O O . CYS D 4 129 ? 141.863 157.738 102.115 1.00 27.62 91 CYS D O 1
ATOM 7343 N N . LEU D 4 130 ? 140.954 157.265 104.125 1.00 22.84 92 LEU D N 1
ATOM 7344 C CA . LEU D 4 130 ? 139.600 157.660 103.762 1.00 22.84 92 LEU D CA 1
ATOM 7345 C C . LEU D 4 130 ? 139.359 159.114 104.144 1.00 22.84 92 LEU D C 1
ATOM 7346 O O . LEU D 4 130 ? 139.635 159.519 105.277 1.00 22.84 92 LEU D O 1
ATOM 7351 N N . VAL D 4 131 ? 138.837 159.890 103.201 1.00 26.39 93 VAL D N 1
ATOM 7352 C CA . VAL D 4 131 ? 138.565 161.309 103.401 1.00 26.39 93 VAL D CA 1
ATOM 7353 C C . VAL D 4 131 ? 137.066 161.524 103.280 1.00 26.39 93 VAL D C 1
ATOM 7354 O O . VAL D 4 131 ? 136.487 161.299 102.211 1.00 26.39 93 VAL D O 1
ATOM 7358 N N . GLY D 4 132 ? 136.443 161.976 104.364 1.00 27.63 94 GLY D N 1
ATOM 7359 C CA . GLY D 4 132 ? 134.995 162.054 104.374 1.00 27.63 94 GLY D CA 1
ATOM 7360 C C . GLY D 4 132 ? 134.377 163.287 105.000 1.00 27.63 94 GLY D C 1
ATOM 7361 O O . GLY D 4 132 ? 135.071 164.243 105.358 1.00 27.63 94 GLY D O 1
ATOM 7362 N N . THR D 4 133 ? 133.053 163.257 105.137 1.00 32.39 95 THR D N 1
ATOM 7363 C CA . THR D 4 133 ? 132.275 164.353 105.709 1.00 32.39 95 THR D CA 1
ATOM 7364 C C . THR D 4 133 ? 131.180 163.732 106.564 1.00 32.39 95 THR D C 1
ATOM 7365 O O . THR D 4 133 ? 130.309 163.033 106.041 1.00 32.39 95 THR D O 1
ATOM 7369 N N . GLU D 4 134 ? 131.224 163.980 107.874 1.00 35.44 96 GLU D N 1
ATOM 7370 C CA . GLU D 4 134 ? 130.286 163.329 108.782 1.00 35.44 96 GLU D CA 1
ATOM 7371 C C . GLU D 4 134 ? 128.847 163.715 108.458 1.00 35.44 96 GLU D C 1
ATOM 7372 O O . GLU D 4 134 ? 127.989 162.850 108.251 1.00 35.44 96 GLU D O 1
ATOM 7378 N N . ILE D 4 135 ? 128.560 165.013 108.424 1.00 40.01 97 ILE D N 1
ATOM 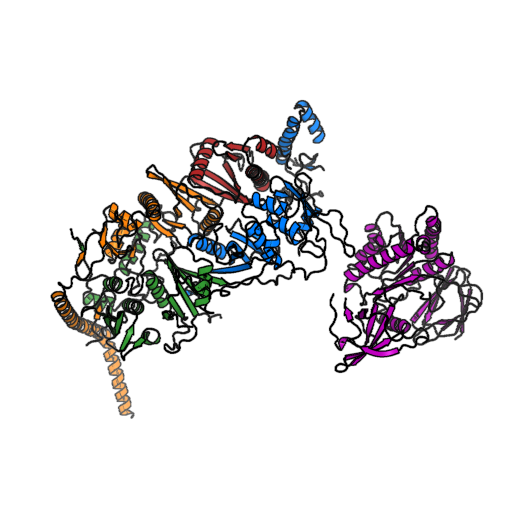7379 C CA . ILE D 4 135 ? 127.257 165.514 108.007 1.00 40.01 97 ILE D CA 1
ATOM 7380 C C . ILE D 4 135 ? 127.468 166.674 107.046 1.00 40.01 97 ILE D C 1
ATOM 7381 O O . ILE D 4 135 ? 128.407 167.462 107.204 1.00 40.01 97 ILE D O 1
ATOM 7386 N N . GLU D 4 136 ? 126.592 166.775 106.050 1.00 44.96 98 GLU D N 1
ATOM 7387 C CA . GLU D 4 136 ? 126.816 167.673 104.923 1.00 44.96 98 GLU D CA 1
ATOM 7388 C C . GLU D 4 136 ? 126.750 169.127 105.374 1.00 44.96 98 GLU D C 1
ATOM 7389 O O . GLU D 4 136 ? 125.741 169.570 105.933 1.00 44.96 98 GLU D O 1
ATOM 7395 N N . GLY D 4 137 ? 127.828 169.868 105.124 1.00 47.86 99 GLY D N 1
ATOM 7396 C CA . GLY D 4 137 ? 127.901 171.267 105.496 1.00 47.86 99 GLY D CA 1
ATOM 7397 C C . GLY D 4 137 ? 129.162 171.622 106.258 1.00 47.86 99 GLY D C 1
ATOM 7398 O O . GLY D 4 137 ? 129.556 172.791 106.310 1.00 47.86 99 GLY D O 1
ATOM 7399 N N . GLU D 4 138 ? 129.798 170.622 106.862 1.00 44.87 100 GLU D N 1
ATOM 7400 C CA . GLU D 4 138 ? 131.005 170.810 107.651 1.00 44.87 100 GLU D CA 1
ATOM 7401 C C . GLU D 4 138 ? 132.229 170.346 106.871 1.00 44.87 100 GLU D C 1
ATOM 7402 O O . GLU D 4 138 ? 132.121 169.727 105.809 1.00 44.87 100 GLU D O 1
ATOM 7408 N N . GLY D 4 139 ? 133.401 170.665 107.410 1.00 33.87 101 GLY D N 1
ATOM 7409 C CA . GLY D 4 139 ? 134.653 170.397 106.734 1.00 33.87 101 GLY D CA 1
ATOM 7410 C C . GLY D 4 139 ? 134.967 168.915 106.605 1.00 33.87 101 GLY D C 1
ATOM 7411 O O . GLY D 4 139 ? 134.277 168.037 107.124 1.00 33.87 101 GLY D O 1
ATOM 7412 N N . LEU D 4 140 ? 136.053 168.644 105.887 1.00 27.55 102 LEU D N 1
ATOM 7413 C CA . LEU D 4 140 ? 136.485 167.277 105.634 1.00 27.55 102 LEU D CA 1
ATOM 7414 C C . LEU D 4 140 ? 137.261 166.714 106.819 1.00 27.55 102 LEU D C 1
ATOM 7415 O O . LEU D 4 140 ? 137.908 167.446 107.571 1.00 27.55 102 LEU D O 1
ATOM 7420 N N . GLN D 4 141 ? 137.193 165.395 106.980 1.00 23.86 103 GLN D N 1
ATOM 7421 C CA . GLN D 4 141 ? 137.980 164.689 107.977 1.00 23.86 103 GLN D CA 1
ATOM 7422 C C . GLN D 4 141 ? 138.777 163.572 107.316 1.00 23.86 103 GLN D C 1
ATOM 7423 O O . GLN D 4 141 ? 138.423 163.075 106.241 1.00 23.86 103 GLN D O 1
ATOM 7429 N N . THR D 4 142 ? 139.841 163.159 108.000 1.00 17.77 104 THR D N 1
ATOM 7430 C CA . THR D 4 142 ? 140.791 162.169 107.512 1.00 17.77 104 THR D CA 1
ATOM 7431 C C . THR D 4 142 ? 140.820 160.983 108.466 1.00 17.77 104 THR D C 1
ATOM 7432 O O . THR D 4 142 ? 140.851 161.163 109.687 1.00 17.77 104 THR D O 1
ATOM 7436 N N . VAL D 4 143 ? 140.820 159.771 107.911 1.00 16.90 105 VAL D N 1
ATOM 7437 C CA . VAL D 4 143 ? 140.786 158.548 108.706 1.00 16.90 105 VAL D CA 1
ATOM 7438 C C . VAL D 4 143 ? 141.783 157.564 108.110 1.00 16.90 105 VAL D C 1
ATOM 7439 O O . VAL D 4 143 ? 141.642 157.162 106.949 1.00 16.90 105 VAL D O 1
ATOM 7443 N N . VAL D 4 144 ? 142.784 157.172 108.893 1.00 14.95 106 VAL D N 1
ATOM 7444 C CA . VAL D 4 144 ? 143.763 156.187 108.440 1.00 14.95 106 VAL D CA 1
ATOM 7445 C C . VAL D 4 144 ? 143.465 154.842 109.095 1.00 14.95 106 VAL D C 1
ATOM 7446 O O . VAL D 4 144 ? 143.722 154.657 110.292 1.00 14.95 106 VAL D O 1
ATOM 7450 N N . PRO D 4 145 ? 142.920 153.877 108.351 1.00 17.72 107 PRO D N 1
ATOM 7451 C CA . PRO D 4 145 ? 142.562 152.580 108.942 1.00 17.72 107 PRO D CA 1
ATOM 7452 C C . PRO D 4 145 ? 143.797 151.710 109.127 1.00 17.72 107 PRO D C 1
ATOM 7453 O O . PRO D 4 145 ? 144.407 151.262 108.155 1.00 17.72 107 PRO D O 1
ATOM 7457 N N . THR D 4 146 ? 144.157 151.464 110.381 1.00 18.10 108 THR D N 1
ATOM 7458 C CA . THR D 4 146 ? 145.301 150.653 110.757 1.00 18.10 108 THR D CA 1
ATOM 7459 C C . THR D 4 146 ? 144.837 149.372 111.442 1.00 18.10 108 THR D C 1
ATOM 7460 O O . THR D 4 146 ? 143.818 149.364 112.138 1.00 18.10 108 THR D O 1
ATOM 7464 N N . PRO D 4 147 ? 145.549 148.266 111.257 1.00 22.21 109 PRO D N 1
ATOM 7465 C CA . PRO D 4 147 ? 145.296 147.069 112.059 1.00 22.21 109 PRO D CA 1
ATOM 7466 C C . PRO D 4 147 ? 146.125 147.074 113.340 1.00 22.21 109 PRO D C 1
ATOM 7467 O O . PRO D 4 147 ? 147.063 147.853 113.504 1.00 22.21 109 PRO D O 1
ATOM 7471 N N . ILE D 4 148 ? 145.751 146.180 114.256 1.00 25.98 110 ILE D N 1
ATOM 7472 C CA . ILE D 4 148 ? 146.419 146.133 115.553 1.00 25.98 110 ILE D CA 1
ATOM 7473 C C . ILE D 4 148 ? 147.819 145.541 115.430 1.00 25.98 110 ILE D C 1
ATOM 7474 O O . ILE D 4 148 ? 148.713 145.880 116.217 1.00 25.98 110 ILE D O 1
ATOM 7479 N N . THR D 4 149 ? 148.038 144.657 114.450 1.00 30.22 111 THR D N 1
ATOM 7480 C CA . THR D 4 149 ? 149.342 144.015 114.297 1.00 30.22 111 THR D CA 1
ATOM 7481 C C . THR D 4 149 ? 150.449 145.039 114.085 1.00 30.22 111 THR D C 1
ATOM 7482 O O . THR D 4 149 ? 151.576 144.853 114.552 1.00 30.22 111 THR D O 1
ATOM 7486 N N . ALA D 4 150 ? 150.148 146.125 113.381 1.00 30.39 112 ALA D N 1
ATOM 7487 C CA . ALA D 4 150 ? 151.142 147.151 113.104 1.00 30.39 112 ALA D CA 1
ATOM 7488 C C . ALA D 4 150 ? 151.493 147.918 114.377 1.00 30.39 112 ALA D C 1
ATOM 7489 O O . ALA D 4 150 ? 150.932 147.694 115.453 1.00 30.39 112 ALA D O 1
ATOM 7491 N N . SER D 4 151 ? 152.443 148.839 114.242 1.00 27.53 113 SER D N 1
ATOM 7492 C CA . SER D 4 151 ? 152.797 149.753 115.316 1.00 27.53 113 SER D CA 1
ATOM 7493 C C . SER D 4 151 ? 153.510 150.946 114.702 1.00 27.53 113 SER D C 1
ATOM 7494 O O . SER D 4 151 ? 154.163 150.836 113.661 1.00 27.53 113 SER D O 1
ATOM 7497 N N . LEU D 4 152 ? 153.378 152.088 115.364 1.00 22.02 114 LEU D N 1
ATOM 7498 C CA . LEU D 4 152 ? 153.827 153.362 114.830 1.00 22.02 114 LEU D CA 1
ATOM 7499 C C . LEU D 4 152 ? 154.952 153.925 115.684 1.00 22.02 114 LEU D C 1
ATOM 7500 O O . LEU D 4 152 ? 155.202 153.483 116.807 1.00 22.02 114 LEU D O 1
ATOM 7505 N N . SER D 4 153 ? 155.633 154.915 115.123 1.00 17.30 115 SER D N 1
ATOM 7506 C CA . SER D 4 153 ? 156.569 155.754 115.848 1.00 17.30 115 SER D CA 1
ATOM 7507 C C . SER D 4 153 ? 156.110 157.196 115.711 1.00 17.30 115 SER D C 1
ATOM 7508 O O . SER D 4 153 ? 155.353 157.538 114.800 1.00 17.30 115 SER D O 1
ATOM 7511 N N . HIS D 4 154 ? 156.564 158.045 116.630 1.00 12.38 116 HIS D N 1
ATOM 7512 C CA . HIS D 4 154 ? 156.127 159.434 116.599 1.00 12.38 116 HIS D CA 1
ATOM 7513 C C . HIS D 4 154 ? 156.559 160.138 115.318 1.00 12.38 116 HIS D C 1
ATOM 7514 O O . HIS D 4 154 ? 155.878 161.069 114.875 1.00 12.38 116 HIS D O 1
ATOM 7521 N N . ASN D 4 155 ? 157.644 159.681 114.686 1.00 17.57 117 ASN D N 1
ATOM 7522 C CA . ASN D 4 155 ? 158.059 160.255 113.410 1.00 17.57 117 ASN D CA 1
ATOM 7523 C C . ASN D 4 155 ? 157.058 159.940 112.306 1.00 17.57 117 ASN D C 1
ATOM 7524 O O . ASN D 4 155 ? 156.728 160.809 111.490 1.00 17.57 117 ASN D O 1
ATOM 7529 N N . ARG D 4 156 ? 156.547 158.709 112.270 1.00 18.33 118 ARG D N 1
ATOM 7530 C CA . ARG D 4 156 ? 155.547 158.369 111.264 1.00 18.33 118 ARG D CA 1
ATOM 7531 C C . ARG D 4 156 ? 154.220 159.052 111.559 1.00 18.33 118 ARG D C 1
ATOM 7532 O O . ARG D 4 156 ? 153.493 159.433 110.635 1.00 18.33 118 ARG D O 1
ATOM 7540 N N . ILE D 4 157 ? 153.875 159.192 112.839 1.00 12.69 119 ILE D N 1
ATOM 7541 C CA . ILE D 4 157 ? 152.702 159.975 113.215 1.00 12.69 119 ILE D CA 1
ATOM 7542 C C . ILE D 4 157 ? 152.809 161.391 112.662 1.00 12.69 119 ILE D C 1
ATOM 7543 O O . ILE D 4 157 ? 151.849 161.927 112.093 1.00 12.69 119 ILE D O 1
ATOM 7548 N N . ARG D 4 158 ? 153.981 162.018 112.812 1.00 11.78 120 ARG D N 1
ATOM 7549 C CA . ARG D 4 158 ? 154.172 163.361 112.269 1.00 11.78 120 ARG D CA 1
ATOM 7550 C C . ARG D 4 158 ? 154.088 163.360 110.746 1.00 11.78 120 ARG D C 1
ATOM 7551 O O . ARG D 4 158 ? 153.538 164.294 110.144 1.00 11.78 120 ARG D O 1
ATOM 7559 N N . GLU D 4 159 ? 154.635 162.320 110.110 1.00 17.64 121 GLU D N 1
ATOM 7560 C CA . GLU D 4 159 ? 154.526 162.189 108.661 1.00 17.64 121 GLU D CA 1
ATOM 7561 C C . GLU D 4 159 ? 153.068 162.159 108.217 1.00 17.64 121 GLU D C 1
ATOM 7562 O O . GLU D 4 159 ? 152.693 162.811 107.236 1.00 17.64 121 GLU D O 1
ATOM 7568 N N . ILE D 4 160 ? 152.226 161.428 108.947 1.00 13.89 122 ILE D N 1
ATOM 7569 C CA . ILE D 4 160 ? 150.819 161.329 108.572 1.00 13.89 122 ILE D CA 1
ATOM 7570 C C . ILE D 4 160 ? 150.084 162.632 108.872 1.00 13.89 122 ILE D C 1
ATOM 7571 O O . ILE D 4 160 ? 149.162 163.004 108.144 1.00 13.89 122 ILE D O 1
ATOM 7576 N N . LEU D 4 161 ? 150.475 163.345 109.931 1.00 13.59 123 LEU D N 1
ATOM 7577 C CA . LEU D 4 161 ? 149.891 164.662 110.186 1.00 13.59 123 LEU D CA 1
ATOM 7578 C C . LEU D 4 161 ? 150.170 165.618 109.033 1.00 13.59 123 LEU D C 1
ATOM 7579 O O . LEU D 4 161 ? 149.265 166.322 108.558 1.00 13.59 123 LEU D O 1
ATOM 7584 N N . LYS D 4 162 ? 151.410 165.625 108.540 1.00 17.46 124 LYS D N 1
ATOM 7585 C CA . LYS D 4 162 ? 151.745 166.494 107.415 1.00 17.46 124 LYS D CA 1
ATOM 7586 C C . LYS D 4 162 ? 151.025 166.055 106.146 1.00 17.46 124 LYS D C 1
ATOM 7587 O O . LYS D 4 162 ? 150.553 166.893 105.370 1.00 17.46 124 LYS D O 1
ATOM 7593 N N . ALA D 4 163 ? 150.941 164.744 105.912 1.00 19.38 125 ALA D N 1
ATOM 7594 C CA . ALA D 4 163 ? 150.206 164.234 104.757 1.00 19.38 125 ALA D CA 1
ATOM 7595 C C . ALA D 4 163 ? 148.747 164.673 104.795 1.00 19.38 125 ALA D C 1
ATOM 7596 O O . ALA D 4 163 ? 148.209 165.168 103.802 1.00 19.38 125 ALA D O 1
ATOM 7598 N N . SER D 4 164 ? 148.083 164.472 105.935 1.00 21.16 126 SER D N 1
ATOM 7599 C CA . SER D 4 164 ? 146.691 164.881 106.082 1.00 21.16 126 SER D CA 1
ATOM 7600 C C . SER D 4 164 ? 146.510 166.370 105.817 1.00 21.16 126 SER D C 1
ATOM 7601 O O . SER D 4 164 ? 145.570 166.773 105.118 1.00 21.16 126 SER D O 1
ATOM 7604 N N . ARG D 4 165 ? 147.390 167.208 106.375 1.00 27.35 127 ARG D N 1
ATOM 7605 C CA . ARG D 4 165 ? 147.269 168.644 106.135 1.00 27.35 127 ARG D CA 1
ATOM 7606 C C . ARG D 4 165 ? 147.435 168.966 104.655 1.00 27.35 127 ARG D C 1
ATOM 7607 O O . ARG D 4 165 ? 146.676 169.763 104.092 1.00 27.35 127 ARG D O 1
ATOM 7615 N N . LYS D 4 166 ? 148.435 168.357 104.011 1.00 28.09 128 LYS D N 1
ATOM 7616 C CA . LYS D 4 166 ? 148.597 168.494 102.566 1.00 28.09 128 LYS D CA 1
ATOM 7617 C C . LYS D 4 166 ? 147.352 168.047 101.816 1.00 28.09 128 LYS D C 1
ATOM 7618 O O . LYS D 4 166 ? 147.051 168.570 100.737 1.00 28.09 128 LYS D O 1
ATOM 7624 N N . LEU D 4 167 ? 146.619 167.087 102.377 1.00 27.92 129 LEU D N 1
ATOM 7625 C CA . LEU D 4 167 ? 145.517 166.458 101.662 1.00 27.92 129 LEU D CA 1
ATOM 7626 C C . LEU D 4 167 ? 144.250 167.305 101.723 1.00 27.92 129 LEU D C 1
ATOM 7627 O O . LEU D 4 167 ? 143.751 167.762 100.689 1.00 27.92 129 LEU D O 1
ATOM 7632 N N . GLN D 4 168 ? 143.711 167.533 102.925 1.00 29.09 130 GLN D N 1
ATOM 7633 C CA . GLN D 4 168 ? 142.479 168.318 102.995 1.00 29.09 130 GLN D CA 1
ATOM 7634 C C . GLN D 4 168 ? 142.710 169.788 102.665 1.00 29.09 130 GLN D C 1
ATOM 7635 O O . GLN D 4 168 ? 141.764 170.475 102.265 1.00 29.09 130 GLN D O 1
ATOM 7641 N N . GLY D 4 169 ? 143.937 170.283 102.818 1.00 37.75 131 GLY D N 1
ATOM 7642 C CA . GLY D 4 169 ? 144.318 171.563 102.251 1.00 37.75 131 GLY D CA 1
ATOM 7643 C C . GLY D 4 169 ? 144.336 172.766 103.173 1.00 37.75 131 GLY D C 1
ATOM 7644 O O . GLY D 4 169 ? 145.286 173.553 103.137 1.00 37.75 131 GLY D O 1
ATOM 7645 N N . ASP D 4 170 ? 143.314 172.925 104.001 1.00 40.70 132 ASP D N 1
ATOM 7646 C CA . ASP D 4 170 ? 143.142 174.171 104.742 1.00 40.70 132 ASP D CA 1
ATOM 7647 C C . ASP D 4 170 ? 144.171 174.294 105.861 1.00 40.70 132 ASP D C 1
ATOM 7648 O O . ASP D 4 170 ? 144.126 173.498 106.809 1.00 40.70 132 ASP D O 1
ATOM 7653 N N . PRO D 4 171 ? 145.095 175.247 105.800 1.00 41.92 133 PRO D N 1
ATOM 7654 C CA . PRO D 4 171 ? 146.125 175.375 106.838 1.00 41.92 133 PRO D CA 1
ATOM 7655 C C . PRO D 4 171 ? 145.682 176.116 108.089 1.00 41.92 133 PRO D C 1
ATOM 7656 O O . PRO D 4 171 ? 146.539 176.477 108.901 1.00 41.92 133 PRO D O 1
ATOM 7660 N N . ASP D 4 172 ? 144.384 176.361 108.272 1.00 40.44 134 ASP D N 1
ATOM 7661 C CA . ASP D 4 172 ? 143.930 177.134 109.423 1.00 40.44 134 ASP D CA 1
ATOM 7662 C C . ASP D 4 172 ? 143.921 176.280 110.686 1.00 40.44 134 ASP D C 1
ATOM 7663 O O . ASP D 4 172 ? 144.677 176.536 111.629 1.00 40.44 134 ASP D O 1
ATOM 7668 N N . LEU D 4 173 ? 143.074 175.259 110.719 1.00 35.17 135 LEU D N 1
ATOM 7669 C CA . LEU D 4 173 ? 142.979 174.413 111.898 1.00 35.17 135 LEU D CA 1
ATOM 7670 C C . LEU D 4 173 ? 144.236 173.556 112.041 1.00 35.17 135 LEU D C 1
ATOM 7671 O O . LEU D 4 173 ? 144.863 173.198 111.040 1.00 35.17 135 LEU D O 1
ATOM 7676 N N . PRO D 4 174 ? 144.637 173.233 113.270 1.00 24.21 136 PRO D N 1
ATOM 7677 C CA . PRO D 4 174 ? 145.832 172.405 113.479 1.00 24.21 136 PRO D CA 1
ATOM 7678 C C . PRO D 4 174 ? 145.691 171.034 112.834 1.00 24.21 136 PRO D C 1
ATOM 7679 O O . PRO D 4 174 ? 144.591 170.489 112.729 1.00 24.21 136 PRO D O 1
ATOM 7683 N N . MET D 4 175 ? 146.820 170.489 112.385 1.00 17.37 137 MET D N 1
ATOM 7684 C CA . MET D 4 175 ? 146.833 169.173 111.762 1.00 17.37 137 MET D CA 1
ATOM 7685 C C . MET D 4 175 ? 146.239 168.127 112.697 1.00 17.37 137 MET D C 1
ATOM 7686 O O . MET D 4 175 ? 146.470 168.144 113.908 1.00 17.37 137 MET D O 1
ATOM 7691 N N . SER D 4 176 ? 145.481 167.197 112.121 1.00 12.21 138 SER D N 1
ATOM 7692 C CA . SER D 4 176 ? 144.806 166.176 112.910 1.00 12.21 138 SER D CA 1
ATOM 7693 C C . SER D 4 176 ? 144.275 165.098 111.982 1.00 12.21 138 SER D C 1
ATOM 7694 O O . SER D 4 176 ? 143.919 165.370 110.834 1.00 12.21 138 SER D O 1
ATOM 7697 N N . PHE D 4 177 ? 144.230 163.873 112.494 1.00 9.99 139 PHE D N 1
ATOM 7698 C CA . PHE D 4 177 ? 143.618 162.768 111.772 1.00 9.99 139 PHE D CA 1
ATOM 7699 C C . PHE D 4 177 ? 142.998 161.802 112.772 1.00 9.99 139 PHE D C 1
ATOM 7700 O O . PHE D 4 177 ? 143.098 161.980 113.989 1.00 9.99 139 PHE D O 1
ATOM 7708 N N . THR D 4 178 ? 142.347 160.771 112.242 1.00 11.44 140 THR D N 1
ATOM 7709 C CA . THR D 4 178 ? 141.643 159.782 113.046 1.00 11.44 140 THR D CA 1
ATOM 7710 C C . THR D 4 178 ? 142.225 158.414 112.739 1.00 11.44 140 THR D C 1
ATOM 7711 O O . THR D 4 178 ? 142.236 157.984 111.583 1.00 11.44 140 THR D O 1
ATOM 7715 N N . LEU D 4 179 ? 142.713 157.743 113.772 1.00 12.73 141 LEU D N 1
ATOM 7716 C CA . LEU D 4 179 ? 143.300 156.419 113.658 1.00 12.73 141 LEU D CA 1
ATOM 7717 C C . LEU D 4 179 ? 142.245 155.386 114.033 1.00 12.73 141 LEU D C 1
ATOM 7718 O O . LEU D 4 179 ? 141.698 155.421 115.141 1.00 12.73 141 LEU D O 1
ATOM 7723 N N . ALA D 4 180 ? 141.952 154.487 113.101 1.00 14.52 142 ALA D N 1
ATOM 7724 C CA . ALA D 4 180 ? 140.909 153.478 113.247 1.00 14.52 142 ALA D CA 1
ATOM 7725 C C . ALA D 4 180 ? 141.584 152.115 113.360 1.00 14.52 142 ALA D C 1
ATOM 7726 O O . ALA D 4 180 ? 141.885 151.470 112.356 1.00 14.52 142 ALA D O 1
ATOM 7728 N N . ILE D 4 181 ? 141.818 151.680 114.593 1.00 16.04 143 ILE D N 1
ATOM 7729 C CA . ILE D 4 181 ? 142.455 150.393 114.847 1.00 16.04 143 ILE D CA 1
ATOM 7730 C C . ILE D 4 181 ? 141.410 149.295 114.709 1.00 16.04 143 ILE D C 1
ATOM 7731 O O . ILE D 4 181 ? 140.413 149.279 115.435 1.00 16.04 143 ILE D O 1
ATOM 7736 N N . VAL D 4 182 ? 141.638 148.376 113.776 1.00 18.71 144 VAL D N 1
ATOM 7737 C CA . VAL D 4 182 ? 140.671 147.345 113.420 1.00 18.71 144 VAL D CA 1
ATOM 7738 C C . VAL D 4 182 ? 141.232 145.990 113.822 1.00 18.71 144 VAL D C 1
ATOM 7739 O O . VAL D 4 182 ? 142.397 145.686 113.544 1.00 18.71 144 VAL D O 1
ATOM 7743 N N . GLU D 4 183 ? 140.402 145.183 114.482 1.00 28.25 145 GLU D N 1
ATOM 7744 C CA . GLU D 4 183 ? 140.804 143.862 114.946 1.00 28.25 145 GLU D CA 1
ATOM 7745 C C . GLU D 4 183 ? 140.609 142.818 113.853 1.00 28.25 145 GLU D C 1
ATOM 7746 O O . GLU D 4 183 ? 140.319 143.162 112.703 1.00 28.25 145 GLU D O 1
ATOM 7752 N N . SER D 4 184 ? 140.758 141.538 114.202 1.00 33.87 146 SER D N 1
ATOM 7753 C CA . SER D 4 184 ? 140.635 140.463 113.223 1.00 33.87 146 SER D CA 1
ATOM 7754 C C . SER D 4 184 ? 139.180 140.187 112.862 1.00 33.87 146 SER D C 1
ATOM 7755 O O . SER D 4 184 ? 138.873 139.895 111.701 1.00 33.87 146 SER D O 1
ATOM 7758 N N . ASP D 4 185 ? 138.276 140.261 113.838 1.00 32.87 147 ASP D N 1
ATOM 7759 C CA . ASP D 4 185 ? 136.860 140.011 113.609 1.00 32.87 147 ASP D CA 1
ATOM 7760 C C . ASP D 4 185 ? 136.086 141.283 113.287 1.00 32.87 147 ASP D C 1
ATOM 7761 O O . ASP D 4 185 ? 134.880 141.347 113.554 1.00 32.87 147 ASP D O 1
ATOM 7766 N N . SER D 4 186 ? 136.758 142.295 112.729 1.00 30.29 148 SER D N 1
ATOM 7767 C CA . SER D 4 186 ? 136.121 143.536 112.281 1.00 30.29 148 SER D CA 1
ATOM 7768 C C . SER D 4 186 ? 135.569 144.340 113.460 1.00 30.29 148 SER D C 1
ATOM 7769 O O . SER D 4 186 ? 134.429 144.804 113.440 1.00 30.29 148 SER D O 1
ATOM 7772 N N . THR D 4 187 ? 136.389 144.495 114.494 1.00 25.77 149 THR D N 1
ATOM 7773 C CA . THR D 4 187 ? 136.085 145.368 115.619 1.00 25.77 149 THR D CA 1
ATOM 7774 C C . THR D 4 187 ? 136.967 146.602 115.520 1.00 25.77 149 THR D C 1
ATOM 7775 O O . THR D 4 187 ? 138.194 146.484 115.459 1.00 25.77 149 THR D O 1
ATOM 7779 N N . ILE D 4 188 ? 136.350 147.780 115.514 1.00 18.99 150 ILE D N 1
ATOM 7780 C CA . ILE D 4 188 ? 137.049 149.024 115.216 1.00 18.99 150 ILE D CA 1
ATOM 7781 C C . ILE D 4 188 ? 137.032 149.928 116.439 1.00 18.99 150 ILE D C 1
ATOM 7782 O O . ILE D 4 188 ? 136.021 150.026 117.142 1.00 18.99 150 ILE D O 1
ATOM 7787 N N . VAL D 4 189 ? 138.163 150.585 116.688 1.00 15.75 151 VAL D N 1
ATOM 7788 C CA . VAL D 4 189 ? 138.310 151.585 117.737 1.00 15.75 151 VAL D CA 1
ATOM 7789 C C . VAL D 4 189 ? 138.844 152.859 117.100 1.00 15.75 151 VAL D C 1
ATOM 7790 O O . VAL D 4 189 ? 139.775 152.815 116.290 1.00 15.75 151 VAL D O 1
ATOM 7794 N N . TYR D 4 190 ? 138.260 153.995 117.471 1.00 14.35 152 TYR D N 1
ATOM 7795 C CA . TYR D 4 190 ? 138.522 155.275 116.819 1.00 14.35 152 TYR D CA 1
ATOM 7796 C C . TYR D 4 190 ? 139.194 156.217 117.806 1.00 14.35 152 TYR D C 1
ATOM 7797 O O . TYR D 4 190 ? 138.610 156.553 118.840 1.00 14.35 152 TYR D O 1
ATOM 7806 N N . TYR D 4 191 ? 140.421 156.632 117.500 1.00 12.48 153 TYR D N 1
ATOM 7807 C CA . TYR D 4 191 ? 141.116 157.642 118.282 1.00 12.48 153 TYR D CA 1
ATOM 7808 C C . TYR D 4 191 ? 141.469 158.819 117.385 1.00 12.48 153 TYR D C 1
ATOM 7809 O O . TYR D 4 191 ? 141.519 158.695 116.164 1.00 12.48 153 TYR D O 1
ATOM 7818 N N . LYS D 4 192 ? 141.701 159.977 117.994 1.00 11.80 154 LYS D N 1
ATOM 7819 C CA . LYS D 4 192 ? 141.932 161.207 117.245 1.00 11.80 154 LYS D CA 1
ATOM 7820 C C . LYS D 4 192 ? 143.268 161.801 117.662 1.00 11.80 154 LYS D C 1
ATOM 7821 O O . LYS D 4 192 ? 143.474 162.099 118.842 1.00 11.80 154 LYS D O 1
ATOM 7827 N N . LEU D 4 193 ? 144.174 161.967 116.701 1.00 10.10 155 LEU D N 1
ATOM 7828 C CA . LEU D 4 193 ? 145.494 162.526 116.953 1.00 10.10 155 LEU D CA 1
ATOM 7829 C C . LEU D 4 193 ? 145.575 163.928 116.370 1.00 10.10 155 LEU D C 1
ATOM 7830 O O . LEU D 4 193 ? 145.316 164.126 115.180 1.00 10.10 155 LEU D O 1
ATOM 7835 N N . THR D 4 194 ? 145.947 164.892 117.206 1.00 11.34 156 THR D N 1
ATOM 7836 C CA . THR D 4 194 ? 146.072 166.285 116.810 1.00 11.34 156 THR D CA 1
ATOM 7837 C C . THR D 4 194 ? 147.503 166.736 117.076 1.00 11.34 156 THR D C 1
ATOM 7838 O O . THR D 4 194 ? 148.279 166.044 117.737 1.00 11.34 156 THR D O 1
ATOM 7842 N N . ASP D 4 195 ? 147.851 167.908 116.563 1.00 12.91 157 ASP D N 1
ATOM 7843 C CA . ASP D 4 195 ? 149.200 168.450 116.667 1.00 12.91 157 ASP D CA 1
ATOM 7844 C C . ASP D 4 195 ? 149.148 169.646 117.611 1.00 12.91 157 ASP D C 1
ATOM 7845 O O . ASP D 4 195 ? 148.681 170.725 117.238 1.00 12.91 157 ASP D O 1
ATOM 7850 N N . GLY D 4 196 ? 149.622 169.448 118.836 1.00 10.66 158 GLY D N 1
ATOM 7851 C CA . GLY D 4 196 ? 149.605 170.505 119.824 1.00 10.66 158 GLY D CA 1
ATOM 7852 C C . GLY D 4 196 ? 149.010 170.068 121.144 1.00 10.66 158 GLY D C 1
ATOM 7853 O O . GLY D 4 196 ? 149.144 168.910 121.542 1.00 10.66 158 GLY D O 1
ATOM 7854 N N . PHE D 4 197 ? 148.351 170.988 121.835 1.00 9.90 159 PHE D N 1
ATOM 7855 C CA . PHE D 4 197 ? 147.753 170.719 123.134 1.00 9.90 159 PHE D CA 1
ATOM 7856 C C . PHE D 4 197 ? 146.240 170.842 123.021 1.00 9.90 159 PHE D C 1
ATOM 7857 O O . PHE D 4 197 ? 145.723 171.912 122.684 1.00 9.90 159 PHE D O 1
ATOM 7865 N N . MET D 4 198 ? 145.539 169.747 123.297 1.00 17.03 160 MET D N 1
ATOM 7866 C CA . MET D 4 198 ? 144.087 169.729 123.370 1.00 17.03 160 MET D CA 1
ATOM 7867 C C . MET D 4 198 ? 143.656 169.556 124.819 1.00 17.03 160 MET D C 1
ATOM 7868 O O . MET D 4 198 ? 144.227 168.750 125.555 1.00 17.03 160 MET D O 1
ATOM 7873 N N . LEU D 4 199 ? 142.631 170.288 125.221 1.00 20.62 161 LEU D N 1
ATOM 7874 C CA . LEU D 4 199 ? 142.138 170.203 126.587 1.00 20.62 161 LEU D CA 1
ATOM 7875 C C . LEU D 4 199 ? 141.216 169.004 126.730 1.00 20.62 161 LEU D C 1
ATOM 7876 O O . LEU D 4 199 ? 140.609 168.552 125.756 1.00 20.62 161 LEU D O 1
ATOM 7881 N N . PRO D 4 200 ? 141.086 168.446 127.949 1.00 23.75 162 PRO D N 1
ATOM 7882 C CA . PRO D 4 200 ? 140.391 167.157 128.082 1.00 23.75 162 PRO D CA 1
ATOM 7883 C C . PRO D 4 200 ? 138.931 167.168 127.648 1.00 23.75 162 PRO D C 1
ATOM 7884 O O . PRO D 4 200 ? 138.587 166.519 126.655 1.00 23.75 162 PRO D O 1
ATOM 7888 N N . ASP D 4 201 ? 138.062 167.894 128.352 1.00 36.04 163 ASP D N 1
ATOM 7889 C CA . ASP D 4 201 ? 136.683 167.963 127.879 1.00 36.04 163 ASP D CA 1
ATOM 7890 C C . ASP D 4 201 ? 136.017 169.320 128.122 1.00 36.04 163 ASP D C 1
ATOM 7891 O O . ASP D 4 201 ? 134.905 169.360 128.666 1.00 36.04 163 ASP D O 1
ATOM 7896 N N . PRO D 4 202 ? 136.639 170.458 127.780 1.00 37.19 164 PRO D N 1
ATOM 7897 C CA . PRO D 4 202 ? 135.861 171.700 127.752 1.00 37.19 164 PRO D CA 1
ATOM 7898 C C . PRO D 4 202 ? 135.355 171.987 126.350 1.00 37.19 164 PRO D C 1
ATOM 7899 O O . PRO D 4 202 ? 134.759 173.038 126.091 1.00 37.19 164 PRO D O 1
ATOM 7903 N N . GLN D 4 203 ? 135.583 171.032 125.451 1.00 45.17 165 GLN D N 1
ATOM 7904 C CA . GLN D 4 203 ? 135.308 171.186 124.029 1.00 45.17 165 GLN D CA 1
ATOM 7905 C C . GLN D 4 203 ? 135.853 172.511 123.497 1.00 45.17 165 GLN D C 1
ATOM 7906 O O . GLN D 4 203 ? 137.039 172.625 123.186 1.00 45.17 165 GLN D O 1
ATOM 9668 N N . PRO G 7 31 ? 72.137 84.386 134.637 1.00 89.71 11 PRO E N 1
ATOM 9669 C CA . PRO G 7 31 ? 71.286 85.256 133.819 1.00 89.71 11 PRO E CA 1
ATOM 9670 C C . PRO G 7 31 ? 71.558 85.097 132.325 1.00 89.71 11 PRO E C 1
ATOM 9671 O O . PRO G 7 31 ? 72.652 85.406 131.852 1.00 89.71 11 PRO E O 1
ATOM 9673 N N . THR G 7 32 ? 70.556 84.615 131.596 1.00 88.49 12 THR E N 1
ATOM 9674 C CA . THR G 7 32 ? 70.664 84.319 130.173 1.00 88.49 12 THR E CA 1
ATOM 9675 C C . THR G 7 32 ? 69.928 85.382 129.369 1.00 88.49 12 THR E C 1
ATOM 9676 O O . THR G 7 32 ? 68.705 85.519 129.488 1.00 88.49 12 THR E O 1
ATOM 9678 N N . THR G 7 33 ? 70.666 86.117 128.542 1.00 90.28 13 THR E N 1
ATOM 9679 C CA . THR G 7 33 ? 70.120 87.219 127.761 1.00 90.28 13 THR E CA 1
ATOM 9680 C C . THR G 7 33 ? 70.279 86.940 126.270 1.00 90.28 13 THR E C 1
ATOM 9681 O O . THR G 7 33 ? 71.321 86.438 125.826 1.00 90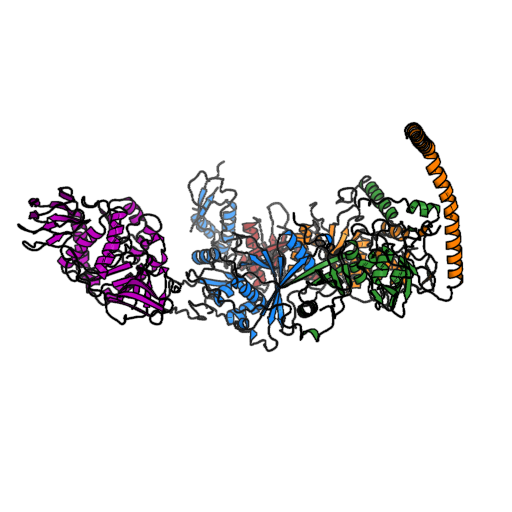.28 13 THR E O 1
ATOM 9683 N N . LYS G 7 34 ? 69.239 87.274 125.512 1.00 90.63 14 LYS E N 1
ATOM 9684 C CA . LYS G 7 34 ? 69.171 87.055 124.075 1.00 90.63 14 LYS E CA 1
ATOM 9685 C C . LYS G 7 34 ? 69.288 88.388 123.348 1.00 90.63 14 LYS E C 1
ATOM 9686 O O . LYS G 7 34 ? 68.470 89.288 123.554 1.00 90.63 14 LYS E O 1
ATOM 9688 N N . PHE G 7 35 ? 70.297 88.516 122.486 1.00 92.07 15 PHE E N 1
ATOM 9689 C CA . PHE G 7 35 ? 70.450 89.723 121.683 1.00 92.07 15 PHE E CA 1
ATOM 9690 C C . PHE G 7 35 ? 70.297 89.400 120.202 1.00 92.07 15 PHE E C 1
ATOM 9691 O O . PHE G 7 35 ? 70.880 88.430 119.699 1.00 92.07 15 PHE E O 1
ATOM 9693 N N . GLU G 7 36 ? 69.501 90.219 119.521 1.00 94.58 16 GLU E N 1
ATOM 9694 C CA . GLU G 7 36 ? 69.298 90.140 118.083 1.00 94.58 16 GLU E CA 1
ATOM 9695 C C . GLU G 7 36 ? 69.996 91.341 117.453 1.00 94.58 16 GLU E C 1
ATOM 9696 O O . GLU G 7 36 ? 69.522 92.475 117.578 1.00 94.58 16 GLU E O 1
ATOM 9698 N N . LEU G 7 37 ? 71.125 91.094 116.794 1.00 93.34 17 LEU E N 1
ATOM 9699 C CA . LEU G 7 37 ? 71.953 92.157 116.240 1.00 93.34 17 LEU E CA 1
ATOM 9700 C C . LEU G 7 37 ? 71.737 92.236 114.735 1.00 93.34 17 LEU E C 1
ATOM 9701 O O . LEU G 7 37 ? 72.517 91.666 113.966 1.00 93.34 17 LEU E O 1
ATOM 9703 N N . GLU G 7 38 ? 70.690 92.945 114.314 1.00 93.90 18 GLU E N 1
ATOM 9704 C CA . GLU G 7 38 ? 70.415 93.034 112.886 1.00 93.90 18 GLU E CA 1
ATOM 9705 C C . GLU G 7 38 ? 71.485 93.878 112.196 1.00 93.90 18 GLU E C 1
ATOM 9706 O O . GLU G 7 38 ? 72.301 94.545 112.836 1.00 93.90 18 GLU E O 1
ATOM 9708 N N . ARG G 7 39 ? 71.480 93.827 110.864 1.00 96.30 19 ARG E N 1
ATOM 9709 C CA . ARG G 7 39 ? 72.596 94.357 110.092 1.00 96.30 19 ARG E CA 1
ATOM 9710 C C . ARG G 7 39 ? 72.787 95.850 110.348 1.00 96.30 19 ARG E C 1
ATOM 9711 O O . ARG G 7 39 ? 71.819 96.601 110.489 1.00 96.30 19 ARG E O 1
ATOM 9713 N N . GLU G 7 40 ? 74.060 96.258 110.438 1.00 96.22 20 GLU E N 1
ATOM 9714 C CA . GLU G 7 40 ? 74.470 97.632 110.752 1.00 96.22 20 GLU E CA 1
ATOM 9715 C C . GLU G 7 40 ? 74.186 98.014 112.209 1.00 96.22 20 GLU E C 1
ATOM 9716 O O . GLU G 7 40 ? 73.669 99.100 112.482 1.00 96.22 20 GLU E O 1
ATOM 9718 N N . THR G 7 41 ? 74.526 97.136 113.158 1.00 95.38 21 THR E N 1
ATOM 9719 C CA . THR G 7 41 ? 74.271 97.365 114.576 1.00 95.38 21 THR E CA 1
ATOM 9720 C C . THR G 7 41 ? 75.454 96.909 115.428 1.00 95.38 21 THR E C 1
ATOM 9721 O O . THR G 7 41 ? 76.169 95.951 115.093 1.00 95.38 21 THR E O 1
ATOM 9723 N N . GLU G 7 42 ? 75.648 97.626 116.549 1.00 94.92 22 GLU E N 1
ATOM 9724 C CA . GLU G 7 42 ? 76.728 97.407 117.500 1.00 94.92 22 GLU E CA 1
ATOM 9725 C C . GLU G 7 42 ? 76.175 96.894 118.822 1.00 94.92 22 GLU E C 1
ATOM 9726 O O . GLU G 7 42 ? 75.326 97.540 119.442 1.00 94.92 22 GLU E O 1
ATOM 9728 N N . LEU G 7 43 ? 76.660 95.733 119.257 1.00 94.12 23 LEU E N 1
ATOM 9729 C CA . LEU G 7 43 ? 76.393 95.268 120.610 1.00 94.12 23 LEU E CA 1
ATOM 9730 C C . LEU G 7 43 ? 77.517 95.749 121.515 1.00 94.12 23 LEU E C 1
ATOM 9731 O O . LEU G 7 43 ? 78.689 95.416 121.298 1.00 94.12 23 LEU E O 1
ATOM 9733 N N . ARG G 7 44 ? 77.150 96.535 122.521 1.00 93.79 24 ARG E N 1
ATOM 9734 C CA . ARG G 7 44 ? 78.078 97.137 123.465 1.00 93.79 24 ARG E CA 1
ATOM 9735 C C . ARG G 7 44 ? 77.991 96.382 124.781 1.00 93.79 24 ARG E C 1
ATOM 9736 O O . ARG G 7 44 ? 76.948 96.430 125.444 1.00 93.79 24 ARG E O 1
ATOM 9738 N N . PHE G 7 45 ? 79.063 95.678 125.158 1.00 93.84 25 PHE E N 1
ATOM 9739 C CA . PHE G 7 45 ? 79.069 95.043 126.466 1.00 93.84 25 PHE E CA 1
ATOM 9740 C C . PHE G 7 45 ? 80.494 94.881 126.972 1.00 93.84 25 PHE E C 1
ATOM 9741 O O . PHE G 7 45 ? 81.417 94.568 126.218 1.00 93.84 25 PHE E O 1
ATOM 9743 N N . GLU G 7 46 ? 80.658 95.123 128.266 1.00 93.50 26 GLU E N 1
ATOM 9744 C CA . GLU G 7 46 ? 81.922 94.894 128.955 1.00 93.50 26 GLU E CA 1
ATOM 9745 C C . GLU G 7 46 ? 81.673 94.358 130.358 1.00 93.50 26 GLU E C 1
ATOM 9746 O O . GLU G 7 46 ? 80.558 94.460 130.879 1.00 93.50 26 GLU E O 1
ATOM 9748 N N . VAL G 7 47 ? 82.724 93.818 130.966 1.00 92.98 27 VAL E N 1
ATOM 9749 C CA . VAL G 7 47 ? 82.591 92.872 132.071 1.00 92.98 27 VAL E CA 1
ATOM 9750 C C . VAL G 7 47 ? 82.647 93.596 133.411 1.00 92.98 27 VAL E C 1
ATOM 9751 O O . VAL G 7 47 ? 83.382 94.575 133.572 1.00 92.98 27 VAL E O 1
ATOM 9753 N N . GLU G 7 48 ? 81.858 93.114 134.372 1.00 93.06 28 GLU E N 1
ATOM 9754 C CA . GLU G 7 48 ? 81.937 93.590 135.747 1.00 93.06 28 GLU E CA 1
ATOM 9755 C C . GLU G 7 48 ? 83.183 93.029 136.429 1.00 93.06 28 GLU E C 1
ATOM 9756 O O . GLU G 7 48 ? 83.814 92.088 135.941 1.00 93.06 28 GLU E O 1
ATOM 9758 N N . ALA G 7 49 ? 83.534 93.620 137.571 1.00 90.69 29 ALA E N 1
ATOM 9759 C CA . ALA G 7 49 ? 84.735 93.218 138.291 1.00 90.69 29 ALA E CA 1
ATOM 9760 C C . ALA G 7 49 ? 84.649 91.763 138.743 1.00 90.69 29 ALA E C 1
ATOM 9761 O O . ALA G 7 49 ? 83.613 91.305 139.230 1.00 90.69 29 ALA E O 1
ATOM 9763 N N . SER G 7 50 ? 85.755 91.036 138.560 1.00 89.44 30 SER E N 1
ATOM 9764 C CA . SER G 7 50 ? 85.959 89.661 139.010 1.00 89.44 30 SER E CA 1
ATOM 9765 C C . SER G 7 50 ? 84.950 88.683 138.428 1.00 89.44 30 SER E C 1
ATOM 9766 O O . SER G 7 50 ? 84.792 87.573 138.955 1.00 89.44 30 SER E O 1
ATOM 9768 N N . GLN G 7 51 ? 84.276 89.050 137.347 1.00 91.87 31 GLN E N 1
ATOM 9769 C CA . GLN G 7 51 ? 83.164 88.282 136.812 1.00 91.87 31 GLN E CA 1
ATOM 9770 C C . GLN G 7 51 ? 83.651 87.277 135.779 1.00 91.87 31 GLN E C 1
ATOM 9771 O O . GLN G 7 51 ? 84.848 87.124 135.524 1.00 91.87 31 GLN E O 1
ATOM 9773 N N . SER G 7 52 ? 82.687 86.577 135.195 1.00 92.21 32 SER E N 1
ATOM 9774 C CA . SER G 7 52 ? 82.905 85.762 134.012 1.00 92.21 32 SER E CA 1
ATOM 9775 C C . SER G 7 52 ? 81.751 86.004 133.054 1.00 92.21 32 SER E C 1
ATOM 9776 O O . SER G 7 52 ? 80.597 86.117 133.479 1.00 92.21 32 SER E O 1
ATOM 9778 N N . VAL G 7 53 ? 82.060 86.105 131.766 1.00 93.62 33 VAL E N 1
ATOM 9779 C CA . VAL G 7 53 ? 81.041 86.229 130.732 1.00 93.62 33 VAL E CA 1
ATOM 9780 C C . VAL G 7 53 ? 81.291 85.146 129.691 1.00 93.62 33 VAL E C 1
ATOM 9781 O O . VAL G 7 53 ? 82.444 84.864 129.353 1.00 93.62 33 VAL E O 1
ATOM 9783 N N . GLN G 7 54 ? 80.222 84.524 129.205 1.00 94.26 34 GLN E N 1
ATOM 9784 C CA . GLN G 7 54 ? 80.325 83.474 128.201 1.00 94.26 34 GLN E CA 1
ATOM 9785 C C . GLN G 7 54 ? 79.440 83.797 127.008 1.00 94.26 34 GLN E C 1
ATOM 9786 O O . GLN G 7 54 ? 78.213 83.862 127.142 1.00 94.26 34 GLN E O 1
ATOM 9788 N N . LEU G 7 55 ? 80.052 83.984 125.841 1.00 92.95 35 LEU E N 1
ATOM 9789 C CA . LEU G 7 55 ? 79.288 84.200 124.619 1.00 92.95 35 LEU E CA 1
ATOM 9790 C C . LEU G 7 55 ? 79.687 83.218 123.527 1.00 92.95 35 LEU E C 1
ATOM 9791 O O . LEU G 7 55 ? 80.838 82.777 123.452 1.00 92.95 35 LEU E O 1
ATOM 9793 N N . GLU G 7 56 ? 78.710 82.880 122.688 1.00 90.16 36 GLU E N 1
ATOM 9794 C CA . GLU G 7 56 ? 78.871 81.926 121.603 1.00 90.16 36 GLU E CA 1
ATOM 9795 C C . GLU G 7 56 ? 77.987 82.350 120.442 1.00 90.16 36 GLU E C 1
ATOM 9796 O O . GLU G 7 56 ? 76.813 82.683 120.639 1.00 90.16 36 GLU E O 1
ATOM 9798 N N . LEU G 7 57 ? 78.548 82.337 119.236 1.00 86.79 37 LEU E N 1
ATOM 9799 C CA . LEU G 7 57 ? 77.808 82.734 118.045 1.00 86.79 37 LEU E CA 1
ATOM 9800 C C . LEU G 7 57 ? 76.829 81.624 117.693 1.00 86.79 37 LEU E C 1
ATOM 9801 O O . LEU G 7 57 ? 77.147 80.733 116.899 1.00 86.79 37 LEU E O 1
ATOM 9803 N N . LEU G 7 58 ? 75.635 81.673 118.285 1.00 84.27 38 LEU E N 1
ATOM 9804 C CA . LEU G 7 58 ? 74.630 80.666 117.972 1.00 84.27 38 LEU E CA 1
ATOM 9805 C C . LEU G 7 58 ? 74.125 80.801 116.542 1.00 84.27 38 LEU E C 1
ATOM 9806 O O . LEU G 7 58 ? 74.338 79.897 115.728 1.00 84.27 38 LEU E O 1
ATOM 9808 N N . THR G 7 59 ? 73.485 81.919 116.193 1.00 85.31 39 THR E N 1
ATOM 9809 C CA . THR G 7 59 ? 72.883 81.984 114.869 1.00 85.31 39 THR E CA 1
ATOM 9810 C C . THR G 7 59 ? 73.548 83.073 114.035 1.00 85.31 39 THR E C 1
ATOM 9811 O O . THR G 7 59 ? 73.597 84.241 114.425 1.00 85.31 39 THR E O 1
ATOM 9813 N N . GLY G 7 60 ? 74.056 82.664 112.868 1.00 84.25 40 GLY E N 1
ATOM 9814 C CA . GLY G 7 60 ? 74.616 83.583 111.896 1.00 84.25 40 GLY E CA 1
ATOM 9815 C C . GLY G 7 60 ? 76.118 83.794 112.044 1.00 84.25 40 GLY E C 1
ATOM 9816 O O . GLY G 7 60 ? 76.866 82.929 112.514 1.00 84.25 40 GLY E O 1
ATOM 9817 N N . MET G 7 61 ? 76.555 84.976 111.610 1.00 88.73 41 MET E N 1
ATOM 9818 C CA . MET G 7 61 ? 77.946 85.391 111.697 1.00 88.73 41 MET E CA 1
ATOM 9819 C C . MET G 7 61 ? 78.036 86.719 112.437 1.00 88.73 41 MET E C 1
ATOM 9820 O O . MET G 7 61 ? 77.062 87.476 112.489 1.00 88.73 41 MET E O 1
ATOM 9822 N N . ALA G 7 62 ? 79.206 86.994 113.009 1.00 89.47 42 ALA E N 1
ATOM 9823 C CA . ALA G 7 62 ? 79.458 88.250 113.697 1.00 89.47 42 ALA E CA 1
ATOM 9824 C C . ALA G 7 62 ? 80.950 88.543 113.673 1.00 89.47 42 ALA E C 1
ATOM 9825 O O . ALA G 7 62 ? 81.778 87.649 113.470 1.00 89.47 42 ALA E O 1
ATOM 9827 N N . GLU G 7 63 ? 81.285 89.812 113.906 1.00 91.94 43 GLU E N 1
ATOM 9828 C CA . GLU G 7 63 ? 82.660 90.285 113.860 1.00 91.94 43 GLU E CA 1
ATOM 9829 C C . GLU G 7 63 ? 83.058 90.828 115.226 1.00 91.94 43 GLU E C 1
ATOM 9830 O O . GLU G 7 63 ? 82.267 91.493 115.899 1.00 91.94 43 GLU E O 1
ATOM 9832 N N . ILE G 7 64 ? 84.294 90.545 115.626 1.00 91.09 44 ILE E N 1
ATOM 9833 C CA . ILE G 7 64 ? 84.876 91.097 116.846 1.00 91.09 44 ILE E CA 1
ATOM 9834 C C . ILE G 7 64 ? 86.131 91.868 116.446 1.00 91.09 44 ILE E C 1
ATOM 9835 O O . ILE G 7 64 ? 87.173 91.274 116.147 1.00 91.09 44 ILE E O 1
ATOM 9837 N N . PHE G 7 65 ? 86.013 93.195 116.394 1.00 91.79 45 PHE E N 1
ATOM 9838 C CA . PHE G 7 65 ? 87.137 94.075 116.071 1.00 91.79 45 PHE E CA 1
ATOM 9839 C C . PHE G 7 65 ? 87.873 93.608 114.818 1.00 91.79 45 PHE E C 1
ATOM 9840 O O . PHE G 7 65 ? 89.099 93.686 114.728 1.00 91.79 45 PHE E O 1
ATOM 9842 N N . GLY G 7 66 ? 87.116 93.096 113.849 1.00 89.35 46 GLY E N 1
ATOM 9843 C CA . GLY G 7 66 ? 87.677 92.649 112.594 1.00 89.35 46 GLY E CA 1
ATOM 9844 C C . GLY G 7 66 ? 87.823 91.153 112.431 1.00 89.35 46 GLY E C 1
ATOM 9845 O O . GLY G 7 66 ? 88.045 90.693 111.303 1.00 89.35 46 GLY E O 1
ATOM 9846 N N . THR G 7 67 ? 87.707 90.374 113.505 1.00 90.04 47 THR E N 1
ATOM 9847 C CA . THR G 7 67 ? 87.870 88.928 113.413 1.00 90.04 47 THR E CA 1
ATOM 9848 C C . THR G 7 67 ? 86.503 88.251 113.430 1.00 90.04 47 THR E C 1
ATOM 9849 O O . THR G 7 67 ? 85.700 88.478 114.341 1.00 90.04 47 THR E O 1
ATOM 9851 N N . GLU G 7 68 ? 86.244 87.424 112.417 1.00 90.65 48 GLU E N 1
ATOM 9852 C CA . GLU G 7 68 ? 84.977 86.712 112.321 1.00 90.65 48 GLU E CA 1
ATOM 9853 C C . GLU G 7 68 ? 84.965 85.512 113.261 1.00 90.65 48 GLU E C 1
ATOM 9854 O O . GLU G 7 68 ? 85.732 84.559 113.088 1.00 90.65 48 GLU E O 1
ATOM 9856 N N . LEU G 7 69 ? 84.078 85.555 114.255 1.00 89.36 49 LEU E N 1
ATOM 9857 C CA . LEU G 7 69 ? 84.030 84.520 115.281 1.00 89.36 49 LEU E CA 1
ATOM 9858 C C . LEU G 7 69 ? 83.395 83.251 114.722 1.00 89.36 49 LEU E C 1
ATOM 9859 O O . LEU G 7 69 ? 82.459 83.311 113.919 1.00 89.36 49 LEU E O 1
ATOM 9861 N N . THR G 7 70 ? 83.911 82.102 115.147 1.00 87.62 50 THR E N 1
ATOM 9862 C CA . THR G 7 70 ? 83.524 80.828 114.562 1.00 87.62 50 THR E CA 1
ATOM 9863 C C . THR G 7 70 ? 82.211 80.318 115.147 1.00 87.62 50 THR E C 1
ATOM 9864 O O . THR G 7 70 ? 81.729 80.825 116.166 1.00 87.62 50 THR E O 1
ATOM 9866 N N . ARG G 7 71 ? 81.636 79.318 114.478 1.00 87.47 51 ARG E N 1
ATOM 9867 C CA . ARG G 7 71 ? 80.345 78.754 114.852 1.00 87.47 51 ARG E CA 1
ATOM 9868 C C . ARG G 7 71 ? 80.313 78.325 116.316 1.00 87.47 51 ARG E C 1
ATOM 9869 O O . ARG G 7 71 ? 81.203 77.614 116.791 1.00 87.47 51 ARG E O 1
ATOM 9871 N N . ASN G 7 72 ? 79.275 78.778 117.028 1.00 88.36 52 ASN E N 1
ATOM 9872 C CA . ASN G 7 72 ? 78.879 78.313 118.364 1.00 88.36 52 ASN E CA 1
ATOM 9873 C C . ASN G 7 72 ? 80.056 78.140 119.322 1.00 88.36 52 ASN E C 1
ATOM 9874 O O . ASN G 7 72 ? 80.011 77.290 120.216 1.00 88.36 52 ASN E O 1
ATOM 9876 N N . LYS G 7 73 ? 81.106 78.940 119.173 1.00 91.21 53 LYS E N 1
ATOM 9877 C CA . LYS G 7 73 ? 82.273 78.844 120.037 1.00 91.21 53 LYS E CA 1
ATOM 9878 C C . LYS G 7 73 ? 82.018 79.582 121.345 1.00 91.21 53 LYS E C 1
ATOM 9879 O O . LYS G 7 73 ? 81.906 80.811 121.363 1.00 91.21 53 LYS E O 1
ATOM 9881 N N . LYS G 7 74 ? 81.935 78.827 122.437 1.00 93.92 54 LYS E N 1
ATOM 9882 C CA . LYS G 7 74 ? 81.761 79.403 123.764 1.00 93.92 54 LYS E CA 1
ATOM 9883 C C . LYS G 7 74 ? 83.091 79.967 124.239 1.00 93.92 54 LYS E C 1
ATOM 9884 O O . LYS G 7 74 ? 84.014 79.210 124.553 1.00 93.92 54 LYS E O 1
ATOM 9886 N N . PHE G 7 75 ? 83.191 81.291 124.291 1.00 95.85 55 PHE E N 1
ATOM 9887 C CA . PHE G 7 75 ? 84.416 81.945 124.718 1.00 95.85 55 PHE E CA 1
ATOM 9888 C C . PHE G 7 75 ? 84.130 82.904 125.865 1.00 95.85 55 PHE E C 1
ATOM 9889 O O . PHE G 7 75 ? 83.014 83.436 125.987 1.00 95.85 55 PHE E O 1
ATOM 9891 N N . THR G 7 76 ? 85.150 83.118 126.693 1.00 95.88 56 THR E N 1
ATOM 9892 C CA . THR G 7 76 ? 85.017 83.718 128.013 1.00 95.88 56 THR E CA 1
ATOM 9893 C C . THR G 7 76 ? 85.542 85.147 127.994 1.00 95.88 56 THR E C 1
ATOM 9894 O O . THR G 7 76 ? 86.398 85.497 127.175 1.00 95.88 56 THR E O 1
ATOM 9896 N N . PHE G 7 77 ? 85.005 85.966 128.888 1.00 95.04 57 PHE E N 1
ATOM 9897 C CA . PHE G 7 77 ? 85.338 87.377 128.992 1.00 95.04 57 PHE E CA 1
ATOM 9898 C C . PHE G 7 77 ? 85.554 87.720 130.458 1.00 95.04 57 PHE E C 1
ATOM 9899 O O . PHE G 7 77 ? 84.712 87.397 131.309 1.00 95.04 57 PHE E O 1
ATOM 9901 N N . ASP G 7 78 ? 86.688 88.362 130.745 1.00 92.11 58 ASP E N 1
ATOM 9902 C CA . ASP G 7 78 ? 87.128 88.663 132.098 1.00 92.11 58 ASP E CA 1
ATOM 9903 C C . ASP G 7 78 ? 86.918 90.140 132.426 1.00 92.11 58 ASP E C 1
ATOM 9904 O O . ASP G 7 78 ? 86.658 90.968 131.551 1.00 92.11 58 ASP E O 1
ATOM 9906 N N . ALA G 7 79 ? 87.079 90.466 133.708 1.00 90.17 59 ALA E N 1
ATOM 9907 C CA . ALA G 7 79 ? 86.770 91.802 134.202 1.00 90.17 59 ALA E CA 1
ATOM 9908 C C . ALA G 7 79 ? 87.536 92.876 133.438 1.00 90.17 59 ALA E C 1
ATOM 9909 O O . ALA G 7 79 ? 88.670 92.667 132.997 1.00 90.17 59 ALA E O 1
ATOM 9911 N N . GLY G 7 80 ? 86.894 94.034 133.281 1.00 86.09 60 GLY E N 1
ATOM 9912 C CA . GLY G 7 80 ? 87.485 95.183 132.633 1.00 86.09 60 GLY E CA 1
ATOM 9913 C C . GLY G 7 80 ? 87.588 95.107 131.126 1.00 86.09 60 GLY E C 1
ATOM 9914 O O . GLY G 7 80 ? 87.861 96.135 130.493 1.00 86.09 60 GLY E O 1
ATOM 9915 N N . ALA G 7 81 ? 87.375 93.935 130.529 1.00 86.49 61 ALA E N 1
ATOM 9916 C CA . ALA G 7 81 ? 87.537 93.795 129.088 1.00 86.49 61 ALA E CA 1
ATOM 9917 C C . ALA G 7 81 ? 86.338 94.378 128.353 1.00 86.49 61 ALA E C 1
ATOM 9918 O O . ALA G 7 81 ? 85.190 94.224 128.778 1.00 86.49 61 ALA E O 1
ATOM 9920 N N . LYS G 7 82 ? 86.615 95.042 127.235 1.00 88.58 62 LYS E N 1
ATOM 9921 C CA . LYS G 7 82 ? 85.620 95.775 126.458 1.00 88.58 62 LYS E CA 1
ATOM 9922 C C . LYS G 7 82 ? 85.281 94.941 125.231 1.00 88.58 62 LYS E C 1
ATOM 9923 O O . LYS G 7 82 ? 86.185 94.391 124.589 1.00 88.58 62 LYS E O 1
ATOM 9925 N N . VAL G 7 83 ? 83.994 94.831 124.892 1.00 90.53 63 VAL E N 1
ATOM 9926 C CA . VAL G 7 83 ? 83.559 94.081 123.723 1.00 90.53 63 VAL E CA 1
ATOM 9927 C C . VAL G 7 83 ? 82.466 94.877 123.023 1.00 90.53 63 VAL E C 1
ATOM 9928 O O . VAL G 7 83 ? 81.293 94.832 123.421 1.00 90.53 63 VAL E O 1
ATOM 9930 N N . ALA G 7 84 ? 82.851 95.619 121.988 1.00 91.60 64 ALA E N 1
ATOM 9931 C CA . ALA G 7 84 ? 81.914 96.338 121.133 1.00 91.60 64 ALA E CA 1
ATOM 9932 C C . ALA G 7 84 ? 81.870 95.632 119.786 1.00 91.60 64 ALA E C 1
ATOM 9933 O O . ALA G 7 84 ? 82.640 95.970 118.881 1.00 91.60 64 ALA E O 1
ATOM 9935 N N . VAL G 7 85 ? 80.979 94.654 119.659 1.00 93.26 65 VAL E N 1
ATOM 9936 C CA . VAL G 7 85 ? 80.938 93.781 118.491 1.00 93.26 65 VAL E CA 1
ATOM 9937 C C . VAL G 7 85 ? 79.909 94.330 117.508 1.00 93.26 65 VAL E C 1
ATOM 9938 O O . VAL G 7 85 ? 78.714 94.405 117.805 1.00 93.26 65 VAL E O 1
ATOM 9940 N N . PHE G 7 86 ? 80.372 94.745 116.339 1.00 94.58 66 PHE E N 1
ATOM 9941 C CA . PHE G 7 86 ? 79.485 95.171 115.271 1.00 94.58 66 PHE E CA 1
ATOM 9942 C C . PHE G 7 86 ? 79.180 93.966 114.396 1.00 94.58 66 PHE E C 1
ATOM 9943 O O . PHE G 7 86 ? 79.958 93.009 114.344 1.00 94.58 66 PHE E O 1
ATOM 9945 N N . THR G 7 87 ? 78.037 93.997 113.724 1.00 94.78 67 THR E N 1
ATOM 9946 C CA . THR G 7 87 ? 77.662 92.839 112.924 1.00 94.78 67 THR E CA 1
ATOM 9947 C C . THR G 7 87 ? 77.538 93.225 111.455 1.00 94.78 67 THR E C 1
ATOM 9948 O O . THR G 7 87 ? 76.964 94.270 111.130 1.00 94.78 67 THR E O 1
ATOM 9950 N N . TRP G 7 88 ? 78.091 92.377 110.576 1.00 94.93 68 TRP E N 1
ATOM 9951 C CA . TRP G 7 88 ? 77.961 92.555 109.132 1.00 94.93 68 TRP E CA 1
ATOM 9952 C C . TRP G 7 88 ? 76.628 92.026 108.618 1.00 94.93 68 TRP E C 1
ATOM 9953 O O . TRP G 7 88 ? 75.913 92.740 107.905 1.00 94.93 68 TRP E O 1
ATOM 9955 N N . HIS G 7 89 ? 76.270 90.792 108.979 1.00 93.89 69 HIS E N 1
ATOM 9956 C CA . HIS G 7 89 ? 75.040 90.171 108.513 1.00 93.89 69 HIS E CA 1
ATOM 9957 C C . HIS G 7 89 ? 73.961 90.060 109.579 1.00 93.89 69 HIS E C 1
ATOM 9958 O O . HIS G 7 89 ? 72.936 89.411 109.330 1.00 93.89 69 HIS E O 1
ATOM 9960 N N . GLY G 7 90 ? 74.145 90.660 110.743 1.00 91.36 70 GLY E N 1
ATOM 9961 C CA . GLY G 7 90 ? 73.214 90.409 111.821 1.00 91.36 70 GLY E CA 1
ATOM 9962 C C . GLY G 7 90 ? 73.384 89.009 112.380 1.00 91.36 70 GLY E C 1
ATOM 9963 O O . GLY G 7 90 ? 73.867 88.093 111.704 1.00 91.36 70 GLY E O 1
ATOM 9964 N N . CYS G 7 91 ? 72.989 88.831 113.635 1.00 90.74 71 CYS E N 1
ATOM 9965 C CA . CYS G 7 91 ? 73.169 87.533 114.266 1.00 90.74 71 CYS E CA 1
ATOM 9966 C C . CYS G 7 91 ? 72.256 87.416 115.476 1.00 90.74 71 CYS E C 1
ATOM 9967 O O . CYS G 7 91 ? 71.567 88.362 115.867 1.00 90.74 71 CYS E O 1
ATOM 9969 N N . SER G 7 92 ? 72.252 86.216 116.045 1.00 87.29 72 SER E N 1
ATOM 9970 C CA . SER G 7 92 ? 71.526 85.888 117.262 1.00 87.29 72 SER E CA 1
ATOM 9971 C C . SER G 7 92 ? 72.518 85.370 118.290 1.00 87.29 72 SER E C 1
ATOM 9972 O O . SER G 7 92 ? 73.090 84.277 118.116 1.00 87.29 72 SER E O 1
ATOM 9974 N N . VAL G 7 93 ? 72.711 86.166 119.352 1.00 89.04 73 VAL E N 1
ATOM 9975 C CA . VAL G 7 93 ? 73.781 85.998 120.326 1.00 89.04 73 VAL E CA 1
ATOM 9976 C C . VAL G 7 93 ? 73.191 85.654 121.689 1.00 89.04 73 VAL E C 1
ATOM 9977 O O . VAL G 7 93 ? 72.180 86.221 122.131 1.00 89.04 73 VAL E O 1
ATOM 9979 N N . GLN G 7 94 ? 73.865 84.718 122.353 1.00 89.25 74 GLN E N 1
ATOM 9980 C CA . GLN G 7 94 ? 73.551 84.235 123.689 1.00 89.25 74 GLN E CA 1
ATOM 9981 C C . GLN G 7 94 ? 74.547 84.834 124.671 1.00 89.25 74 GLN E C 1
ATOM 9982 O O . GLN G 7 94 ? 75.747 84.876 124.382 1.00 89.25 74 GLN E O 1
ATOM 9984 N N . LEU G 7 95 ? 74.062 85.308 125.819 1.00 91.37 75 LEU E N 1
ATOM 9985 C CA . LEU G 7 95 ? 74.947 85.814 126.863 1.00 91.37 75 LEU E CA 1
ATOM 9986 C C . LEU G 7 95 ? 74.538 85.270 128.226 1.00 91.37 75 LEU E C 1
ATOM 9987 O O . LEU G 7 95 ? 73.477 85.623 128.749 1.00 91.37 75 LEU E O 1
ATOM 9989 N N . SER G 7 96 ? 75.396 84.437 128.812 1.00 91.11 76 SER E N 1
ATOM 9990 C CA . SER G 7 96 ? 75.171 83.895 130.145 1.00 91.11 76 SER E CA 1
ATOM 9991 C C . SER G 7 96 ? 76.209 84.476 131.089 1.00 91.11 76 SER E C 1
ATOM 9992 O O . SER G 7 96 ? 77.388 84.111 131.018 1.00 91.11 76 SER E O 1
ATOM 9994 N N . GLY G 7 97 ? 75.771 85.370 131.969 1.00 90.37 77 GLY E N 1
ATOM 9995 C CA . GLY G 7 97 ? 76.631 86.021 132.929 1.00 90.37 77 GLY E CA 1
ATOM 9996 C C . GLY G 7 97 ? 76.249 87.470 133.129 1.00 90.37 77 GLY E C 1
ATOM 9997 O O . GLY G 7 97 ? 75.360 88.011 132.472 1.00 90.37 77 GLY E O 1
ATOM 9998 N N . ARG G 7 98 ? 76.948 88.103 134.066 1.00 94.46 78 ARG E N 1
ATOM 9999 C CA . ARG G 7 98 ? 76.713 89.495 134.425 1.00 94.46 78 ARG E CA 1
ATOM 10000 C C . ARG G 7 98 ? 77.537 90.390 133.508 1.00 94.46 78 ARG E C 1
ATOM 10001 O O . ARG G 7 98 ? 78.648 90.024 133.110 1.00 94.46 78 ARG E O 1
ATOM 10003 N N . THR G 7 99 ? 76.990 91.550 133.162 1.00 94.80 79 THR E N 1
ATOM 10004 C CA . THR G 7 99 ? 77.673 92.506 132.304 1.00 94.80 79 THR E CA 1
ATOM 10005 C C . THR G 7 99 ? 77.554 93.912 132.879 1.00 94.80 79 THR E C 1
ATOM 10006 O O . THR G 7 99 ? 76.476 94.323 133.323 1.00 94.80 79 THR E O 1
ATOM 10008 N N . GLU G 7 100 ? 78.669 94.649 132.881 1.00 94.87 80 GLU E N 1
ATOM 10009 C CA . GLU G 7 100 ? 78.622 96.041 133.320 1.00 94.87 80 GLU E CA 1
ATOM 10010 C C . GLU G 7 100 ? 77.665 96.850 132.456 1.00 94.87 80 GLU E C 1
ATOM 10011 O O . GLU G 7 100 ? 76.609 97.286 132.927 1.00 94.87 80 GLU E O 1
ATOM 10013 N N . VAL G 7 101 ? 78.003 97.041 131.185 1.00 95.33 81 VAL E N 1
ATOM 10014 C CA . VAL G 7 101 ? 77.058 97.574 130.212 1.00 95.33 81 VAL E CA 1
ATOM 10015 C C . VAL G 7 101 ? 76.888 96.528 129.119 1.00 95.33 81 VAL E C 1
ATOM 10016 O O . VAL G 7 101 ? 77.843 95.833 128.756 1.00 95.33 81 VAL E O 1
ATOM 10018 N N . ALA G 7 102 ? 75.650 96.381 128.647 1.00 94.61 82 ALA E N 1
ATOM 10019 C CA . ALA G 7 102 ? 75.311 95.405 127.616 1.00 94.61 82 ALA E CA 1
ATOM 10020 C C . ALA G 7 102 ? 74.001 95.817 126.963 1.00 94.61 82 ALA E C 1
ATOM 10021 O O . ALA G 7 102 ? 72.947 95.763 127.605 1.00 94.61 82 ALA E O 1
ATOM 10023 N N . TYR G 7 103 ? 74.066 96.222 125.695 1.00 95.59 83 TYR E N 1
ATOM 10024 C CA . TYR G 7 103 ? 72.865 96.640 124.977 1.00 95.59 83 TYR E CA 1
ATOM 10025 C C . TYR G 7 103 ? 73.125 96.748 123.479 1.00 95.59 83 TYR E C 1
ATOM 10026 O O . TYR G 7 103 ? 74.252 96.574 123.001 1.00 95.59 83 TYR E O 1
ATOM 10028 N N . VAL G 7 104 ? 72.040 97.021 122.751 1.00 94.75 84 VAL E N 1
ATOM 10029 C CA . VAL G 7 104 ? 72.062 97.232 121.308 1.00 94.75 84 VAL E CA 1
ATOM 10030 C C . VAL G 7 104 ? 72.220 98.722 121.036 1.00 94.75 84 VAL E C 1
ATOM 10031 O O . VAL G 7 104 ? 71.706 99.556 121.793 1.00 94.75 84 VAL E O 1
ATOM 10033 N N . SER G 7 105 ? 72.946 99.067 119.972 1.00 94.65 85 SER E N 1
ATOM 10034 C CA . SER G 7 105 ? 73.123 100.454 119.565 1.00 94.65 85 SER E CA 1
ATOM 10035 C C . SER G 7 105 ? 73.117 100.566 118.045 1.00 94.65 85 SER E C 1
ATOM 10036 O O . SER G 7 105 ? 73.832 99.833 117.346 1.00 94.65 85 SER E O 1
ATOM 10038 N N . LYS G 7 106 ? 72.285 101.478 117.542 1.00 92.54 86 LYS E N 1
ATOM 10039 C CA . LYS G 7 106 ? 72.310 101.852 116.135 1.00 92.54 86 LYS E CA 1
ATOM 10040 C C . LYS G 7 106 ? 73.214 103.047 115.868 1.00 92.54 86 LYS E C 1
ATOM 10041 O O . LYS G 7 106 ? 73.407 103.416 114.703 1.00 92.54 86 LYS E O 1
ATOM 10043 N N . ASP G 7 107 ? 73.754 103.663 116.918 1.00 93.64 87 ASP E N 1
ATOM 10044 C CA . ASP G 7 107 ? 74.798 104.677 116.794 1.00 93.64 87 ASP E CA 1
ATOM 10045 C C . ASP G 7 107 ? 76.103 103.951 116.487 1.00 93.64 87 ASP E C 1
ATOM 10046 O O . ASP G 7 107 ? 76.777 103.449 117.389 1.00 93.64 87 ASP E O 1
ATOM 10048 N N . THR G 7 108 ? 76.456 103.881 115.204 1.00 93.97 88 THR E N 1
ATOM 10049 C CA . THR G 7 108 ? 77.608 103.111 114.770 1.00 93.97 88 THR E CA 1
ATOM 10050 C C . THR G 7 108 ? 78.240 103.788 113.563 1.00 93.97 88 THR E C 1
ATOM 10051 O O . THR G 7 108 ? 77.576 103.933 112.528 1.00 93.97 88 THR E O 1
ATOM 10053 N N . PRO G 7 109 ? 79.493 104.232 113.668 1.00 92.19 89 PRO E N 1
ATOM 10054 C CA . PRO G 7 109 ? 80.228 104.718 112.497 1.00 92.19 89 PRO E CA 1
ATOM 10055 C C . PRO G 7 109 ? 81.142 103.690 111.848 1.00 92.19 89 PRO E C 1
ATOM 10056 O O . PRO G 7 109 ? 81.950 104.069 110.998 1.00 92.19 89 PRO E O 1
ATOM 10058 N N . MET G 7 110 ? 81.056 102.415 112.236 1.00 93.68 90 MET E N 1
ATOM 10059 C CA . MET G 7 110 ? 82.098 101.452 111.882 1.00 93.68 90 MET E CA 1
ATOM 10060 C C . MET G 7 110 ? 82.241 101.288 110.374 1.00 93.68 90 MET E C 1
ATOM 10061 O O . MET G 7 110 ? 83.314 100.914 109.885 1.00 93.68 90 MET E O 1
ATOM 10063 N N . LEU G 7 111 ? 81.176 101.556 109.618 1.00 92.06 91 LEU E N 1
ATOM 10064 C CA . LEU G 7 111 ? 81.274 101.448 108.165 1.00 92.06 91 LEU E CA 1
ATOM 10065 C C . LEU G 7 111 ? 82.251 102.472 107.602 1.00 92.06 91 LEU E C 1
ATOM 10066 O O . LEU G 7 111 ? 83.003 102.172 106.667 1.00 92.06 91 LEU E O 1
ATOM 10068 N N . LEU G 7 112 ? 82.260 103.684 108.164 1.00 91.13 92 LEU E N 1
ATOM 10069 C CA . LEU G 7 112 ? 83.312 104.637 107.824 1.00 91.13 92 LEU E CA 1
ATOM 10070 C C . LEU G 7 112 ? 84.690 104.030 108.057 1.00 91.13 92 LEU E C 1
ATOM 10071 O O . LEU G 7 112 ? 85.597 104.219 107.235 1.00 91.13 92 LEU E O 1
ATOM 10073 N N . TYR G 7 113 ? 84.851 103.269 109.151 1.00 93.35 93 TYR E N 1
ATOM 10074 C CA . TYR G 7 113 ? 86.026 102.413 109.302 1.00 93.35 93 TYR E CA 1
ATOM 10075 C C . TYR G 7 113 ? 86.352 101.712 107.995 1.00 93.35 93 TYR E C 1
ATOM 10076 O O . TYR G 7 113 ? 87.369 102.015 107.353 1.00 93.35 93 TYR E O 1
ATOM 10078 N N . LEU G 7 114 ? 85.448 100.830 107.555 1.00 91.40 94 LEU E N 1
ATOM 10079 C CA . LEU G 7 114 ? 85.657 100.085 106.322 1.00 91.40 94 LEU E CA 1
ATOM 10080 C C . LEU G 7 114 ? 86.009 101.024 105.186 1.00 91.40 94 LEU E C 1
ATOM 10081 O O . LEU G 7 114 ? 86.946 100.765 104.420 1.00 91.40 94 LEU E O 1
ATOM 10083 N N . ASN G 7 115 ? 85.294 102.153 105.095 1.00 90.65 95 ASN E N 1
ATOM 10084 C CA . ASN G 7 115 ? 85.532 103.082 103.998 1.00 90.65 95 ASN E CA 1
ATOM 10085 C C . ASN G 7 115 ? 87.005 103.434 103.911 1.00 90.65 95 ASN E C 1
ATOM 10086 O O . ASN G 7 115 ? 87.635 103.229 102.866 1.00 90.65 95 ASN E O 1
ATOM 10088 N N . THR G 7 116 ? 87.585 103.883 105.028 1.00 90.34 96 THR E N 1
ATOM 10089 C CA . THR G 7 116 ? 89.017 104.133 105.050 1.00 90.34 96 THR E CA 1
ATOM 10090 C C . THR G 7 116 ? 89.766 102.924 104.515 1.00 90.34 96 THR E C 1
ATOM 10091 O O . THR G 7 116 ? 90.398 102.989 103.450 1.00 90.34 96 THR E O 1
ATOM 10093 N N . HIS G 7 117 ? 89.619 101.783 105.198 1.00 91.91 97 HIS E N 1
ATOM 10094 C CA . HIS G 7 117 ? 90.224 100.548 104.724 1.00 91.91 97 HIS E CA 1
ATOM 10095 C C . HIS G 7 117 ? 89.928 100.339 103.251 1.00 91.91 97 HIS E C 1
ATOM 10096 O O . HIS G 7 117 ? 90.853 100.212 102.440 1.00 91.91 97 HIS E O 1
ATOM 10098 N N . THR G 7 118 ? 88.646 100.385 102.873 1.00 90.55 98 THR E N 1
ATOM 10099 C CA . THR G 7 118 ? 88.287 100.081 101.493 1.00 90.55 98 THR E CA 1
ATOM 10100 C C . THR G 7 118 ? 88.970 101.050 100.537 1.00 90.55 98 THR E C 1
ATOM 10101 O O . THR G 7 118 ? 89.539 100.632 99.522 1.00 90.55 98 THR E O 1
ATOM 10103 N N . ALA G 7 119 ? 88.986 102.344 100.884 1.00 90.66 99 ALA E N 1
ATOM 10104 C CA . ALA G 7 119 ? 89.737 103.303 100.084 1.00 90.66 99 ALA E CA 1
ATOM 10105 C C . ALA G 7 119 ? 91.206 102.915 100.029 1.00 90.66 99 ALA E C 1
ATOM 10106 O O . ALA G 7 119 ? 91.775 102.734 98.944 1.00 90.66 99 ALA E O 1
ATOM 10108 N N . LEU G 7 120 ? 91.820 102.720 101.195 1.00 91.25 100 LEU E N 1
ATOM 10109 C CA . LEU G 7 120 ? 93.212 102.299 101.218 1.00 91.25 100 LEU E CA 1
ATOM 10110 C C . LEU G 7 120 ? 93.364 100.884 100.685 1.00 91.25 100 LEU E C 1
ATOM 10111 O O . LEU G 7 120 ? 94.468 100.471 100.309 1.00 91.25 100 LEU E O 1
ATOM 10113 N N . GLU G 7 121 ? 92.256 100.134 100.623 1.00 91.58 101 GLU E N 1
ATOM 10114 C CA . GLU G 7 121 ? 92.280 98.839 99.954 1.00 91.58 101 GLU E CA 1
ATOM 10115 C C . GLU G 7 121 ? 92.850 98.969 98.550 1.00 91.58 101 GLU E C 1
ATOM 10116 O O . GLU G 7 121 ? 93.609 98.099 98.104 1.00 91.58 101 GLU E O 1
ATOM 10118 N N . GLN G 7 122 ? 92.507 100.058 97.848 1.00 91.80 102 GLN E N 1
ATOM 10119 C CA . GLN G 7 122 ? 93.163 100.344 96.577 1.00 91.80 102 GLN E CA 1
ATOM 10120 C C . GLN G 7 122 ? 94.670 100.210 96.721 1.00 91.80 102 GLN E C 1
ATOM 10121 O O . GLN G 7 122 ? 95.279 99.264 96.192 1.00 91.80 102 GLN E O 1
ATOM 10123 N N . MET G 7 123 ? 95.256 101.097 97.538 1.00 92.54 103 MET E N 1
ATOM 10124 C CA . MET G 7 123 ? 96.681 101.070 97.843 1.00 92.54 103 MET E CA 1
ATOM 10125 C C . MET G 7 123 ? 97.202 99.646 97.911 1.00 92.54 103 MET E C 1
ATOM 10126 O O . MET G 7 123 ? 98.225 99.322 97.292 1.00 92.54 103 MET E O 1
ATOM 10128 N N . ARG G 7 124 ? 96.441 98.763 98.579 1.00 92.62 104 ARG E N 1
ATOM 10129 C CA . ARG G 7 124 ? 96.865 97.389 98.802 1.00 92.62 104 ARG E CA 1
ATOM 10130 C C . ARG G 7 124 ? 97.484 96.793 97.551 1.00 92.62 104 ARG E C 1
ATOM 10131 O O . ARG G 7 124 ? 98.716 96.698 97.440 1.00 92.62 104 ARG E O 1
ATOM 10133 N N . ARG G 7 125 ? 96.666 96.532 96.534 1.00 91.60 105 ARG E N 1
ATOM 10134 C CA . ARG G 7 125 ? 97.227 95.852 95.376 1.00 91.60 105 ARG E CA 1
ATOM 10135 C C . ARG G 7 125 ? 97.986 96.848 94.525 1.00 91.60 105 ARG E C 1
ATOM 10136 O O . ARG G 7 125 ? 98.972 96.499 93.862 1.00 91.60 105 ARG E O 1
ATOM 10138 N N . GLN G 7 126 ? 97.585 98.119 94.603 1.00 90.85 106 GLN E N 1
ATOM 10139 C CA . GLN G 7 126 ? 98.309 99.155 93.885 1.00 90.85 106 GLN E CA 1
ATOM 10140 C C . GLN G 7 126 ? 99.750 99.206 94.365 1.00 90.85 106 GLN E C 1
ATOM 10141 O O . GLN G 7 126 ? 100.654 99.581 93.608 1.00 90.85 106 GLN E O 1
ATOM 10143 N N . ALA G 7 127 ? 99.988 98.774 95.612 1.00 90.80 107 ALA E N 1
ATOM 10144 C CA . ALA G 7 127 ? 101.362 98.655 96.083 1.00 90.80 107 ALA E CA 1
ATOM 10145 C C . ALA G 7 127 ? 102.194 97.833 95.108 1.00 90.80 107 ALA E C 1
ATOM 10146 O O . ALA G 7 127 ? 103.191 98.324 94.564 1.00 90.80 107 ALA E O 1
ATOM 10148 N N . GLU G 7 128 ? 101.769 96.599 94.821 1.00 89.92 108 GLU E N 1
ATOM 10149 C CA . GLU G 7 128 ? 102.551 95.771 93.910 1.00 89.92 108 GLU E CA 1
ATOM 10150 C C . GLU G 7 128 ? 102.178 96.036 92.456 1.00 89.92 108 GLU E C 1
ATOM 10151 O O . GLU G 7 128 ? 102.588 95.287 91.560 1.00 89.92 108 GLU E O 1
ATOM 10153 N N . LYS G 7 129 ? 101.388 97.081 92.193 1.00 89.05 109 LYS E N 1
ATOM 10154 C CA . LYS G 7 129 ? 101.096 97.402 90.800 1.00 89.05 109 LYS E CA 1
ATOM 10155 C C . LYS G 7 129 ? 102.305 98.017 90.107 1.00 89.05 109 LYS E C 1
ATOM 10156 O O . LYS G 7 129 ? 102.799 97.478 89.111 1.00 89.05 109 LYS E O 1
ATOM 10158 N N . GLU G 7 130 ? 102.802 99.137 90.627 1.00 89.79 110 GLU E N 1
ATOM 10159 C CA . GLU G 7 130 ? 103.892 99.872 90.006 1.00 89.79 110 GLU E CA 1
ATOM 10160 C C . GLU G 7 130 ? 105.201 99.764 90.781 1.00 89.79 110 GLU E C 1
ATOM 10161 O O . GLU G 7 130 ? 105.944 100.748 90.857 1.00 89.79 110 GLU E O 1
ATOM 10163 N N . GLU G 7 131 ? 105.494 98.596 91.357 1.00 91.93 111 GLU E N 1
ATOM 10164 C CA . GLU G 7 131 ? 106.720 98.342 92.114 1.00 91.93 111 GLU E CA 1
ATOM 10165 C C . GLU G 7 131 ? 106.865 99.310 93.286 1.00 91.93 111 GLU E C 1
ATOM 10166 O O . GLU G 7 131 ? 107.969 99.760 93.611 1.00 91.93 111 GLU E O 1
ATOM 10168 N N . GLU G 7 132 ? 105.752 99.658 93.922 1.00 91.13 112 GLU E N 1
ATOM 10169 C CA . GLU G 7 132 ? 105.771 100.530 95.078 1.00 91.13 112 GLU E CA 1
ATOM 10170 C C . GLU G 7 132 ? 105.516 99.711 96.339 1.00 91.13 112 GLU E C 1
ATOM 10171 O O . GLU G 7 132 ? 105.160 98.532 96.288 1.00 91.13 112 GLU E O 1
ATOM 10173 N N . ARG G 7 133 ? 105.732 100.332 97.493 1.00 92.09 113 ARG E N 1
ATOM 10174 C CA . ARG G 7 133 ? 105.494 99.650 98.753 1.00 92.09 113 ARG E CA 1
ATOM 10175 C C . ARG G 7 133 ? 104.218 100.176 99.399 1.00 92.09 113 ARG E C 1
ATOM 10176 O O . ARG G 7 133 ? 103.765 101.289 99.121 1.00 92.09 113 ARG E O 1
ATOM 10178 N N . GLY G 7 134 ? 103.635 99.345 100.268 1.00 91.80 114 GLY E N 1
ATOM 10179 C CA . GLY G 7 134 ? 102.271 99.519 100.677 1.00 91.80 114 GLY E CA 1
ATOM 10180 C C . GLY G 7 134 ? 102.057 100.756 101.525 1.00 91.80 114 GLY E C 1
ATOM 10181 O O . GLY G 7 134 ? 103.005 101.433 101.944 1.00 91.80 114 GLY E O 1
ATOM 10182 N N . PRO G 7 135 ? 100.787 101.054 101.794 1.00 92.32 115 PRO E N 1
ATOM 10183 C CA . PRO G 7 135 ? 100.453 102.229 102.607 1.00 92.32 115 PRO E CA 1
ATOM 10184 C C . PRO G 7 135 ? 100.633 101.919 104.083 1.00 92.32 115 PRO E C 1
ATOM 10185 O O . PRO G 7 135 ? 100.391 100.795 104.529 1.00 92.32 115 PRO E O 1
ATOM 10187 N N . ARG G 7 136 ? 101.069 102.911 104.840 1.00 90.06 116 ARG E N 1
ATOM 10188 C CA . ARG G 7 136 ? 101.034 102.824 106.293 1.00 90.06 116 ARG E CA 1
ATOM 10189 C C . ARG G 7 136 ? 100.243 104.002 106.851 1.00 90.06 116 ARG E C 1
ATOM 10190 O O . ARG G 7 136 ? 100.255 105.116 106.299 1.00 90.06 116 ARG E O 1
ATOM 10192 N N . VAL G 7 137 ? 99.497 103.717 107.908 1.00 90.08 117 VAL E N 1
ATOM 10193 C CA . VAL G 7 137 ? 98.369 104.530 108.325 1.00 90.08 117 VAL E CA 1
ATOM 10194 C C . VAL G 7 137 ? 98.471 104.752 109.823 1.00 90.08 117 VAL E C 1
ATOM 10195 O O . VAL G 7 137 ? 98.889 103.859 110.573 1.00 90.08 117 VAL E O 1
ATOM 10197 N N . MET G 7 138 ? 98.107 105.951 110.244 1.00 90.28 118 MET E N 1
ATOM 10198 C CA . MET G 7 138 ? 98.173 106.380 111.630 1.00 90.28 118 MET E CA 1
ATOM 10199 C C . MET G 7 138 ? 96.758 106.479 112.175 1.00 90.28 118 MET E C 1
ATOM 10200 O O . MET G 7 138 ? 95.861 106.968 111.486 1.00 90.28 118 MET E O 1
ATOM 10202 N N . VAL G 7 139 ? 96.559 106.006 113.401 1.00 89.47 119 VAL E N 1
ATOM 10203 C CA . VAL G 7 139 ? 95.322 106.239 114.135 1.00 89.47 119 VAL E CA 1
ATOM 10204 C C . VAL G 7 139 ? 95.635 107.237 115.244 1.00 89.47 119 VAL E C 1
ATOM 10205 O O . VAL G 7 139 ? 95.990 106.843 116.361 1.00 89.47 119 VAL E O 1
ATOM 10207 N N . VAL G 7 140 ? 95.490 108.533 114.946 1.00 87.83 120 VAL E N 1
ATOM 10208 C CA . VAL G 7 140 ? 96.013 109.593 115.797 1.00 87.83 120 VAL E CA 1
ATOM 10209 C C . VAL G 7 140 ? 94.871 110.291 116.526 1.00 87.83 120 VAL E C 1
ATOM 10210 O O . VAL G 7 140 ? 93.785 110.505 115.981 1.00 87.83 120 VAL E O 1
ATOM 10212 N N . GLY G 7 141 ? 95.144 110.659 117.773 1.00 85.69 121 GLY E N 1
ATOM 10213 C CA . GLY G 7 141 ? 94.135 111.211 118.641 1.00 85.69 121 GLY E CA 1
ATOM 10214 C C . GLY G 7 141 ? 94.469 111.043 120.108 1.00 85.69 121 GLY E C 1
ATOM 10215 O O . GLY G 7 141 ? 95.375 110.295 120.491 1.00 85.69 121 GLY E O 1
ATOM 10216 N N . PRO G 7 142 ? 93.721 111.736 120.960 1.00 87.34 122 PRO E N 1
ATOM 10217 C CA . PRO G 7 142 ? 94.023 111.755 122.399 1.00 87.34 122 PRO E CA 1
ATOM 10218 C C . PRO G 7 142 ? 93.539 110.520 123.136 1.00 87.34 122 PRO E C 1
ATOM 10219 O O . PRO G 7 142 ? 93.234 109.495 122.525 1.00 87.34 122 PRO E O 1
ATOM 10221 N N . THR G 7 143 ? 93.548 110.592 124.463 1.00 87.15 123 THR E N 1
ATOM 10222 C CA . THR G 7 143 ? 92.894 109.582 125.282 1.00 87.15 123 THR E CA 1
ATOM 10223 C C . THR G 7 143 ? 91.437 109.407 124.858 1.00 87.15 123 THR E C 1
ATOM 10224 O O . THR G 7 143 ? 90.798 110.332 124.350 1.00 87.15 123 THR E O 1
ATOM 10226 N N . ASP G 7 144 ? 90.922 108.191 125.054 1.00 88.02 124 ASP E N 1
ATOM 10227 C CA . ASP G 7 144 ? 89.506 107.873 124.851 1.00 88.02 124 ASP E CA 1
ATOM 10228 C C . ASP G 7 144 ? 89.070 108.115 123.406 1.00 88.02 124 ASP E C 1
ATOM 10229 O O . ASP G 7 144 ? 88.170 108.911 123.128 1.00 88.02 124 ASP E O 1
ATOM 10231 N N . VAL G 7 145 ? 89.709 107.403 122.479 1.00 87.39 125 VAL E N 1
ATOM 10232 C CA . VAL G 7 145 ? 89.448 107.548 121.054 1.00 87.39 125 VAL E CA 1
ATOM 10233 C C . VAL G 7 145 ? 89.288 106.216 120.341 1.00 87.39 125 VAL E C 1
ATOM 10234 O O . VAL G 7 145 ? 88.758 106.188 119.224 1.00 87.39 125 VAL E O 1
ATOM 10236 N N . GLY G 7 146 ? 89.742 105.117 120.933 1.00 87.09 126 GLY E N 1
ATOM 10237 C CA . GLY G 7 146 ? 89.768 103.849 120.238 1.00 87.09 126 GLY E CA 1
ATOM 10238 C C . GLY G 7 146 ? 90.963 103.631 119.336 1.00 87.09 126 GLY E C 1
ATOM 10239 O O . GLY G 7 146 ? 90.791 103.103 118.232 1.00 87.09 126 GLY E O 1
ATOM 10240 N N . LYS G 7 147 ? 92.163 104.043 119.757 1.00 88.47 127 LYS E N 1
ATOM 10241 C CA . LYS G 7 147 ? 93.376 103.779 118.986 1.00 88.47 127 LYS E CA 1
ATOM 10242 C C . LYS G 7 147 ? 93.469 102.301 118.633 1.00 88.47 127 LYS E C 1
ATOM 10243 O O . LYS G 7 147 ? 93.510 101.906 117.457 1.00 88.47 127 LYS E O 1
ATOM 10245 N N . SER G 7 148 ? 93.487 101.468 119.673 1.00 90.75 128 SER E N 1
ATOM 10246 C CA . SER G 7 148 ? 93.660 100.037 119.498 1.00 90.75 128 SER E CA 1
ATOM 10247 C C . SER G 7 148 ? 92.425 99.384 118.899 1.00 90.75 128 SER E C 1
ATOM 10248 O O . SER G 7 148 ? 92.518 98.275 118.381 1.00 90.75 128 SER E O 1
ATOM 10250 N N . THR G 7 149 ? 91.270 100.054 118.930 1.00 91.87 129 THR E N 1
ATOM 10251 C CA . THR G 7 149 ? 90.093 99.502 118.262 1.00 91.87 129 THR E CA 1
ATOM 10252 C C . THR G 7 149 ? 90.259 99.518 116.744 1.00 91.87 129 THR E C 1
ATOM 10253 O O . THR G 7 149 ? 90.080 98.490 116.071 1.00 91.87 129 THR E O 1
ATOM 10255 N N . VAL G 7 150 ? 90.599 100.682 116.184 1.00 92.12 130 VAL E N 1
ATOM 10256 C CA . VAL G 7 150 ? 90.855 100.749 114.749 1.00 92.12 130 VAL E CA 1
ATOM 10257 C C . VAL G 7 150 ? 92.075 99.917 114.392 1.00 92.12 130 VAL E C 1
ATOM 10258 O O . VAL G 7 150 ? 92.119 99.295 113.326 1.00 92.12 130 VAL E O 1
ATOM 10260 N N . CYS G 7 151 ? 93.087 99.897 115.264 1.00 93.65 131 CYS E N 1
ATOM 10261 C CA . CYS G 7 151 ? 94.242 99.036 115.010 1.00 93.65 131 CYS E CA 1
ATOM 10262 C C . CYS G 7 151 ? 93.826 97.567 114.946 1.00 93.65 131 CYS E C 1
ATOM 10263 O O . CYS G 7 151 ? 94.243 96.828 114.043 1.00 93.65 131 CYS E O 1
ATOM 10265 N N . ARG G 7 152 ? 93.002 97.133 115.906 1.00 92.13 132 ARG E N 1
ATOM 10266 C CA . ARG G 7 152 ? 92.392 95.810 115.883 1.00 92.13 132 ARG E CA 1
ATOM 10267 C C . ARG G 7 152 ? 91.795 95.517 114.520 1.00 92.13 132 ARG E C 1
ATOM 10268 O O . ARG G 7 152 ? 92.183 94.553 113.846 1.00 92.13 132 ARG E O 1
ATOM 10270 N N . LEU G 7 153 ? 90.828 96.341 114.108 1.00 92.28 133 LEU E N 1
ATOM 10271 C CA . LEU G 7 153 ? 90.054 96.011 112.916 1.00 92.28 133 LEU E CA 1
ATOM 10272 C C . LEU G 7 153 ? 90.925 96.061 111.670 1.00 92.28 133 LEU E C 1
ATOM 10273 O O . LEU G 7 153 ? 90.789 95.221 110.773 1.00 92.28 133 LEU E O 1
ATOM 10275 N N . LEU G 7 154 ? 91.845 97.025 111.606 1.00 92.67 134 LEU E N 1
ATOM 10276 C CA . LEU G 7 154 ? 92.707 97.145 110.438 1.00 92.67 134 LEU E CA 1
ATOM 10277 C C . LEU G 7 154 ? 93.620 95.936 110.306 1.00 92.67 134 LEU E C 1
ATOM 10278 O O . LEU G 7 154 ? 93.752 95.372 109.215 1.00 92.67 134 LEU E O 1
ATOM 10280 N N . LEU G 7 155 ? 94.245 95.508 111.407 1.00 92.47 135 LEU E N 1
ATOM 10281 C CA . LEU G 7 155 ? 95.096 94.321 111.363 1.00 92.47 135 LEU E CA 1
ATOM 10282 C C . LEU G 7 155 ? 94.302 93.081 110.971 1.00 92.47 135 LEU E C 1
ATOM 10283 O O . LEU G 7 155 ? 94.735 92.291 110.118 1.00 92.47 135 LEU E O 1
ATOM 10285 N N . ASN G 7 156 ? 93.140 92.887 111.598 1.00 91.60 136 ASN E N 1
ATOM 10286 C CA . ASN G 7 156 ? 92.364 91.677 111.349 1.00 91.60 136 ASN E CA 1
ATOM 10287 C C . ASN G 7 156 ? 91.875 91.626 109.907 1.00 91.60 136 ASN E C 1
ATOM 10288 O O . ASN G 7 156 ? 91.916 90.573 109.261 1.00 91.60 136 ASN E O 1
ATOM 10290 N N . TYR G 7 157 ? 91.415 92.761 109.376 1.00 92.58 137 TYR E N 1
ATOM 10291 C CA . TYR G 7 157 ? 90.943 92.786 107.997 1.00 92.58 137 TYR E CA 1
ATOM 10292 C C . TYR G 7 157 ? 92.102 92.659 107.016 1.00 92.58 137 TYR E C 1
ATOM 10293 O O . TYR G 7 157 ? 91.957 92.050 105.949 1.00 92.58 137 TYR E O 1
ATOM 10295 N N . ALA G 7 158 ? 93.255 93.242 107.351 1.00 91.66 138 ALA E N 1
ATOM 10296 C CA . ALA G 7 158 ? 94.459 93.017 106.564 1.00 91.66 138 ALA E CA 1
ATOM 10297 C C . ALA G 7 158 ? 94.710 91.531 106.383 1.00 91.66 138 ALA E C 1
ATOM 10298 O O . ALA G 7 158 ? 94.735 91.024 105.258 1.00 91.66 138 ALA E O 1
ATOM 10300 N N . VAL G 7 159 ? 94.860 90.805 107.492 1.00 91.94 139 VAL E N 1
ATOM 10301 C CA . VAL G 7 159 ? 95.079 89.369 107.357 1.00 91.94 139 VAL E CA 1
ATOM 10302 C C . VAL G 7 159 ? 93.837 88.657 106.820 1.00 91.94 139 VAL E C 1
ATOM 10303 O O . VAL G 7 159 ? 93.904 87.477 106.458 1.00 91.94 139 VAL E O 1
ATOM 10305 N N . ARG G 7 160 ? 92.695 89.350 106.743 1.00 91.47 140 ARG E N 1
ATOM 10306 C CA . ARG G 7 160 ? 91.531 88.748 106.094 1.00 91.47 140 ARG E CA 1
ATOM 10307 C C . ARG G 7 160 ? 91.659 88.761 104.575 1.00 91.47 140 ARG E C 1
ATOM 10308 O O . ARG G 7 160 ? 91.278 87.788 103.914 1.00 91.47 140 ARG E O 1
ATOM 10310 N N . LEU G 7 161 ? 92.204 89.835 104.003 1.00 92.57 141 LEU E N 1
ATOM 10311 C CA . LEU G 7 161 ? 92.384 89.939 102.561 1.00 92.57 141 LEU E CA 1
ATOM 10312 C C . LEU G 7 161 ? 93.737 89.404 102.100 1.00 92.57 141 LEU E C 1
ATOM 10313 O O . LEU G 7 161 ? 94.267 89.873 101.087 1.00 92.57 141 LEU E O 1
ATOM 10315 N N . GLY G 7 162 ? 94.303 88.441 102.825 1.00 90.54 142 GLY E N 1
ATOM 10316 C CA . GLY G 7 162 ? 95.573 87.848 102.466 1.00 90.54 142 GLY E CA 1
ATOM 10317 C C . GLY G 7 162 ? 96.787 88.676 102.816 1.00 90.54 142 GLY E C 1
ATOM 10318 O O . GLY G 7 162 ? 97.914 88.219 102.585 1.00 90.54 142 GLY E O 1
ATOM 10319 N N . ARG G 7 163 ? 96.598 89.873 103.369 1.00 92.65 143 ARG E N 1
ATOM 10320 C CA . ARG G 7 163 ? 97.712 90.733 103.722 1.00 92.65 143 ARG E CA 1
ATOM 10321 C C . ARG G 7 163 ? 98.361 90.261 105.027 1.00 92.65 143 ARG E C 1
ATOM 10322 O O . ARG G 7 163 ? 97.843 89.401 105.743 1.00 92.65 143 ARG E O 1
ATOM 10324 N N . ARG G 7 164 ? 99.519 90.849 105.328 1.00 95.17 144 ARG E N 1
ATOM 10325 C CA . ARG G 7 164 ? 100.331 90.475 106.488 1.00 95.17 144 ARG E CA 1
ATOM 10326 C C . ARG G 7 164 ? 100.953 91.738 107.071 1.00 95.17 144 ARG E C 1
ATOM 10327 O O . ARG G 7 164 ? 102.107 92.071 106.794 1.00 95.17 144 ARG E O 1
ATOM 10329 N N . PRO G 7 165 ? 100.204 92.466 107.894 1.00 95.07 145 PRO E N 1
ATOM 10330 C CA . PRO G 7 165 ? 100.602 93.831 108.243 1.00 95.07 145 PRO E CA 1
ATOM 10331 C C . PRO G 7 165 ? 101.585 93.889 109.400 1.00 95.07 145 PRO E C 1
ATOM 10332 O O . PRO G 7 165 ? 101.639 93.007 110.260 1.00 95.07 145 PRO E O 1
ATOM 10334 N N . THR G 7 166 ? 102.366 94.964 109.409 1.00 93.66 146 THR E N 1
ATOM 10335 C CA . THR G 7 166 ? 103.268 95.284 110.504 1.00 93.66 146 THR E CA 1
ATOM 10336 C C . THR G 7 166 ? 102.529 96.111 111.549 1.00 93.66 146 THR E C 1
ATOM 10337 O O . THR G 7 166 ? 101.881 97.106 111.210 1.00 93.66 146 THR E O 1
ATOM 10339 N N . TYR G 7 167 ? 102.612 95.694 112.814 1.00 93.71 147 TYR E N 1
ATOM 10340 C CA . TYR G 7 167 ? 101.943 96.428 113.883 1.00 93.71 147 TYR E CA 1
ATOM 10341 C C . TYR G 7 167 ? 102.972 97.042 114.823 1.00 93.71 147 TYR E C 1
ATOM 10342 O O . TYR G 7 167 ? 103.624 96.325 115.583 1.00 93.71 147 TYR E O 1
ATOM 10344 N N . VAL G 7 168 ? 103.115 98.365 114.785 1.00 91.58 148 VAL E N 1
ATOM 10345 C CA . VAL G 7 168 ? 104.021 99.085 115.672 1.00 91.58 148 VAL E CA 1
ATOM 10346 C C . VAL G 7 168 ? 103.190 99.824 116.710 1.00 91.58 148 VAL E C 1
ATOM 10347 O O . VAL G 7 168 ? 102.375 100.686 116.362 1.00 91.58 148 VAL E O 1
ATOM 10349 N N . GLU G 7 169 ? 103.403 99.496 117.982 1.00 90.82 149 GLU E N 1
ATOM 10350 C CA . GLU G 7 169 ? 102.715 100.151 119.092 1.00 90.82 149 GLU E CA 1
ATOM 10351 C C . GLU G 7 169 ? 103.741 100.928 119.908 1.00 90.82 149 GLU E C 1
ATOM 10352 O O . GLU G 7 169 ? 104.800 100.389 120.269 1.00 90.82 149 GLU E O 1
ATOM 10354 N N . LEU G 7 170 ? 103.422 102.197 120.184 1.00 91.05 150 LEU E N 1
ATOM 10355 C CA . LEU G 7 170 ? 104.327 103.138 120.830 1.00 91.05 150 LEU E CA 1
ATOM 10356 C C . LEU G 7 170 ? 103.776 103.715 122.129 1.00 91.05 150 LEU E C 1
ATOM 10357 O O . LEU G 7 170 ? 104.525 104.370 122.862 1.00 91.05 150 LEU E O 1
ATOM 10359 N N . ASP G 7 171 ? 102.492 103.512 122.425 1.00 90.92 151 ASP E N 1
ATOM 10360 C CA . ASP G 7 171 ? 101.866 104.109 123.606 1.00 90.92 151 ASP E CA 1
ATOM 10361 C C . ASP G 7 171 ? 102.375 103.379 124.842 1.00 90.92 151 ASP E C 1
ATOM 10362 O O . ASP G 7 171 ? 101.816 102.363 125.257 1.00 90.92 151 ASP E O 1
ATOM 10364 N N . VAL G 7 172 ? 103.441 103.915 125.445 1.00 89.69 152 VAL E N 1
ATOM 10365 C CA . VAL G 7 172 ? 104.049 103.306 126.624 1.00 89.69 152 VAL E CA 1
ATOM 10366 C C . VAL G 7 172 ? 103.185 103.407 127.871 1.00 89.69 152 VAL E C 1
ATOM 10367 O O . VAL G 7 172 ? 103.564 102.869 128.918 1.00 89.69 152 VAL E O 1
ATOM 10369 N N . GLY G 7 173 ? 102.041 104.082 127.799 1.00 88.71 153 GLY E N 1
ATOM 10370 C CA . GLY G 7 173 ? 101.162 104.181 128.947 1.00 88.71 153 GLY E CA 1
ATOM 10371 C C . GLY G 7 173 ? 100.371 102.912 129.177 1.00 88.71 153 GLY E C 1
ATOM 10372 O O . GLY G 7 173 ? 100.222 102.459 130.317 1.00 88.71 153 GLY E O 1
ATOM 10373 N N . GLN G 7 174 ? 99.858 102.327 128.090 1.00 88.94 154 GLN E N 1
ATOM 10374 C CA . GLN G 7 174 ? 99.130 101.064 128.147 1.00 88.94 154 GLN E CA 1
ATOM 10375 C C . GLN G 7 174 ? 99.611 100.105 127.062 1.00 88.94 154 GLN E C 1
ATOM 10376 O O . GLN G 7 174 ? 98.799 99.513 126.345 1.00 88.94 154 GLN E O 1
ATOM 10378 N N . GLY G 7 175 ? 100.926 99.939 126.934 1.00 86.88 155 GLY E N 1
ATOM 10379 C CA . GLY G 7 175 ? 101.464 99.070 125.909 1.00 86.88 155 GLY E CA 1
ATOM 10380 C C . GLY G 7 175 ? 100.999 97.635 126.056 1.00 86.88 155 GLY E C 1
ATOM 10381 O O . GLY G 7 175 ? 100.944 97.069 127.147 1.00 86.88 155 GLY E O 1
ATOM 10382 N N . SER G 7 176 ? 100.637 97.046 124.919 1.00 87.24 156 SER E N 1
ATOM 10383 C CA . SER G 7 176 ? 100.175 95.669 124.868 1.00 87.24 156 SER E CA 1
ATOM 10384 C C . SER G 7 176 ? 101.070 94.782 124.018 1.00 87.24 156 SER E C 1
ATOM 10385 O O . SER G 7 176 ? 101.083 93.563 124.223 1.00 87.24 156 SER E O 1
ATOM 10387 N N . VAL G 7 177 ? 101.822 95.358 123.080 1.00 87.37 157 VAL E N 1
ATOM 10388 C CA . VAL G 7 177 ? 102.879 94.621 122.400 1.00 87.37 157 VAL E CA 1
ATOM 10389 C C . VAL G 7 177 ? 103.883 94.066 123.405 1.00 87.37 157 VAL E C 1
ATOM 10390 O O . VAL G 7 177 ? 104.511 93.030 123.158 1.00 87.37 157 VAL E O 1
ATOM 10392 N N . SER G 7 178 ? 104.049 94.742 124.534 1.00 87.53 158 SER E N 1
ATOM 10393 C CA . SER G 7 178 ? 104.855 94.285 125.657 1.00 87.53 158 SER E CA 1
ATOM 10394 C C . SER G 7 178 ? 104.290 94.956 126.903 1.00 87.53 158 SER E C 1
ATOM 10395 O O . SER G 7 178 ? 103.164 95.466 126.892 1.00 87.53 158 SER E O 1
ATOM 10397 N N . ILE G 7 179 ? 105.061 94.950 127.984 1.00 90.68 159 ILE E N 1
ATOM 10398 C CA . ILE G 7 179 ? 104.657 95.655 129.197 1.00 90.68 159 ILE E CA 1
ATOM 10399 C C . ILE G 7 179 ? 104.692 97.158 128.928 1.00 90.68 159 ILE E C 1
ATOM 10400 O O . ILE G 7 179 ? 105.532 97.627 128.145 1.00 90.68 159 ILE E O 1
ATOM 10402 N N . PRO G 7 180 ? 103.781 97.941 129.506 1.00 91.04 160 PRO E N 1
ATOM 10403 C CA . PRO G 7 180 ? 103.757 99.379 129.217 1.00 91.04 160 PRO E CA 1
ATOM 10404 C C . PRO G 7 180 ? 104.993 100.076 129.772 1.00 91.04 160 PRO E C 1
ATOM 10405 O O . PRO G 7 180 ? 105.412 99.839 130.908 1.00 91.04 160 PRO E O 1
ATOM 10407 N N . GLY G 7 181 ? 105.553 100.972 128.965 1.00 90.12 161 GLY E N 1
ATOM 10408 C CA . GLY G 7 181 ? 106.903 101.446 129.181 1.00 90.12 161 GLY E CA 1
ATOM 10409 C C . GLY G 7 181 ? 107.920 100.888 128.211 1.00 90.12 161 GLY E C 1
ATOM 10410 O O . GLY G 7 181 ? 109.121 100.933 128.501 1.00 90.12 161 GLY E O 1
ATOM 10411 N N . THR G 7 182 ? 107.470 100.344 127.079 1.00 91.24 162 THR E N 1
ATOM 10412 C CA . THR G 7 182 ? 108.322 99.822 126.021 1.00 91.24 162 THR E CA 1
ATOM 10413 C C . THR G 7 182 ? 107.664 100.080 124.672 1.00 91.24 162 THR E C 1
ATOM 10414 O O . THR G 7 182 ? 106.498 100.477 124.595 1.00 91.24 162 THR E O 1
ATOM 10416 N N . MET G 7 183 ? 108.418 99.832 123.600 1.00 92.15 163 MET E N 1
ATOM 10417 C CA . MET G 7 183 ? 107.903 99.950 122.244 1.00 92.15 163 MET E CA 1
ATOM 10418 C C . MET G 7 183 ? 107.905 98.572 121.598 1.00 92.15 163 MET E C 1
ATOM 10419 O O . MET G 7 183 ? 108.790 97.752 121.865 1.00 92.15 163 MET E O 1
ATOM 10421 N N . GLY G 7 184 ? 106.910 98.309 120.748 1.00 89.42 164 GLY E N 1
ATOM 10422 C CA . GLY G 7 184 ? 106.802 96.952 120.241 1.00 89.42 164 GLY E CA 1
ATOM 10423 C C . GLY G 7 184 ? 106.299 96.865 118.817 1.00 89.42 164 GLY E C 1
ATOM 10424 O O . GLY G 7 184 ? 105.759 97.821 118.258 1.00 89.42 164 GLY E O 1
ATOM 10425 N N . ALA G 7 185 ? 106.469 95.674 118.246 1.00 90.30 165 ALA E N 1
ATOM 10426 C CA . ALA G 7 185 ? 106.114 95.398 116.862 1.00 90.30 165 ALA E CA 1
ATOM 10427 C C . ALA G 7 1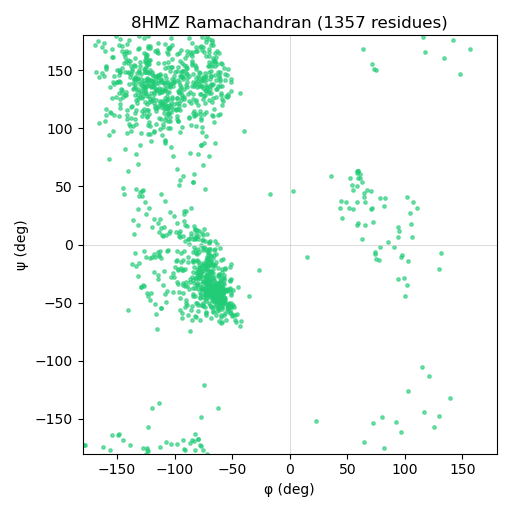85 ? 105.710 93.938 116.693 1.00 90.30 165 ALA E C 1
ATOM 10428 O O . ALA G 7 185 ? 106.335 93.033 117.258 1.00 90.30 165 ALA E O 1
ATOM 10430 N N . LEU G 7 186 ? 104.677 93.732 115.879 1.00 93.56 166 LEU E N 1
ATOM 10431 C CA . LEU G 7 186 ? 103.993 92.459 115.696 1.00 93.56 166 LEU E CA 1
ATOM 10432 C C . LEU G 7 186 ? 103.972 92.095 114.219 1.00 93.56 166 LEU E C 1
ATOM 10433 O O . LEU G 7 186 ? 103.636 92.934 113.371 1.00 93.56 166 LEU E O 1
ATOM 10435 N N . TYR G 7 187 ? 104.338 90.843 113.928 1.00 95.12 167 TYR E N 1
ATOM 10436 C CA . TYR G 7 187 ? 104.135 90.241 112.614 1.00 95.12 167 TYR E CA 1
ATOM 10437 C C . TYR G 7 187 ? 102.852 89.425 112.646 1.00 95.12 167 TYR E C 1
ATOM 10438 O O . TYR G 7 187 ? 102.810 88.341 113.240 1.00 95.12 167 TYR E O 1
ATOM 10440 N N . ILE G 7 188 ? 101.809 89.941 112.012 1.00 94.95 168 ILE E N 1
ATOM 10441 C CA . ILE G 7 188 ? 100.478 89.362 112.112 1.00 94.95 168 ILE E CA 1
ATOM 10442 C C . ILE G 7 188 ? 100.396 88.185 111.145 1.00 94.95 168 ILE E C 1
ATOM 10443 O O . ILE G 7 188 ? 100.245 88.369 109.935 1.00 94.95 168 ILE E O 1
ATOM 10445 N N . GLU G 7 189 ? 100.500 86.970 111.685 1.00 94.77 169 GLU E N 1
ATOM 10446 C CA . GLU G 7 189 ? 100.404 85.761 110.884 1.00 94.77 169 GLU E CA 1
ATOM 10447 C C . GLU G 7 189 ? 98.973 85.410 110.513 1.00 94.77 169 GLU E C 1
ATOM 10448 O O . GLU G 7 189 ? 98.711 85.094 109.346 1.00 94.77 169 GLU E O 1
ATOM 10450 N N . ARG G 7 190 ? 98.057 85.457 111.469 1.00 93.98 170 ARG E N 1
ATOM 10451 C CA . ARG G 7 190 ? 96.633 85.247 111.269 1.00 93.98 170 ARG E CA 1
ATOM 10452 C C . ARG G 7 190 ? 95.897 86.222 112.176 1.00 93.98 170 ARG E C 1
ATOM 10453 O O . ARG G 7 190 ? 96.514 86.848 113.045 1.00 93.98 170 ARG E O 1
ATOM 10455 N N . PRO G 7 191 ? 94.587 86.411 111.971 1.00 91.59 171 PRO E N 1
ATOM 10456 C CA . PRO G 7 191 ? 93.848 87.361 112.810 1.00 91.59 171 PRO E CA 1
ATOM 10457 C C . PRO G 7 191 ? 93.908 86.992 114.283 1.00 91.59 171 PRO E C 1
ATOM 10458 O O . PRO G 7 191 ? 94.112 85.834 114.652 1.00 91.59 171 PRO E O 1
ATOM 10460 N N . ALA G 7 192 ? 93.719 88.001 115.120 1.00 88.03 172 ALA E N 1
ATOM 10461 C CA . ALA G 7 192 ? 93.729 87.800 116.558 1.00 88.03 172 ALA E CA 1
ATOM 10462 C C . ALA G 7 192 ? 92.606 86.860 116.972 1.00 88.03 172 ALA E C 1
ATOM 10463 O O . ALA G 7 192 ? 91.541 86.816 116.349 1.00 88.03 172 ALA E O 1
ATOM 10465 N N . ASP G 7 193 ? 92.857 86.099 118.031 1.00 88.44 173 ASP E N 1
ATOM 10466 C CA . ASP G 7 193 ? 91.813 85.286 118.626 1.00 88.44 173 ASP E CA 1
ATOM 10467 C C . ASP G 7 193 ? 90.814 86.175 119.358 1.00 88.44 173 ASP E C 1
ATOM 10468 O O . ASP G 7 193 ? 90.960 87.398 119.417 1.00 88.44 173 ASP E O 1
ATOM 10470 N N . VAL G 7 194 ? 89.793 85.540 119.932 1.00 90.12 174 VAL E N 1
ATOM 10471 C CA . VAL G 7 194 ? 88.676 86.285 120.504 1.00 90.12 174 VAL E CA 1
ATOM 10472 C C . VAL G 7 194 ? 89.124 87.101 121.710 1.00 90.12 174 VAL E C 1
ATOM 10473 O O . VAL G 7 194 ? 88.894 88.316 121.771 1.00 90.12 174 VAL E O 1
ATOM 10475 N N . GLU G 7 195 ? 89.759 86.456 122.687 1.00 91.34 175 GLU E N 1
ATOM 10476 C CA . GLU G 7 195 ? 90.099 87.147 123.924 1.00 91.34 175 GLU E CA 1
ATOM 10477 C C . GLU G 7 195 ? 91.565 87.575 123.980 1.00 91.34 175 GLU E C 1
ATOM 10478 O O . GLU G 7 195 ? 91.865 88.684 124.434 1.00 91.34 175 GLU E O 1
ATOM 10480 N N . GLU G 7 196 ? 92.492 86.729 123.519 1.00 91.72 176 GLU E N 1
ATOM 10481 C CA . GLU G 7 196 ? 93.905 87.002 123.756 1.00 91.72 176 GLU E CA 1
ATOM 10482 C C . GLU G 7 196 ? 94.585 87.733 122.602 1.00 91.72 176 GLU E C 1
ATOM 10483 O O . GLU G 7 196 ? 95.161 88.803 122.824 1.00 91.72 176 GLU E O 1
ATOM 10485 N N . GLY G 7 197 ? 94.546 87.195 121.383 1.00 87.75 177 GLY E N 1
ATOM 10486 C CA . GLY G 7 197 ? 95.013 87.962 120.243 1.00 87.75 177 GLY E CA 1
ATOM 10487 C C . GLY G 7 197 ? 96.076 87.345 119.353 1.00 87.75 177 GLY E C 1
ATOM 10488 O O . GLY G 7 197 ? 96.238 86.122 119.304 1.00 87.75 177 GLY E O 1
ATOM 10489 N N . PHE G 7 198 ? 96.803 88.204 118.637 1.00 89.45 178 PHE E N 1
ATOM 10490 C CA . PHE G 7 198 ? 97.829 87.756 117.704 1.00 89.45 178 PHE E CA 1
ATOM 10491 C C . PHE G 7 198 ? 98.951 87.045 118.445 1.00 89.45 178 PHE E C 1
ATOM 10492 O O . PHE G 7 198 ? 99.530 87.587 119.392 1.00 89.45 178 PHE E O 1
ATOM 10494 N N . SER G 7 199 ? 99.270 85.829 117.995 1.00 84.35 179 SER E N 1
ATOM 10495 C CA . SER G 7 199 ? 100.317 85.021 118.616 1.00 84.35 179 SER E CA 1
ATOM 10496 C C . SER G 7 199 ? 101.705 85.630 118.436 1.00 84.35 179 SER E C 1
ATOM 10497 O O . SER G 7 199 ? 102.129 85.918 117.311 1.00 84.35 179 SER E O 1
ATOM 10499 N N . ILE G 7 200 ? 102.424 85.822 119.544 1.00 83.65 180 ILE E N 1
ATOM 10500 C CA . ILE G 7 200 ? 103.746 86.438 119.512 1.00 83.65 180 ILE E CA 1
ATOM 10501 C C . ILE G 7 200 ? 104.787 85.443 119.015 1.00 83.65 180 ILE E C 1
ATOM 10502 O O . ILE G 7 200 ? 105.166 84.508 119.730 1.00 83.65 180 ILE E O 1
ATOM 10504 N N . GLN G 7 201 ? 105.261 85.640 117.789 1.00 83.94 181 GLN E N 1
ATOM 10505 C CA . GLN G 7 201 ? 106.355 84.858 117.224 1.00 83.94 181 GLN E CA 1
ATOM 10506 C C . GLN G 7 201 ? 107.423 85.821 116.722 1.00 83.94 181 GLN E C 1
ATOM 10507 O O . GLN G 7 201 ? 107.193 86.561 115.759 1.00 83.94 181 GLN E O 1
ATOM 10509 N N . ALA G 7 202 ? 108.583 85.807 117.374 1.00 83.55 182 ALA E N 1
ATOM 10510 C CA . ALA G 7 202 ? 109.650 86.789 117.192 1.00 83.55 182 ALA E CA 1
ATOM 10511 C C . ALA G 7 202 ? 109.106 88.219 117.338 1.00 83.55 182 ALA E C 1
ATOM 10512 O O . ALA G 7 202 ? 109.249 89.032 116.422 1.00 83.55 182 ALA E O 1
ATOM 10514 N N . PRO G 7 203 ? 108.486 88.546 118.475 1.00 85.58 183 PRO E N 1
ATOM 10515 C CA . PRO G 7 203 ? 107.858 89.864 118.598 1.00 85.58 183 PRO E CA 1
ATOM 10516 C C . PRO G 7 203 ? 108.881 90.934 118.954 1.00 85.58 183 PRO E C 1
ATOM 10517 O O . PRO G 7 203 ? 109.603 90.834 119.948 1.00 85.58 183 PRO E O 1
ATOM 10519 N N . LEU G 7 204 ? 108.936 91.971 118.124 1.00 88.95 184 LEU E N 1
ATOM 10520 C CA . LEU G 7 204 ? 109.953 93.000 118.282 1.00 88.95 184 LEU E CA 1
ATOM 10521 C C . LEU G 7 204 ? 109.661 93.810 119.537 1.00 88.95 184 LEU E C 1
ATOM 10522 O O . LEU G 7 204 ? 108.559 94.347 119.689 1.00 88.95 184 LEU E O 1
ATOM 10524 N N . VAL G 7 205 ? 110.632 93.888 120.440 1.00 90.66 185 VAL E N 1
ATOM 10525 C CA . VAL G 7 205 ? 110.532 94.723 121.630 1.00 90.66 185 VAL E CA 1
ATOM 10526 C C . VAL G 7 205 ? 111.755 95.622 121.690 1.00 90.66 185 VAL E C 1
ATOM 10527 O O . VAL G 7 205 ? 112.865 95.200 121.345 1.00 90.66 185 VAL E O 1
ATOM 10529 N N . TYR G 7 206 ? 111.553 96.864 122.120 1.00 93.85 186 TYR E N 1
ATOM 10530 C CA . TYR G 7 206 ? 112.651 97.767 122.414 1.00 93.85 186 TYR E CA 1
ATOM 10531 C C . TYR G 7 206 ? 112.316 98.614 123.636 1.00 93.85 186 TYR E C 1
ATOM 10532 O O . TYR G 7 206 ? 111.144 98.810 123.981 1.00 93.85 186 TYR E O 1
ATOM 10534 N N . HIS G 7 207 ? 113.370 99.130 124.265 1.00 94.06 187 HIS E N 1
ATOM 10535 C CA . HIS G 7 207 ? 113.292 99.647 125.627 1.00 94.06 187 HIS E CA 1
ATOM 10536 C C . HIS G 7 207 ? 112.814 101.094 125.636 1.00 94.06 187 HIS E C 1
ATOM 10537 O O . HIS G 7 207 ? 113.268 101.906 124.825 1.00 94.06 187 HIS E O 1
ATOM 10539 N N . PHE G 7 208 ? 111.902 101.420 126.556 1.00 93.16 188 PHE E N 1
ATOM 10540 C CA . PHE G 7 208 ? 111.655 102.805 126.945 1.00 93.16 188 PHE E CA 1
ATOM 10541 C C . PHE G 7 208 ? 111.811 103.059 128.435 1.00 93.16 188 PHE E C 1
ATOM 10542 O O . PHE G 7 208 ? 112.378 104.084 128.816 1.00 93.16 188 PHE E O 1
ATOM 10544 N N . GLY G 7 209 ? 111.319 102.160 129.284 1.00 90.88 189 GLY E N 1
ATOM 10545 C CA . GLY G 7 209 ? 111.582 102.219 130.706 1.00 90.88 189 GLY E CA 1
ATOM 10546 C C . GLY G 7 209 ? 110.553 102.939 131.551 1.00 90.88 189 GLY E C 1
ATOM 10547 O O . GLY G 7 209 ? 110.382 102.575 132.720 1.00 90.88 189 GLY E O 1
ATOM 10548 N N . SER G 7 210 ? 109.859 103.939 131.013 1.00 90.81 190 SER E N 1
ATOM 10549 C CA . SER G 7 210 ? 108.952 104.743 131.819 1.00 90.81 190 SER E CA 1
ATOM 10550 C C . SER G 7 210 ? 107.558 104.735 131.212 1.00 90.81 190 SER E C 1
ATOM 10551 O O . SER G 7 210 ? 107.376 104.428 130.031 1.00 90.81 190 SER E O 1
ATOM 10553 N N . THR G 7 211 ? 106.578 105.089 132.038 1.00 90.62 191 THR E N 1
ATOM 10554 C CA . THR G 7 211 ? 105.177 105.166 131.648 1.00 90.62 191 THR E CA 1
ATOM 10555 C C . THR G 7 211 ? 104.896 106.268 130.633 1.00 90.62 191 THR E C 1
ATOM 10556 O O . THR G 7 211 ? 104.097 106.054 129.714 1.00 90.62 191 THR E O 1
ATOM 10558 N N . THR G 7 212 ? 105.548 107.426 130.752 1.00 88.87 192 THR E N 1
ATOM 10559 C CA . THR G 7 212 ? 105.177 108.588 129.964 1.00 88.87 192 THR E CA 1
ATOM 10560 C C . THR G 7 212 ? 106.373 109.146 129.200 1.00 88.87 192 THR E C 1
ATOM 10561 O O . THR G 7 212 ? 107.463 109.291 129.780 1.00 88.87 192 THR E O 1
ATOM 10563 N N . PRO G 7 213 ? 106.211 109.455 127.909 1.00 88.75 193 PRO E N 1
ATOM 10564 C CA . PRO G 7 213 ? 107.314 110.081 127.160 1.00 88.75 193 PRO E CA 1
ATOM 10565 C C . PRO G 7 213 ? 107.593 111.509 127.585 1.00 88.75 193 PRO E C 1
ATOM 10566 O O . PRO G 7 213 ? 108.570 112.110 127.116 1.00 88.75 193 PRO E O 1
ATOM 10568 N N . GLY G 7 214 ? 106.754 112.079 128.454 1.00 86.91 194 GLY E N 1
ATOM 10569 C CA . GLY G 7 214 ? 107.029 113.391 129.011 1.00 86.91 194 GLY E CA 1
ATOM 10570 C C . GLY G 7 214 ? 108.267 113.438 129.881 1.00 86.91 194 GLY E C 1
ATOM 10571 O O . GLY G 7 214 ? 108.798 114.525 130.130 1.00 86.91 194 GLY E O 1
ATOM 10572 N N . THR G 7 215 ? 108.747 112.281 130.345 1.00 88.08 195 THR E N 1
ATOM 10573 C CA . THR G 7 215 ? 109.948 112.259 131.171 1.00 88.08 195 THR E CA 1
ATOM 10574 C C . THR G 7 215 ? 111.221 112.351 130.329 1.00 88.08 195 THR E C 1
ATOM 10575 O O . THR G 7 215 ? 112.196 112.974 130.765 1.00 88.08 195 THR E O 1
ATOM 10577 N N . ASN G 7 216 ? 111.238 111.767 129.125 1.00 91.19 196 ASN E N 1
ATOM 10578 C CA . ASN G 7 216 ? 112.405 111.906 128.254 1.00 91.19 196 ASN E CA 1
ATOM 10579 C C . ASN G 7 216 ? 112.068 111.707 126.778 1.00 91.19 196 ASN E C 1
ATOM 10580 O O . ASN G 7 216 ? 111.709 110.604 126.359 1.00 91.19 196 ASN E O 1
ATOM 10582 N N . ILE G 7 217 ? 112.208 112.772 125.980 1.00 92.95 197 ILE E N 1
ATOM 10583 C CA . ILE G 7 217 ? 111.777 112.738 124.585 1.00 92.95 197 ILE E CA 1
ATOM 10584 C C . ILE G 7 217 ? 112.830 112.105 123.682 1.00 92.95 197 ILE E C 1
ATOM 10585 O O . ILE G 7 217 ? 112.486 111.437 122.699 1.00 92.95 197 ILE E O 1
ATOM 10587 N N . LYS G 7 218 ? 114.117 112.293 123.995 1.00 93.02 198 LYS E N 1
ATOM 10588 C CA . LYS G 7 218 ? 115.189 111.733 123.173 1.00 93.02 198 LYS E CA 1
ATOM 10589 C C . LYS G 7 218 ? 115.004 110.233 122.974 1.00 93.02 198 LYS E C 1
ATOM 10590 O O . LYS G 7 218 ? 115.278 109.692 121.890 1.00 93.02 198 LYS E O 1
ATOM 10592 N N . LEU G 7 219 ? 114.543 109.548 124.023 1.00 92.82 199 LEU E N 1
ATOM 10593 C CA . LEU G 7 219 ? 114.277 108.118 123.928 1.00 92.82 199 LEU E CA 1
ATOM 10594 C C . LEU G 7 219 ? 113.254 107.829 122.841 1.00 92.82 199 LEU E C 1
ATOM 10595 O O . LEU G 7 219 ? 113.506 107.013 121.953 1.00 92.82 199 LEU E O 1
ATOM 10597 N N . TYR G 7 220 ? 112.098 108.498 122.894 1.00 92.33 200 TYR E N 1
ATOM 10598 C CA . TYR G 7 220 ? 111.060 108.307 121.882 1.00 92.33 200 TYR E CA 1
ATOM 10599 C C . TYR G 7 220 ? 111.577 108.660 120.492 1.00 92.33 200 TYR E C 1
ATOM 10600 O O . TYR G 7 220 ? 111.241 107.999 119.504 1.00 92.33 200 TYR E O 1
ATOM 10602 N N . ASN G 7 221 ? 112.413 109.694 120.406 1.00 92.55 201 ASN E N 1
ATOM 10603 C CA . ASN G 7 221 ? 112.979 110.115 119.128 1.00 92.55 201 ASN E CA 1
ATOM 10604 C C . ASN G 7 221 ? 113.783 108.988 118.485 1.00 92.55 201 ASN E C 1
ATOM 10605 O O . ASN G 7 221 ? 113.454 108.519 117.377 1.00 92.55 201 ASN E O 1
ATOM 10607 N N . LYS G 7 222 ? 114.826 108.526 119.174 1.00 92.96 202 LYS E N 1
ATOM 10608 C CA . LYS G 7 222 ? 115.702 107.538 118.557 1.00 92.96 202 LYS E CA 1
ATOM 10609 C C . LYS G 7 222 ? 115.023 106.175 118.511 1.00 92.96 202 LYS E C 1
ATOM 10610 O O . LYS G 7 222 ? 115.378 105.325 117.694 1.00 92.96 202 LYS E O 1
ATOM 10612 N N . ILE G 7 223 ? 114.006 105.962 119.351 1.00 92.15 203 ILE E N 1
ATOM 10613 C CA . ILE G 7 223 ? 113.200 104.751 119.261 1.00 92.15 203 ILE E CA 1
ATOM 10614 C C . ILE G 7 223 ? 112.402 104.737 117.967 1.00 92.15 203 ILE E C 1
ATOM 10615 O O . ILE G 7 223 ? 112.356 103.721 117.256 1.00 92.15 203 ILE E O 1
ATOM 10617 N N . THR G 7 224 ? 111.730 105.848 117.662 1.00 90.52 204 THR E N 1
ATOM 10618 C CA . THR G 7 224 ? 111.006 105.963 116.406 1.00 90.52 204 THR E CA 1
ATOM 10619 C C . THR G 7 224 ? 111.930 105.678 115.233 1.00 90.52 204 THR E C 1
ATOM 10620 O O . THR G 7 224 ? 111.641 104.810 114.396 1.00 90.52 204 THR E O 1
ATOM 10622 N N . SER G 7 225 ? 113.066 106.380 115.178 1.00 90.20 205 SER E N 1
ATOM 10623 C CA . SER G 7 225 ? 113.996 106.167 114.067 1.00 90.20 205 SER E CA 1
ATOM 10624 C C . SER G 7 225 ? 114.510 104.726 114.036 1.00 90.20 205 SER E C 1
ATOM 10625 O O . SER G 7 225 ? 114.585 104.105 112.965 1.00 90.20 205 SER E O 1
ATOM 10627 N N . ARG G 7 226 ? 114.845 104.172 115.206 1.00 91.95 206 ARG E N 1
ATOM 10628 C CA . ARG G 7 226 ? 115.353 102.809 115.294 1.00 91.95 206 ARG E CA 1
ATOM 10629 C C . ARG G 7 226 ? 114.382 101.813 114.682 1.00 91.95 206 ARG E C 1
ATOM 10630 O O . ARG G 7 226 ? 114.727 101.121 113.719 1.00 91.95 206 ARG E O 1
ATOM 10632 N N . LEU G 7 227 ? 113.163 101.727 115.219 1.00 91.08 207 LEU E N 1
ATOM 10633 C CA . LEU G 7 227 ? 112.230 100.717 114.728 1.00 91.08 207 LEU E CA 1
ATOM 10634 C C . LEU G 7 227 ? 111.796 101.008 113.295 1.00 91.08 207 LEU E C 1
ATOM 10635 O O . LEU G 7 227 ? 111.517 100.077 112.525 1.00 91.08 207 LEU E O 1
ATOM 10637 N N . ALA G 7 228 ? 111.757 102.286 112.905 1.00 90.12 208 ALA E N 1
ATOM 10638 C CA . ALA G 7 228 ? 111.395 102.616 111.531 1.00 90.12 208 ALA E CA 1
ATOM 10639 C C . ALA G 7 228 ? 112.404 102.045 110.547 1.00 90.12 208 ALA E C 1
ATOM 10640 O O . ALA G 7 228 ? 112.021 101.392 109.571 1.00 90.12 208 ALA E O 1
ATOM 10642 N N . ASP G 7 229 ? 113.700 102.255 110.792 1.00 90.83 209 ASP E N 1
ATOM 10643 C CA . ASP G 7 229 ? 114.707 101.696 109.890 1.00 90.83 209 ASP E CA 1
ATOM 10644 C C . ASP G 7 229 ? 114.832 100.182 110.058 1.00 90.83 209 ASP E C 1
ATOM 10645 O O . ASP G 7 229 ? 115.187 99.463 109.112 1.00 90.83 209 ASP E O 1
ATOM 10647 N N . VAL G 7 230 ? 114.538 99.673 111.257 1.00 91.78 210 VAL E N 1
ATOM 10648 C CA . VAL G 7 230 ? 114.505 98.230 111.457 1.00 91.78 210 VAL E CA 1
ATOM 10649 C C . VAL G 7 230 ? 113.502 97.584 110.514 1.00 91.78 210 VAL E C 1
ATOM 10650 O O . VAL G 7 230 ? 113.830 96.629 109.792 1.00 91.78 210 VAL E O 1
ATOM 10652 N N . PHE G 7 231 ? 112.273 98.098 110.471 1.00 93.00 211 PHE E N 1
ATOM 10653 C CA . PHE G 7 231 ? 111.298 97.501 109.568 1.00 93.00 211 PHE E CA 1
ATOM 10654 C C . PHE G 7 231 ? 111.492 97.989 108.138 1.00 93.00 211 PHE E C 1
ATOM 10655 O O . PHE G 7 231 ? 110.979 97.375 107.201 1.00 93.00 211 PHE E O 1
ATOM 10657 N N . ASN G 7 232 ? 112.269 99.057 107.943 1.00 92.84 212 ASN E N 1
ATOM 10658 C CA . ASN G 7 232 ? 112.820 99.333 106.620 1.00 92.84 212 ASN E CA 1
ATOM 10659 C C . ASN G 7 232 ? 113.559 98.110 106.092 1.00 92.84 212 ASN E C 1
ATOM 10660 O O . ASN G 7 232 ? 113.234 97.574 105.020 1.00 92.84 212 ASN E O 1
ATOM 10662 N N . GLN G 7 233 ? 114.546 97.641 106.860 1.00 93.04 213 GLN E N 1
ATOM 10663 C CA . GLN G 7 233 ? 115.294 96.452 106.468 1.00 93.04 213 GLN E CA 1
ATOM 10664 C C . GLN G 7 233 ? 114.382 95.237 106.355 1.00 93.04 213 GLN E C 1
ATOM 10665 O O . GLN G 7 233 ? 114.487 94.466 105.395 1.00 93.04 213 GLN E O 1
ATOM 10667 N N . ARG G 7 234 ? 113.469 95.057 107.316 1.00 93.84 214 ARG E N 1
ATOM 10668 C CA . ARG G 7 234 ? 112.619 93.867 107.288 1.00 93.84 214 ARG E CA 1
ATOM 10669 C C . ARG G 7 234 ? 111.707 93.851 106.064 1.00 93.84 214 ARG E C 1
ATOM 10670 O O . ARG G 7 234 ? 111.509 92.800 105.447 1.00 93.84 214 ARG E O 1
ATOM 10672 N N . CYS G 7 235 ? 111.147 95.001 105.690 1.00 93.23 215 CYS E N 1
ATOM 10673 C CA . CYS G 7 235 ? 110.225 95.033 104.565 1.00 93.23 215 CYS E CA 1
ATOM 10674 C C . CYS G 7 235 ? 110.967 94.999 103.240 1.00 93.23 215 CYS E C 1
ATOM 10675 O O . CYS G 7 235 ? 110.393 94.602 102.220 1.00 93.23 215 CYS E O 1
ATOM 10677 N N . GLU G 7 236 ? 112.239 95.410 103.225 1.00 94.48 216 GLU E N 1
ATOM 10678 C CA . GLU G 7 236 ? 112.998 95.307 101.984 1.00 94.48 216 GLU E CA 1
ATOM 10679 C C . GLU G 7 236 ? 113.533 93.889 101.791 1.00 94.48 216 GLU E C 1
ATOM 10680 O O . GLU G 7 236 ? 113.702 93.433 100.653 1.00 94.48 216 GLU E O 1
ATOM 10682 N N . VAL G 7 237 ? 113.782 93.167 102.889 1.00 93.87 217 VAL E N 1
ATOM 10683 C CA . VAL G 7 237 ? 114.150 91.756 102.805 1.00 93.87 217 VAL E CA 1
ATOM 10684 C C . VAL G 7 237 ? 112.938 90.831 102.908 1.00 93.87 217 VAL E C 1
ATOM 10685 O O . VAL G 7 237 ? 113.018 89.677 102.461 1.00 93.87 217 VAL E O 1
ATOM 10687 N N . ASN G 7 238 ? 111.829 91.294 103.486 1.00 93.89 218 ASN E N 1
ATOM 10688 C CA . ASN G 7 238 ? 110.543 90.590 103.451 1.00 93.89 218 ASN E CA 1
ATOM 10689 C C . ASN G 7 238 ? 109.555 91.532 102.770 1.00 93.89 218 ASN E C 1
ATOM 10690 O O . ASN G 7 238 ? 108.877 92.317 103.440 1.00 93.89 218 ASN E O 1
ATOM 10692 N N . ARG G 7 239 ? 109.473 91.441 101.440 1.00 92.50 219 ARG E N 1
ATOM 10693 C CA . ARG G 7 239 ? 108.525 92.256 100.682 1.00 92.50 219 ARG E CA 1
ATOM 10694 C C . ARG G 7 239 ? 107.089 92.007 101.142 1.00 92.50 219 ARG E C 1
ATOM 10695 O O . ARG G 7 239 ? 106.175 92.761 100.786 1.00 92.50 219 ARG E O 1
ATOM 10697 N N . ARG G 7 240 ? 106.879 90.952 101.940 1.00 92.24 220 ARG E N 1
ATOM 10698 C CA . ARG G 7 240 ? 105.568 90.637 102.506 1.00 92.24 220 ARG E CA 1
ATOM 10699 C C . ARG G 7 240 ? 104.890 91.872 103.088 1.00 92.24 220 ARG E C 1
ATOM 10700 O O . ARG G 7 240 ? 103.803 92.260 102.644 1.00 92.24 220 ARG E O 1
ATOM 10702 N N . ALA G 7 241 ? 105.529 92.514 104.073 1.00 90.60 221 ALA E N 1
ATOM 10703 C CA . ALA G 7 241 ? 104.933 93.672 104.732 1.00 90.60 221 ALA E CA 1
ATOM 10704 C C . ALA G 7 241 ? 105.129 94.942 103.917 1.00 90.60 221 ALA E C 1
ATOM 10705 O O . ALA G 7 241 ? 104.381 95.913 104.088 1.00 90.60 221 ALA E O 1
ATOM 10707 N N . SER G 7 242 ? 106.155 94.977 103.064 1.00 91.30 222 SER E N 1
ATOM 10708 C CA . SER G 7 242 ? 106.289 96.084 102.123 1.00 91.30 222 SER E CA 1
ATOM 10709 C C . SER G 7 242 ? 105.006 96.254 101.323 1.00 91.30 222 SER E C 1
ATOM 10710 O O . SER G 7 242 ? 104.446 97.351 101.245 1.00 91.30 222 SER E O 1
ATOM 10712 N N . VAL G 7 243 ? 104.519 95.162 100.731 1.00 91.40 223 VAL E N 1
ATOM 10713 C CA . VAL G 7 243 ? 103.232 95.199 100.049 1.00 91.40 223 VAL E CA 1
ATOM 10714 C C . VAL G 7 243 ? 102.096 95.373 101.043 1.00 91.40 223 VAL E C 1
ATOM 10715 O O . VAL G 7 243 ? 101.277 96.291 100.910 1.00 91.40 223 VAL E O 1
ATOM 10717 N N . SER G 7 244 ? 102.029 94.502 102.052 1.00 91.83 224 SER E N 1
ATOM 10718 C CA . SER G 7 244 ? 100.885 94.479 102.955 1.00 91.83 224 SER E CA 1
ATOM 10719 C C . SER G 7 244 ? 100.835 95.694 103.870 1.00 91.83 224 SER E C 1
ATOM 10720 O O . SER G 7 244 ? 99.944 95.782 104.721 1.00 91.83 224 SER E O 1
ATOM 10722 N N . GLY G 7 245 ? 101.767 96.629 103.718 1.00 91.22 225 GLY E N 1
ATOM 10723 C CA . GLY G 7 245 ? 101.726 97.834 104.512 1.00 91.22 225 GLY E CA 1
ATOM 10724 C C . GLY G 7 245 ? 101.924 97.542 105.989 1.00 91.22 225 GLY E C 1
ATOM 10725 O O . GLY G 7 245 ? 102.268 96.429 106.403 1.00 91.22 225 GLY E O 1
ATOM 10726 N N . CYS G 7 246 ? 101.694 98.578 106.793 1.00 91.46 226 CYS E N 1
ATOM 10727 C CA . CYS G 7 246 ? 101.881 98.500 108.233 1.00 91.46 226 CYS E CA 1
ATOM 10728 C C . CYS G 7 246 ? 100.760 99.255 108.933 1.00 91.46 226 CYS E C 1
ATOM 10729 O O . CYS G 7 246 ? 100.104 100.124 108.355 1.00 91.46 226 CYS E O 1
ATOM 10731 N N . VAL G 7 247 ? 100.553 98.899 110.200 1.00 92.27 227 VAL E N 1
ATOM 10732 C CA . VAL G 7 247 ? 99.587 99.543 111.085 1.00 92.27 227 VAL E CA 1
ATOM 10733 C C . VAL G 7 247 ? 100.346 99.981 112.332 1.00 92.27 227 VAL E C 1
ATOM 10734 O O . VAL G 7 247 ? 101.172 99.225 112.852 1.00 92.27 227 VAL E O 1
ATOM 10736 N N . ILE G 7 248 ? 100.090 101.199 112.801 1.00 91.46 228 ILE E N 1
ATOM 10737 C CA . ILE G 7 248 ? 100.847 101.778 113.908 1.00 91.46 228 ILE E CA 1
ATOM 10738 C C . ILE G 7 248 ? 99.876 102.181 115.012 1.00 91.46 228 ILE E C 1
ATOM 10739 O O . ILE G 7 248 ? 98.718 102.526 114.745 1.00 91.46 228 ILE E O 1
ATOM 10741 N N . ASN G 7 249 ? 100.341 102.097 116.259 1.00 91.87 229 ASN E N 1
ATOM 10742 C CA . ASN G 7 249 ? 99.663 102.716 117.390 1.00 91.87 229 ASN E CA 1
ATOM 10743 C C . ASN G 7 249 ? 100.612 103.702 118.062 1.00 91.87 229 ASN E C 1
ATOM 10744 O O . ASN G 7 249 ? 101.728 103.342 118.451 1.00 91.87 229 ASN E O 1
ATOM 10746 N N . THR G 7 250 ? 100.167 104.948 118.203 1.00 90.95 230 THR E N 1
ATOM 10747 C CA . THR G 7 250 ? 100.989 105.994 118.797 1.00 90.95 230 THR E CA 1
ATOM 10748 C C . THR G 7 250 ? 100.367 106.453 120.109 1.00 90.95 230 THR E C 1
ATOM 10749 O O . THR G 7 250 ? 99.265 106.039 120.478 1.00 90.95 230 THR E O 1
ATOM 10751 N N . CYS G 7 251 ? 101.097 107.316 120.815 1.00 91.26 231 CYS E N 1
ATOM 10752 C CA . CYS G 7 251 ? 100.635 107.829 122.098 1.00 91.26 231 CYS E CA 1
ATOM 10753 C C . CYS G 7 251 ? 99.383 108.683 121.929 1.00 91.26 231 CYS E C 1
ATOM 10754 O O . CYS G 7 251 ? 99.097 109.201 120.848 1.00 91.26 231 CYS E O 1
ATOM 10756 N N . GLY G 7 252 ? 98.629 108.818 123.019 1.00 88.92 232 GLY E N 1
ATOM 10757 C CA . GLY G 7 252 ? 97.442 109.654 123.044 1.00 88.92 232 GLY E CA 1
ATOM 10758 C C . GLY G 7 252 ? 97.718 111.071 123.505 1.00 88.92 232 GLY E C 1
ATOM 10759 O O . GLY G 7 252 ? 96.811 111.784 123.943 1.00 88.92 232 GLY E O 1
ATOM 10760 N N . TRP G 7 253 ? 98.979 111.483 123.416 1.00 89.57 233 TRP E N 1
ATOM 10761 C CA . TRP G 7 253 ? 99.412 112.824 123.804 1.00 89.57 233 TRP E CA 1
ATOM 10762 C C . TRP G 7 253 ? 98.977 113.803 122.721 1.00 89.57 233 TRP E C 1
ATOM 10763 O O . TRP G 7 253 ? 99.147 113.540 121.527 1.00 89.57 233 TRP E O 1
ATOM 10765 N N . VAL G 7 254 ? 98.407 114.935 123.135 1.00 86.73 234 VAL E N 1
ATOM 10766 C CA . VAL G 7 254 ? 98.015 115.992 122.212 1.00 86.73 234 VAL E CA 1
ATOM 10767 C C . VAL G 7 254 ? 98.595 117.344 122.605 1.00 86.73 234 VAL E C 1
ATOM 10768 O O . VAL G 7 254 ? 98.449 118.313 121.852 1.00 86.73 234 VAL E O 1
ATOM 10770 N N . LYS G 7 255 ? 99.263 117.440 123.750 1.00 84.95 235 LYS E N 1
ATOM 10771 C CA . LYS G 7 255 ? 99.792 118.713 124.215 1.00 84.95 235 LYS E CA 1
ATOM 10772 C C . LYS G 7 255 ? 101.259 118.564 124.588 1.00 84.95 235 LYS E C 1
ATOM 10773 O O . LYS G 7 255 ? 101.690 117.519 125.083 1.00 84.95 235 LYS E O 1
ATOM 10775 N N . GLY G 7 256 ? 102.019 119.636 124.367 1.00 82.55 236 GLY E N 1
ATOM 10776 C CA . GLY G 7 256 ? 103.464 119.558 124.505 1.00 82.55 236 GLY E CA 1
ATOM 10777 C C . GLY G 7 256 ? 104.091 118.943 123.270 1.00 82.55 236 GLY E C 1
ATOM 10778 O O . GLY G 7 256 ? 103.583 119.081 122.152 1.00 82.55 236 GLY E O 1
ATOM 10779 N N . SER G 7 257 ? 105.207 118.235 123.466 1.00 86.09 237 SER E N 1
ATOM 10780 C CA . SER G 7 257 ? 105.946 117.693 122.328 1.00 86.09 237 SER E CA 1
ATOM 10781 C C . SER G 7 257 ? 105.267 116.463 121.739 1.00 86.09 237 SER E C 1
ATOM 10782 O O . SER G 7 257 ? 105.856 115.775 120.895 1.00 86.09 237 SER E O 1
ATOM 10784 N N . GLY G 7 258 ? 104.040 116.165 122.170 1.00 87.07 238 GLY E N 1
ATOM 10785 C CA . GLY G 7 258 ? 103.316 115.045 121.590 1.00 87.07 238 GLY E CA 1
ATOM 10786 C C . GLY G 7 258 ? 103.133 115.178 120.090 1.00 87.07 238 GLY E C 1
ATOM 10787 O O . GLY G 7 258 ? 103.454 114.262 119.335 1.00 87.07 238 GLY E O 1
ATOM 10788 N N . TYR G 7 259 ? 102.644 116.336 119.634 1.00 89.46 239 TYR E N 1
ATOM 10789 C CA . TYR G 7 259 ? 102.407 116.529 118.203 1.00 89.46 239 TYR E CA 1
ATOM 10790 C C . TYR G 7 259 ? 103.720 116.647 117.431 1.00 89.46 239 TYR E C 1
ATOM 10791 O O . TYR G 7 259 ? 103.815 116.213 116.274 1.00 89.46 239 TYR E O 1
ATOM 10793 N N . GLN G 7 260 ? 104.738 117.253 118.043 1.00 87.75 240 GLN E N 1
ATOM 10794 C CA . GLN G 7 260 ? 106.042 117.310 117.396 1.00 87.75 240 GLN E CA 1
ATOM 10795 C C . GLN G 7 260 ? 106.593 115.914 117.147 1.00 87.75 240 GLN E C 1
ATOM 10796 O O . GLN G 7 260 ? 107.074 115.619 116.047 1.00 87.75 240 GLN E O 1
ATOM 10798 N N . ALA G 7 261 ? 106.506 115.034 118.149 1.00 86.50 241 ALA E N 1
ATOM 10799 C CA . ALA G 7 261 ? 106.924 113.652 117.949 1.00 86.50 241 ALA E CA 1
ATOM 10800 C C . ALA G 7 261 ? 105.975 112.917 117.012 1.00 86.50 241 ALA E C 1
ATOM 10801 O O . ALA G 7 261 ? 106.388 111.976 116.334 1.00 86.50 241 ALA E O 1
ATOM 10803 N N . LEU G 7 262 ? 104.714 113.350 116.942 1.00 86.84 242 LEU E N 1
ATOM 10804 C CA . LEU G 7 262 ? 103.768 112.763 115.999 1.00 86.84 242 LEU E CA 1
ATOM 10805 C C . LEU G 7 262 ? 104.202 113.008 114.561 1.00 86.84 242 LEU E C 1
ATOM 10806 O O . LEU G 7 262 ? 104.207 112.084 113.739 1.00 86.84 242 LEU E O 1
ATOM 10808 N N . VAL G 7 263 ? 104.581 114.249 114.243 1.00 87.23 243 VAL E N 1
ATOM 10809 C CA . VAL G 7 263 ? 105.070 114.555 112.898 1.00 87.23 243 VAL E CA 1
ATOM 10810 C C . VAL G 7 263 ? 106.428 113.907 112.659 1.00 87.23 243 VAL E C 1
ATOM 10811 O O . VAL G 7 263 ? 106.703 113.396 111.565 1.00 87.23 243 VAL E O 1
ATOM 10813 N N . HIS G 7 264 ? 107.306 113.934 113.667 1.00 87.03 244 HIS E N 1
ATOM 10814 C CA . HIS G 7 264 ? 108.567 113.199 113.583 1.00 87.03 244 HIS E CA 1
ATOM 10815 C C . HIS G 7 264 ? 108.329 111.760 113.150 1.00 87.03 244 HIS E C 1
ATOM 10816 O O . HIS G 7 264 ? 108.938 111.276 112.189 1.00 87.03 244 HIS E O 1
ATOM 10818 N N . ALA G 7 265 ? 107.421 111.072 113.841 1.00 85.15 245 ALA E N 1
ATOM 10819 C CA . ALA G 7 265 ? 107.153 109.671 113.557 1.00 85.15 245 ALA E CA 1
ATOM 10820 C C . ALA G 7 265 ? 106.533 109.494 112.179 1.00 85.15 245 ALA E C 1
ATOM 10821 O O . ALA G 7 265 ? 106.986 108.652 111.395 1.00 85.15 245 ALA E O 1
ATOM 10823 N N . ALA G 7 266 ? 105.506 110.287 111.860 1.00 83.85 246 ALA E N 1
ATOM 10824 C CA . ALA G 7 266 ? 104.864 110.179 110.554 1.00 83.85 246 ALA E CA 1
ATOM 10825 C C . ALA G 7 266 ? 105.876 110.325 109.423 1.00 83.85 246 ALA E C 1
ATOM 10826 O O . ALA G 7 266 ? 106.002 109.434 108.576 1.00 83.85 246 ALA E O 1
ATOM 10828 N N . SER G 7 267 ? 106.635 111.423 109.409 1.00 83.49 247 SER E N 1
ATOM 10829 C CA . SER G 7 267 ? 107.602 111.624 108.336 1.00 83.49 247 SER E CA 1
ATOM 10830 C C . SER G 7 267 ? 108.776 110.657 108.455 1.00 83.49 247 SER E C 1
ATOM 10831 O O . SER G 7 267 ? 109.595 110.545 107.534 1.00 83.49 247 SER E O 1
ATOM 10833 N N . ALA G 7 268 ? 108.885 109.961 109.590 1.00 83.72 248 ALA E N 1
ATOM 10834 C CA . ALA G 7 268 ? 109.865 108.885 109.700 1.00 83.72 248 ALA E CA 1
ATOM 10835 C C . ALA G 7 268 ? 109.245 107.543 109.334 1.00 83.72 248 ALA E C 1
ATOM 10836 O O . ALA G 7 268 ? 109.907 106.681 108.747 1.00 83.72 248 ALA E O 1
ATOM 10838 N N . PHE G 7 269 ? 107.970 107.354 109.669 1.00 87.53 249 PHE E N 1
ATOM 10839 C CA . PHE G 7 269 ? 107.240 106.124 109.386 1.00 87.53 249 PHE E CA 1
ATOM 10840 C C . PHE G 7 269 ? 106.623 106.087 107.997 1.00 87.53 249 PHE E C 1
ATOM 10841 O O . PHE G 7 269 ? 105.531 105.531 107.861 1.00 87.53 249 PHE E O 1
ATOM 10843 N N . GLU G 7 270 ? 107.229 106.728 106.997 1.00 87.48 250 GLU E N 1
ATOM 10844 C CA . GLU G 7 270 ? 106.795 106.617 105.601 1.00 87.48 250 GLU E CA 1
ATOM 10845 C C . GLU G 7 270 ? 105.318 106.970 105.459 1.00 87.48 250 GLU E C 1
ATOM 10846 O O . GLU G 7 270 ? 104.544 106.257 104.821 1.00 87.48 250 GLU E O 1
ATOM 10848 N N . VAL G 7 271 ? 104.940 108.088 106.082 1.00 86.92 251 VAL E N 1
ATOM 10849 C CA . VAL G 7 271 ? 103.530 108.376 106.307 1.00 86.92 251 VAL E CA 1
ATOM 10850 C C . VAL G 7 271 ? 102.767 108.303 104.992 1.00 86.92 251 VAL E C 1
ATOM 10851 O O . VAL G 7 271 ? 103.158 108.903 103.980 1.00 86.92 251 VAL E O 1
ATOM 10853 N N . ASP G 7 272 ? 101.690 107.523 104.993 1.00 89.81 252 ASP E N 1
ATOM 10854 C CA . ASP G 7 272 ? 100.803 107.457 103.843 1.00 89.81 252 ASP E CA 1
ATOM 10855 C C . ASP G 7 272 ? 99.446 108.059 104.146 1.00 89.81 252 ASP E C 1
ATOM 10856 O O . ASP G 7 272 ? 99.013 108.973 103.433 1.00 89.81 252 ASP E O 1
ATOM 10858 N N . VAL G 7 273 ? 98.768 107.593 105.195 1.00 89.38 253 VAL E N 1
ATOM 10859 C CA . VAL G 7 273 ? 97.463 108.152 105.548 1.00 89.38 253 VAL E CA 1
ATOM 10860 C C . VAL G 7 273 ? 97.375 108.283 107.061 1.00 89.38 253 VAL E C 1
ATOM 10861 O O . VAL G 7 273 ? 97.817 107.392 107.790 1.00 89.38 253 VAL E O 1
ATOM 10863 N N . VAL G 7 274 ? 96.815 109.398 107.531 1.00 90.21 254 VAL E N 1
ATOM 10864 C CA . VAL G 7 274 ? 96.659 109.654 108.962 1.00 90.21 254 VAL E CA 1
ATOM 10865 C C . VAL G 7 274 ? 95.187 109.946 109.242 1.00 90.21 254 VAL E C 1
ATOM 10866 O O . VAL G 7 274 ? 94.567 110.773 108.556 1.00 90.21 254 VAL E O 1
ATOM 10868 N N . VAL G 7 275 ? 94.625 109.265 110.239 1.00 89.14 255 VAL E N 1
ATOM 10869 C CA . VAL G 7 275 ? 93.204 109.355 110.536 1.00 89.14 255 VAL E CA 1
ATOM 10870 C C . VAL G 7 275 ? 93.056 109.924 111.949 1.00 89.14 255 VAL E C 1
ATOM 10871 O O . VAL G 7 275 ? 93.603 109.392 112.923 1.00 89.14 255 VAL E O 1
ATOM 10873 N N . VAL G 7 276 ? 92.355 111.051 112.038 1.00 89.28 256 VAL E N 1
ATOM 10874 C CA . VAL G 7 276 ? 92.189 111.811 113.273 1.00 89.28 256 VAL E CA 1
ATOM 10875 C C . VAL G 7 276 ? 90.953 111.295 113.996 1.00 89.28 256 VAL E C 1
ATOM 10876 O O . VAL G 7 276 ? 89.955 110.951 113.358 1.00 89.28 256 VAL E O 1
ATOM 10878 N N . LEU G 7 277 ? 91.020 111.245 115.325 1.00 88.49 257 LEU E N 1
ATOM 10879 C CA . LEU G 7 277 ? 89.967 110.647 116.136 1.00 88.49 257 LEU E CA 1
ATOM 10880 C C . LEU G 7 277 ? 89.175 111.721 116.885 1.00 88.49 257 LEU E C 1
ATOM 10881 O O . LEU G 7 277 ? 89.502 112.062 118.027 1.00 88.49 257 LEU E O 1
ATOM 10883 N N . ASP G 7 278 ? 88.140 112.248 116.221 1.00 89.49 258 ASP E N 1
ATOM 10884 C CA . ASP G 7 278 ? 87.048 113.034 116.821 1.00 89.49 258 ASP E CA 1
ATOM 10885 C C . ASP G 7 278 ? 87.516 114.195 117.700 1.00 89.49 258 ASP E C 1
ATOM 10886 O O . ASP G 7 278 ? 86.833 114.572 118.654 1.00 89.49 258 ASP E O 1
ATOM 10888 N N . GLN G 7 279 ? 88.664 114.793 117.382 1.00 90.39 259 GLN E N 1
ATOM 10889 C CA . GLN G 7 279 ? 88.920 116.174 117.806 1.00 90.39 259 GLN E CA 1
ATOM 10890 C C . GLN G 7 279 ? 89.598 116.876 116.629 1.00 90.39 259 GLN E C 1
ATOM 10891 O O . GLN G 7 279 ? 90.788 116.685 116.375 1.00 90.39 259 GLN E O 1
ATOM 10893 N N . GLU G 7 280 ? 88.817 117.705 115.936 1.00 91.90 260 GLU E N 1
ATOM 10894 C CA . GLU G 7 280 ? 89.239 118.250 114.651 1.00 91.90 260 GLU E CA 1
ATOM 10895 C C . GLU G 7 280 ? 90.339 119.294 114.806 1.00 91.90 260 GLU E C 1
ATOM 10896 O O . GLU G 7 280 ? 90.919 119.735 113.812 1.00 91.90 260 GLU E O 1
ATOM 10898 N N . ARG G 7 281 ? 90.609 119.737 116.037 1.00 93.18 261 ARG E N 1
ATOM 10899 C CA . ARG G 7 281 ? 91.844 120.477 116.290 1.00 93.18 261 ARG E CA 1
ATOM 10900 C C . ARG G 7 281 ? 93.040 119.703 115.745 1.00 93.18 261 ARG E C 1
ATOM 10901 O O . ARG G 7 281 ? 93.960 120.279 115.135 1.00 93.18 261 ARG E O 1
ATOM 10903 N N . LEU G 7 282 ? 93.026 118.381 115.948 1.00 92.04 262 LEU E N 1
ATOM 10904 C CA . LEU G 7 282 ? 94.028 117.510 115.347 1.00 92.04 262 LEU E CA 1
ATOM 10905 C C . LEU G 7 282 ? 94.013 117.622 113.828 1.00 92.04 262 LEU E C 1
ATOM 10906 O O . LEU G 7 282 ? 95.074 117.686 113.207 1.00 92.04 262 LEU E O 1
ATOM 10908 N N . TYR G 7 283 ? 92.826 117.685 113.214 1.00 93.20 263 TYR E N 1
ATOM 10909 C CA . TYR G 7 283 ? 92.745 117.850 111.762 1.00 93.20 263 TYR E CA 1
ATOM 10910 C C . TYR G 7 283 ? 93.400 119.151 111.312 1.00 93.20 263 TYR E C 1
ATOM 10911 O O . TYR G 7 283 ? 94.222 119.160 110.384 1.00 93.20 263 TYR E O 1
ATOM 10913 N N . ASN G 7 284 ? 93.035 120.261 111.952 1.00 93.10 264 ASN E N 1
ATOM 10914 C CA . ASN G 7 284 ? 93.584 121.555 111.568 1.00 93.10 264 ASN E CA 1
ATOM 10915 C C . ASN G 7 284 ? 95.103 121.539 111.627 1.00 93.10 264 ASN E C 1
ATOM 10916 O O . ASN G 7 284 ? 95.774 121.731 110.603 1.00 93.10 264 ASN E O 1
ATOM 10918 N N . GLU G 7 285 ? 95.672 121.256 112.799 1.00 92.76 265 GLU E N 1
ATOM 10919 C CA . GLU G 7 285 ? 97.125 121.345 112.908 1.00 92.76 265 GLU E CA 1
ATOM 10920 C C . GLU G 7 285 ? 97.817 120.193 112.177 1.00 92.76 265 GLU E C 1
ATOM 10921 O O . GLU G 7 285 ? 98.999 120.290 111.828 1.00 92.76 265 GLU E O 1
ATOM 10923 N N . LEU G 7 286 ? 97.077 119.123 111.866 1.00 92.63 266 LEU E N 1
ATOM 10924 C CA . LEU G 7 286 ? 97.697 117.964 111.238 1.00 92.63 266 LEU E CA 1
ATOM 10925 C C . LEU G 7 286 ? 97.833 118.153 109.736 1.00 92.63 266 LEU E C 1
ATOM 10926 O O . LEU G 7 286 ? 98.823 117.716 109.138 1.00 92.63 266 LEU E O 1
ATOM 10928 N N . LYS G 7 287 ? 96.846 118.785 109.096 1.00 91.81 267 LYS E N 1
ATOM 10929 C CA . LYS G 7 287 ? 97.077 119.198 107.717 1.00 91.81 267 LYS E CA 1
ATOM 10930 C C . LYS G 7 287 ? 97.730 120.574 107.663 1.00 91.81 267 LYS E C 1
ATOM 10931 O O . LYS G 7 287 ? 97.913 121.134 106.575 1.00 91.81 267 LYS E O 1
ATOM 10933 N N . ARG G 7 288 ? 98.076 121.142 108.824 1.00 92.48 268 ARG E N 1
ATOM 10934 C CA . ARG G 7 288 ? 98.935 122.323 108.820 1.00 92.48 268 ARG E CA 1
ATOM 10935 C C . ARG G 7 288 ? 100.416 121.970 108.975 1.00 92.48 268 ARG E C 1
ATOM 10936 O O . ARG G 7 288 ? 101.282 122.773 108.607 1.00 92.48 268 ARG E O 1
ATOM 10938 N N . ASP G 7 289 ? 100.736 120.792 109.520 1.00 91.79 269 ASP E N 1
ATOM 10939 C CA . ASP G 7 289 ? 102.140 120.418 109.675 1.00 91.79 269 ASP E CA 1
ATOM 10940 C C . ASP G 7 289 ? 102.504 119.080 109.035 1.00 91.79 269 ASP E C 1
ATOM 10941 O O . ASP G 7 289 ? 103.457 118.434 109.486 1.00 91.79 269 ASP E O 1
ATOM 10943 N N . LEU G 7 290 ? 101.773 118.641 107.997 1.00 91.93 270 LEU E N 1
ATOM 10944 C CA . LEU G 7 290 ? 102.316 117.484 107.299 1.00 91.93 270 LEU E CA 1
ATOM 10945 C C . LEU G 7 290 ? 102.653 117.854 105.855 1.00 91.93 270 LEU E C 1
ATOM 10946 O O . LEU G 7 290 ? 102.260 118.924 105.378 1.00 91.93 270 LEU E O 1
ATOM 10948 N N . PRO G 7 291 ? 103.404 117.017 105.132 1.00 93.27 271 PRO E N 1
ATOM 10949 C CA . PRO G 7 291 ? 103.560 117.243 103.689 1.00 93.27 271 PRO E CA 1
ATOM 10950 C C . PRO G 7 291 ? 102.225 117.132 102.971 1.00 93.27 271 PRO E C 1
ATOM 10951 O O . PRO G 7 291 ? 101.293 116.478 103.443 1.00 93.27 271 PRO E O 1
ATOM 10953 N N . HIS G 7 292 ? 102.137 117.791 101.810 1.00 95.46 272 HIS E N 1
ATOM 10954 C CA . HIS G 7 292 ? 100.908 117.750 101.028 1.00 95.46 272 HIS E CA 1
ATOM 10955 C C . HIS G 7 292 ? 100.510 116.327 100.659 1.00 95.46 272 HIS E C 1
ATOM 10956 O O . HIS G 7 292 ? 99.313 116.030 100.587 1.00 95.46 272 HIS E O 1
ATOM 10958 N N . PHE G 7 293 ? 101.488 115.442 100.432 1.00 95.50 273 PHE E N 1
ATOM 10959 C CA . PHE G 7 293 ? 101.207 114.063 100.042 1.00 95.50 273 PHE E CA 1
ATOM 10960 C C . PHE G 7 293 ? 100.358 113.319 101.064 1.00 95.50 273 PHE E C 1
ATOM 10961 O O . PHE G 7 293 ? 99.730 112.315 100.715 1.00 95.50 273 PHE E O 1
ATOM 10963 N N . VAL G 7 294 ? 100.324 113.778 102.311 1.00 93.11 274 VAL E N 1
ATOM 10964 C CA . VAL G 7 294 ? 99.692 113.029 103.393 1.00 93.11 274 VAL E CA 1
ATOM 10965 C C . VAL G 7 294 ? 98.187 113.259 103.368 1.00 93.11 274 VAL E C 1
ATOM 10966 O O . VAL G 7 294 ? 97.718 114.398 103.460 1.00 93.11 274 VAL E O 1
ATOM 10968 N N . ARG G 7 295 ? 97.429 112.174 103.255 1.00 92.07 275 ARG E N 1
ATOM 10969 C CA . ARG G 7 295 ? 95.974 112.251 103.301 1.00 92.07 275 ARG E CA 1
ATOM 10970 C C . ARG G 7 295 ? 95.525 112.245 104.758 1.00 92.07 275 ARG E C 1
ATOM 10971 O O . ARG G 7 295 ? 95.711 111.256 105.482 1.00 92.07 275 ARG E O 1
ATOM 10973 N N . THR G 7 296 ? 94.963 113.372 105.187 1.00 91.73 276 THR E N 1
ATOM 10974 C CA . THR G 7 296 ? 94.417 113.543 106.524 1.00 91.73 276 THR E CA 1
ATOM 10975 C C . THR G 7 296 ? 92.912 113.308 106.465 1.00 91.73 276 THR E C 1
ATOM 10976 O O . THR G 7 296 ? 92.191 114.066 105.806 1.00 91.73 276 THR E O 1
ATOM 10978 N N . VAL G 7 297 ? 92.437 112.278 107.162 1.00 90.02 277 VAL E N 1
ATOM 10979 C CA . VAL G 7 297 ? 91.020 111.929 107.184 1.00 90.02 277 VAL E CA 1
ATOM 10980 C C . VAL G 7 297 ? 90.562 111.922 108.633 1.00 90.02 277 VAL E C 1
ATOM 10981 O O . VAL G 7 297 ? 91.181 111.269 109.475 1.00 90.02 277 VAL E O 1
ATOM 10983 N N . LEU G 7 298 ? 89.488 112.645 108.927 1.00 89.83 278 LEU E N 1
ATOM 10984 C CA . LEU G 7 298 ? 88.970 112.751 110.286 1.00 89.83 278 LEU E CA 1
ATOM 10985 C C . LEU G 7 298 ? 87.829 111.761 110.470 1.00 89.83 278 LEU E C 1
ATOM 10986 O O . LEU G 7 298 ? 87.158 111.394 109.498 1.00 89.83 278 LEU E O 1
ATOM 10988 N N . LEU G 7 299 ? 87.617 111.319 111.709 1.00 88.11 279 LEU E N 1
ATOM 10989 C CA . LEU G 7 299 ? 86.505 110.432 111.997 1.00 88.11 279 LEU E CA 1
ATOM 10990 C C . LEU G 7 299 ? 85.976 110.674 113.405 1.00 88.11 279 LEU E C 1
ATOM 10991 O O . LEU G 7 299 ? 86.758 110.930 114.326 1.00 88.11 279 LEU E O 1
ATOM 10993 N N . PRO G 7 300 ? 84.662 110.626 113.596 1.00 88.32 280 PRO E N 1
ATOM 10994 C CA . PRO G 7 300 ? 84.124 110.572 114.957 1.00 88.32 280 PRO E CA 1
ATOM 10995 C C . PRO G 7 300 ? 84.187 109.158 115.506 1.00 88.32 280 PRO E C 1
ATOM 10996 O O . PRO G 7 300 ? 83.858 108.186 114.820 1.00 88.32 280 PRO E O 1
ATOM 10998 N N . LYS G 7 301 ? 84.628 109.044 116.758 1.00 88.06 281 LYS E N 1
ATOM 10999 C CA . LYS G 7 301 ? 84.815 107.730 117.353 1.00 88.06 281 LYS E CA 1
ATOM 11000 C C . LYS G 7 301 ? 83.479 107.013 117.512 1.00 88.06 281 LYS E C 1
ATOM 11001 O O . LYS G 7 301 ? 82.407 107.627 117.543 1.00 88.06 281 LYS E O 1
ATOM 11003 N N . SER G 7 302 ? 83.559 105.689 117.619 1.00 87.48 282 SER E N 1
ATOM 11004 C CA . SER G 7 302 ? 82.376 104.878 117.872 1.00 87.48 282 SER E CA 1
ATOM 11005 C C . SER G 7 302 ? 81.788 105.204 119.235 1.00 87.48 282 SER E C 1
ATOM 11006 O O . SER G 7 302 ? 82.453 105.786 120.096 1.00 87.48 282 SER E O 1
ATOM 11008 N N . GLY G 7 303 ? 80.526 104.828 119.432 1.00 86.23 283 GLY E N 1
ATOM 11009 C CA . GLY G 7 303 ? 79.925 104.962 120.746 1.00 86.23 283 GLY E CA 1
ATOM 11010 C C . GLY G 7 303 ? 80.555 104.077 121.802 1.00 86.23 283 GLY E C 1
ATOM 11011 O O . GLY G 7 303 ? 80.364 104.337 122.997 1.00 86.23 283 GLY E O 1
ATOM 11012 N N . GLY G 7 304 ? 81.304 103.054 121.393 1.00 86.14 284 GLY E N 1
ATOM 11013 C CA . GLY G 7 304 ? 81.911 102.080 122.274 1.00 86.14 284 GLY E CA 1
ATOM 11014 C C . GLY G 7 304 ? 83.182 102.503 122.970 1.00 86.14 284 GLY E C 1
ATOM 11015 O O . GLY G 7 304 ? 83.797 101.679 123.656 1.00 86.14 284 GLY E O 1
ATOM 11016 N N . VAL G 7 305 ? 83.607 103.756 122.821 1.00 87.36 285 VAL E N 1
ATOM 11017 C CA . VAL G 7 305 ? 84.771 104.242 123.553 1.00 87.36 285 VAL E CA 1
ATOM 11018 C C . VAL G 7 305 ? 84.340 104.659 124.952 1.00 87.36 285 VAL E C 1
ATOM 11019 O O . VAL G 7 305 ? 83.628 105.657 125.129 1.00 87.36 285 VAL E O 1
ATOM 11021 N N . VAL G 7 306 ? 84.779 103.905 125.956 1.00 89.16 286 VAL E N 1
ATOM 11022 C CA . VAL G 7 306 ? 84.364 104.104 127.340 1.00 89.16 286 VAL E CA 1
ATOM 11023 C C . VAL G 7 306 ? 85.476 104.814 128.094 1.00 89.16 286 VAL E C 1
ATOM 11024 O O . VAL G 7 306 ? 86.656 104.682 127.748 1.00 89.16 286 VAL E O 1
ATOM 11026 N N . GLU G 7 307 ? 85.092 105.554 129.132 1.00 91.18 287 GLU E N 1
ATOM 11027 C CA . GLU G 7 307 ? 86.046 106.269 129.966 1.00 91.18 287 GLU E CA 1
ATOM 11028 C C . GLU G 7 307 ? 86.871 105.286 130.791 1.00 91.18 287 GLU E C 1
ATOM 11029 O O . GLU G 7 307 ? 86.322 104.355 131.385 1.00 91.18 287 GLU E O 1
ATOM 11031 N N . ARG G 7 308 ? 88.188 105.492 130.824 1.00 92.28 288 ARG E N 1
ATOM 11032 C CA . ARG G 7 308 ? 89.086 104.713 131.674 1.00 92.28 288 ARG E CA 1
ATOM 11033 C C . ARG G 7 308 ? 90.086 105.646 132.358 1.00 92.28 288 ARG E C 1
ATOM 11034 O O . ARG G 7 308 ? 91.081 106.056 131.750 1.00 92.28 288 ARG E O 1
ATOM 11036 N N . SER G 7 309 ? 89.834 105.948 133.632 1.00 91.07 289 SER E N 1
ATOM 11037 C CA . SER G 7 309 ? 90.663 106.892 134.373 1.00 91.07 289 SER E CA 1
ATOM 11038 C C . SER G 7 309 ? 91.921 106.213 134.917 1.00 91.07 289 SER E C 1
ATOM 11039 O O . SER G 7 309 ? 92.322 105.133 134.474 1.00 91.07 289 SER E O 1
ATOM 11041 N N . LYS G 7 310 ? 92.551 106.891 135.888 1.00 90.95 290 LYS E N 1
ATOM 11042 C CA . LYS G 7 310 ? 93.838 106.458 136.436 1.00 90.95 290 LYS E CA 1
ATOM 11043 C C . LYS G 7 310 ? 93.834 104.987 136.839 1.00 90.95 290 LYS E C 1
ATOM 11044 O O . LYS G 7 310 ? 94.703 104.221 136.407 1.00 90.95 290 LYS E O 1
ATOM 11046 N N . ASP G 7 311 ? 92.864 104.577 137.665 1.00 92.56 291 ASP E N 1
ATOM 11047 C CA . ASP G 7 311 ? 92.848 103.222 138.216 1.00 92.56 291 ASP E CA 1
ATOM 11048 C C . ASP G 7 311 ? 92.800 102.166 137.115 1.00 92.56 291 ASP E C 1
ATOM 11049 O O . ASP G 7 311 ? 93.425 101.098 137.230 1.00 92.56 291 ASP E O 1
ATOM 11051 N N . PHE G 7 312 ? 92.066 102.454 136.035 1.00 93.13 292 PHE E N 1
ATOM 11052 C CA . PHE G 7 312 ? 91.962 101.514 134.924 1.00 93.13 292 PHE E CA 1
ATOM 11053 C C . PHE G 7 312 ? 93.335 101.126 134.396 1.00 93.13 292 PHE E C 1
ATOM 11054 O O . PHE G 7 312 ? 93.743 99.963 134.509 1.00 93.13 292 PHE E O 1
ATOM 11056 N N . ARG G 7 313 ? 94.070 102.084 133.829 1.00 94.07 293 ARG E N 1
ATOM 11057 C CA . ARG G 7 313 ? 95.353 101.757 133.217 1.00 94.07 293 ARG E CA 1
ATOM 11058 C C . ARG G 7 313 ? 96.408 101.438 134.270 1.00 94.07 293 ARG E C 1
ATOM 11059 O O . ARG G 7 313 ? 97.372 100.728 133.983 1.00 94.07 293 ARG E O 1
ATOM 11061 N N . ARG G 7 314 ? 96.235 101.943 135.494 1.00 94.35 294 ARG E N 1
ATOM 11062 C CA . ARG G 7 314 ? 96.996 101.444 136.639 1.00 94.35 294 ARG E CA 1
ATOM 11063 C C . ARG G 7 314 ? 97.002 99.922 136.681 1.00 94.35 294 ARG E C 1
ATOM 11064 O O . ARG G 7 314 ? 98.039 99.269 136.458 1.00 94.35 294 ARG E O 1
ATOM 11066 N N . GLU G 7 315 ? 95.827 99.336 136.911 1.00 94.55 295 GLU E N 1
ATOM 11067 C CA . GLU G 7 315 ? 95.783 97.902 137.148 1.00 94.55 295 GLU E CA 1
ATOM 11068 C C . GLU G 7 315 ? 95.874 97.133 135.841 1.00 94.55 295 GLU E C 1
ATOM 11069 O O . GLU G 7 315 ? 96.249 95.962 135.836 1.00 94.55 295 GLU E O 1
ATOM 11071 N N . CYS G 7 316 ? 95.615 97.797 134.712 1.00 95.86 296 CYS E N 1
ATOM 11072 C CA . CYS G 7 316 ? 95.800 97.148 133.418 1.00 95.86 296 CYS E CA 1
ATOM 11073 C C . CYS G 7 316 ? 97.272 97.107 133.028 1.00 95.86 296 CYS E C 1
ATOM 11074 O O . CYS G 7 316 ? 97.702 96.212 132.296 1.00 95.86 296 CYS E O 1
ATOM 11076 N N . ARG G 7 317 ? 98.076 98.035 133.554 1.00 96.74 297 ARG E N 1
ATOM 11077 C CA . ARG G 7 317 ? 99.525 97.971 133.394 1.00 96.74 297 ARG E CA 1
ATOM 11078 C C . ARG G 7 317 ? 100.116 96.865 134.253 1.00 96.74 297 ARG E C 1
ATOM 11079 O O . ARG G 7 317 ? 100.912 96.044 133.774 1.00 96.74 297 ARG E O 1
ATOM 11081 N N . ASP G 7 318 ? 99.735 96.824 135.530 1.00 96.92 298 ASP E N 1
ATOM 11082 C CA . ASP G 7 318 ? 100.156 95.683 136.342 1.00 96.92 298 ASP E CA 1
ATOM 11083 C C . ASP G 7 318 ? 99.631 94.366 135.764 1.00 96.92 298 ASP E C 1
ATOM 11084 O O . ASP G 7 318 ? 100.299 93.328 135.847 1.00 96.92 298 ASP E O 1
ATOM 11086 N N . GLU G 7 319 ? 98.471 94.405 135.099 1.00 95.61 299 GLU E N 1
ATOM 11087 C CA . GLU G 7 319 ? 97.905 93.200 134.505 1.00 95.61 299 GLU E CA 1
ATOM 11088 C C . GLU G 7 319 ? 98.638 92.811 133.228 1.00 95.61 299 GLU E C 1
ATOM 11089 O O . GLU G 7 319 ? 98.732 91.626 132.901 1.00 95.61 299 GLU E O 1
ATOM 11091 N N . ARG G 7 320 ? 99.160 93.790 132.487 1.00 94.62 300 ARG E N 1
ATOM 11092 C CA . ARG G 7 320 ? 100.016 93.462 131.353 1.00 94.62 300 ARG E CA 1
ATOM 11093 C C . ARG G 7 320 ? 101.320 92.836 131.828 1.00 94.62 300 ARG E C 1
ATOM 11094 O O . ARG G 7 320 ? 101.835 91.900 131.202 1.00 94.62 300 ARG E O 1
ATOM 11096 N N . ILE G 7 321 ? 101.858 93.320 132.952 1.00 95.81 301 ILE E N 1
ATOM 11097 C CA . ILE G 7 321 ? 102.994 92.627 133.558 1.00 95.81 301 ILE E CA 1
ATOM 11098 C C . ILE G 7 321 ? 102.616 91.186 133.894 1.00 95.81 301 ILE E C 1
ATOM 11099 O O . ILE G 7 321 ? 103.402 90.250 133.680 1.00 95.81 301 ILE E O 1
ATOM 11101 N N . ARG G 7 322 ? 101.402 90.989 134.416 1.00 95.51 302 ARG E N 1
ATOM 11102 C CA . ARG G 7 322 ? 100.955 89.647 134.788 1.00 95.51 302 ARG E CA 1
ATOM 11103 C C . ARG G 7 322 ? 100.799 88.747 133.561 1.00 95.51 302 ARG E C 1
ATOM 11104 O O . ARG G 7 322 ? 101.149 87.565 133.598 1.00 95.51 302 ARG E O 1
ATOM 11106 N N . GLU G 7 323 ? 100.258 89.289 132.466 1.00 94.21 303 GLU E N 1
ATOM 11107 C CA . GLU G 7 323 ? 100.060 88.476 131.269 1.00 94.21 303 GLU E CA 1
ATOM 11108 C C . GLU G 7 323 ? 101.334 88.384 130.441 1.00 94.21 303 GLU E C 1
ATOM 11109 O O . GLU G 7 323 ? 101.349 87.723 129.397 1.00 94.21 303 GLU E O 1
ATOM 11111 N N . TYR G 7 324 ? 102.398 89.064 130.869 1.00 95.81 304 TYR E N 1
ATOM 11112 C CA . TYR G 7 324 ? 103.720 88.720 130.357 1.00 95.81 304 TYR E CA 1
ATOM 11113 C C . TYR G 7 324 ? 104.331 87.577 131.155 1.00 95.81 304 TYR E C 1
ATOM 11114 O O . TYR G 7 324 ? 104.745 86.562 130.583 1.00 95.81 304 TYR E O 1
ATOM 11116 N N . PHE G 7 325 ? 104.390 87.720 132.478 1.00 95.88 305 PHE E N 1
ATOM 11117 C CA . PHE G 7 325 ? 105.213 86.829 133.291 1.00 95.88 305 PHE E CA 1
ATOM 11118 C C . PHE G 7 325 ? 104.498 85.545 133.706 1.00 95.88 305 PHE E C 1
ATOM 11119 O O . PHE G 7 325 ? 105.150 84.512 133.890 1.00 95.88 305 PHE E O 1
ATOM 11121 N N . TYR G 7 326 ? 103.175 85.575 133.855 1.00 94.80 306 TYR E N 1
ATOM 11122 C CA . TYR G 7 326 ? 102.412 84.418 134.303 1.00 94.80 306 TYR E CA 1
ATOM 11123 C C . TYR G 7 326 ? 101.479 83.854 133.241 1.00 94.80 306 TYR E C 1
ATOM 11124 O O . TYR G 7 326 ? 100.922 82.769 133.449 1.00 94.80 306 TYR E O 1
ATOM 11126 N N . GLY G 7 327 ? 101.296 84.547 132.119 1.00 90.59 307 GLY E N 1
ATOM 11127 C CA . GLY G 7 327 ? 100.503 84.039 131.016 1.00 90.59 307 GLY E CA 1
ATOM 11128 C C . GLY G 7 327 ? 99.010 84.049 131.266 1.00 90.59 307 GLY E C 1
ATOM 11129 O O . GLY G 7 327 ? 98.560 83.929 132.410 1.00 90.59 307 GLY E O 1
ATOM 11130 N N . PHE G 7 328 ? 98.230 84.182 130.197 1.00 92.21 308 PHE E N 1
ATOM 11131 C CA . PHE G 7 328 ? 96.777 84.143 130.306 1.00 92.21 308 PHE E CA 1
ATOM 11132 C C . PHE G 7 328 ? 96.339 82.806 130.890 1.00 92.21 308 PHE E C 1
ATOM 11133 O O . PHE G 7 328 ? 96.765 81.745 130.418 1.00 92.21 308 PHE E O 1
ATOM 11135 N N . ARG G 7 329 ? 95.509 82.864 131.931 1.00 90.44 309 ARG E N 1
ATOM 11136 C CA . ARG G 7 329 ? 94.961 81.677 132.594 1.00 90.44 309 ARG E CA 1
ATOM 11137 C C . ARG G 7 329 ? 96.052 80.857 133.280 1.00 90.44 309 ARG E C 1
ATOM 11138 O O . ARG G 7 329 ? 95.844 79.692 133.622 1.00 90.44 309 ARG E O 1
ATOM 11140 N N . GLY G 7 330 ? 97.219 81.460 133.490 1.00 89.74 310 GLY E N 1
ATOM 11141 C CA . GLY G 7 330 ? 98.256 80.826 134.280 1.00 89.74 310 GLY E CA 1
ATOM 11142 C C . GLY G 7 330 ? 99.062 79.761 133.575 1.00 89.74 310 GLY E C 1
ATOM 11143 O O . GLY G 7 330 ? 99.377 78.733 134.183 1.00 89.74 310 GLY E O 1
ATOM 11144 N N . CYS G 7 331 ? 99.407 79.972 132.305 1.00 91.13 311 CYS E N 1
ATOM 11145 C CA . CYS G 7 331 ? 100.162 78.987 131.541 1.00 91.13 311 CYS E CA 1
ATOM 11146 C C . CYS G 7 331 ? 101.663 79.232 131.565 1.00 91.13 311 CYS E C 1
ATOM 11147 O O . CYS G 7 331 ? 102.417 78.394 131.058 1.00 91.13 311 CYS E O 1
ATOM 11149 N N . PHE G 7 332 ? 102.120 80.346 132.129 1.00 93.41 312 PHE E N 1
ATOM 11150 C CA . PHE G 7 332 ? 103.540 80.631 132.246 1.00 93.41 312 PHE E CA 1
ATOM 11151 C C . PHE G 7 332 ? 104.009 80.363 133.671 1.00 93.41 312 PHE E C 1
ATOM 11152 O O . PHE G 7 332 ? 103.441 80.880 134.639 1.00 93.41 312 PHE E O 1
ATOM 11154 N N . TYR G 7 333 ? 105.056 79.545 133.792 1.00 94.62 313 TYR E N 1
ATOM 11155 C CA . TYR G 7 333 ? 105.605 79.129 135.081 1.00 94.62 313 TYR E CA 1
ATOM 11156 C C . TYR G 7 333 ? 107.034 79.642 135.159 1.00 94.62 313 TYR E C 1
ATOM 11157 O O . TYR G 7 333 ? 107.964 79.011 134.628 1.00 94.62 313 TYR E O 1
ATOM 11159 N N . PRO G 7 334 ? 107.257 80.786 135.800 1.00 94.57 314 PRO E N 1
ATOM 11160 C CA . PRO G 7 334 ? 108.590 81.397 135.792 1.00 94.57 314 PRO E CA 1
ATOM 11161 C C . PRO G 7 334 ? 109.490 80.841 136.885 1.00 94.57 314 PRO E C 1
ATOM 11162 O O . PRO G 7 334 ? 109.047 80.206 137.843 1.00 94.57 314 PRO E O 1
ATOM 11164 N N . HIS G 7 335 ? 110.785 81.106 136.722 1.00 94.59 315 HIS E N 1
ATOM 11165 C CA . HIS G 7 335 ? 111.837 80.635 137.619 1.00 94.59 315 HIS E CA 1
ATOM 11166 C C . HIS G 7 335 ? 112.161 81.714 138.645 1.00 94.59 315 HIS E C 1
ATOM 11167 O O . HIS G 7 335 ? 112.334 82.878 138.283 1.00 94.59 315 HIS E O 1
ATOM 11169 N N . ALA G 7 336 ? 112.260 81.333 139.915 1.00 93.79 316 ALA E N 1
ATOM 11170 C CA . ALA G 7 336 ? 112.530 82.280 140.991 1.00 93.79 316 ALA E CA 1
ATOM 11171 C C . ALA G 7 336 ? 113.801 81.905 141.741 1.00 93.79 316 ALA E C 1
ATOM 11172 O O . ALA G 7 336 ? 113.754 81.095 142.672 1.00 93.79 316 ALA E O 1
ATOM 11174 N N . PHE G 7 337 ? 114.926 82.508 141.358 1.00 93.73 317 PHE E N 1
ATOM 11175 C CA . PHE G 7 337 ? 116.168 82.204 142.064 1.00 93.73 317 PHE E CA 1
ATOM 11176 C C . PHE G 7 337 ? 117.207 83.280 141.792 1.00 93.73 317 PHE E C 1
ATOM 11177 O O . PHE G 7 337 ? 116.928 84.286 141.141 1.00 93.73 317 PHE E O 1
ATOM 11179 N N . ASN G 7 338 ? 118.416 83.040 142.290 1.00 92.61 318 ASN E N 1
ATOM 11180 C CA . ASN G 7 338 ? 119.462 84.056 142.350 1.00 92.61 318 ASN E CA 1
ATOM 11181 C C . ASN G 7 338 ? 119.961 84.445 140.964 1.00 92.61 318 ASN E C 1
ATOM 11182 O O . ASN G 7 338 ? 119.863 83.669 140.010 1.00 92.61 318 ASN E O 1
ATOM 11184 N N . VAL G 7 339 ? 120.496 85.661 140.867 1.00 93.08 319 VAL E N 1
ATOM 11185 C CA . VAL G 7 339 ? 121.332 86.084 139.753 1.00 93.08 319 VAL E CA 1
ATOM 11186 C C . VAL G 7 339 ? 122.518 86.840 140.334 1.00 93.08 319 VAL E C 1
ATOM 11187 O O . VAL G 7 339 ? 122.350 87.683 141.229 1.00 93.08 319 VAL E O 1
ATOM 11189 N N . LYS G 7 340 ? 123.711 86.509 139.844 1.00 91.85 320 LYS E N 1
ATOM 11190 C CA . LYS G 7 340 ? 124.959 87.074 140.331 1.00 91.85 320 LYS E CA 1
ATOM 11191 C C . LYS G 7 340 ? 125.131 88.515 139.869 1.00 91.85 320 LYS E C 1
ATOM 11192 O O . LYS G 7 340 ? 124.745 88.884 138.758 1.00 91.85 320 LYS E O 1
ATOM 11194 N N . PHE G 7 341 ? 125.730 89.332 140.738 1.00 91.79 321 PHE E N 1
ATOM 11195 C CA . PHE G 7 341 ? 126.227 90.620 140.274 1.00 91.79 321 PHE E CA 1
ATOM 11196 C C . PHE G 7 341 ? 127.522 90.450 139.494 1.00 91.79 321 PHE E C 1
ATOM 11197 O O . PHE G 7 341 ? 127.877 91.308 138.678 1.00 91.79 321 PHE E O 1
ATOM 11199 N N . SER G 7 342 ? 128.237 89.347 139.722 1.00 89.19 322 SER E N 1
ATOM 11200 C CA . SER G 7 342 ? 129.372 89.009 138.872 1.00 89.19 322 SER E CA 1
ATOM 11201 C C . SER G 7 342 ? 128.931 88.416 137.540 1.00 89.19 322 SER E C 1
ATOM 11202 O O . SER G 7 342 ? 129.782 88.076 136.712 1.00 89.19 322 SER E O 1
ATOM 11204 N N . ASP G 7 343 ? 127.623 88.282 137.319 1.00 90.53 323 ASP E N 1
ATOM 11205 C CA . ASP G 7 343 ? 127.082 87.723 136.089 1.00 90.53 323 ASP E CA 1
ATOM 11206 C C . ASP G 7 343 ? 126.526 88.773 135.135 1.00 90.53 323 ASP E C 1
ATOM 11207 O O . ASP G 7 343 ? 126.540 88.545 133.922 1.00 90.53 323 ASP E O 1
ATOM 11209 N N . VAL G 7 344 ? 126.050 89.916 135.636 1.00 90.80 324 VAL E N 1
ATOM 11210 C CA . VAL G 7 344 ? 125.281 90.843 134.813 1.00 90.80 324 VAL E CA 1
ATOM 11211 C C . VAL G 7 344 ? 125.676 92.288 135.096 1.00 90.80 324 VAL E C 1
ATOM 11212 O O . VAL G 7 344 ? 125.977 92.671 136.230 1.00 90.80 324 VAL E O 1
ATOM 11214 N N . LYS G 7 345 ? 125.665 93.093 134.033 1.00 90.10 325 LYS E N 1
ATOM 11215 C CA . LYS G 7 345 ? 125.837 94.539 134.104 1.00 90.10 325 LYS E CA 1
ATOM 11216 C C . LYS G 7 345 ? 124.609 95.197 133.491 1.00 90.10 325 LYS E C 1
ATOM 11217 O O . LYS G 7 345 ? 124.075 94.706 132.492 1.00 90.10 325 LYS E O 1
ATOM 11219 N N . ILE G 7 346 ? 124.160 96.300 134.086 1.00 91.17 326 ILE E N 1
ATOM 11220 C CA . ILE G 7 346 ? 122.979 97.024 133.630 1.00 91.17 326 ILE E CA 1
ATOM 11221 C C . ILE G 7 346 ? 123.371 98.466 133.339 1.00 91.17 326 ILE E C 1
ATOM 11222 O O . ILE G 7 346 ? 124.202 99.043 134.049 1.00 91.17 326 ILE E O 1
ATOM 11224 N N . TYR G 7 347 ? 122.783 99.043 132.288 1.00 92.30 327 TYR E N 1
ATOM 11225 C CA . TYR G 7 347 ? 122.880 100.470 132.013 1.00 92.30 327 TYR E CA 1
ATOM 11226 C C . TYR G 7 347 ? 121.492 101.085 132.121 1.00 92.30 327 TYR E C 1
ATOM 11227 O O . TYR G 7 347 ? 120.518 100.553 131.585 1.00 92.30 327 TYR E O 1
ATOM 11229 N N . LYS G 7 348 ? 121.404 102.215 132.816 1.00 92.03 328 LYS E N 1
ATOM 11230 C CA . LYS G 7 348 ? 120.130 102.861 133.087 1.00 92.03 328 LYS E CA 1
ATOM 11231 C C . LYS G 7 348 ? 119.925 104.066 132.179 1.00 92.03 328 LYS E C 1
ATOM 11232 O O . LYS G 7 348 ? 120.694 105.033 132.228 1.00 92.03 328 LYS E O 1
ATOM 11234 N N . VAL G 7 349 ? 118.876 104.003 131.364 1.00 90.54 329 VAL E N 1
ATOM 11235 C CA . VAL G 7 349 ? 118.476 105.130 130.536 1.00 90.54 329 VAL E CA 1
ATOM 11236 C C . VAL G 7 349 ? 117.527 106.040 131.309 1.00 90.54 329 VAL E C 1
ATOM 11237 O O . VAL G 7 349 ? 116.662 105.570 132.049 1.00 90.54 329 VAL E O 1
ATOM 11239 N N . LEU G 7 372 ? 123.019 108.475 130.384 1.00 83.85 352 LEU E N 1
ATOM 11240 C CA . LEU G 7 372 ? 123.602 107.148 130.227 1.00 83.85 352 LEU E CA 1
ATOM 11241 C C . LEU G 7 372 ? 124.626 106.837 131.319 1.00 83.85 352 LEU E C 1
ATOM 11242 O O . LEU G 7 372 ? 125.755 107.331 131.286 1.00 83.85 352 LEU E O 1
ATOM 11244 N N . VAL G 7 373 ? 124.236 106.022 132.290 1.00 86.98 353 VAL E N 1
ATOM 11245 C CA . VAL G 7 373 ? 125.134 105.576 133.351 1.00 86.98 353 VAL E CA 1
ATOM 11246 C C . VAL G 7 373 ? 124.658 104.214 133.853 1.00 86.98 353 VAL E C 1
ATOM 11247 O O . VAL G 7 373 ? 123.441 103.998 133.960 1.00 86.98 353 VAL E O 1
ATOM 11249 N N . PRO G 7 374 ? 125.559 103.264 134.104 1.00 87.85 354 PRO E N 1
ATOM 11250 C CA . PRO G 7 374 ? 125.185 102.077 134.882 1.00 87.85 354 PRO E CA 1
ATOM 11251 C C . PRO G 7 374 ? 124.935 102.442 136.340 1.00 87.85 354 PRO E C 1
ATOM 11252 O O . PRO G 7 374 ? 125.628 103.284 136.917 1.00 87.85 354 PRO E O 1
ATOM 11254 N N . VAL G 7 375 ? 123.941 101.789 136.939 1.00 85.82 355 VAL E N 1
ATOM 11255 C CA . VAL G 7 375 ? 123.497 102.087 138.297 1.00 85.82 355 VAL E CA 1
ATOM 11256 C C . VAL G 7 375 ? 124.151 101.094 139.247 1.00 85.82 355 VAL E C 1
ATOM 11257 O O . VAL G 7 375 ? 124.051 99.877 139.054 1.00 85.82 355 VAL E O 1
ATOM 11259 N N . THR G 7 376 ? 124.826 101.614 140.267 1.00 84.58 356 THR E N 1
ATOM 11260 C CA . THR G 7 376 ? 125.372 100.763 141.317 1.00 84.58 356 THR E CA 1
ATOM 11261 C C . THR G 7 376 ? 124.238 99.984 141.975 1.00 84.58 356 THR E C 1
ATOM 11262 O O . THR G 7 376 ? 123.174 100.556 142.239 1.00 84.58 356 THR E O 1
ATOM 11264 N N . PRO G 7 377 ? 124.411 98.690 142.235 1.00 87.75 357 PRO E N 1
ATOM 11265 C CA . PRO G 7 377 ? 123.339 97.923 142.882 1.00 87.75 357 PRO E CA 1
ATOM 11266 C C . PRO G 7 377 ? 122.962 98.505 144.237 1.00 87.75 357 PRO E C 1
ATOM 11267 O O . PRO G 7 377 ? 123.786 98.598 145.150 1.00 87.75 357 PRO E O 1
ATOM 11269 N N . GLY G 7 378 ? 121.692 98.897 144.355 1.00 89.17 358 GLY E N 1
ATOM 11270 C CA . GLY G 7 378 ? 121.134 99.351 145.611 1.00 89.17 358 GLY E CA 1
ATOM 11271 C C . GLY G 7 378 ? 119.738 98.791 145.769 1.00 89.17 358 GLY E C 1
ATOM 11272 O O . GLY G 7 378 ? 119.073 98.441 144.794 1.00 89.17 358 GLY E O 1
ATOM 11273 N N . ARG G 7 379 ? 119.283 98.737 147.023 1.00 92.40 359 ARG E N 1
ATOM 11274 C CA . ARG G 7 379 ? 118.020 98.071 147.327 1.00 92.40 359 ARG E CA 1
ATOM 11275 C C . ARG G 7 379 ? 116.818 98.768 146.699 1.00 92.40 359 ARG E C 1
ATOM 11276 O O . ARG G 7 379 ? 115.681 98.338 146.923 1.00 92.40 359 ARG E O 1
ATOM 11278 N N . ASP G 7 380 ? 117.042 99.832 145.927 1.00 91.45 360 ASP E N 1
ATOM 11279 C CA . ASP G 7 380 ? 115.983 100.387 145.095 1.00 91.45 360 ASP E CA 1
ATOM 11280 C C . ASP G 7 380 ? 115.637 99.475 143.919 1.00 91.45 360 ASP E C 1
ATOM 11281 O O . ASP G 7 380 ? 114.678 99.759 143.192 1.00 91.45 360 ASP E O 1
ATOM 11283 N N . MET G 7 381 ? 116.395 98.387 143.719 1.00 94.71 361 MET E N 1
ATOM 11284 C CA . MET G 7 381 ? 116.200 97.518 142.560 1.00 94.71 361 MET E CA 1
ATOM 11285 C C . MET G 7 381 ? 115.104 96.482 142.767 1.00 94.71 361 MET E C 1
ATOM 11286 O O . MET G 7 381 ? 114.783 95.753 141.824 1.00 94.71 361 MET E O 1
ATOM 11288 N N . VAL G 7 382 ? 114.543 96.383 143.975 1.00 96.05 362 VAL E N 1
ATOM 11289 C CA . VAL G 7 382 ? 113.510 95.389 144.243 1.00 96.05 362 VAL E CA 1
ATOM 11290 C C . VAL G 7 382 ? 112.312 95.659 143.346 1.00 96.05 362 VAL E C 1
ATOM 11291 O O . VAL G 7 382 ? 112.059 96.805 142.964 1.00 96.05 362 VAL E O 1
ATOM 11293 N N . HIS G 7 383 ? 111.642 94.588 142.920 1.00 98.60 363 HIS E N 1
ATOM 11294 C CA . HIS G 7 383 ? 110.400 94.545 142.141 1.00 98.60 363 HIS E CA 1
ATOM 11295 C C . HIS G 7 383 ? 110.372 95.516 140.957 1.00 98.60 363 HIS E C 1
ATOM 11296 O O . HIS G 7 383 ? 109.282 95.887 140.508 1.00 98.60 363 HIS E O 1
ATOM 11298 N N . HIS G 7 384 ? 111.528 95.944 140.448 1.00 98.79 364 HIS E N 1
ATOM 11299 C CA . HIS G 7 384 ? 111.619 96.576 139.136 1.00 98.79 364 HIS E CA 1
ATOM 11300 C C . HIS G 7 384 ? 111.660 95.499 138.056 1.00 98.79 364 HIS E C 1
ATOM 11301 O O . HIS G 7 384 ? 111.546 94.305 138.351 1.00 98.79 364 HIS E O 1
ATOM 11303 N N . LEU G 7 385 ? 111.803 95.926 136.799 1.00 95.72 365 LEU E N 1
ATOM 11304 C CA . LEU G 7 385 ? 111.967 94.993 135.686 1.00 95.72 365 LEU E CA 1
ATOM 11305 C C . LEU G 7 385 ? 113.427 94.922 135.251 1.00 95.72 365 LEU E C 1
ATOM 11306 O O . LEU G 7 385 ? 114.268 95.701 135.709 1.00 95.72 365 LEU E O 1
ATOM 11308 N N . LEU G 7 386 ? 113.717 93.971 134.365 1.00 93.83 366 LEU E N 1
ATOM 11309 C CA . LEU G 7 386 ? 115.014 93.835 133.713 1.00 93.83 366 LEU E CA 1
ATOM 11310 C C . LEU G 7 386 ? 114.809 93.329 132.291 1.00 93.83 366 LEU E C 1
ATOM 11311 O O . LEU G 7 386 ? 114.117 92.328 132.080 1.00 93.83 366 LEU E O 1
ATOM 11313 N N . SER G 7 387 ? 115.432 94.000 131.326 1.00 91.50 367 SER E N 1
ATOM 11314 C CA . SER G 7 387 ? 115.354 93.603 129.928 1.00 91.50 367 SER E CA 1
ATOM 11315 C C . SER G 7 387 ? 116.666 92.971 129.494 1.00 91.50 367 SER E C 1
ATOM 11316 O O . SER G 7 387 ? 117.725 93.595 129.627 1.00 91.50 367 SER E O 1
ATOM 11318 N N . VAL G 7 388 ? 116.592 91.751 128.965 1.00 89.66 368 VAL E N 1
ATOM 11319 C CA . VAL G 7 388 ? 117.748 91.057 128.406 1.00 89.66 368 VAL E CA 1
ATOM 11320 C C . VAL G 7 388 ? 117.915 91.562 126.976 1.00 89.66 368 VAL E C 1
ATOM 11321 O O . VAL G 7 388 ? 117.053 91.352 126.124 1.00 89.66 368 VAL E O 1
ATOM 11323 N N . SER G 7 389 ? 119.026 92.248 126.716 1.00 89.05 369 SER E N 1
ATOM 11324 C CA . SER G 7 389 ? 119.250 92.849 125.409 1.00 89.05 369 SER E CA 1
ATOM 11325 C C . SER G 7 389 ? 120.126 91.949 124.547 1.00 89.05 369 SER E C 1
ATOM 11326 O O . SER G 7 389 ? 121.159 91.449 124.996 1.00 89.05 369 SER E O 1
ATOM 11328 N N . THR G 7 390 ? 119.700 91.732 123.305 1.00 87.84 370 THR E N 1
ATOM 11329 C CA . THR G 7 390 ? 120.467 90.923 122.361 1.00 87.84 370 THR E CA 1
ATOM 11330 C C . THR G 7 390 ? 121.023 91.789 121.235 1.00 87.84 370 THR E C 1
ATOM 11331 O O . THR G 7 390 ? 121.766 92.736 121.482 1.00 87.84 370 THR E O 1
ATOM 11333 N N . SER G 7 402 ? 118.097 93.638 119.710 1.00 88.36 382 SER E N 1
ATOM 11334 C CA . SER G 7 402 ? 116.720 93.552 120.184 1.00 88.36 382 SER E CA 1
ATOM 11335 C C . SER G 7 402 ? 116.682 93.112 121.640 1.00 88.36 382 SER E C 1
ATOM 11336 O O . SER G 7 402 ? 117.620 93.370 122.394 1.00 88.36 382 SER E O 1
ATOM 11338 N N . VAL G 7 403 ? 115.591 92.457 122.036 1.00 88.74 383 VAL E N 1
ATOM 11339 C CA . VAL G 7 403 ? 115.389 92.011 123.412 1.00 88.74 383 VAL E CA 1
ATOM 11340 C C . VAL G 7 403 ? 115.008 90.537 123.411 1.00 88.74 383 VAL E C 1
ATOM 11341 O O . VAL G 7 403 ? 114.123 90.116 122.655 1.00 88.74 383 VAL E O 1
ATOM 11343 N N . ALA G 7 404 ? 115.672 89.750 124.263 1.00 86.76 384 ALA E N 1
ATOM 11344 C CA . ALA G 7 404 ? 115.322 88.345 124.439 1.00 86.76 384 ALA E CA 1
ATOM 11345 C C . ALA G 7 404 ? 114.090 88.168 125.315 1.00 86.76 384 ALA E C 1
ATOM 11346 O O . ALA G 7 404 ? 113.195 87.388 124.970 1.00 86.76 384 ALA E O 1
ATOM 11348 N N . GLY G 7 405 ? 114.027 88.880 126.433 1.00 88.78 385 GLY E N 1
ATOM 11349 C CA . GLY G 7 405 ? 112.924 88.742 127.360 1.00 88.78 385 GLY E CA 1
ATOM 11350 C C . GLY G 7 405 ? 113.084 89.711 128.514 1.00 88.78 385 GLY E C 1
ATOM 11351 O O . GLY G 7 405 ? 113.973 90.566 128.515 1.00 88.78 385 GLY E O 1
ATOM 11352 N N . PHE G 7 406 ? 112.199 89.554 129.500 1.00 93.94 386 PHE E N 1
ATOM 11353 C CA . PHE G 7 406 ? 112.139 90.437 130.656 1.00 93.94 386 PHE E CA 1
ATOM 11354 C C . PHE G 7 406 ? 111.995 89.606 131.923 1.00 93.94 386 PHE E C 1
ATOM 11355 O O . PHE G 7 406 ? 111.493 88.481 131.889 1.00 93.94 386 PHE E O 1
ATOM 11357 N N . ILE G 7 407 ? 112.444 90.174 133.044 1.00 93.69 387 ILE E N 1
ATOM 11358 C CA . ILE G 7 407 ? 112.472 89.487 134.329 1.00 93.69 387 ILE E CA 1
ATOM 11359 C C . ILE G 7 407 ? 112.122 90.483 135.434 1.00 93.69 387 ILE E C 1
ATOM 11360 O O . ILE G 7 407 ? 112.198 91.698 135.249 1.00 93.69 387 ILE E O 1
ATOM 11362 N N . VAL G 7 408 ? 111.726 89.953 136.596 1.00 94.04 388 VAL E N 1
ATOM 11363 C CA . VAL G 7 408 ? 111.241 90.758 137.718 1.00 94.04 388 VAL E CA 1
ATOM 11364 C C . VAL G 7 408 ? 111.985 90.376 138.994 1.00 94.04 388 VAL E C 1
ATOM 11365 O O . VAL G 7 408 ? 112.265 89.196 139.228 1.00 94.04 388 VAL E O 1
ATOM 11367 N N . VAL G 7 409 ? 112.274 91.377 139.826 1.00 95.15 389 VAL E N 1
ATOM 11368 C CA . VAL G 7 409 ? 113.128 91.219 141.004 1.00 95.15 389 VAL E CA 1
ATOM 11369 C C . VAL G 7 409 ? 112.259 90.954 142.231 1.00 95.15 389 VAL E C 1
ATOM 11370 O O . VAL G 7 409 ? 111.129 91.443 142.319 1.00 95.15 389 VAL E O 1
ATOM 11372 N N . THR G 7 410 ? 112.787 90.181 143.187 1.00 94.42 390 THR E N 1
ATOM 11373 C CA . THR G 7 410 ? 112.041 89.865 144.404 1.00 94.42 390 THR E CA 1
ATOM 11374 C C . THR G 7 410 ? 112.796 90.159 145.699 1.00 94.42 390 THR E C 1
ATOM 11375 O O . THR G 7 410 ? 112.166 90.561 146.683 1.00 94.42 390 THR E O 1
ATOM 11377 N N . SER G 7 411 ? 114.117 89.983 145.738 1.00 93.42 391 SER E N 1
ATOM 11378 C CA . SER G 7 411 ? 114.863 90.223 146.967 1.00 93.42 391 SER E CA 1
ATOM 11379 C C . SER G 7 411 ? 116.347 90.360 146.659 1.00 93.42 391 SER E C 1
ATOM 11380 O O . SER G 7 411 ? 116.809 90.059 145.555 1.00 93.42 391 SER E O 1
ATOM 11382 N N . VAL G 7 412 ? 117.091 90.785 147.680 1.00 95.28 392 VAL E N 1
ATOM 11383 C CA . VAL G 7 412 ? 118.452 91.297 147.542 1.00 95.28 392 VAL E CA 1
ATOM 11384 C C . VAL G 7 412 ? 119.368 90.506 148.467 1.00 95.28 392 VAL E C 1
ATOM 11385 O O . VAL G 7 412 ? 118.935 90.053 149.534 1.00 95.28 392 VAL E O 1
ATOM 11387 N N . ASP G 7 413 ? 120.628 90.338 148.059 1.00 95.93 393 ASP E N 1
ATOM 11388 C CA . ASP G 7 413 ? 121.647 89.642 148.834 1.00 95.93 393 ASP E CA 1
ATOM 11389 C C . ASP G 7 413 ? 122.917 90.486 148.791 1.00 95.93 393 ASP E C 1
ATOM 11390 O O . ASP G 7 413 ? 123.592 90.543 147.753 1.00 95.93 393 ASP E O 1
ATOM 11392 N N . LEU G 7 414 ? 123.250 91.117 149.926 1.00 93.19 394 LEU E N 1
ATOM 11393 C CA . LEU G 7 414 ? 124.352 92.074 149.993 1.00 93.19 394 LEU E CA 1
ATOM 11394 C C . LEU G 7 414 ? 125.716 91.419 150.159 1.00 93.19 394 LEU E C 1
ATOM 11395 O O . LEU G 7 414 ? 126.578 91.596 149.294 1.00 93.19 394 LEU E O 1
ATOM 11397 N N . GLU G 7 415 ? 125.945 90.690 151.253 1.00 92.69 395 GLU E N 1
ATOM 11398 C CA . GLU G 7 415 ? 127.252 90.077 151.464 1.00 92.69 395 GLU E CA 1
ATOM 11399 C C . GLU G 7 415 ? 127.428 88.851 150.574 1.00 92.69 395 GLU E C 1
ATOM 11400 O O . GLU G 7 415 ? 128.556 88.441 150.278 1.00 92.69 395 GLU E O 1
ATOM 11402 N N . HIS G 7 416 ? 126.319 88.254 150.140 1.00 95.75 396 HIS E N 1
ATOM 11403 C CA . HIS G 7 416 ? 126.321 87.253 149.084 1.00 95.75 396 HIS E CA 1
ATOM 11404 C C . HIS G 7 416 ? 126.407 87.878 147.697 1.00 95.75 396 HIS E C 1
ATOM 11405 O O . HIS G 7 416 ? 126.957 87.254 146.783 1.00 95.75 396 HIS E O 1
ATOM 11407 N N . GLN G 7 417 ? 125.874 89.088 147.533 1.00 95.84 397 GLN E N 1
ATOM 11408 C CA . GLN G 7 417 ? 125.957 89.857 146.294 1.00 95.84 397 GLN E CA 1
ATOM 11409 C C . GLN G 7 417 ? 125.254 89.149 145.142 1.00 95.84 397 GLN E C 1
ATOM 11410 O O . GLN G 7 417 ? 125.823 88.934 144.069 1.00 95.84 397 GLN E O 1
ATOM 11412 N N . VAL G 7 418 ? 123.987 88.808 145.363 1.00 95.98 398 VAL E N 1
ATOM 11413 C CA . VAL G 7 418 ? 123.133 88.216 144.336 1.00 95.98 398 VAL E CA 1
ATOM 11414 C C . VAL G 7 418 ? 121.718 88.699 144.601 1.00 95.98 398 VAL E C 1
ATOM 11415 O O . VAL G 7 418 ? 121.289 88.776 145.755 1.00 95.98 398 VAL E O 1
ATOM 11417 N N . PHE G 7 419 ? 120.974 89.018 143.550 1.00 95.67 399 PHE E N 1
ATOM 11418 C CA . PHE G 7 419 ? 119.568 89.326 143.790 1.00 95.67 399 PHE E CA 1
ATOM 11419 C C . PHE G 7 419 ? 118.677 88.349 143.040 1.00 95.67 399 PHE E C 1
ATOM 11420 O O . PHE G 7 419 ? 118.994 87.920 141.926 1.00 95.67 399 PHE E O 1
ATOM 11422 N N . THR G 7 420 ? 117.602 87.931 143.709 1.00 93.71 400 THR E N 1
ATOM 11423 C CA . THR G 7 420 ? 116.752 86.873 143.190 1.00 93.71 400 THR E CA 1
ATOM 11424 C C . THR G 7 420 ? 115.755 87.461 142.204 1.00 93.71 400 THR E C 1
ATOM 11425 O O . THR G 7 420 ? 115.191 88.538 142.427 1.00 93.71 400 THR E O 1
ATOM 11427 N N . VAL G 7 421 ? 115.587 86.765 141.085 1.00 94.17 401 VAL E N 1
ATOM 11428 C CA . VAL G 7 421 ? 114.800 87.231 139.960 1.00 94.17 401 VAL E CA 1
ATOM 11429 C C . VAL G 7 421 ? 113.825 86.131 139.560 1.00 94.17 401 VAL E C 1
ATOM 11430 O O . VAL G 7 421 ? 114.021 84.948 139.870 1.00 94.17 401 VAL E O 1
ATOM 11432 N N . LEU G 7 422 ? 112.753 86.551 138.891 1.00 93.96 402 LEU E N 1
ATOM 11433 C CA . LEU G 7 422 ? 111.762 85.668 138.287 1.00 93.96 402 LEU E CA 1
ATOM 11434 C C . LEU G 7 422 ? 111.860 85.770 136.769 1.00 93.96 402 LEU E C 1
ATOM 11435 O O . LEU G 7 422 ? 111.868 86.874 136.216 1.00 93.96 402 LEU E O 1
ATOM 11437 N N . SER G 7 423 ? 111.907 84.617 136.100 1.00 92.10 403 SER E N 1
ATOM 11438 C CA . SER G 7 423 ? 112.325 84.528 134.705 1.00 92.10 403 SER E CA 1
ATOM 11439 C C . SER G 7 423 ? 111.385 83.701 133.837 1.00 92.10 403 SER E C 1
ATOM 11440 O O . SER G 7 423 ? 110.886 82.654 134.276 1.00 92.10 403 SER E O 1
ATOM 11442 N N . PRO G 7 424 ? 111.144 84.142 132.597 1.00 91.40 404 PRO E N 1
ATOM 11443 C CA . PRO G 7 424 ? 110.343 83.332 131.668 1.00 91.40 404 PRO E CA 1
ATOM 11444 C C . PRO G 7 424 ? 111.123 82.195 131.032 1.00 91.40 404 PRO E C 1
ATOM 11445 O O . PRO G 7 424 ? 110.507 81.232 130.558 1.00 91.40 404 PRO E O 1
ATOM 11447 N N . ALA G 7 425 ? 112.451 82.281 130.999 1.00 90.45 405 ALA E N 1
ATOM 11448 C CA . ALA G 7 425 ? 113.343 81.268 130.468 1.00 90.45 405 ALA E CA 1
ATOM 11449 C C . ALA G 7 425 ? 114.336 80.848 131.546 1.00 90.45 405 ALA E C 1
ATOM 11450 O O . ALA G 7 425 ? 114.594 81.612 132.483 1.00 90.45 405 ALA E O 1
ATOM 11452 N N . PRO G 7 426 ? 114.905 79.646 131.455 1.00 91.47 406 PRO E N 1
ATOM 11453 C CA . PRO G 7 426 ? 115.810 79.179 132.509 1.00 91.47 406 PRO E CA 1
ATOM 11454 C C . PRO G 7 426 ? 117.185 79.821 132.396 1.00 91.47 406 PRO E C 1
ATOM 11455 O O . PRO G 7 426 ? 117.428 80.730 131.600 1.00 91.47 406 PRO E O 1
ATOM 11457 N N . ARG G 7 427 ? 118.092 79.334 133.239 1.00 94.21 407 ARG E N 1
ATOM 11458 C CA . ARG G 7 427 ? 119.463 79.810 133.217 1.00 94.21 407 ARG E CA 1
ATOM 11459 C C . ARG G 7 427 ? 120.246 79.112 132.103 1.00 94.21 407 ARG E C 1
ATOM 11460 O O . ARG G 7 427 ? 119.908 77.995 131.701 1.00 94.21 407 ARG E O 1
ATOM 11462 N N . PRO G 7 428 ? 121.289 79.763 131.563 1.00 91.90 408 PRO E N 1
ATOM 11463 C CA . PRO G 7 428 ? 121.641 81.155 131.857 1.00 91.90 408 PRO E CA 1
ATOM 11464 C C . PRO G 7 428 ? 120.868 82.140 130.988 1.00 91.90 408 PRO E C 1
ATOM 11465 O O . PRO G 7 428 ? 120.316 81.747 129.962 1.00 91.90 408 PRO E O 1
ATOM 11467 N N . LEU G 7 429 ? 120.829 83.402 131.397 1.00 88.23 409 LEU E N 1
ATOM 11468 C CA . LEU G 7 429 ? 120.190 84.413 130.571 1.00 88.23 409 LEU E CA 1
ATOM 11469 C C . LEU G 7 429 ? 121.069 84.695 129.355 1.00 88.23 409 LEU E C 1
ATOM 11470 O O . LEU G 7 429 ? 122.290 84.837 129.492 1.00 88.23 409 LEU E O 1
ATOM 11472 N N . PRO G 7 430 ? 120.487 84.780 128.151 1.00 86.59 410 PRO E N 1
ATOM 11473 C CA . PRO G 7 430 ? 121.314 84.783 126.931 1.00 86.59 410 PRO E CA 1
ATOM 11474 C C . PRO G 7 430 ? 122.310 85.929 126.851 1.00 86.59 410 PRO E C 1
ATOM 11475 O O . PRO G 7 430 ? 123.217 85.877 126.012 1.00 86.59 410 PRO E O 1
ATOM 11477 N N . LYS G 7 431 ? 122.185 86.946 127.699 1.00 87.64 411 LYS E N 1
ATOM 11478 C CA . LYS G 7 431 ? 123.134 88.047 127.721 1.00 87.64 411 LYS E CA 1
ATOM 11479 C C . LYS G 7 431 ? 123.205 88.599 129.136 1.00 87.64 411 LYS E C 1
ATOM 11480 O O . LYS G 7 431 ? 122.230 88.557 129.889 1.00 87.64 411 LYS E O 1
ATOM 11482 N N . ASN G 7 432 ? 124.376 89.126 129.495 1.00 89.01 412 ASN E N 1
ATOM 11483 C CA . ASN G 7 432 ? 124.475 89.979 130.668 1.00 89.01 412 ASN E CA 1
ATOM 11484 C C . ASN G 7 432 ? 124.021 91.398 130.372 1.00 89.01 412 ASN E C 1
ATOM 11485 O O . ASN G 7 432 ? 124.260 92.295 131.188 1.00 89.01 412 ASN E O 1
ATOM 11487 N N . PHE G 7 433 ? 123.369 91.615 129.232 1.00 89.99 413 PHE E N 1
ATOM 11488 C CA . PHE G 7 433 ? 122.868 92.922 128.828 1.00 89.99 413 PHE E CA 1
ATOM 11489 C C . PHE G 7 433 ? 121.470 93.095 129.415 1.00 89.99 413 PHE E C 1
ATOM 11490 O O . PHE G 7 433 ? 120.523 92.441 128.964 1.00 89.99 413 PHE E O 1
ATOM 11492 N N . LEU G 7 434 ? 121.335 93.971 130.410 1.00 92.10 414 LEU E N 1
ATOM 11493 C CA . LEU G 7 434 ? 120.054 94.213 131.059 1.00 92.10 414 LEU E CA 1
ATOM 11494 C C . LEU G 7 434 ? 119.783 95.706 131.147 1.00 92.10 414 LEU E C 1
ATOM 11495 O O . LEU G 7 434 ? 120.713 96.512 131.237 1.00 92.10 414 LEU E O 1
ATOM 11497 N N . LEU G 7 435 ? 118.501 96.061 131.080 1.00 93.24 415 LEU E N 1
ATOM 11498 C CA . LEU G 7 435 ? 118.035 97.424 131.338 1.00 93.24 415 LEU E CA 1
ATOM 11499 C C . LEU G 7 435 ? 116.839 97.377 132.284 1.00 93.24 415 LEU E C 1
ATOM 11500 O O . LEU G 7 435 ? 115.826 96.749 131.971 1.00 93.24 415 LEU E O 1
ATOM 11502 N N . ILE G 7 436 ? 116.960 98.044 133.432 1.00 95.12 416 ILE E N 1
ATOM 11503 C CA . ILE G 7 436 ? 115.968 97.932 134.498 1.00 95.12 416 ILE E CA 1
ATOM 11504 C C . ILE G 7 436 ? 114.872 98.977 134.314 1.00 95.12 416 ILE E C 1
ATOM 11505 O O . ILE G 7 436 ? 115.036 99.947 133.563 1.00 95.12 416 ILE E O 1
ATOM 11507 N N . MET G 7 437 ? 113.741 98.768 134.991 1.00 96.92 417 MET E N 1
ATOM 11508 C CA . MET G 7 437 ? 112.532 99.574 134.846 1.00 96.92 417 MET E CA 1
ATOM 11509 C C . MET G 7 437 ? 112.617 100.865 135.658 1.00 96.92 417 MET E C 1
ATOM 11510 O O . MET G 7 437 ? 113.529 101.060 136.465 1.00 96.92 417 MET E O 1
ATOM 11512 N N . ASP G 7 438 ? 111.653 101.756 135.417 1.00 95.49 418 ASP E N 1
ATOM 11513 C CA . ASP G 7 438 ? 111.368 102.896 136.282 1.00 95.49 418 ASP E CA 1
ATOM 11514 C C . ASP G 7 438 ? 110.162 102.663 137.181 1.00 95.49 418 ASP E C 1
ATOM 11515 O O . ASP G 7 438 ? 110.066 103.288 138.239 1.00 95.49 418 ASP E O 1
ATOM 11517 N N . ILE G 7 439 ? 109.248 101.783 136.778 1.00 97.77 419 ILE E N 1
ATOM 11518 C CA . ILE G 7 439 ? 108.038 101.484 137.537 1.00 97.77 419 ILE E CA 1
ATOM 11519 C C . ILE G 7 439 ? 108.225 100.139 138.222 1.00 97.77 419 ILE E C 1
ATOM 11520 O O . ILE G 7 439 ? 108.930 99.263 137.706 1.00 97.77 419 ILE E O 1
ATOM 11522 N N . ARG G 7 440 ? 107.599 99.972 139.382 1.00 99.97 420 ARG E N 1
ATOM 11523 C CA . ARG G 7 440 ? 107.724 98.751 140.161 1.00 99.97 420 ARG E CA 1
ATOM 11524 C C . ARG G 7 440 ? 106.429 97.951 140.115 1.00 99.97 420 ARG E C 1
ATOM 11525 O O . ARG G 7 440 ? 105.338 98.504 139.941 1.00 99.97 420 ARG E O 1
ATOM 11527 N N . PHE G 7 441 ? 106.569 96.634 140.263 1.00 101.28 421 PHE E N 1
ATOM 11528 C CA . PHE G 7 441 ? 105.444 95.709 140.317 1.00 101.28 421 PHE E CA 1
ATOM 11529 C C . PHE G 7 441 ? 105.816 94.554 141.230 1.00 101.28 421 PHE E C 1
ATOM 11530 O O . PHE G 7 441 ? 106.846 93.904 141.023 1.00 101.28 421 PHE E O 1
ATOM 11532 N N . MET G 7 442 ? 104.983 94.298 142.233 1.00 102.04 422 MET E N 1
ATOM 11533 C CA . MET G 7 442 ? 105.168 93.139 143.098 1.00 102.04 422 MET E CA 1
ATOM 11534 C C . MET G 7 442 ? 103.831 92.465 143.391 1.00 102.04 422 MET E C 1
ATOM 11535 O O . MET G 7 442 ? 102.811 92.794 142.785 1.00 102.04 422 MET E O 1
#

InterPro domains:
  IPR006676 tRNA-splicing endonuclease [PTHR21227] (1-463)
  IPR006677 tRNA intron endonuclease, catalytic domain-like [PF01974] (339-423)
  IPR006677 tRNA intron endonuclease, catalytic domain-like [cd22363] (339-430)
  IPR006678 tRNA intron endonuclease, N-terminal [PF02778] (285-329)
  IPR011856 tRNA endonuclease-like domain superfamily [G3DSA:3.40.1350.10] (338-436)
  IPR016589 tRNA-splicing endonuclease, SEN2 subunit [PIRSF011789] (1-460)
  IPR036167 tRNA intron endonuclease, catalytic domain-like superfamily [SSF53032] (337-435)

Organism: Homo sapiens (NCBI:txid9606)

Solvent-accessible surface area: 70556 Å² total; per-residue (Å²): 10,72,34,20,131,9,6,60,36,62,66,74,109,66,99,130,81,60,130,58,155,143,42,109,75,14,76,0,42,25,33,29,49,22,0,2,0,103,86,59,103,5,10,110,43,0,20,50,73,13,49,4,0,11,0,15,33,22,123,70,123,20,67,67,64,44,16,28,119,164,42,92,88,98,83,160,138,124,193,65,117,125,32,36,0,39,43,104,70,13,100,67,5,55,92,66,8,40,54,41,44,163,124,145,64,58,101,102,80,72,12,130,137,86,35,118,104,119,32,143,183,109,23,36,14,19,102,218,158,74,108,59,86,62,74,72,70,38,47,155,73,97,62,11,0,0,2,12,12,19,11,0,0,10,0,10,0,0,19,3,1,2,12,4,27,99,122,149,74,39,24,30,6,84,99,3,1,74,32,0,22,120,49,33,104,52,0,53,10,13,0,4,0,5,1,8,0,22,4,29,23,7,10,2,35,51,0,5,78,44,1,4,15,8,9,0,33,92,35,0,37,94,125,78,157,9,22,29,1,0,1,0,7,38,21,29,65,93,38,115,55,98,102,79,18,98,20,55,5,69,18,3,4,5,0,7,76,2,6,98,81,46,100,29,74,4,0,4,0,23,0,2,42,27,77,119,26,76,116,155,88,19,52,46,4,80,5,0,114,112,7,65,0,2,2,0,1,8,41,128,23,23,10,69,170,46,88,31,80,118,125,106,232,171,30,35,2,17,0,38,92,8,73,1,14,4,20,24,15,129,15,4,67,15,2,34,76,177,33,20,3,13,27,114,35,14,0,5,1,26,49,8,32,162,36,42,85,37,37,1,16,0,5,18,4,15,25,5,4,0,40,0,0,10,73,62,42,16,6,36,3,0,31,30,17,167,77,68,87,181,117,49,89,149,21,30,80,43,44,138,151,107,44,96,97,47,13,102,72,4,68,55,30,20,62,109,59,173,93,90,169,154,118,104,65,89,138,120,67,74,115,33,123,56,60,137,126,120,102,101,102,122,38,64,76,82,131,137,163,62,59,19,5,16,38,9,15,11,22,13,57,92,90,31,130,6,161,64,17,71,52,167,86,101,59,166,28,0,32,28,15,62,118,111,64,13,67,40,39,19,40,0,3,75,29,0,52,103,130,61,46,22,12,30,30,2,4,106,33,4,3,14,0,14,0,26,29,15,4,29,26,6,13,83,7,6,11,2,0,27,15,50,31,28,128,77,85,2,38,4,27,38,6,1,5,8,4,74,1,1,74,60,39,127,24,2,3,0,0,0,0,29,41,131,119,64,160,17,33,9,0,0,4,50,135,29,91,111,55,53,85,10,99,32,41,101,119,20,67,21,172,80,7,64,62,14,84,97,69,77,150,168,41,38,109,152,24,46,42,128,74,37,48,82,60,142,55,111,68,62,30,62,85,88,32,135,95,4,44,97,58,21,26,132,7,8,40,24,10,8,7,36,93,45,47,84,17,16,29,0,22,13,83,69,131,104,26,24,0,21,6,102,45,118,24,41,178,26,46,76,13,11,2,51,78,91,155,71,116,51,24,0,49,3,3,4,0,0,8,4,2,5,19,9,27,0,14,0,28,33,102,95,23,34,19,6,2,16,18,0,16,42,21,0,24,51,113,176,37,8,46,17,47,40,3,15,0,1,6,28,0,17,20,35,27,3,1,1,51,105,25,114,98,92,53,124,128,27,10,23,86,34,121,52,108,133,52,53,109,14,59,26,8,118,49,12,77,9,62,82,26,1,43,151,12,73,133,92,82,53,77,33,120,8,34,3,10,0,17,26,25,66,36,46,86,117,12,154,54,154,90,61,59,139,16,58,0,5,0,0,16,4,3,15,134,80,116,26,13,86,6,33,20,3,4,13,0,18,102,58,2,41,124,11,82,17,5,2,0,0,8,18,61,11,22,33,27,9,16,25,21,120,61,34,83,3,54,82,117,29,76,148,19,26,84,22,4,31,25,58,43,3,94,123,54,131,18,73,63,41,59,32,5,4,14,0,0,6,0,6,14,23,4,34,57,54,73,56,18,40,98,6,79,12,62,18,23,99,159,16,87,16,2,0,2,10,2,15,68,98,107,77,103,58,94,63,4,3,2,4,13,14,31,100,40,54,14,18,1,55,75,0,26,85,4,0,110,22,2,91,178,50,56,44,82,96,124,102,64,22,19,4,19,2,0,1,2,22,45,11,4,13,10,5,14,6,65,0,3,40,22,61,61,68,18,97,55,201,117,103,64,105,50,91,18,74,67,84,20,20,35,36,37,34,12,34,95,105,32,77,27,51,58,27,19,72,51,64,56,30,33,44,56,31,19,90,52,69,94,70,51,89,42,77,40,68,49,69,51,86,60,58,34,35,12,94,78,10,22,45,46,52,49,61,32,63,49,76,66,65,71,88,35,97,78,49,44,50,81,59,57,58,57,59,51,62,73,46,55,72,31,57,79,52,5,79,81,87,107,61,72,20,34,22,52,37,30,40,24,48,86,80,20,32,41,74,64,56,26,37,34,51,27,5,45,22,26,80,93,73,33,41,8,27,31,48,29,57,32,16,40,67,11,96,50,38,45,32,10,25,26,9,34,36,78,14,104,70,50,43,65,80,87,92,24,54,88,90,77,110,48,54,32,53,72,45,31,33,65,64,62,82,85,59,62,76,47,41,56,50,30,35,58,61,50,35,64,63,48,60,67,57,24,91,99,50,71,64,27,22,41,27,6,40,17,40,21,53,51,38,62,78,93,70,65,19,61,70,50,54,43,60,36,34,95,49,49,83,51,36,39,34,41,13,26,64,56,73,81,39,30,73,65,45,76,84,72,55,76,112,99,28,61,57,58,70,50,75,40,60,68,40,46,83,105,78,83,89,79,46,44,60,68,55,34,59,53,26,33,54,67,66,52,48,20,73,117,60,95,44,104,49,50,89,68,78,50,44,64,112,62,54,76,42,65,50,140,148,71,77,74,100,103,43,90,105,58,53,18,16,46,35,26,21,41,103,102,37,69,35,72,28,41,29,78,59,78,37,100,116,82,52,25,45,34,29,35,30,85,76,81,106,95,75,95,33,53,42,30,35,59,35,83,70,81,50,144